Protein 7A9D (pdb70)

CATH classification: 3.90.20.10

Organism: Influenza A virus (strain A/Duck/Alberta/60/1976 H12N5) (NCBI:txid385582)

Radius of gyration: 41.81 Å; Cα contacts (8 Å, |Δi|>4): 2045; chains: 4; bounding box: 70×42×148 Å

B-factor: mean 72.95, std 21.79, range [32.18, 150.62]

Sequence (966 aa):
PDKICIGYQTNNSTETVNTLSEQNVPVTQVEELVHGGIDPILCGTELGSPLVLDDCSLEGLILGNPKCDLYLNGREWSYIVERPKEMEGVCYPGSIENQEELRSLFSSIKKYERVKMFDFTKWNVTYTGTSKACNNTSNQGSFYRSMRWLTLKSGQFPVQTDEYKNTRDSDIVFTWAIHHPPTSDEQVKLYKNPDTLSSVTTDEINRSFKPNIGPRPLVRGQQGRMDYYWAVLKPGQTVKIQTNGNLIAPEYGHLITGKSHGRILKNNLPMGQCVTECQLNEGVMNTSKPFQNTSKHYIGKCPKYIPSGSLKLAIGLRNVPQPDKICIGYQTNNSTETVNTLSEQNVPVTQVEELVHGGIDPILCGTELGSPLVLDDCSLEGLILGNPKCDLYLNGREWSYIVERPKEMEGVCYPGSIENQEELRSLFSSIKKYERVKMFDFTKWNVTYTGTSKACNNTSNQGSFYRSMRWLTLKSGQFPVQTDEYKNTRDSDIVFTWAIHHPPTSDEQVKLYKNPDTLSSVTTDEINRSFKPNIGPRPLVRGQQGRMDYYWAVLKPGQTVKIQTNGNLIAPEYGHLITGKSHGRILKNNLPMGQCVTECQLNEGVMNTSKPFQNTSKHYIGKCPKYIPSGSLKLAIGLRNVPQGLFGAIAGFIEGGWPGLVAGWYGFQHQNAEIAADRDSTQRAIDNMQNKLNNVIDKMNKQFEVVNHEFSEVESRINMINSKIDDQITDIWAYNAELLVLLENQKTLDEHDANVRNLHDRVRRVLRENAIDTGDGCFEIDNNCMDTIRNGTYNHKEYGLFGAIAGFIEGGWPGLVAGWYGFQHQNAEGTGIAADRDSTQRAIDNMQNKLNNVIDKMNKQFEVVNHEFSEVESRINMINSKIDDQITDIWAYNAELLVLLENQKTLDEHDANVRNLHDRVRRVLRENAIDTGDGCFEILHKCDNNCMDTIRNGTYNHKEYEEESK

InterPro domains:
  IPR000149 Haemagglutinin, influenzavirus A [PR00330] (21-44)
  IPR000149 Haemagglutinin, influenzavirus A [PR00330] (67-85)
  IPR000149 Haemagglutinin, influenzavirus A [PR00330] (107-122)
  IPR000149 Haemagglutinin, influenzavirus A [PR00330] (189-207)
  IPR000149 Haemagglutinin, influenzavirus A [PR00330] (227-244)
  IPR000149 Haemagglutinin, influenzavirus A [PR00330] (246-266)
  IPR000149 Haemagglutinin, influenzavirus A [PR00330] (306-322)
  IPR000149 Haemagglutinin, influenzavirus A [PR00330] (326-340)
  IPR001364 Haemagglutinin, influenzavirus A/B [MF_04072] (2-564)
  IPR001364 Haemagglutinin, influenzavirus A/B [PF00509] (20-564)
  IPR001364 Haemagglutinin, influenzavirus A/B [PR00329] (21-44)
  IPR001364 Haemagglutinin, influenzavirus A/B [PR00329] (306-322)
  IPR001364 Haemagglutinin, influenzavirus A/B [PR00329] (326-340)
  IPR001364 Haemagglutinin, influenzavirus A/B [PR00329] (377-400)
  IPR001364 Haemagglutinin, influenzavirus A/B [PR00329] (416-437)
  IPR001364 Haemagglutinin, influenzavirus A/B [PR00329] (479-497)
  IPR008980 Viral capsid/haemagglutinin protein [SSF49818] (17-342)
  IPR013828 Haemagglutinin, HA1 chain, alpha/beta domain superfamily [G3DSA:3.90.209.20] (65-285)

Nearest PDB structures (foldseek):
  7a9d-assembly1_A  TM=1.003E+00  e=1.910E-72  Influenza A virus (A/duck/Alberta/60/1976(H12N5))
  7l0l-assembly1_D  TM=9.466E-01  e=2.945E-39  Influenza A virus (A/Canada/720/2005(H2N2))
  4cqw-assembly1_A  TM=9.407E-01  e=3.118E-39  Influenza A virus (A/turkey/Turkey/1/2005(H5N1))
  4kpq-assembly1_A  TM=9.149E-01  e=7.901E-40  Influenza A virus (A/gull/Maryland/704/1977(H13N6))
  8xhg-assembly1_C  TM=9.528E-01  e=9.109E-38  Influenza A virus

Secondary structure (DSSP, 8-state):
--EEEEEEB--S---EE--SS-SSEEBS-EEE-EE---B--EEEBTTB--EEESSB-HHHHHHT-TT-GGGSS-EE-SSEEE-SS--B---SSEEETTHHHHHHHHHHSSEEEEEE---TTSSSSB----EEEEE-TTS-EE--SSEEE-B-BTTB---EEEEEE--SSS-EEEEEEEEE-SSHHHHHHHT--SS--EEEE-SS-EEEE---------SSS-S-EEEEEEEEE-TT-EEEEEESS--EEESEEEEEES-----EEE----EEEEE-SEEESS-EE--S-SEE-S-S-EEES-PEE-S-S--EEE-S-B----/--SSTBTTTB---BTT--S-SEEEEEES---EE-HHHHHHHHHHHHHHHHHHHHHT------PPPP--TT-HHHHHHHHHHHHHHHHHHHHHHHHHHHHHHHHHHHHHHHHHHHHHHHHHHHHTTSSEE-SSSEEE--HHHHHHHHTT---TT--/--EEEEEEB--S---EE--SS-SSEEBS-EEE-EE---B--EEE-SS---EEESSB-HHHHHHT-TT-GGGTT-EE-SSEEE-SS--B---SSEEETTHHHHHHHHHTSSEEEEEE---SSSSSSB----EEEEE-TTS-EE--SSEEE-B-SSS----EEEEEE--SSS-EEEEEEEEE-SSHHHHHHHHS-SS--EEEE-SS-EEEE---------SSS-S-EEEEEEEEE-TT-EEEEEESSSEEEE-EEEEEES-----EE-----EEEEE-SEEESS-EE--S-SEE-S-S-EEES-PEE-S-S--EEE-S-B----/--SSTBTTTB-S-BTT--S-SEEEEEEETTEEEEEE-HHHHHHHHHHHHHHHHHHHHTT------PPP---TT-HHHHHHHHHHHHHHHHHHHHHHHHHHHHHHHHHHHHHHHHHHHHHHHHHHHHTTSEEE-SSSEEEESS---HHHHHHHHHT---GGGGHHHH-

Foldseek 3Di:
DDDDDDDDDFDPDCAFADDPVDGTFAFDDWDWQADQDFDQAQEAEPLGAAAEDEAADPQQLQQQQQQNVVCQAWDFGQFAEYEPDDYDHDQFAEDEDPPVVVLLVQRFFGIKHKDFFDDCPPPPFDFQDFACSRAHPVSDTHGHPFWTATFGDPQFQDKDKDKGAAAPQFKWKWKKKFKAAAAQVCQCRGLNDSKKKWWKDKPPDTGIDIHDHHFPPDDRNHRIHMYMYMDMHHHGMMMMIIMSHGMRGGRMIMGTHHGHLSYYAYEPGYHDHDYAQKADSRHGDDDPRQEYADDCDITGDDHHHDPDSIHMDHPGDGNDDD/DDDDDDDDDFDPDCDFADDPVDGGFAFRDWDWQADEDFDQAAEAEPLGAAAEDAAADPQQLQQAQQQNPVCQQWDFHQAYEYAQDDHDHDQFAEDEDPVVVVLLVQRFFGIKHKDFFDDCVPPQFDQFDFDQSRAHPVSDTHGGPFWTATFHDPLAFDKDKDKGAAQDQFKWKWKKKFKAEADQVVQCHGQVDSWKKWWKDKPPDTGIDTHDYHFCPQDPNGRIHMYMYMDMAGNGMMMMIIMSDRMRGGTIIMGTHHGHLSYYQYEPGYHDYHYAQKADSRHGDDDPRQEYQDDCDIGGDDHHYDNDSIHIDHPGDRNDDD/DVLQQDCHLQNDDDPVEPPFLAWDDDDDDPTDHQCPLGVVLVVVVVVVVVVLCVVPVDDDDLDDDDDDPVRPPVNVVSVCVVVVVVVVVVCVNVVVCVVVVVVSVVVSSVSLSVLLVLLCVLLDPQWDDPRNSDTHGPPVQVVCSSVSNHHNVVD/DVLQADCHLQNDDDPPAPPFLAWDWDQAPVGIDIDHQCVLGVVLVVVVVVVVVVLVVVVPDDDDLDDDDDDPVRVPVNVVSVCVVVVVVVVVVCVNVVVCVVVVVVSVVVSSVSRSVVLVLLCVLQPLQWDCPSNSDTDGQDRQDPVNVVCSSVSVHDNVVCVVSSD

Solvent-accessible surface area: 48417 Å² total; per-residue (Å²): 157,55,73,0,10,2,0,0,16,14,51,159,31,133,69,49,3,55,9,123,102,84,127,89,2,56,0,7,73,36,64,48,1,4,46,54,38,69,39,60,18,0,4,7,17,165,66,32,74,15,14,34,0,78,58,2,11,0,25,0,8,1,1,4,4,3,54,2,61,115,20,53,121,17,72,113,5,0,0,0,0,16,36,76,133,170,38,65,10,41,4,4,8,30,87,14,74,84,57,47,111,0,14,56,57,1,6,51,27,48,89,2,64,60,10,95,10,3,65,4,114,140,11,92,2,45,68,108,23,80,10,177,11,0,44,31,98,45,112,65,39,12,10,4,72,4,0,78,17,1,21,42,99,113,42,101,9,68,93,12,80,35,110,38,113,0,98,115,129,16,48,0,1,1,6,0,0,3,5,12,0,11,62,77,111,67,1,70,153,44,0,80,35,103,92,2,94,2,14,0,43,26,101,124,63,130,71,73,27,110,13,84,72,22,97,58,105,113,88,121,64,46,78,3,50,0,54,2,32,44,13,56,0,100,70,42,23,31,0,82,1,75,1,33,0,1,1,0,0,0,13,55,0,6,15,6,59,50,171,14,35,20,13,34,15,114,10,103,29,20,81,13,168,42,134,18,107,2,0,0,39,72,0,19,9,122,31,83,65,10,2,0,47,38,17,47,46,17,2,22,137,9,23,30,52,0,88,26,53,64,15,57,5,1,29,0,0,70,20,16,114,160,134,13,72,0,14,2,0,0,14,13,56,150,37,127,70,51,3,57,3,119,101,80,120,95,1,56,0,5,69,30,78,43,2,5,47,55,32,67,82,80,44,0,0,10,14,110,36,31,74,13,12,37,0,80,55,1,13,0,24,0,8,0,1,5,2,0,61,3,55,114,15,54,125,13,77,112,4,0,0,0,0,19,37,85,114,172,35,52,10,43,3,8,8,28,84,17,74,93,55,44,112,0,16,56,54,0,4,48,25,9,90,3,72,65,15,106,11,3,83,6,110,96,10,81,3,41,61,92,26,81,13,169,9,0,36,30,99,73,118,108,31,16,12,5,76,2,0,75,19,0,20,41,103,109,40,102,15,61,99,12,84,34,104,36,125,1,115,114,65,17,48,0,0,1,6,1,0,3,5,14,0,26,60,75,103,69,1,59,129,39,0,116,28,110,88,2,101,2,17,0,37,25,106,108,58,126,77,75,24,98,15,84,62,19,107,50,110,125,85,108,64,38,80,2,51,0,50,1,31,52,12,45,0,86,64,44,25,37,0,99,1,85,1,31,0,0,0,0,0,1,17,54,0,6,19,10,57,31,124,12,28,20,11,28,17,97,10,105,26,91,100,16,176,40,119,20,120,4,0,1,46,74,0,17,12,145,45,107,74,9,2,0,46,38,14,46,44,17,2,19,136,5,20,26,46,0,86,26,50,62,14,58,3,2,30,0,0,66,18,19,113,166,76,144,81,30,0,8,53,36,64,10,149,17,0,38,69,50,4,88,71,10,18,0,0,2,80,51,112,20,93,152,100,41,18,14,130,83,18,2,94,150,4,71,71,71,9,94,98,40,15,78,94,11,56,80,150,12,79,164,75,162,66,38,49,90,105,62,57,43,170,138,62,63,181,90,58,124,92,37,54,118,92,24,88,103,91,21,93,100,86,18,143,53,1,62,50,54,4,42,63,29,0,52,117,1,18,16,60,0,2,15,32,0,103,92,5,14,41,75,0,104,146,31,2,140,157,54,17,117,67,76,43,76,0,16,3,77,83,105,56,102,20,1,67,42,2,56,99,39,90,21,80,56,164,128,145,93,143,84,30,0,9,54,37,66,8,160,14,1,40,73,44,3,124,64,8,20,0,0,2,64,23,94,15,109,112,32,98,24,76,36,17,8,134,88,11,2,69,151,5,65,51,74,6,73,85,40,19,68,92,10,56,83,149,11,78,161,56,152,62,35,50,95,108,56,52,46,173,134,69,65,184,87,60,121,91,34,52,123,92,25,88,106,89,23,89,102,90,19,146,56,0,64,52,59,3,40,60,28,0,50,109,0,17,24,62,0,4,15,35,0,102,90,4,9,34,78,0,91,151,28,1,146,151,3,16,90,63,66,51,73,0,18,3,70,7,85,14,159,2,74,55,107,8,0,67,44,0,48,110,43,96,14,81,32,118,112,42,71,142,102,13,204

Structure (mmCIF, N/CA/C/O backbone):
data_7A9D
#
_entry.id   7A9D
#
_cell.length_a   104.511
_cell.length_b   104.511
_cell.length_c   694.830
_cell.angle_alpha   90.000
_cell.angle_beta   90.000
_cell.angle_gamma   120.000
#
_symmetry.space_group_name_H-M   'H 3 2'
#
loop_
_entity.id
_entity.type
_entity.pdbx_description
1 polymer Hemagglutinin
2 polymer Hemagglutinin
3 branched 2-acetamido-2-deoxy-beta-D-glucopyranose-(1-4)-2-acetamido-2-deoxy-beta-D-glucopyranose
4 non-polymer 2-acetamido-2-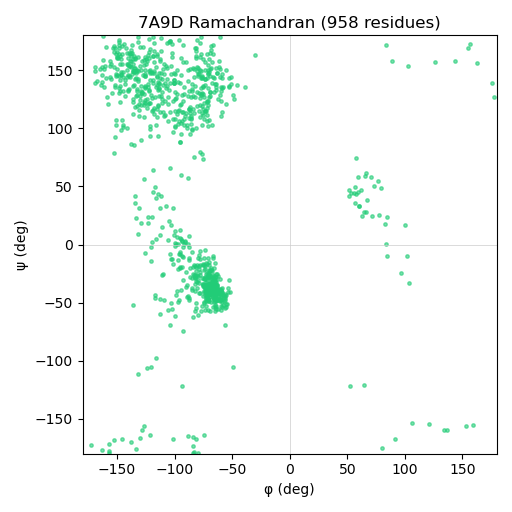deoxy-beta-D-glucopyranose
#
loop_
_atom_site.group_PDB
_atom_site.id
_atom_site.type_symbol
_atom_site.label_atom_id
_atom_site.label_alt_id
_atom_site.label_comp_id
_atom_site.label_asym_id
_atom_site.label_entity_id
_atom_site.label_seq_id
_atom_site.pdbx_PDB_ins_code
_atom_site.Cartn_x
_atom_site.Cartn_y
_atom_site.Cartn_z
_atom_site.occupancy
_atom_site.B_iso_or_equiv
_atom_site.auth_seq_id
_atom_site.auth_comp_id
_atom_site.auth_asym_id
_atom_site.auth_atom_id
_atom_site.pdbx_PDB_model_num
ATOM 1 N N . PRO A 1 2 ? 20.947 -2.621 130.017 1.00 139.98 0 PRO A N 1
ATOM 2 C CA . PRO A 1 2 ? 19.680 -3.256 129.599 1.00 139.32 0 PRO A CA 1
ATOM 3 C C . PRO A 1 2 ? 19.763 -3.895 128.202 1.00 137.84 0 PRO A C 1
ATOM 4 O O . PRO A 1 2 ? 20.236 -3.239 127.290 1.00 137.81 0 PRO A O 1
ATOM 8 N N . ASP A 1 3 ? 19.308 -5.146 128.074 1.00 136.59 1 ASP A N 1
ATOM 9 C CA . ASP A 1 3 ? 19.304 -5.918 126.801 1.00 136.76 1 ASP A CA 1
ATOM 10 C C . ASP A 1 3 ? 18.244 -5.334 125.858 1.00 137.56 1 ASP A C 1
ATOM 11 O O . ASP A 1 3 ? 17.119 -5.068 126.331 1.00 139.86 1 ASP A O 1
ATOM 16 N N . LYS A 1 4 ? 18.596 -5.149 124.581 1.00 134.53 2 LYS A N 1
ATOM 17 C CA . LYS A 1 4 ? 17.695 -4.615 123.521 1.00 130.56 2 LYS A CA 1
ATOM 18 C C . LYS A 1 4 ? 17.854 -5.441 122.239 1.00 127.34 2 LYS A C 1
ATOM 19 O O . LYS A 1 4 ? 18.921 -6.061 122.056 1.00 126.19 2 LYS A O 1
ATOM 25 N N . ILE A 1 5 ? 16.816 -5.444 121.396 1.00 125.02 3 ILE A N 1
ATOM 26 C CA . ILE A 1 5 ? 16.823 -6.022 120.017 1.00 122.94 3 ILE A CA 1
ATOM 27 C C . ILE A 1 5 ? 16.218 -4.984 119.065 1.00 122.43 3 ILE A C 1
ATOM 28 O O . ILE A 1 5 ? 15.272 -4.282 119.480 1.00 122.52 3 ILE A O 1
ATOM 33 N N . CYS A 1 6 ? 16.761 -4.881 117.848 1.00 121.03 4 CYS A N 1
ATOM 34 C CA . CYS A 1 6 ? 16.364 -3.885 116.815 1.00 118.21 4 CYS A CA 1
ATOM 35 C C . CYS A 1 6 ? 16.261 -4.558 115.441 1.00 111.65 4 CYS A C 1
ATOM 36 O O . CYS A 1 6 ? 17.001 -5.533 115.201 1.00 107.90 4 CYS A O 1
ATOM 39 N N . ILE A 1 7 ? 15.365 -4.049 114.588 1.00 107.31 5 ILE A N 1
ATOM 40 C CA . ILE A 1 7 ? 15.205 -4.450 113.157 1.00 102.39 5 ILE A CA 1
ATOM 41 C C . ILE A 1 7 ? 15.737 -3.307 112.285 1.00 97.20 5 ILE A C 1
ATOM 42 O O . ILE A 1 7 ? 15.398 -2.141 112.570 1.00 96.83 5 ILE A O 1
ATOM 47 N N . GLY A 1 8 ? 16.538 -3.640 111.267 1.00 92.14 6 GLY A N 1
ATOM 48 C CA . GLY A 1 8 ? 17.158 -2.676 110.338 1.00 89.16 6 GLY A CA 1
ATOM 49 C C . GLY A 1 8 ? 17.319 -3.265 108.949 1.00 85.92 6 GLY A C 1
ATOM 50 O O . GLY A 1 8 ? 17.046 -4.472 108.786 1.00 85.30 6 GLY A O 1
ATOM 51 N N . TYR A 1 9 ? 17.762 -2.446 107.989 1.00 82.05 7 TYR A N 1
ATOM 52 C CA . TYR A 1 9 ? 17.880 -2.806 106.550 1.00 79.66 7 TYR A CA 1
ATOM 53 C C . TYR A 1 9 ? 19.294 -2.496 106.042 1.00 80.38 7 TYR A C 1
ATOM 54 O O . TYR A 1 9 ? 20.074 -1.840 106.764 1.00 80.48 7 TYR A O 1
ATOM 63 N N . GLN A 1 10 ? 19.602 -2.966 104.827 1.00 81.27 8 GLN A N 1
ATOM 64 C CA . GLN A 1 10 ? 20.951 -2.915 104.195 1.00 80.98 8 GLN A CA 1
ATOM 65 C C . GLN A 1 10 ? 21.219 -1.520 103.617 1.00 80.28 8 GLN A C 1
ATOM 66 O O . GLN A 1 10 ? 20.251 -0.823 103.245 1.00 77.62 8 GLN A O 1
ATOM 72 N N . THR A 1 11 ? 22.499 -1.142 103.563 1.00 81.29 9 THR A N 1
ATOM 73 C CA . THR A 1 11 ? 23.044 -0.011 102.765 1.00 83.46 9 THR A CA 1
ATOM 74 C C . THR A 1 11 ? 24.456 -0.388 102.297 1.00 84.30 9 THR A C 1
ATOM 75 O O . THR A 1 11 ? 25.132 -1.143 103.023 1.00 87.29 9 THR A O 1
ATOM 79 N N . ASN A 1 12 ? 24.870 0.105 101.126 1.00 83.32 10 ASN A N 1
ATOM 80 C CA . ASN A 1 12 ? 26.211 -0.149 100.534 1.00 83.12 10 ASN A CA 1
ATOM 81 C C . ASN A 1 12 ? 26.669 1.102 99.775 1.00 84.71 10 ASN A C 1
ATOM 82 O O . ASN A 1 12 ? 25.850 2.028 99.613 1.00 83.61 10 ASN A O 1
ATOM 87 N N . ASN A 1 13 ? 27.931 1.117 99.330 1.00 88.34 11 ASN A N 1
ATOM 88 C CA . ASN A 1 13 ? 28.534 2.224 98.539 1.00 90.49 11 ASN A CA 1
ATOM 89 C C . ASN A 1 13 ? 28.274 1.959 97.050 1.00 92.37 11 ASN A C 1
ATOM 90 O O . ASN A 1 13 ? 29.250 1.865 96.279 1.00 93.10 11 ASN A O 1
ATOM 95 N N . SER A 1 14 ? 26.996 1.830 96.678 1.00 94.27 12 SER A N 1
ATOM 96 C CA . SER A 1 14 ? 26.500 1.764 95.280 1.00 95.17 12 SER A CA 1
ATOM 97 C C . SER A 1 14 ? 26.015 3.159 94.871 1.00 95.42 12 SER A C 1
ATOM 98 O O . SER A 1 14 ? 25.230 3.757 95.637 1.00 93.61 12 SER A O 1
ATOM 101 N N . THR A 1 15 ? 26.481 3.656 93.720 1.00 95.55 13 THR A N 1
ATOM 102 C CA . THR A 1 15 ? 26.163 5.004 93.175 1.00 95.43 13 THR A CA 1
ATOM 103 C C . THR A 1 15 ? 25.069 4.887 92.105 1.00 94.50 13 THR A C 1
ATOM 104 O O . THR A 1 15 ? 24.825 5.890 91.404 1.00 93.19 13 THR A O 1
ATOM 108 N N . GLU A 1 16 ? 24.429 3.716 91.997 1.00 94.23 14 GLU A N 1
ATOM 109 C CA . GLU A 1 16 ? 23.350 3.423 91.015 1.00 93.67 14 GLU A CA 1
ATOM 110 C C . GLU A 1 16 ? 22.048 4.088 91.478 1.00 92.20 14 GLU A C 1
ATOM 111 O O . GLU A 1 16 ? 21.679 3.901 92.656 1.00 92.63 14 GLU A O 1
ATOM 117 N N . THR A 1 17 ? 21.386 4.827 90.580 1.00 88.87 15 THR A N 1
ATOM 118 C CA . THR A 1 17 ? 20.082 5.507 90.814 1.00 85.63 15 THR A CA 1
ATOM 119 C C . THR A 1 17 ? 19.051 4.999 89.799 1.00 83.39 15 THR A C 1
ATOM 120 O O . THR A 1 17 ? 19.457 4.626 88.680 1.00 83.29 15 THR A O 1
ATOM 124 N N . VAL A 1 18 ? 17.773 4.990 90.192 1.00 80.56 16 VAL A N 1
ATOM 125 C CA . VAL A 1 18 ? 16.606 4.620 89.335 1.00 77.31 16 VAL A CA 1
ATOM 126 C C . VAL A 1 18 ? 15.593 5.768 89.380 1.00 76.43 16 VAL A C 1
ATOM 127 O O . VAL A 1 18 ? 15.538 6.468 90.410 1.00 76.59 16 VAL A O 1
ATOM 131 N N . ASN A 1 19 ? 14.825 5.945 88.300 1.00 74.75 17 ASN A N 1
ATOM 132 C CA . ASN A 1 19 ? 13.716 6.931 88.206 1.00 72.96 17 ASN A CA 1
ATOM 133 C C . ASN A 1 19 ? 12.399 6.231 88.564 1.00 71.69 17 ASN A C 1
ATOM 134 O O . ASN A 1 19 ? 12.266 5.026 88.265 1.00 71.28 17 ASN A O 1
ATOM 139 N N . THR A 1 20 ? 11.483 6.961 89.207 1.00 71.28 18 THR A N 1
ATOM 140 C CA . THR A 1 20 ? 10.063 6.573 89.425 1.00 71.63 18 THR A CA 1
ATOM 141 C C . THR A 1 20 ? 9.173 7.661 88.819 1.00 72.30 18 THR A C 1
ATOM 142 O O . THR A 1 20 ? 9.728 8.662 88.323 1.00 73.51 18 THR A O 1
ATOM 146 N N . LEU A 1 21 ? 7.852 7.476 88.859 1.00 74.08 19 LEU A N 1
ATOM 147 C CA . LEU A 1 21 ? 6.870 8.447 88.305 1.00 75.75 19 LEU A CA 1
ATOM 148 C C . LEU A 1 21 ? 6.815 9.697 89.198 1.00 77.77 19 LEU A C 1
ATOM 149 O O . LEU A 1 21 ? 6.525 10.785 88.660 1.00 76.92 19 LEU A O 1
ATOM 154 N N . SER A 1 22 ? 7.108 9.550 90.497 1.00 79.54 20 SER A N 1
ATOM 155 C CA . SER A 1 22 ? 6.958 10.601 91.541 1.00 81.35 20 SER A CA 1
ATOM 156 C C . SER A 1 22 ? 8.301 11.261 91.890 1.00 80.12 20 SER A C 1
ATOM 157 O O . SER A 1 22 ? 8.264 12.342 92.508 1.00 78.09 20 SER A O 1
ATOM 160 N N . GLU A 1 23 ? 9.436 10.647 91.536 1.00 81.03 21 GLU A N 1
ATOM 161 C CA . GLU A 1 23 ? 10.785 11.127 91.949 1.00 82.90 21 GLU A CA 1
ATOM 162 C C . GLU A 1 23 ? 11.839 10.763 90.896 1.00 84.04 21 GLU A C 1
ATOM 163 O O . GLU A 1 23 ? 11.725 9.682 90.286 1.00 83.08 21 GLU A O 1
ATOM 169 N N . GLN A 1 24 ? 12.836 11.639 90.728 1.00 87.72 22 GLN A N 1
ATOM 170 C CA . GLN A 1 24 ? 13.958 11.511 89.758 1.00 89.91 22 GLN A CA 1
ATOM 171 C C . GLN A 1 24 ? 15.234 11.113 90.511 1.00 88.92 22 GLN A C 1
ATOM 172 O O . GLN A 1 24 ? 15.519 11.736 91.553 1.00 89.69 22 GLN A O 1
ATOM 178 N N . ASN A 1 25 ? 15.964 10.117 89.996 1.00 86.78 23 ASN A N 1
ATOM 179 C CA . ASN A 1 25 ? 17.301 9.680 90.488 1.00 84.35 23 ASN A CA 1
ATOM 180 C C . ASN A 1 25 ? 17.209 9.296 91.971 1.00 82.88 23 ASN A C 1
ATOM 181 O O . ASN A 1 25 ? 17.685 10.080 92.819 1.00 84.27 23 ASN A O 1
ATOM 186 N N . VAL A 1 26 ? 16.623 8.129 92.257 1.00 80.58 24 VAL A N 1
ATOM 187 C CA . VAL A 1 26 ? 16.466 7.552 93.626 1.00 79.29 24 VAL A CA 1
ATOM 188 C C . VAL A 1 26 ? 17.594 6.547 93.854 1.00 79.13 24 VAL A C 1
ATOM 189 O O . VAL A 1 26 ? 17.657 5.532 93.164 1.00 79.25 24 VAL A O 1
ATOM 193 N N . PRO A 1 27 ? 18.521 6.790 94.812 1.00 78.75 25 PRO A N 1
ATOM 194 C CA . PRO A 1 27 ? 19.573 5.821 95.125 1.00 78.29 25 PRO A CA 1
ATOM 195 C C . PRO A 1 27 ? 18.999 4.471 95.584 1.00 78.00 25 PRO A C 1
ATOM 196 O O . PRO A 1 27 ? 18.079 4.475 96.387 1.00 75.54 25 PRO A O 1
ATOM 200 N N . VAL A 1 28 ? 19.549 3.366 95.066 1.00 77.15 26 VAL A N 1
ATOM 201 C CA . VAL A 1 28 ? 19.133 1.969 95.396 1.00 78.29 26 VAL A CA 1
ATOM 202 C C . VAL A 1 28 ? 20.384 1.094 95.545 1.00 79.92 26 VAL A C 1
ATOM 203 O O . VAL A 1 28 ? 21.467 1.516 95.089 1.00 79.36 26 VAL A O 1
ATOM 207 N N . THR A 1 29 ? 20.223 -0.085 96.155 1.00 82.96 27 THR A N 1
ATOM 208 C CA . THR A 1 29 ? 21.316 -1.025 96.524 1.00 85.18 27 THR A CA 1
ATOM 209 C C . THR A 1 29 ? 21.708 -1.865 95.299 1.00 86.19 27 THR A C 1
ATOM 210 O O . THR A 1 29 ? 22.898 -1.828 94.925 1.00 88.92 27 THR A O 1
ATOM 214 N N . GLN A 1 30 ? 20.747 -2.584 94.705 1.00 85.87 28 GLN A N 1
ATOM 215 C CA . GLN A 1 30 ? 20.944 -3.456 93.511 1.00 86.01 28 GLN A CA 1
ATOM 216 C C . GLN A 1 30 ? 20.077 -2.945 92.353 1.00 84.69 28 GLN A C 1
ATOM 217 O O . GLN A 1 30 ? 18.934 -2.519 92.616 1.00 84.73 28 GLN A O 1
ATOM 223 N N . VAL A 1 31 ? 20.605 -2.997 91.123 1.00 82.83 29 VAL A N 1
ATOM 224 C CA . VAL A 1 31 ? 19.906 -2.578 89.868 1.00 81.83 29 VAL A CA 1
ATOM 225 C C . VAL A 1 31 ? 20.189 -3.596 88.759 1.00 80.61 29 VAL A C 1
ATOM 226 O O . VAL A 1 31 ? 21.166 -4.364 88.884 1.00 81.23 29 VAL A O 1
ATOM 230 N N . GLU A 1 32 ? 19.357 -3.578 87.713 1.00 79.04 30 GLU A N 1
ATOM 231 C CA . GLU A 1 32 ? 19.497 -4.396 86.479 1.00 77.44 30 GLU A CA 1
ATOM 232 C C . GLU A 1 32 ? 19.344 -3.475 85.263 1.00 75.17 30 GLU A C 1
ATOM 233 O O . GLU A 1 32 ? 18.291 -2.813 85.155 1.00 73.22 30 GLU A O 1
ATOM 239 N N . GLU A 1 33 ? 20.365 -3.418 84.401 1.00 73.31 31 GLU A N 1
ATOM 240 C CA . GLU A 1 33 ? 20.322 -2.695 83.101 1.00 71.97 31 GLU A CA 1
ATOM 241 C C . GLU A 1 33 ? 19.523 -3.549 82.110 1.00 69.70 31 GLU A C 1
ATOM 242 O O . GLU A 1 33 ? 19.835 -4.752 81.983 1.00 69.48 31 GLU A O 1
ATOM 248 N N . LEU A 1 34 ? 18.524 -2.951 81.452 1.00 66.99 32 LEU A N 1
ATOM 249 C CA . LEU A 1 34 ? 17.582 -3.647 80.536 1.00 65.15 32 LEU A CA 1
ATOM 250 C C . LEU A 1 34 ? 17.945 -3.372 79.070 1.00 63.47 32 LEU A C 1
ATOM 251 O O . LEU A 1 34 ? 17.399 -4.081 78.202 1.00 63.25 32 LEU A O 1
ATOM 256 N N . VAL A 1 35 ? 18.822 -2.394 78.801 1.00 61.53 33 VAL A N 1
ATOM 257 C CA . VAL A 1 35 ? 19.196 -1.952 77.422 1.00 61.73 33 VAL A CA 1
ATOM 258 C C . VAL A 1 35 ? 20.665 -2.308 77.149 1.00 61.11 33 VAL A C 1
ATOM 259 O O . VAL A 1 35 ? 21.550 -1.722 77.806 1.00 59.67 33 VAL A O 1
ATOM 263 N N . HIS A 1 36 ? 20.900 -3.225 76.202 1.00 60.79 34 HIS A N 1
ATOM 264 C CA . HIS A 1 36 ? 22.230 -3.529 75.609 1.00 60.35 34 HIS A CA 1
ATOM 265 C C . HIS A 1 36 ? 22.591 -2.412 74.623 1.00 58.97 34 HIS A C 1
ATOM 266 O O . HIS A 1 36 ? 21.835 -2.222 73.653 1.00 57.30 34 HIS A O 1
ATOM 273 N N . GLY A 1 37 ? 23.702 -1.709 74.869 1.00 59.86 35 GLY A N 1
ATOM 274 C CA . GLY A 1 37 ? 24.080 -0.467 74.166 1.00 61.65 35 GLY A CA 1
ATOM 275 C C . GLY A 1 37 ? 25.033 -0.696 73.002 1.00 62.78 35 GLY A C 1
ATOM 276 O O . GLY A 1 37 ? 25.117 0.196 72.137 1.00 61.28 35 GLY A O 1
ATOM 277 N N . GLY A 1 38 ? 25.733 -1.835 72.974 1.00 65.77 36 GLY A N 1
ATOM 278 C CA . GLY A 1 38 ? 26.834 -2.100 72.025 1.00 69.77 36 GLY A CA 1
ATOM 279 C C . GLY A 1 38 ? 26.417 -2.998 70.872 1.00 72.53 36 GLY A C 1
ATOM 280 O O . GLY A 1 38 ? 25.343 -3.627 70.962 1.00 74.27 36 GLY A O 1
ATOM 281 N N . ILE A 1 39 ? 27.244 -3.035 69.820 1.00 74.22 37 ILE A N 1
ATOM 282 C CA . ILE A 1 39 ? 27.173 -4.006 68.685 1.00 76.20 37 ILE A CA 1
ATOM 283 C C . ILE A 1 39 ? 28.603 -4.396 68.293 1.00 77.48 37 ILE A C 1
ATOM 284 O O . ILE A 1 39 ? 29.530 -3.605 68.570 1.00 78.42 37 ILE A O 1
ATOM 289 N N . ASP A 1 40 ? 28.766 -5.577 67.690 1.00 77.53 38 ASP A N 1
ATOM 290 C CA . ASP A 1 40 ? 30.034 -6.043 67.064 1.00 77.75 38 ASP A CA 1
ATOM 291 C C . ASP A 1 40 ? 29.889 -5.858 65.554 1.00 75.67 38 ASP A C 1
ATOM 292 O O . ASP A 1 40 ? 29.135 -6.586 64.912 1.00 71.81 38 ASP A O 1
ATOM 297 N N . PRO A 1 41 ? 30.585 -4.869 64.941 1.00 74.40 39 PRO A N 1
ATOM 298 C CA . PRO A 1 41 ? 30.308 -4.474 63.558 1.00 73.50 39 PRO A CA 1
ATOM 299 C C . PRO A 1 41 ? 30.868 -5.487 62.546 1.00 73.43 39 PRO A C 1
ATOM 300 O O . PRO A 1 41 ? 31.854 -5.193 61.892 1.00 73.07 39 PRO A O 1
ATOM 304 N N . ILE A 1 42 ? 30.212 -6.647 62.440 1.00 74.30 40 ILE A N 1
ATOM 305 C CA . ILE A 1 42 ? 30.667 -7.815 61.627 1.00 74.67 40 ILE A CA 1
ATOM 306 C C . ILE A 1 42 ? 29.438 -8.520 61.036 1.00 73.10 40 ILE A C 1
ATOM 307 O O . ILE A 1 42 ? 28.369 -8.484 61.679 1.00 70.68 40 ILE A O 1
ATOM 312 N N . LEU A 1 43 ? 29.591 -9.119 59.850 1.00 74.17 41 LEU A N 1
ATOM 313 C CA . LEU A 1 43 ? 28.558 -9.956 59.177 1.00 75.24 41 LEU A CA 1
ATOM 314 C C . LEU A 1 43 ? 28.836 -11.431 59.487 1.00 76.40 41 LEU A C 1
ATOM 315 O O . LEU A 1 43 ? 29.896 -11.932 59.063 1.00 78.24 41 LEU A O 1
ATOM 320 N N . CYS A 1 44 ? 27.919 -12.090 60.200 1.00 78.96 42 CYS A N 1
ATOM 321 C CA . CYS A 1 44 ? 27.984 -13.534 60.555 1.00 81.30 42 CYS A CA 1
ATOM 322 C C . CYS A 1 44 ? 26.867 -14.293 59.827 1.00 80.35 42 CYS A C 1
ATOM 323 O O . CYS A 1 44 ? 25.897 -13.641 59.387 1.00 81.28 42 CYS A O 1
ATOM 326 N N . GLY A 1 45 ? 27.016 -15.614 59.696 1.00 78.71 43 GLY A N 1
ATOM 327 C CA . GLY A 1 45 ? 25.997 -16.517 59.129 1.00 79.85 43 GLY A CA 1
ATOM 328 C C . GLY A 1 45 ? 24.969 -16.918 60.174 1.00 81.57 43 GLY A C 1
ATOM 329 O O . GLY A 1 45 ? 25.326 -16.956 61.366 1.00 80.60 43 GLY A O 1
ATOM 330 N N . THR A 1 46 ? 23.735 -17.204 59.745 1.00 84.21 44 THR A N 1
ATOM 331 C CA . THR A 1 46 ? 22.597 -17.617 60.613 1.00 84.59 44 THR A CA 1
ATOM 332 C C . THR A 1 46 ? 22.424 -19.139 60.514 1.00 84.82 44 THR A C 1
ATOM 333 O O . THR A 1 46 ? 23.336 -19.802 59.975 1.00 83.39 44 THR A O 1
ATOM 337 N N . GLU A 1 47 ? 21.298 -19.664 61.010 1.00 84.74 45 GLU A N 1
ATOM 338 C CA . GLU A 1 47 ? 20.983 -21.120 61.041 1.00 85.47 45 GLU A CA 1
ATOM 339 C C . GLU A 1 47 ? 20.590 -21.620 59.643 1.00 85.11 45 GLU A C 1
ATOM 340 O O . GLU A 1 47 ? 20.617 -22.850 59.440 1.00 85.00 45 GLU A O 1
ATOM 346 N N . LEU A 1 48 ? 20.224 -20.718 58.724 1.00 84.40 46 LEU A N 1
ATOM 347 C CA . LEU A 1 48 ? 19.884 -21.059 57.314 1.00 84.59 46 LEU A CA 1
ATOM 348 C C . LEU A 1 48 ? 21.166 -21.206 56.482 1.00 84.63 46 LEU A C 1
ATOM 349 O O . LEU A 1 48 ? 21.089 -21.829 55.404 1.00 87.25 46 LEU A O 1
ATOM 354 N N . GLY A 1 49 ? 22.290 -20.653 56.957 1.00 82.79 47 GLY A N 1
ATOM 355 C CA . GLY A 1 49 ? 23.615 -20.759 56.313 1.00 81.55 47 GLY A CA 1
ATOM 356 C C . GLY A 1 49 ? 24.326 -19.417 56.253 1.00 81.05 47 GLY A C 1
ATOM 357 O O . GLY A 1 49 ? 23.960 -18.522 57.039 1.00 83.33 47 GLY A O 1
ATOM 358 N N . SER A 1 50 ? 25.308 -19.285 55.353 1.00 79.46 48 SER A N 1
ATOM 359 C CA . SER A 1 50 ? 26.103 -18.049 55.124 1.00 77.83 48 SER A CA 1
ATOM 360 C C . SER A 1 50 ? 25.379 -17.151 54.124 1.00 75.35 48 SER A C 1
ATOM 361 O O . SER A 1 50 ? 24.649 -17.640 53.265 1.00 72.60 48 SER A O 1
ATOM 364 N N . PRO A 1 51 ? 25.553 -15.811 54.207 1.00 73.94 49 PRO A N 1
ATOM 365 C CA . PRO A 1 51 ? 24.928 -14.892 53.258 1.00 73.57 49 PRO A CA 1
ATOM 366 C C . PRO A 1 51 ? 25.711 -14.765 51.942 1.00 73.36 49 PRO A C 1
ATOM 367 O O . PRO A 1 51 ? 26.842 -15.211 51.893 1.00 72.69 49 PRO A O 1
ATOM 371 N N . LEU A 1 52 ? 25.085 -14.166 50.923 1.00 74.34 50 LEU A N 1
ATOM 372 C CA . LEU A 1 52 ? 25.714 -13.825 49.618 1.00 75.14 50 LEU A CA 1
ATOM 373 C C . LEU A 1 52 ? 26.090 -12.337 49.629 1.00 75.46 50 LEU A C 1
ATOM 374 O O . LEU A 1 52 ? 25.186 -11.494 49.451 1.00 73.62 50 LEU A O 1
ATOM 379 N N . VAL A 1 53 ? 27.375 -12.039 49.842 1.00 76.64 51 VAL A N 1
ATOM 380 C CA . VAL A 1 53 ? 27.940 -10.658 49.860 1.00 78.03 51 VAL A CA 1
ATOM 381 C C . VAL A 1 53 ? 28.251 -10.254 48.414 1.00 79.51 51 VAL A C 1
ATOM 382 O O . VAL A 1 53 ? 28.874 -11.064 47.700 1.00 81.15 51 VAL A O 1
ATOM 386 N N . LEU A 1 54 ? 27.825 -9.053 48.008 1.00 81.80 52 LEU A N 1
ATOM 387 C CA . LEU A 1 54 ? 27.988 -8.509 46.632 1.00 84.10 52 LEU A CA 1
ATOM 388 C C . LEU A 1 54 ? 28.722 -7.165 46.703 1.00 86.86 52 LEU A C 1
ATOM 389 O O . LEU A 1 54 ? 28.175 -6.230 47.321 1.00 87.51 52 LEU A O 1
ATOM 394 N N . ASP A 1 55 ? 29.913 -7.081 46.099 1.00 90.45 53 ASP A N 1
ATOM 395 C CA . ASP A 1 55 ? 30.761 -5.856 46.073 1.00 93.80 53 ASP A CA 1
ATOM 396 C C . ASP A 1 55 ? 31.130 -5.477 44.630 1.00 93.83 53 ASP A C 1
ATOM 397 O O . ASP A 1 55 ? 31.704 -4.383 44.452 1.00 94.06 53 ASP A O 1
ATOM 402 N N . ASP A 1 56 ? 30.806 -6.325 43.644 1.00 95.09 54 ASP A N 1
ATOM 403 C CA . ASP A 1 56 ? 31.160 -6.130 42.209 1.00 95.17 54 ASP A CA 1
ATOM 404 C C . ASP A 1 56 ? 29.884 -5.989 41.366 1.00 93.05 54 ASP A C 1
ATOM 405 O O . ASP A 1 56 ? 29.842 -5.067 40.525 1.00 90.12 54 ASP A O 1
ATOM 410 N N . CYS A 1 57 ? 28.893 -6.862 41.585 1.00 93.48 55 CYS A N 1
ATOM 411 C CA . CYS A 1 57 ? 27.627 -6.956 40.804 1.00 93.78 55 CYS A CA 1
ATOM 412 C C . CYS A 1 57 ? 26.414 -6.694 41.705 1.00 90.39 55 CYS A C 1
ATOM 413 O O . CYS A 1 57 ? 26.404 -7.205 42.840 1.00 89.45 55 CYS A O 1
ATOM 416 N N . SER A 1 58 ? 25.423 -5.952 41.200 1.00 86.71 56 SER A N 1
ATOM 417 C CA . SER A 1 58 ? 24.077 -5.797 41.816 1.00 84.41 56 SER A CA 1
ATOM 418 C C . SER A 1 58 ? 23.248 -7.053 41.520 1.00 83.07 56 SER A C 1
ATOM 419 O O . SER A 1 58 ? 23.723 -7.903 40.741 1.00 85.00 56 SER A O 1
ATOM 422 N N . LEU A 1 59 ? 22.058 -7.160 42.114 1.00 81.60 57 LEU A N 1
ATOM 423 C CA . LEU A 1 59 ? 21.199 -8.375 42.044 1.00 81.00 57 LEU A CA 1
ATOM 424 C C . LEU A 1 59 ? 20.549 -8.484 40.657 1.00 81.44 57 LEU A C 1
ATOM 425 O O . LEU A 1 59 ? 20.473 -9.615 40.140 1.00 79.82 57 LEU A O 1
ATOM 430 N N . GLU A 1 60 ? 20.100 -7.362 40.082 1.00 83.20 58 GLU A N 1
ATOM 431 C CA . GLU A 1 60 ? 19.410 -7.321 38.762 1.00 83.25 58 GLU A CA 1
ATOM 432 C C . GLU A 1 60 ? 20.408 -7.629 37.634 1.00 82.60 58 GLU A C 1
ATOM 433 O O . GLU A 1 60 ? 19.949 -8.058 36.558 1.00 82.93 58 GLU A O 1
ATOM 439 N N . GLY A 1 61 ? 21.710 -7.419 37.866 1.00 81.20 59 GLY A N 1
ATOM 440 C CA . GLY A 1 61 ? 22.791 -7.773 36.923 1.00 81.19 59 GLY A CA 1
ATOM 441 C C . GLY A 1 61 ? 23.126 -9.254 36.969 1.00 79.95 59 GLY A C 1
ATOM 442 O O . GLY A 1 61 ? 23.510 -9.811 35.922 1.00 80.10 59 GLY A O 1
ATOM 443 N N . LEU A 1 62 ? 22.998 -9.863 38.151 1.00 79.23 60 LEU A N 1
ATOM 444 C CA . LEU A 1 62 ? 23.233 -11.310 38.405 1.00 78.27 60 LEU A CA 1
ATOM 445 C C . LEU A 1 62 ? 22.077 -12.131 37.813 1.00 76.05 60 LEU A C 1
ATOM 446 O O . LEU A 1 62 ? 22.323 -13.285 37.408 1.00 74.67 60 LEU A O 1
ATOM 451 N N . ILE A 1 63 ? 20.870 -11.554 37.758 1.00 75.16 61 ILE A N 1
ATOM 452 C CA . ILE A 1 63 ? 19.647 -12.179 37.166 1.00 75.01 61 ILE A CA 1
ATOM 453 C C . ILE A 1 63 ? 19.749 -12.113 35.636 1.00 74.97 61 ILE A C 1
ATOM 454 O O . ILE A 1 63 ? 19.600 -13.168 34.991 1.00 74.58 61 ILE A O 1
ATOM 459 N N . LEU A 1 64 ? 19.990 -10.916 35.088 1.00 76.55 62 LEU A N 1
ATOM 460 C CA . LEU A 1 64 ? 20.121 -10.654 33.626 1.00 78.42 62 LEU A CA 1
ATOM 461 C C . LEU A 1 64 ? 21.341 -11.390 33.056 1.00 79.62 62 LEU A C 1
ATOM 462 O O . LEU A 1 64 ? 21.340 -11.660 31.840 1.00 79.16 62 LEU A O 1
ATOM 467 N N . GLY A 1 65 ? 22.345 -11.677 33.893 1.00 81.76 63 GLY A N 1
ATOM 468 C CA . GLY A 1 65 ? 23.580 -12.384 33.500 1.00 82.71 63 GLY A CA 1
ATOM 469 C C . GLY A 1 65 ? 24.557 -11.454 32.802 1.00 83.59 63 GLY A C 1
ATOM 470 O O . GLY A 1 65 ? 25.059 -11.828 31.725 1.00 82.69 63 GLY A O 1
ATOM 471 N N . ASN A 1 66 ? 24.809 -10.281 33.395 1.00 83.76 64 ASN A N 1
ATOM 472 C CA . ASN A 1 66 ? 25.773 -9.258 32.906 1.00 83.39 64 ASN A CA 1
ATOM 473 C C . ASN A 1 66 ? 27.124 -9.935 32.683 1.00 83.16 64 ASN A C 1
ATOM 474 O O . ASN A 1 66 ? 27.569 -10.713 33.524 1.00 81.96 64 ASN A O 1
ATOM 479 N N . PRO A 1 67 ? 27.817 -9.667 31.551 1.00 84.97 65 PRO A N 1
ATOM 480 C CA . PRO A 1 67 ? 29.046 -10.389 31.206 1.00 85.79 65 PRO A CA 1
ATOM 481 C C . PRO A 1 67 ? 30.249 -10.147 32.137 1.00 86.80 65 PRO A C 1
ATOM 482 O O . PRO A 1 67 ? 31.230 -10.857 31.988 1.00 87.70 65 PRO A O 1
ATOM 486 N N . LYS A 1 68 ? 30.158 -9.175 33.053 1.00 87.07 66 LYS A N 1
ATOM 487 C CA . LYS A 1 68 ? 31.177 -8.913 34.108 1.00 87.72 66 LYS A CA 1
ATOM 488 C C . LYS A 1 68 ? 30.820 -9.682 35.389 1.00 87.82 66 LYS A C 1
ATOM 489 O O . LYS A 1 68 ? 31.584 -9.566 36.371 1.00 84.82 66 LYS A O 1
ATOM 495 N N . CYS A 1 69 ? 29.715 -10.440 35.375 1.00 89.78 67 CYS A N 1
ATOM 496 C CA . CYS A 1 69 ? 29.196 -11.240 36.520 1.00 91.32 67 CYS A CA 1
ATOM 497 C C . CYS A 1 69 ? 29.165 -12.727 36.142 1.00 89.85 67 CYS A C 1
ATOM 498 O O . CYS A 1 69 ? 28.151 -13.393 36.441 1.00 89.98 67 CYS A O 1
ATOM 501 N N . ASP A 1 70 ? 30.243 -13.229 35.528 1.00 88.91 68 ASP A N 1
ATOM 502 C CA . ASP A 1 70 ? 30.365 -14.632 35.042 1.00 87.50 68 ASP A CA 1
ATOM 503 C C . ASP A 1 70 ? 30.714 -15.569 36.207 1.00 85.94 68 ASP A C 1
ATOM 504 O O . ASP A 1 70 ? 30.622 -16.797 36.015 1.00 84.69 68 ASP A O 1
ATOM 509 N N . LEU A 1 71 ? 31.084 -15.015 37.368 1.00 85.37 69 LEU A N 1
ATOM 510 C CA . LEU A 1 71 ? 31.462 -15.782 38.587 1.00 85.11 69 LEU A CA 1
ATOM 511 C C . LEU A 1 71 ? 30.242 -16.542 39.128 1.00 82.88 69 LEU A C 1
ATOM 512 O O . LEU A 1 71 ? 30.443 -17.627 39.712 1.00 83.28 69 LEU A O 1
ATOM 517 N N . TYR A 1 72 ? 29.033 -16.000 38.932 1.00 79.22 70 TYR A N 1
ATOM 518 C CA . TYR A 1 72 ? 27.771 -16.457 39.572 1.00 78.25 70 TYR A CA 1
ATOM 519 C C . TYR A 1 72 ? 26.908 -17.273 38.597 1.00 77.96 70 TYR A C 1
ATOM 520 O O . TYR A 1 72 ? 25.712 -17.460 38.894 1.00 77.17 70 TYR A O 1
ATOM 529 N N . LEU A 1 73 ? 27.477 -17.757 37.487 1.00 79.72 71 LEU A N 1
ATOM 530 C CA . LEU A 1 73 ? 26.752 -18.587 36.482 1.00 80.51 71 LEU A CA 1
ATOM 531 C C . LEU A 1 73 ? 26.510 -19.996 37.042 1.00 80.16 71 LEU A C 1
ATOM 532 O O . LEU A 1 73 ? 25.478 -20.599 36.683 1.00 80.18 71 LEU A O 1
ATOM 537 N N . ASN A 1 74 ? 27.428 -20.494 37.880 1.00 80.09 72 ASN A N 1
ATOM 538 C CA . ASN A 1 74 ? 27.373 -21.850 38.494 1.00 80.91 72 ASN A CA 1
ATOM 539 C C . ASN A 1 74 ? 26.185 -21.945 39.462 1.00 83.15 72 ASN A C 1
ATOM 540 O O . ASN A 1 74 ? 25.692 -23.072 39.666 1.00 84.93 72 ASN A O 1
ATOM 545 N N . GLY A 1 75 ? 25.749 -20.814 40.033 1.00 85.41 73 GLY A N 1
ATOM 546 C CA . GLY A 1 75 ? 24.589 -20.722 40.943 1.00 85.41 73 GLY A CA 1
ATOM 547 C C . GLY A 1 75 ? 25.019 -20.596 42.396 1.00 85.54 73 GLY A C 1
ATOM 548 O O . GLY A 1 75 ? 26.121 -21.080 42.727 1.00 85.34 73 GLY A O 1
ATOM 549 N N . ARG A 1 76 ? 24.177 -19.974 43.231 1.00 84.80 74 ARG A N 1
ATOM 550 C CA . ARG A 1 76 ? 24.451 -19.700 44.670 1.00 84.72 74 ARG A CA 1
ATOM 551 C C . ARG A 1 76 ? 23.191 -19.954 45.505 1.00 82.66 74 ARG A C 1
ATOM 552 O O . ARG A 1 76 ? 22.077 -19.838 44.955 1.00 80.11 74 ARG A O 1
ATOM 560 N N . GLU A 1 77 ? 23.380 -20.291 46.785 1.00 81.86 75 GLU A N 1
ATOM 561 C CA . GLU A 1 77 ? 22.326 -20.294 47.836 1.00 81.29 75 GLU A CA 1
ATOM 562 C C . GLU A 1 77 ? 22.828 -19.452 49.015 1.00 77.73 75 GLU A C 1
ATOM 563 O O . GLU A 1 77 ? 24.062 -19.337 49.168 1.00 76.24 75 GLU A O 1
ATOM 569 N N . TRP A 1 78 ? 21.910 -18.884 49.804 1.00 74.29 76 TRP A N 1
ATOM 570 C CA . TRP A 1 78 ? 22.224 -17.906 50.881 1.00 72.22 76 TRP A CA 1
ATOM 571 C C . TRP A 1 78 ? 21.188 -17.978 52.008 1.00 70.58 76 TRP A C 1
ATOM 572 O O . TRP A 1 78 ? 20.100 -18.554 51.790 1.00 69.43 76 TRP A O 1
ATOM 583 N N . SER A 1 79 ? 21.536 -17.408 53.166 1.00 68.58 77 SER A N 1
ATOM 584 C CA . SER A 1 79 ? 20.622 -17.112 54.300 1.00 67.51 77 SER A CA 1
ATOM 585 C C . SER A 1 79 ? 19.988 -15.734 54.078 1.00 66.25 77 SER A C 1
ATOM 586 O O . SER A 1 79 ? 18.756 -15.614 54.227 1.00 65.93 77 SER A O 1
ATOM 589 N N . TYR A 1 80 ? 20.814 -14.739 53.736 1.00 64.18 78 TYR A N 1
ATOM 590 C CA . TYR A 1 80 ? 20.396 -13.364 53.348 1.00 63.33 78 TYR A CA 1
ATOM 591 C C . TYR A 1 80 ? 21.401 -12.803 52.335 1.00 62.49 78 TYR A C 1
ATOM 592 O O . TYR A 1 80 ? 22.460 -13.425 52.137 1.00 59.37 78 TYR A O 1
ATOM 601 N N . ILE A 1 81 ? 21.069 -11.668 51.711 1.00 63.16 79 ILE A N 1
ATOM 602 C CA . ILE A 1 81 ? 21.913 -10.991 50.681 1.00 64.30 79 ILE A CA 1
ATOM 603 C C . ILE A 1 81 ? 22.400 -9.650 51.243 1.00 63.61 79 ILE A C 1
ATOM 604 O O . ILE A 1 81 ? 21.597 -8.954 51.891 1.00 63.87 79 ILE A O 1
ATOM 609 N N . VAL A 1 82 ? 23.671 -9.316 50.994 1.00 63.18 80 VAL A N 1
ATOM 610 C CA . VAL A 1 82 ? 24.283 -7.989 51.298 1.00 63.55 80 VAL A CA 1
ATOM 611 C C . VAL A 1 82 ? 24.698 -7.342 49.970 1.00 63.65 80 VAL A C 1
ATOM 612 O O . VAL A 1 82 ? 25.262 -8.058 49.118 1.00 63.36 80 VAL A O 1
ATOM 616 N N . GLU A 1 83 ? 24.406 -6.048 49.804 1.00 64.13 81 GLU A N 1
ATOM 617 C CA . GLU A 1 83 ? 24.862 -5.200 48.668 1.00 65.27 81 GLU A CA 1
ATOM 618 C C . GLU A 1 83 ? 25.699 -4.043 49.224 1.00 65.78 81 GLU A C 1
ATOM 619 O O . GLU A 1 83 ? 25.199 -3.334 50.114 1.00 65.01 81 GLU A O 1
ATOM 625 N N . ARG A 1 84 ? 26.924 -3.865 48.721 1.00 68.37 82 ARG A N 1
ATOM 626 C CA . ARG A 1 84 ? 27.800 -2.713 49.069 1.00 71.42 82 ARG A CA 1
ATOM 627 C C . ARG A 1 84 ? 27.149 -1.434 48.549 1.00 74.45 82 ARG A C 1
ATOM 628 O O . ARG A 1 84 ? 26.724 -1.380 47.396 1.00 73.49 82 ARG A O 1
ATOM 636 N N . PRO A 1 85 ? 27.031 -0.376 49.385 1.00 78.92 83 PRO A N 1
ATOM 637 C CA . PRO A 1 85 ? 26.454 0.894 48.947 1.00 81.64 83 PRO A CA 1
ATOM 638 C C . PRO A 1 85 ? 27.473 1.701 48.126 1.00 84.66 83 PRO A C 1
ATOM 639 O O . PRO A 1 85 ? 28.105 2.591 48.670 1.00 85.76 83 PRO A O 1
ATOM 643 N N . LYS A 1 86 ? 27.623 1.347 46.846 1.00 88.16 84 LYS A N 1
ATOM 644 C CA . LYS A 1 86 ? 28.548 2.011 45.888 1.00 90.33 84 LYS A CA 1
ATOM 645 C C . LYS A 1 86 ? 28.055 1.753 44.458 1.00 90.76 84 LYS A C 1
ATOM 646 O O . LYS A 1 86 ? 26.940 1.213 44.306 1.00 88.25 84 LYS A O 1
ATOM 652 N N . GLU A 1 87 ? 28.853 2.135 43.456 1.00 94.69 85 GLU A N 1
ATOM 653 C CA . GLU A 1 87 ? 28.527 1.975 42.012 1.00 97.71 85 GLU A CA 1
ATOM 654 C C . GLU A 1 87 ? 28.683 0.496 41.632 1.00 95.28 85 GLU A C 1
ATOM 655 O O . GLU A 1 87 ? 29.834 0.021 41.563 1.00 94.86 85 GLU A O 1
ATOM 661 N N . MET A 1 88 ? 27.560 -0.196 41.404 1.00 93.60 86 MET A N 1
ATOM 662 C CA . MET A 1 88 ? 27.493 -1.660 41.138 1.00 92.15 86 MET A CA 1
ATOM 663 C C . MET A 1 88 ? 27.049 -1.895 39.690 1.00 90.54 86 MET A C 1
ATOM 664 O O . MET A 1 88 ? 26.261 -1.076 39.174 1.00 90.71 86 MET A O 1
ATOM 669 N N . GLU A 1 89 ? 27.530 -2.979 39.074 1.00 88.71 87 GLU A N 1
ATOM 670 C CA . GLU A 1 89 ? 27.274 -3.321 37.648 1.00 88.13 87 GLU A CA 1
ATOM 671 C C . GLU A 1 89 ? 26.032 -4.215 37.556 1.00 84.28 87 GLU A C 1
ATOM 672 O O . GLU A 1 89 ? 26.116 -5.393 37.964 1.00 80.44 87 GLU A O 1
ATOM 678 N N . GLY A 1 90 ? 24.929 -3.658 37.041 1.00 82.49 88 GLY A N 1
ATOM 679 C CA . GLY A 1 90 ? 23.628 -4.336 36.878 1.00 81.88 88 GLY A CA 1
ATOM 680 C C . GLY A 1 90 ? 23.240 -4.457 35.414 1.00 81.11 88 GLY A C 1
ATOM 681 O O . GLY A 1 90 ? 23.726 -5.392 34.748 1.00 80.43 88 GLY A O 1
ATOM 682 N N . VAL A 1 91 ? 22.399 -3.537 34.932 1.00 81.39 89 VAL A N 1
ATOM 683 C CA . VAL A 1 91 ? 21.924 -3.468 33.517 1.00 81.69 89 VAL A CA 1
ATOM 684 C C . VAL A 1 91 ? 22.987 -2.717 32.708 1.00 82.63 89 VAL A C 1
ATOM 685 O O . VAL A 1 91 ? 23.219 -1.531 33.013 1.00 81.42 89 VAL A O 1
ATOM 689 N N . CYS A 1 92 ? 23.618 -3.379 31.732 1.00 85.23 90 CYS A N 1
ATOM 690 C CA . CYS A 1 92 ? 24.725 -2.805 30.918 1.00 86.28 90 CYS A CA 1
ATOM 691 C C . CYS A 1 92 ? 24.153 -1.920 29.801 1.00 83.97 90 CYS A C 1
ATOM 692 O O . CYS A 1 92 ? 24.611 -0.768 29.684 1.00 82.60 90 CYS A O 1
ATOM 695 N N . TYR A 1 93 ? 23.189 -2.426 29.023 1.00 81.89 91 TYR A N 1
ATOM 696 C CA . TYR A 1 93 ? 22.547 -1.684 27.904 1.00 80.63 91 TYR A CA 1
ATOM 697 C C . TYR A 1 93 ? 21.478 -0.750 28.468 1.00 79.76 91 TYR A C 1
ATOM 698 O O . TYR A 1 93 ? 20.649 -1.181 29.266 1.00 80.59 91 TYR A O 1
ATOM 707 N N . PRO A 1 94 ? 21.460 0.548 28.078 1.00 79.15 92 PRO A N 1
ATOM 708 C CA . PRO A 1 94 ? 20.496 1.511 28.619 1.00 78.44 92 PRO A CA 1
ATOM 709 C C . PRO A 1 94 ? 19.030 1.061 28.510 1.00 77.57 92 PRO A C 1
ATOM 710 O O . PRO A 1 94 ? 18.649 0.562 27.463 1.00 74.88 92 PRO A O 1
ATOM 714 N N . GLY A 1 95 ? 18.255 1.258 29.584 1.00 76.93 93 GLY A N 1
ATOM 715 C CA . GLY A 1 95 ? 16.836 0.857 29.677 1.00 75.23 93 GLY A CA 1
ATOM 716 C C . GLY A 1 95 ? 16.392 0.630 31.113 1.00 73.77 93 GLY A C 1
ATOM 717 O O . GLY A 1 95 ? 17.265 0.574 32.003 1.00 72.20 93 GLY A O 1
ATOM 718 N N . SER A 1 96 ? 15.078 0.493 31.321 1.00 73.91 94 SER A N 1
ATOM 719 C CA . SER A 1 96 ? 14.422 0.280 32.638 1.00 74.34 94 SER A CA 1
ATOM 720 C C . SER A 1 96 ? 13.880 -1.150 32.728 1.00 72.91 94 SER A C 1
ATOM 721 O O . SER A 1 96 ? 13.448 -1.686 31.687 1.00 71.01 94 SER A O 1
ATOM 724 N N . ILE A 1 97 ? 13.901 -1.734 33.931 1.00 72.05 95 ILE A N 1
ATOM 725 C CA . ILE A 1 97 ? 13.228 -3.027 34.259 1.00 71.14 95 ILE A CA 1
ATOM 726 C C . ILE A 1 97 ? 11.847 -2.702 34.843 1.00 71.23 95 ILE A C 1
ATOM 727 O O . ILE A 1 97 ? 11.790 -1.977 35.857 1.00 71.38 95 ILE A O 1
ATOM 732 N N . GLU A 1 98 ? 10.781 -3.201 34.208 1.00 70.94 96 GLU A N 1
ATOM 733 C CA . GLU A 1 98 ? 9.379 -3.081 34.689 1.00 70.82 96 GLU A CA 1
ATOM 734 C C . GLU A 1 98 ? 9.224 -3.941 35.949 1.00 70.22 96 GLU A C 1
ATOM 735 O O . GLU A 1 98 ? 9.661 -5.105 35.912 1.00 67.93 96 GLU A O 1
ATOM 741 N N . ASN A 1 99 ? 8.636 -3.380 37.012 1.00 70.21 97 ASN A N 1
ATOM 742 C CA . ASN A 1 99 ? 8.440 -4.044 38.332 1.00 71.45 97 ASN A CA 1
ATOM 743 C C . ASN A 1 99 ? 9.798 -4.512 38.878 1.00 71.60 97 ASN A C 1
ATOM 744 O O . ASN A 1 99 ? 9.895 -5.684 39.304 1.00 71.49 97 ASN A O 1
ATOM 749 N N . GLN A 1 100 ? 10.802 -3.626 38.878 1.00 69.63 98 GLN A N 1
ATOM 750 C CA . GLN A 1 100 ? 12.190 -3.931 39.324 1.00 69.16 98 GLN A CA 1
ATOM 751 C C . GLN A 1 100 ? 12.194 -4.259 40.821 1.00 67.80 98 GLN A C 1
ATOM 752 O O . GLN A 1 100 ? 12.876 -5.229 41.207 1.00 66.80 98 GLN A O 1
ATOM 758 N N . GLU A 1 101 ? 11.465 -3.479 41.625 1.00 67.86 99 GLU A N 1
ATOM 759 C CA . GLU A 1 101 ? 11.420 -3.606 43.109 1.00 68.05 99 GLU A CA 1
ATOM 760 C C . GLU A 1 101 ? 10.831 -4.971 43.487 1.00 66.17 99 GLU A C 1
ATOM 761 O O . GLU A 1 101 ? 11.298 -5.555 44.484 1.00 64.40 99 GLU A O 1
ATOM 767 N N . GLU A 1 102 ? 9.850 -5.451 42.712 1.00 65.64 100 GLU A N 1
ATOM 768 C CA . GLU A 1 102 ? 9.174 -6.763 42.904 1.00 64.96 100 GLU A CA 1
ATOM 769 C C . GLU A 1 102 ? 10.131 -7.903 42.531 1.00 64.56 100 GLU A C 1
ATOM 770 O O . GLU A 1 102 ? 10.216 -8.870 43.314 1.00 62.67 100 GLU A O 1
ATOM 776 N N . LEU A 1 103 ? 10.813 -7.796 41.383 1.00 65.21 101 LEU A N 1
ATOM 777 C CA . LEU A 1 103 ? 11.783 -8.810 40.878 1.00 65.64 101 LEU A CA 1
ATOM 778 C C . LEU A 1 103 ? 12.856 -9.068 41.942 1.00 65.68 101 LEU A C 1
ATOM 779 O O . LEU A 1 103 ? 13.090 -10.250 42.265 1.00 65.50 101 LEU A O 1
ATOM 784 N N . ARG A 1 104 ? 13.479 -7.998 42.450 1.00 65.75 102 ARG A N 1
ATOM 785 C CA . ARG A 1 104 ? 14.533 -8.042 43.502 1.00 65.79 102 ARG A CA 1
ATOM 786 C C . ARG A 1 104 ? 13.959 -8.664 44.783 1.00 64.15 102 ARG A C 1
ATOM 787 O O . ARG A 1 104 ? 14.686 -9.443 45.431 1.00 63.95 102 ARG A O 1
ATOM 795 N N . SER A 1 105 ? 12.707 -8.335 45.126 1.00 62.36 103 SER A N 1
ATOM 796 C CA . SER A 1 105 ? 11.984 -8.846 46.323 1.00 61.17 103 SER A CA 1
ATOM 797 C C . SER A 1 105 ? 11.755 -10.357 46.186 1.00 60.09 103 SER A C 1
ATOM 798 O O . SER A 1 105 ? 12.073 -11.088 47.138 1.00 58.09 103 SER A O 1
ATOM 801 N N . LEU A 1 106 ? 11.231 -10.794 45.036 1.00 61.42 104 LEU A N 1
ATOM 802 C CA . LEU A 1 106 ? 10.952 -12.222 44.711 1.00 62.07 104 LEU A CA 1
ATOM 803 C C . LEU A 1 106 ? 12.251 -13.035 44.772 1.00 62.91 104 LEU A C 1
ATOM 804 O O . LEU A 1 106 ? 12.243 -14.109 45.405 1.00 63.40 104 LEU A O 1
ATOM 809 N N . PHE A 1 107 ? 13.322 -12.542 44.142 1.00 64.08 105 PHE A N 1
ATOM 810 C CA . PHE A 1 107 ? 14.603 -13.274 43.959 1.00 65.32 105 PHE A CA 1
ATOM 811 C C . PHE A 1 107 ? 15.338 -13.408 45.301 1.00 66.13 105 PHE A C 1
ATOM 812 O O . PHE A 1 107 ? 16.008 -14.440 45.495 1.00 67.59 105 PHE A O 1
ATOM 820 N N . SER A 1 108 ? 15.225 -12.415 46.191 1.00 65.96 106 SER A N 1
ATOM 821 C CA . SER A 1 108 ? 15.861 -12.421 47.536 1.00 66.97 106 SER A CA 1
ATOM 822 C C . SER A 1 108 ? 15.085 -13.347 48.483 1.00 68.47 106 SER A C 1
ATOM 823 O O . SER A 1 108 ? 15.715 -13.896 49.411 1.00 68.48 106 SER A O 1
ATOM 826 N N . SER A 1 109 ? 13.776 -13.514 48.255 1.00 71.06 107 SER A N 1
ATOM 827 C CA . SER A 1 109 ? 12.853 -14.344 49.078 1.00 73.18 107 SER A CA 1
ATOM 828 C C . SER A 1 109 ? 13.256 -15.821 49.016 1.00 73.50 107 SER A C 1
ATOM 829 O O . SER A 1 109 ? 13.107 -16.515 50.041 1.00 71.22 107 SER A O 1
ATOM 832 N N . ILE A 1 110 ? 13.744 -16.278 47.858 1.00 76.32 108 ILE A N 1
ATOM 833 C CA . ILE A 1 110 ? 14.093 -17.706 47.594 1.00 78.39 108 ILE A CA 1
ATOM 834 C C . ILE A 1 110 ? 15.507 -17.982 48.124 1.00 79.65 108 ILE A C 1
ATOM 835 O O . ILE A 1 110 ? 16.322 -17.037 48.159 1.00 79.50 108 ILE A O 1
ATOM 840 N N . LYS A 1 111 ? 15.777 -19.234 48.512 1.00 81.22 109 LYS A N 1
ATOM 841 C CA . LYS A 1 111 ? 17.071 -19.681 49.100 1.00 83.32 109 LYS A CA 1
ATOM 842 C C . LYS A 1 111 ? 18.104 -19.902 47.988 1.00 84.40 109 LYS A C 1
ATOM 843 O O . LYS A 1 111 ? 19.151 -19.225 48.018 1.00 85.08 109 LYS A O 1
ATOM 849 N N . LYS A 1 112 ? 17.818 -20.822 47.060 1.00 84.89 110 LYS A N 1
ATOM 850 C CA . LYS A 1 112 ? 18.775 -21.329 46.039 1.00 84.65 110 LYS A CA 1
ATOM 851 C C . LYS A 1 112 ? 18.270 -20.987 44.632 1.00 82.66 110 LYS A C 1
ATOM 852 O O . LYS A 1 112 ? 17.039 -20.919 44.444 1.00 80.92 110 LYS A O 1
ATOM 858 N N . TYR A 1 113 ? 19.199 -20.783 43.690 1.00 80.98 111 TYR A N 1
ATOM 859 C CA . TYR A 1 113 ? 18.933 -20.626 42.235 1.00 80.67 111 TYR A CA 1
ATOM 860 C C . TYR A 1 113 ? 20.029 -21.345 41.436 1.00 81.42 111 TYR A C 1
ATOM 861 O O . TYR A 1 113 ? 21.197 -21.343 41.874 1.00 81.36 111 TYR A O 1
ATOM 870 N N . GLU A 1 114 ? 19.652 -21.945 40.302 1.00 82.09 112 GLU A N 1
ATOM 871 C CA . GLU A 1 114 ? 20.580 -22.571 39.322 1.00 82.61 112 GLU A CA 1
ATOM 872 C C . GLU A 1 114 ? 20.029 -22.341 37.909 1.00 82.57 112 GLU A C 1
ATOM 873 O O . GLU A 1 114 ? 18.789 -22.358 37.747 1.00 81.29 112 GLU A O 1
ATOM 879 N N . ARG A 1 115 ? 20.917 -22.121 36.933 1.00 82.21 113 ARG A N 1
ATOM 880 C CA . ARG A 1 115 ? 20.555 -21.812 35.523 1.00 81.01 113 ARG A CA 1
ATOM 881 C C . ARG A 1 115 ? 20.044 -23.082 34.832 1.00 79.30 113 ARG A C 1
ATOM 882 O O . ARG A 1 115 ? 20.476 -24.183 35.221 1.00 79.41 113 ARG A O 1
ATOM 890 N N . VAL A 1 116 ? 19.150 -22.915 33.853 1.00 79.14 114 VAL A N 1
ATOM 891 C CA . VAL A 1 116 ? 18.561 -24.007 33.019 1.00 79.71 114 VAL A CA 1
ATOM 892 C C . VAL A 1 116 ? 18.350 -23.466 31.601 1.00 77.20 114 VAL A C 1
ATOM 893 O O . VAL A 1 116 ? 17.795 -22.359 31.471 1.00 75.64 114 VAL A O 1
ATOM 897 N N . LYS A 1 117 ? 18.786 -24.211 30.581 1.00 78.64 115 LYS A N 1
ATOM 898 C CA . LYS A 1 117 ? 18.645 -23.814 29.153 1.00 79.62 115 LYS A CA 1
ATOM 899 C C . LYS A 1 117 ? 17.202 -24.082 28.708 1.00 79.67 115 LYS A C 1
ATOM 900 O O . LYS A 1 117 ? 16.771 -25.252 28.774 1.00 81.04 115 LYS A O 1
ATOM 906 N N . MET A 1 118 ? 16.495 -23.031 28.281 1.00 78.38 116 MET A N 1
ATOM 907 C CA . MET A 1 118 ? 15.064 -23.073 27.877 1.00 78.78 116 MET A CA 1
ATOM 908 C C . MET A 1 118 ? 14.958 -23.210 26.353 1.00 78.26 116 MET A C 1
ATOM 909 O O . MET A 1 118 ? 14.210 -24.097 25.899 1.00 76.92 116 MET A O 1
ATOM 914 N N . PHE A 1 119 ? 15.676 -22.367 25.601 1.00 79.91 117 PHE A N 1
ATOM 915 C CA . PHE A 1 119 ? 15.574 -22.242 24.122 1.00 83.14 117 PHE A CA 1
ATOM 916 C C . PHE A 1 119 ? 16.926 -22.546 23.463 1.00 87.35 117 PHE A C 1
ATOM 917 O O . PHE A 1 119 ? 17.941 -21.944 23.866 1.00 89.16 117 PHE A O 1
ATOM 925 N N . ASP A 1 120 ? 16.917 -23.442 22.466 1.00 91.96 118 ASP A N 1
ATOM 926 C CA . ASP A 1 120 ? 18.095 -23.826 21.640 1.00 96.23 118 ASP A CA 1
ATOM 927 C C . ASP A 1 120 ? 18.054 -23.035 20.328 1.00 95.33 118 ASP A C 1
ATOM 928 O O . ASP A 1 120 ? 17.149 -23.297 19.514 1.00 94.64 118 ASP A O 1
ATOM 933 N N . PHE A 1 121 ? 19.005 -22.115 20.133 1.00 96.40 119 PHE A N 1
ATOM 934 C CA . PHE A 1 121 ? 19.057 -21.158 18.994 1.00 98.16 119 PHE A CA 1
ATOM 935 C C . PHE A 1 121 ? 19.852 -21.744 17.818 1.00 100.69 119 PHE A C 1
ATOM 936 O O . PHE A 1 121 ? 20.019 -21.031 16.806 1.00 100.11 119 PHE A O 1
ATOM 944 N N . THR A 1 122 ? 20.319 -22.993 17.933 1.00 103.71 120 THR A N 1
ATOM 945 C CA . THR A 1 122 ? 21.016 -23.743 16.852 1.00 104.16 120 THR A CA 1
ATOM 946 C C . THR A 1 122 ? 20.043 -23.991 15.691 1.00 103.93 120 THR A C 1
ATOM 947 O O . THR A 1 122 ? 20.474 -23.855 14.529 1.00 104.80 120 THR A O 1
ATOM 951 N N . LYS A 1 123 ? 18.786 -24.327 16.000 1.00 104.37 121 LYS A N 1
ATOM 952 C CA . LYS A 1 123 ? 17.734 -24.697 15.011 1.00 105.65 121 LYS A CA 1
ATOM 953 C C . LYS A 1 123 ? 17.092 -23.437 14.413 1.00 105.43 121 LYS A C 1
ATOM 954 O O . LYS A 1 123 ? 16.574 -23.532 13.282 1.00 106.93 121 LYS A O 1
ATOM 960 N N . TRP A 1 124 ? 17.101 -22.318 15.147 1.00 104.33 122 TRP A N 1
ATOM 961 C CA . TRP A 1 124 ? 16.545 -21.007 14.707 1.00 103.05 122 TRP A CA 1
ATOM 962 C C . TRP A 1 124 ? 17.248 -20.557 13.420 1.00 105.10 122 TRP A C 1
ATOM 963 O O . TRP A 1 124 ? 18.468 -20.794 13.298 1.00 108.09 122 TRP A O 1
ATOM 974 N N . ASN A 1 125 ? 16.503 -19.920 12.509 1.00 104.90 123 ASN A N 1
ATOM 975 C CA . ASN A 1 125 ? 16.957 -19.569 11.134 1.00 104.86 123 ASN A CA 1
ATOM 976 C C . ASN A 1 125 ? 17.348 -18.084 11.084 1.00 104.64 123 ASN A C 1
ATOM 977 O O . ASN A 1 125 ? 17.194 -17.471 10.008 1.00 105.11 123 ASN A O 1
ATOM 982 N N . VAL A 1 126 ? 17.843 -17.533 12.200 1.00 103.33 124 VAL A N 1
ATOM 983 C CA . VAL A 1 126 ? 18.322 -16.122 12.322 1.00 102.12 124 VAL A CA 1
ATOM 984 C C . VAL A 1 126 ? 19.620 -16.110 13.141 1.00 100.57 124 VAL A C 1
ATOM 985 O O . VAL A 1 126 ? 19.849 -17.075 13.898 1.00 99.43 124 VAL A O 1
ATOM 989 N N . THR A 1 127 ? 20.431 -15.057 12.990 1.00 99.23 125 THR A N 1
ATOM 990 C CA . THR A 1 127 ? 21.728 -14.869 13.697 1.00 99.22 125 THR A CA 1
ATOM 991 C C . THR A 1 127 ? 21.456 -14.414 15.137 1.00 98.08 125 THR A C 1
ATOM 992 O O . THR A 1 127 ? 20.611 -13.514 15.320 1.00 97.16 125 THR A O 1
ATOM 996 N N . TYR A 1 128 ? 22.152 -15.015 16.109 1.00 98.13 126 TYR A N 1
ATOM 997 C CA . TYR A 1 128 ? 21.936 -14.830 17.570 1.00 96.87 126 TYR A CA 1
ATOM 998 C C . TYR A 1 128 ? 23.259 -14.507 18.280 1.00 94.40 126 TYR A C 1
ATOM 999 O O . TYR A 1 128 ? 23.311 -14.638 19.517 1.00 94.52 126 TYR A O 1
ATOM 1008 N N . THR A 1 129 ? 24.280 -14.066 17.538 1.00 92.59 127 THR A N 1
ATOM 1009 C CA . THR A 1 129 ? 25.676 -13.888 18.029 1.00 91.59 127 THR A CA 1
ATOM 1010 C C . THR A 1 129 ? 25.983 -12.397 18.239 1.00 89.93 127 THR A C 1
ATOM 1011 O O . THR A 1 129 ? 27.179 -12.049 18.307 1.00 89.06 127 THR A O 1
ATOM 1015 N N . GLY A 1 130 ? 24.948 -11.558 18.370 1.00 89.30 128 GLY A N 1
ATOM 1016 C CA . GLY A 1 130 ? 25.072 -10.094 18.519 1.00 88.15 128 GLY A CA 1
ATOM 1017 C C . GLY A 1 130 ? 25.753 -9.703 19.822 1.00 86.36 128 GLY A C 1
ATOM 1018 O O . GLY A 1 130 ? 25.526 -10.391 20.838 1.00 84.80 128 GLY A O 1
ATOM 1019 N N . THR A 1 131 ? 26.563 -8.640 19.786 1.00 85.00 129 THR A N 1
ATOM 1020 C CA . THR A 1 131 ? 27.279 -8.049 20.951 1.00 84.63 129 THR A CA 1
ATOM 1021 C C . THR A 1 131 ? 27.170 -6.520 20.886 1.00 85.93 129 THR A C 1
ATOM 1022 O O . THR A 1 131 ? 26.684 -6.009 19.856 1.00 85.84 129 THR A O 1
ATOM 1026 N N . SER A 1 132 ? 27.613 -5.824 21.939 1.00 88.15 130 SER A N 1
ATOM 1027 C CA . SER A 1 132 ? 27.542 -4.344 22.072 1.00 91.22 130 SER A CA 1
ATOM 1028 C C . SER A 1 132 ? 28.693 -3.825 22.942 1.00 92.13 130 SER A C 1
ATOM 1029 O O . SER A 1 132 ? 29.090 -4.533 23.890 1.00 90.39 130 SER A O 1
ATOM 1032 N N . LYS A 1 133 ? 29.189 -2.622 22.629 1.00 94.48 131 LYS A N 1
ATOM 1033 C CA . LYS A 1 133 ? 30.261 -1.917 23.384 1.00 97.27 131 LYS A CA 1
ATOM 1034 C C . LYS A 1 133 ? 29.720 -1.455 24.744 1.00 97.91 131 LYS A C 1
ATOM 1035 O O . LYS A 1 133 ? 30.538 -1.274 25.666 1.00 98.37 131 LYS A O 1
ATOM 1041 N N . ALA A 1 134 ? 28.401 -1.257 24.855 1.00 97.72 132 ALA A N 1
ATOM 1042 C CA . ALA A 1 134 ? 27.694 -0.907 26.110 1.00 96.16 132 ALA A CA 1
ATOM 1043 C C . ALA A 1 134 ? 27.852 -2.044 27.129 1.00 96.20 132 ALA A C 1
ATOM 1044 O O . ALA A 1 134 ? 28.058 -1.738 28.321 1.00 98.04 132 ALA A O 1
ATOM 1046 N N . CYS A 1 135 ? 27.765 -3.299 26.671 1.00 95.60 133 CYS A N 1
ATOM 1047 C CA . CYS A 1 135 ? 27.867 -4.532 27.502 1.00 93.61 133 CYS A CA 1
ATOM 1048 C C . CYS A 1 135 ? 29.245 -5.181 27.313 1.00 90.75 133 CYS A C 1
ATOM 1049 O O . CYS A 1 135 ? 29.309 -6.308 26.781 1.00 88.24 133 CYS A O 1
ATOM 1052 N N . ASN A 1 136 ? 30.301 -4.487 27.748 1.00 89.14 134 ASN A N 1
ATOM 1053 C CA . ASN A 1 136 ? 31.705 -4.982 27.745 1.00 87.38 134 ASN A CA 1
ATOM 1054 C C . ASN A 1 136 ? 31.849 -6.110 28.774 1.00 85.05 134 ASN A C 1
ATOM 1055 O O . ASN A 1 136 ? 31.193 -6.029 29.830 1.00 84.95 134 ASN A O 1
ATOM 1060 N N . ASN A 1 137 ? 32.680 -7.115 28.475 1.00 83.69 135 ASN A N 1
ATOM 1061 C CA . ASN A 1 137 ? 33.109 -8.167 29.440 1.00 82.71 135 ASN A CA 1
ATOM 1062 C C . ASN A 1 137 ? 34.302 -7.624 30.242 1.00 81.53 135 ASN A C 1
ATOM 1063 O O . ASN A 1 137 ? 34.703 -6.470 29.986 1.00 80.21 135 ASN A O 1
ATOM 1068 N N . THR A 1 138 ? 34.848 -8.421 31.168 1.00 81.52 136 THR A N 1
ATOM 1069 C CA . THR A 1 138 ? 35.929 -8.021 32.114 1.00 83.43 136 THR A CA 1
ATOM 1070 C C . THR A 1 138 ? 37.194 -7.597 31.350 1.00 83.83 136 THR A C 1
ATOM 1071 O O . THR A 1 138 ? 37.937 -6.748 31.884 1.00 81.57 136 THR A O 1
ATOM 1075 N N . SER A 1 139 ? 37.424 -8.159 30.156 1.00 85.83 137 SER A N 1
ATOM 1076 C CA . SER A 1 139 ? 38.584 -7.863 29.272 1.00 86.22 137 SER A CA 1
ATOM 1077 C C . SER A 1 139 ? 38.282 -6.672 28.350 1.00 87.87 137 SER A C 1
ATOM 1078 O O . SER A 1 139 ? 39.110 -6.401 27.457 1.00 90.68 137 SER A O 1
ATOM 1081 N N . ASN A 1 140 ? 37.141 -5.999 28.551 1.00 88.30 138 ASN A N 1
ATOM 1082 C CA . ASN A 1 140 ? 36.695 -4.799 27.790 1.00 88.48 138 ASN A CA 1
ATOM 1083 C C . ASN A 1 140 ? 36.448 -5.169 26.319 1.00 86.85 138 ASN A C 1
ATOM 1084 O O . ASN A 1 140 ? 36.569 -4.276 25.458 1.00 85.08 138 ASN A O 1
ATOM 1089 N N . GLN A 1 141 ? 36.096 -6.432 26.051 1.00 87.67 139 GLN A N 1
ATOM 1090 C CA . GLN A 1 141 ? 35.662 -6.922 24.715 1.00 88.30 139 GLN A CA 1
ATOM 1091 C C . GLN A 1 141 ? 34.146 -6.731 24.600 1.00 86.34 139 GLN A C 1
ATOM 1092 O O . GLN A 1 141 ? 33.447 -6.963 25.606 1.00 85.95 139 GLN A O 1
ATOM 1098 N N . GLY A 1 142 ? 33.664 -6.322 23.422 1.00 84.36 140 GLY A N 1
ATOM 1099 C CA . GLY A 1 142 ? 32.226 -6.206 23.114 1.00 83.33 140 GLY A CA 1
ATOM 1100 C C . GLY A 1 142 ? 31.525 -7.547 23.255 1.00 82.81 140 GLY A C 1
ATOM 1101 O O . GLY A 1 142 ? 31.792 -8.438 22.425 1.00 87.36 140 GLY A O 1
ATOM 1102 N N . SER A 1 143 ? 30.671 -7.691 24.276 1.00 80.02 141 SER A N 1
ATOM 1103 C CA . SER A 1 143 ? 29.936 -8.938 24.617 1.00 77.25 141 SER A CA 1
ATOM 1104 C C . SER A 1 143 ? 28.437 -8.639 24.763 1.00 75.99 141 SER A C 1
ATOM 1105 O O . SER A 1 143 ? 27.982 -7.614 24.213 1.00 75.32 141 SER A O 1
ATOM 1108 N N . PHE A 1 144 ? 27.700 -9.508 25.463 1.00 75.38 142 PHE A N 1
ATOM 1109 C CA . PHE A 1 144 ? 26.239 -9.383 25.718 1.00 74.92 142 PHE A CA 1
ATOM 1110 C C . PHE A 1 144 ? 25.853 -10.234 26.936 1.00 74.31 142 PHE A C 1
ATOM 1111 O O . PHE A 1 144 ? 26.699 -11.016 27.415 1.00 73.73 142 PHE A O 1
ATOM 1119 N N . TYR A 1 145 ? 24.614 -10.077 27.418 1.00 74.64 143 TYR A N 1
ATOM 1120 C CA . TYR A 1 145 ? 24.000 -10.880 28.511 1.00 74.48 143 TYR A CA 1
ATOM 1121 C C . TYR A 1 145 ? 24.122 -12.374 28.186 1.00 73.43 143 TYR A C 1
ATOM 1122 O O . TYR A 1 145 ? 23.992 -12.744 27.003 1.00 73.01 143 TYR A O 1
ATOM 1131 N N . ARG A 1 146 ? 24.347 -13.203 29.210 1.00 73.48 144 ARG A N 1
ATOM 1132 C CA . ARG A 1 146 ? 24.563 -14.671 29.075 1.00 73.69 144 ARG A CA 1
ATOM 1133 C C . ARG A 1 146 ? 23.215 -15.401 29.018 1.00 75.08 144 ARG A C 1
ATOM 1134 O O . ARG A 1 146 ? 23.177 -16.508 28.446 1.00 76.64 144 ARG A O 1
ATOM 1142 N N . SER A 1 147 ? 22.158 -14.814 29.593 1.00 76.68 145 SER A N 1
ATOM 1143 C CA . SER A 1 147 ? 20.822 -15.447 29.765 1.00 77.83 145 SER A CA 1
ATOM 1144 C C . SER A 1 147 ? 19.868 -15.055 28.626 1.00 77.99 145 SER A C 1
ATOM 1145 O O . SER A 1 147 ? 18.769 -15.645 28.559 1.00 75.09 145 SER A O 1
ATOM 1148 N N . MET A 1 148 ? 20.261 -14.107 27.768 1.00 79.95 146 MET A N 1
ATOM 1149 C CA . MET A 1 148 ? 19.432 -13.617 26.631 1.00 81.49 146 MET A CA 1
ATOM 1150 C C . MET A 1 148 ? 20.304 -13.447 25.379 1.00 80.50 146 MET A C 1
ATOM 1151 O O . MET A 1 148 ? 21.516 -13.196 25.530 1.00 80.66 146 MET A O 1
ATOM 1156 N N . ARG A 1 149 ? 19.692 -13.566 24.196 1.00 79.41 147 ARG A N 1
ATOM 1157 C CA . ARG A 1 149 ? 20.367 -13.471 22.872 1.00 78.55 147 ARG A CA 1
ATOM 1158 C C . ARG A 1 149 ? 19.708 -12.368 22.033 1.00 76.37 147 ARG A C 1
ATOM 1159 O O . ARG A 1 149 ? 18.465 -12.282 22.038 1.00 75.83 147 ARG A O 1
ATOM 1167 N N . TRP A 1 150 ? 20.525 -11.567 21.341 1.00 75.64 148 TRP A N 1
ATOM 1168 C CA . TRP A 1 150 ? 20.099 -10.482 20.415 1.00 76.43 148 TRP A CA 1
ATOM 1169 C C . TRP A 1 150 ? 19.880 -11.076 19.016 1.00 78.08 148 TRP A C 1
ATOM 1170 O O . TRP A 1 150 ? 20.884 -11.436 18.367 1.00 81.01 148 TRP A O 1
ATOM 1181 N N . LEU A 1 151 ? 18.620 -11.171 18.574 1.00 77.43 149 LEU A N 1
ATOM 1182 C CA . LEU A 1 151 ? 18.225 -11.779 17.273 1.00 77.56 149 LEU A CA 1
ATOM 1183 C C . LEU A 1 151 ? 18.273 -10.715 16.167 1.00 80.52 149 LEU A C 1
ATOM 1184 O O . LEU A 1 151 ? 17.494 -9.745 16.247 1.00 79.32 149 LEU A O 1
ATOM 1189 N N . THR A 1 152 ? 19.153 -10.907 15.176 1.00 84.52 150 THR A N 1
ATOM 1190 C CA . THR A 1 152 ? 19.319 -10.044 13.973 1.00 87.78 150 THR A CA 1
ATOM 1191 C C . THR A 1 152 ? 19.032 -10.877 12.712 1.00 89.51 150 THR A C 1
ATOM 1192 O O . THR A 1 152 ? 18.746 -12.083 12.857 1.00 89.57 150 THR A O 1
ATOM 1196 N N . LEU A 1 153 ? 19.099 -10.256 11.528 1.00 91.30 151 LEU A N 1
ATOM 1197 C CA . LEU A 1 153 ? 18.759 -10.894 10.224 1.00 92.96 151 LEU A CA 1
ATOM 1198 C C . LEU A 1 153 ? 19.862 -11.881 9.811 1.00 92.77 151 LEU A C 1
ATOM 1199 O O . LEU A 1 153 ? 21.007 -11.732 10.285 1.00 90.76 151 LEU A O 1
ATOM 1204 N N . LYS A 1 154 ? 19.512 -12.850 8.958 1.00 94.30 152 LYS A N 1
ATOM 1205 C CA . LYS A 1 154 ? 20.417 -13.912 8.435 1.00 95.24 152 LYS A CA 1
ATOM 1206 C C . LYS A 1 154 ? 20.180 -14.069 6.928 1.00 94.56 152 LYS A C 1
ATOM 1207 O O . LYS A 1 154 ? 19.027 -14.346 6.540 1.00 92.95 152 LYS A O 1
ATOM 1213 N N . SER A 1 155 ? 21.237 -13.898 6.124 1.00 93.93 153 SER A N 1
ATOM 1214 C CA . SER A 1 155 ? 21.217 -13.907 4.636 1.00 93.83 153 SER A CA 1
ATOM 1215 C C . SER A 1 155 ? 20.210 -12.869 4.116 1.00 94.18 153 SER A C 1
ATOM 1216 O O . SER A 1 155 ? 19.435 -13.197 3.195 1.00 93.28 153 SER A O 1
ATOM 1219 N N . GLY A 1 156 ? 20.228 -11.666 4.702 1.00 94.12 154 GLY A N 1
ATOM 1220 C CA . GLY A 1 156 ? 19.454 -10.488 4.260 1.00 93.57 154 GLY A CA 1
ATOM 1221 C C . GLY A 1 156 ? 17.950 -10.666 4.404 1.00 93.58 154 GLY A C 1
ATOM 1222 O O . GLY A 1 156 ? 17.219 -10.025 3.626 1.00 92.14 154 GLY A O 1
ATOM 1223 N N . GLN A 1 157 ? 17.498 -11.488 5.361 1.00 94.73 155 GLN A N 1
ATOM 1224 C CA . GLN A 1 157 ? 16.056 -11.748 5.642 1.00 94.76 155 GLN A CA 1
ATOM 1225 C C . GLN A 1 157 ? 15.852 -12.013 7.141 1.00 94.88 155 GLN A C 1
ATOM 1226 O O . GLN A 1 157 ? 16.816 -12.449 7.802 1.00 93.72 155 GLN A O 1
ATOM 1232 N N . PHE A 1 158 ? 14.636 -11.757 7.642 1.00 94.44 156 PHE A N 1
ATOM 1233 C CA . PHE A 1 158 ? 14.174 -12.082 9.020 1.00 93.63 156 PHE A CA 1
ATOM 1234 C C . PHE A 1 158 ? 12.747 -12.626 8.946 1.00 91.17 156 PHE A C 1
ATOM 1235 O O . PHE A 1 158 ? 11.785 -11.870 9.064 1.00 88.73 156 PHE A O 1
ATOM 1243 N N . PRO A 1 159 ? 12.563 -13.951 8.723 1.00 91.60 157 PRO A N 1
ATOM 1244 C CA . PRO A 1 159 ? 11.234 -14.564 8.742 1.00 91.88 157 PRO A CA 1
ATOM 1245 C C . PRO A 1 159 ? 10.601 -14.581 10.144 1.00 90.93 157 PRO A C 1
ATOM 1246 O O . PRO A 1 159 ? 11.304 -14.341 11.109 1.00 90.88 157 PRO A O 1
ATOM 1250 N N . VAL A 1 160 ? 9.299 -14.875 10.216 1.00 89.79 158 VAL A N 1
ATOM 1251 C CA . VAL A 1 160 ? 8.531 -15.015 11.490 1.00 89.45 158 VAL A CA 1
ATOM 1252 C C . VAL A 1 160 ? 9.003 -16.296 12.190 1.00 88.16 158 VAL A C 1
ATOM 1253 O O . VAL A 1 160 ? 8.659 -17.391 11.706 1.00 86.90 158 VAL A O 1
ATOM 1257 N N . GLN A 1 161 ? 9.766 -16.155 13.280 1.00 88.57 159 GLN A N 1
ATOM 1258 C CA . GLN A 1 161 ? 10.289 -17.281 14.103 1.00 88.59 159 GLN A CA 1
ATOM 1259 C C . GLN A 1 161 ? 9.284 -17.607 15.213 1.00 85.54 159 GLN A C 1
ATOM 1260 O O . GLN A 1 161 ? 8.487 -16.719 15.569 1.00 87.20 159 GLN A O 1
ATOM 1266 N N . THR A 1 162 ? 9.327 -18.838 15.731 1.00 83.22 160 THR A N 1
ATOM 1267 C CA . THR A 1 162 ? 8.476 -19.324 16.851 1.00 82.50 160 THR A CA 1
ATOM 1268 C C . THR A 1 162 ? 9.089 -20.604 17.434 1.00 81.83 160 THR A C 1
ATOM 1269 O O . THR A 1 162 ? 9.580 -21.434 16.642 1.00 81.46 160 THR A O 1
ATOM 1273 N N . ASP A 1 163 ? 9.073 -20.742 18.764 1.00 80.81 161 ASP A N 1
ATOM 1274 C CA . ASP A 1 163 ? 9.541 -21.957 19.486 1.00 81.64 161 ASP A CA 1
ATOM 1275 C C . ASP A 1 163 ? 8.861 -22.023 20.860 1.00 81.42 161 ASP A C 1
ATOM 1276 O O . ASP A 1 163 ? 8.426 -20.969 21.360 1.00 79.99 161 ASP A O 1
ATOM 1281 N N . GLU A 1 164 ? 8.796 -23.227 21.436 1.00 82.69 162 GLU A N 1
ATOM 1282 C CA . GLU A 1 164 ? 8.076 -23.550 22.696 1.00 83.63 162 GLU A CA 1
ATOM 1283 C C . GLU A 1 164 ? 9.068 -24.131 23.713 1.00 83.24 162 GLU A C 1
ATOM 1284 O O . GLU A 1 164 ? 10.032 -24.793 23.282 1.00 81.92 162 GLU A O 1
ATOM 1290 N N . TYR A 1 165 ? 8.846 -23.877 25.008 1.00 83.91 163 TYR A N 1
ATOM 1291 C CA . TYR A 1 165 ? 9.525 -24.561 26.141 1.00 83.16 163 TYR A CA 1
ATOM 1292 C C . TYR A 1 165 ? 8.515 -24.827 27.263 1.00 80.91 163 TYR A C 1
ATOM 1293 O O . TYR A 1 165 ? 7.787 -23.892 27.649 1.00 78.63 163 TYR A O 1
ATOM 1302 N N . LYS A 1 166 ? 8.499 -26.062 27.776 1.00 80.64 164 LYS A N 1
ATOM 1303 C CA . LYS A 1 166 ? 7.631 -26.511 28.898 1.00 81.68 164 LYS A CA 1
ATOM 1304 C C . LYS A 1 166 ? 8.500 -26.762 30.136 1.00 82.33 164 LYS A C 1
ATOM 1305 O O . LYS A 1 166 ? 9.586 -27.355 29.985 1.00 83.02 164 LYS A O 1
ATOM 1311 N N . ASN A 1 167 ? 8.029 -26.326 31.309 1.00 83.81 165 ASN A N 1
ATOM 1312 C CA . ASN A 1 167 ? 8.703 -26.527 32.620 1.00 84.87 165 ASN A CA 1
ATOM 1313 C C . ASN A 1 167 ? 8.255 -27.874 33.201 1.00 87.24 165 ASN A C 1
ATOM 1314 O O . ASN A 1 167 ? 7.047 -28.023 33.484 1.00 87.49 165 ASN A O 1
ATOM 1319 N N . THR A 1 168 ? 9.195 -28.813 33.362 1.00 89.02 166 THR A N 1
ATOM 1320 C CA . THR A 1 168 ? 8.979 -30.164 33.953 1.00 89.79 166 THR A CA 1
ATOM 1321 C C . THR A 1 168 ? 10.107 -30.463 34.951 1.00 90.87 166 THR A C 1
ATOM 1322 O O . THR A 1 168 ? 10.592 -31.613 34.967 1.00 92.11 166 THR A O 1
ATOM 1326 N N . ARG A 1 169 ? 10.494 -29.467 35.756 1.00 92.23 167 ARG A N 1
ATOM 1327 C CA . ARG A 1 169 ? 11.605 -29.555 36.744 1.00 92.85 167 ARG A CA 1
ATOM 1328 C C . ARG A 1 169 ? 11.052 -29.684 38.172 1.00 93.49 167 ARG A C 1
ATOM 1329 O O . ARG A 1 169 ? 11.866 -29.919 39.088 1.00 95.54 167 ARG A O 1
ATOM 1337 N N . ASP A 1 170 ? 9.733 -29.539 38.352 1.00 92.88 168 ASP A N 1
ATOM 1338 C CA . ASP A 1 170 ? 9.032 -29.611 39.665 1.00 93.15 168 ASP A CA 1
ATOM 1339 C C . ASP A 1 170 ? 9.444 -28.411 40.532 1.00 91.27 168 ASP A C 1
ATOM 1340 O O . ASP A 1 170 ? 9.601 -28.593 41.757 1.00 91.04 168 ASP A O 1
ATOM 1345 N N . SER A 1 171 ? 9.602 -27.232 39.919 1.00 89.62 169 SER A N 1
ATOM 1346 C CA . SER A 1 171 ? 10.003 -25.962 40.583 1.00 85.99 169 SER A CA 1
ATOM 1347 C C . SER A 1 171 ? 9.810 -24.779 39.623 1.00 82.73 169 SER A C 1
ATOM 1348 O O . SER A 1 171 ? 9.896 -24.991 38.397 1.00 81.26 169 SER A O 1
ATOM 1351 N N . ASP A 1 172 ? 9.568 -23.581 40.168 1.00 78.94 170 ASP A N 1
ATOM 1352 C CA . ASP A 1 172 ? 9.347 -22.326 39.396 1.00 78.32 170 ASP A CA 1
ATOM 1353 C C . ASP A 1 172 ? 10.624 -21.965 38.629 1.00 76.19 170 ASP A C 1
ATOM 1354 O O . ASP A 1 172 ? 11.717 -22.334 39.101 1.00 78.28 170 ASP A O 1
ATOM 1359 N N . ILE A 1 173 ? 10.481 -21.271 37.494 1.00 73.11 171 ILE A N 1
ATOM 1360 C CA . ILE A 1 173 ? 11.606 -20.702 36.691 1.00 71.41 171 ILE A CA 1
ATOM 1361 C C . ILE A 1 173 ? 11.335 -19.208 36.470 1.00 70.41 171 ILE A C 1
ATOM 1362 O O . ILE A 1 173 ? 10.216 -18.872 36.037 1.00 70.40 171 ILE A O 1
ATOM 1367 N N . VAL A 1 174 ? 12.324 -18.357 36.761 1.00 69.36 172 VAL A N 1
ATOM 1368 C CA . VAL A 1 174 ? 12.308 -16.891 36.472 1.00 69.38 172 VAL A CA 1
ATOM 1369 C C . VAL A 1 174 ? 13.159 -16.648 35.220 1.00 69.63 172 VAL A C 1
ATOM 1370 O O . VAL A 1 174 ? 14.345 -17.035 35.235 1.00 71.47 172 VAL A O 1
ATOM 1374 N N . PHE A 1 175 ? 12.577 -16.036 34.184 1.00 68.54 173 PHE A N 1
ATOM 1375 C CA . PHE A 1 175 ? 13.260 -15.685 32.910 1.00 69.12 173 PHE A CA 1
ATOM 1376 C C . PHE A 1 175 ? 12.980 -14.218 32.566 1.00 69.28 173 PHE A C 1
ATOM 1377 O O . PHE A 1 175 ? 11.938 -13.681 32.997 1.00 70.91 173 PHE A O 1
ATOM 1385 N N . THR A 1 176 ? 13.895 -13.595 31.817 1.00 68.59 174 THR A N 1
ATOM 1386 C CA . THR A 1 176 ? 13.826 -12.177 31.370 1.00 69.26 174 THR A CA 1
ATOM 1387 C C . THR A 1 176 ? 13.963 -12.110 29.844 1.00 69.00 174 THR A C 1
ATOM 1388 O O . THR A 1 176 ? 14.700 -12.942 29.279 1.00 69.92 174 THR A O 1
ATOM 1392 N N . TRP A 1 177 ? 13.266 -11.159 29.217 1.00 67.65 175 TRP A N 1
ATOM 1393 C CA . TRP A 1 177 ? 13.440 -10.760 27.794 1.00 67.69 175 TRP A CA 1
ATOM 1394 C C . TRP A 1 177 ? 13.496 -9.229 27.720 1.00 67.08 175 TRP A C 1
ATOM 1395 O O . TRP A 1 177 ? 13.488 -8.590 28.791 1.00 66.80 175 TRP A O 1
ATOM 1406 N N . ALA A 1 178 ? 13.562 -8.665 26.512 1.00 66.42 176 ALA A N 1
ATOM 1407 C CA . ALA A 1 178 ? 13.592 -7.202 26.284 1.00 66.81 176 ALA A CA 1
ATOM 1408 C C . ALA A 1 178 ? 13.221 -6.877 24.834 1.00 65.89 176 ALA A C 1
ATOM 1409 O O . ALA A 1 178 ? 13.338 -7.768 23.970 1.00 64.96 176 ALA A O 1
ATOM 1411 N N . ILE A 1 179 ? 12.782 -5.637 24.603 1.00 66.85 177 ILE A N 1
ATOM 1412 C CA . ILE A 1 179 ? 12.456 -5.060 23.265 1.00 67.89 177 ILE A CA 1
ATOM 1413 C C . ILE A 1 179 ? 13.461 -3.938 22.984 1.00 67.88 177 ILE A C 1
ATOM 1414 O O . ILE A 1 179 ? 13.511 -2.987 23.787 1.00 66.15 177 ILE A O 1
ATOM 1419 N N . HIS A 1 180 ? 14.236 -4.056 21.900 1.00 68.45 178 HIS A N 1
ATOM 1420 C CA . HIS A 1 180 ? 15.193 -3.018 21.428 1.00 68.83 178 HIS A CA 1
ATOM 1421 C C . HIS A 1 180 ? 14.443 -1.998 20.564 1.00 70.32 178 HIS A C 1
ATOM 1422 O O . HIS A 1 180 ? 13.647 -2.426 19.703 1.00 70.79 178 HIS A O 1
ATOM 1429 N N . HIS A 1 181 ? 14.686 -0.705 20.805 1.00 72.30 179 HIS A N 1
ATOM 1430 C CA . HIS A 1 181 ? 14.102 0.443 20.059 1.00 74.75 179 HIS A CA 1
ATOM 1431 C C . HIS A 1 181 ? 15.218 1.176 19.317 1.00 77.09 179 HIS A C 1
ATOM 1432 O O . HIS A 1 181 ? 15.879 2.038 19.894 1.00 75.94 179 HIS A O 1
ATOM 1439 N N . PRO A 1 182 ? 15.480 0.846 18.029 1.00 80.08 180 PRO A N 1
ATOM 1440 C CA . PRO A 1 182 ? 16.536 1.509 17.263 1.00 81.54 180 PRO A CA 1
ATOM 1441 C C . PRO A 1 182 ? 16.386 3.028 17.214 1.00 84.42 180 PRO A C 1
ATOM 1442 O O . PRO A 1 182 ? 15.271 3.544 17.264 1.00 82.68 180 PRO A O 1
ATOM 1446 N N . PRO A 1 183 ? 17.502 3.786 17.111 1.00 88.38 181 PRO A N 1
ATOM 1447 C CA . PRO A 1 183 ? 17.436 5.246 17.031 1.00 90.02 181 PRO A CA 1
ATOM 1448 C C . PRO A 1 183 ? 16.949 5.744 15.659 1.00 93.27 181 PRO A C 1
ATOM 1449 O O . PRO A 1 183 ? 16.038 6.554 15.627 1.00 92.40 181 PRO A O 1
ATOM 1453 N N . THR A 1 184 ? 17.548 5.241 14.574 1.00 98.11 182 THR A N 1
ATOM 1454 C CA . THR A 1 184 ? 17.302 5.677 13.172 1.00 99.47 182 THR A CA 1
ATOM 1455 C C . THR A 1 184 ? 16.486 4.610 12.431 1.00 101.29 182 THR A C 1
ATOM 1456 O O . THR A 1 184 ? 16.262 3.524 13.005 1.00 101.70 182 THR A O 1
ATOM 1460 N N . SER A 1 185 ? 16.064 4.921 11.202 1.00 102.05 183 SER A N 1
ATOM 1461 C CA . SER A 1 185 ? 15.297 4.023 10.300 1.00 101.65 183 SER A CA 1
ATOM 1462 C C . SER A 1 185 ? 16.228 2.961 9.698 1.00 102.93 183 SER A C 1
ATOM 1463 O O . SER A 1 185 ? 15.764 1.823 9.501 1.00 102.32 183 SER A O 1
ATOM 1466 N N . ASP A 1 186 ? 17.485 3.326 9.415 1.00 105.00 184 ASP A N 1
ATOM 1467 C CA . ASP A 1 186 ? 18.518 2.433 8.816 1.00 106.03 184 ASP A CA 1
ATOM 1468 C C . ASP A 1 186 ? 18.805 1.260 9.761 1.00 106.27 184 ASP A C 1
ATOM 1469 O O . ASP A 1 186 ? 18.857 0.117 9.265 1.00 106.80 184 ASP A O 1
ATOM 1474 N N . GLU A 1 187 ? 18.994 1.537 11.057 1.00 106.07 185 GLU A N 1
ATOM 1475 C CA . GLU A 1 187 ? 19.312 0.523 12.105 1.00 105.23 185 GLU A CA 1
ATOM 1476 C C . GLU A 1 187 ? 18.233 -0.568 12.117 1.00 102.00 185 GLU A C 1
ATOM 1477 O O . GLU A 1 187 ? 18.603 -1.751 12.231 1.00 101.06 185 GLU A O 1
ATOM 1483 N N . GLN A 1 188 ? 16.958 -0.177 12.006 1.00 98.20 186 GLN A N 1
ATOM 1484 C CA . GLN A 1 188 ? 15.785 -1.096 11.976 1.00 96.78 186 GLN A CA 1
ATOM 1485 C C . GLN A 1 188 ? 15.879 -2.015 10.748 1.00 97.53 186 GLN A C 1
ATOM 1486 O O . GLN A 1 188 ? 15.563 -3.213 10.891 1.00 97.80 186 GLN A O 1
ATOM 1492 N N . VAL A 1 189 ? 16.306 -1.481 9.598 1.00 98.31 187 VAL A N 1
ATOM 1493 C CA . VAL A 1 189 ? 16.375 -2.207 8.292 1.00 99.43 187 VAL A CA 1
ATOM 1494 C C . VAL A 1 189 ? 17.696 -2.988 8.197 1.00 99.28 187 VAL A C 1
ATOM 1495 O O . VAL A 1 189 ? 17.714 -4.027 7.509 1.00 98.57 187 VAL A O 1
ATOM 1499 N N . LYS A 1 190 ? 18.766 -2.517 8.848 1.00 99.80 188 LYS A N 1
ATOM 1500 C CA . LYS A 1 190 ? 20.086 -3.208 8.857 1.00 101.31 188 LYS A CA 1
ATOM 1501 C C . LYS A 1 190 ? 20.001 -4.430 9.784 1.00 100.30 188 LYS A C 1
ATOM 1502 O O . LYS A 1 190 ? 20.377 -5.532 9.335 1.00 99.32 188 LYS A O 1
ATOM 1508 N N . LEU A 1 191 ? 19.511 -4.241 11.014 1.00 98.50 189 LEU A N 1
ATOM 1509 C CA . LEU A 1 191 ? 19.487 -5.279 12.084 1.00 96.87 189 LEU A CA 1
ATOM 1510 C C . LEU A 1 191 ? 18.407 -6.328 11.789 1.00 95.12 189 LEU A C 1
ATOM 1511 O O . LEU A 1 191 ? 18.753 -7.525 11.743 1.00 95.50 189 LEU A O 1
ATOM 1516 N N . TYR A 1 192 ? 17.152 -5.898 11.617 1.00 93.53 190 TYR A N 1
ATOM 1517 C CA . TYR A 1 192 ? 15.952 -6.778 11.551 1.00 93.54 190 TYR A CA 1
ATOM 1518 C C . TYR A 1 192 ? 15.349 -6.799 10.139 1.00 94.44 190 TYR A C 1
ATOM 1519 O O . TYR A 1 192 ? 14.662 -7.789 9.823 1.00 94.16 190 TYR A O 1
ATOM 1528 N N . LYS A 1 193 ? 15.551 -5.736 9.348 1.00 95.79 191 LYS A N 1
ATOM 1529 C CA . LYS A 1 193 ? 15.202 -5.649 7.899 1.00 96.15 191 LYS A CA 1
ATOM 1530 C C . LYS A 1 193 ? 13.729 -5.249 7.707 1.00 94.62 191 LYS A C 1
ATOM 1531 O O . LYS A 1 193 ? 13.364 -4.924 6.560 1.00 93.65 191 LYS A O 1
ATOM 1537 N N . ASN A 1 194 ? 12.926 -5.226 8.777 1.00 94.88 192 ASN A N 1
ATOM 1538 C CA . ASN A 1 194 ? 11.466 -4.940 8.727 1.00 95.04 192 ASN A CA 1
ATOM 1539 C C . ASN A 1 194 ? 11.182 -3.592 9.386 1.00 97.65 192 ASN A C 1
ATOM 1540 O O . ASN A 1 194 ? 11.485 -3.412 10.563 1.00 98.90 192 ASN A O 1
ATOM 1545 N N . PRO A 1 195 ? 10.579 -2.613 8.666 1.00 99.56 193 PRO A N 1
ATOM 1546 C CA . PRO A 1 195 ? 10.280 -1.297 9.241 1.00 99.41 193 PRO A CA 1
ATOM 1547 C C . PRO A 1 195 ? 9.366 -1.352 10.479 1.00 98.65 193 PRO A C 1
ATOM 1548 O O . PRO A 1 195 ? 9.580 -0.565 11.384 1.00 96.77 193 PRO A O 1
ATOM 1552 N N . ASP A 1 196 ? 8.383 -2.261 10.482 1.00 99.00 194 ASP A N 1
ATOM 1553 C CA . ASP A 1 196 ? 7.466 -2.524 11.625 1.00 99.75 194 ASP A CA 1
ATOM 1554 C C . ASP A 1 196 ? 7.454 -4.031 11.915 1.00 99.47 194 ASP A C 1
ATOM 1555 O O . ASP A 1 196 ? 7.280 -4.813 10.959 1.00 98.57 194 ASP A O 1
ATOM 1560 N N . THR A 1 197 ? 7.632 -4.413 13.186 1.00 100.11 195 THR A N 1
ATOM 1561 C CA . THR A 1 197 ? 7.729 -5.822 13.659 1.00 100.48 195 THR A CA 1
ATOM 1562 C C . THR A 1 197 ? 6.758 -6.056 14.822 1.00 99.40 195 THR A C 1
ATOM 1563 O O . THR A 1 197 ? 6.497 -5.097 15.575 1.00 100.54 195 THR A O 1
ATOM 1567 N N . LEU A 1 198 ? 6.267 -7.293 14.961 1.00 96.92 196 LEU A N 1
ATOM 1568 C CA . LEU A 1 198 ? 5.376 -7.737 16.066 1.00 94.92 196 LEU A CA 1
ATOM 1569 C C . LEU A 1 198 ? 6.077 -8.852 16.852 1.00 92.49 196 LEU A C 1
ATOM 1570 O O . LEU A 1 198 ? 6.332 -9.920 16.261 1.00 92.10 196 LEU A O 1
ATOM 1575 N N . SER A 1 199 ? 6.387 -8.591 18.126 1.00 90.90 197 SER A N 1
ATOM 1576 C CA . SER A 1 199 ? 6.971 -9.547 19.105 1.00 88.17 197 SER A CA 1
ATOM 1577 C C . SER A 1 199 ? 5.963 -9.789 20.234 1.00 86.32 197 SER A C 1
ATOM 1578 O O . SER A 1 199 ? 5.248 -8.833 20.596 1.00 86.93 197 SER A O 1
ATOM 1581 N N . SER A 1 200 ? 5.907 -11.014 20.768 1.00 84.30 198 SER A N 1
ATOM 1582 C CA . SER A 1 200 ? 4.957 -11.417 21.841 1.00 83.38 198 SER A CA 1
ATOM 1583 C C . SER A 1 200 ? 5.492 -12.617 22.634 1.00 82.57 198 SER A C 1
ATOM 1584 O O . SER A 1 200 ? 6.140 -13.498 22.030 1.00 80.91 198 SER A O 1
ATOM 1587 N N . VAL A 1 201 ? 5.222 -12.625 23.945 1.00 82.72 199 VAL A N 1
ATOM 1588 C CA . VAL A 1 201 ? 5.590 -13.698 24.919 1.00 82.21 199 VAL A CA 1
ATOM 1589 C C . VAL A 1 201 ? 4.307 -14.121 25.641 1.00 81.63 199 VAL A C 1
ATOM 1590 O O . VAL A 1 201 ? 3.688 -13.249 26.284 1.00 81.62 199 VAL A O 1
ATOM 1594 N N . THR A 1 202 ? 3.921 -15.397 25.532 1.00 80.86 200 THR A N 1
ATOM 1595 C CA . THR A 1 202 ? 2.624 -15.936 26.028 1.00 80.28 200 THR A CA 1
ATOM 1596 C C . THR A 1 202 ? 2.857 -17.215 26.841 1.00 79.05 200 THR A C 1
ATOM 1597 O O . THR A 1 202 ? 3.722 -18.021 26.443 1.00 78.86 200 THR A O 1
ATOM 1601 N N . THR A 1 203 ? 2.104 -17.381 27.935 1.00 78.71 201 THR A N 1
ATOM 1602 C CA . THR A 1 203 ? 2.043 -18.616 28.765 1.00 77.84 201 THR A CA 1
ATOM 1603 C C . THR A 1 203 ? 0.570 -19.000 28.968 1.00 77.80 201 THR A C 1
ATOM 1604 O O . THR A 1 203 ? -0.290 -18.438 28.257 1.00 76.09 201 THR A O 1
ATOM 1608 N N . ASP A 1 204 ? 0.298 -19.911 29.907 1.00 78.11 202 ASP A N 1
ATOM 1609 C CA . ASP A 1 204 ? -1.063 -20.417 30.234 1.00 79.30 202 ASP A CA 1
ATOM 1610 C C . ASP A 1 204 ? -1.851 -19.350 31.009 1.00 79.55 202 ASP A C 1
ATOM 1611 O O . ASP A 1 204 ? -3.090 -19.485 31.074 1.00 79.03 202 ASP A O 1
ATOM 1616 N N . GLU A 1 205 ? -1.170 -18.343 31.575 1.00 79.92 203 GLU A N 1
ATOM 1617 C CA . GLU A 1 205 ? -1.776 -17.292 32.441 1.00 79.80 203 GLU A CA 1
ATOM 1618 C C . GLU A 1 205 ? -1.629 -15.897 31.812 1.00 78.64 203 GLU A C 1
ATOM 1619 O O . GLU A 1 205 ? -2.620 -15.139 31.865 1.00 77.10 203 GLU A O 1
ATOM 1625 N N . ILE A 1 206 ? -0.457 -15.560 31.254 1.00 76.93 204 ILE A N 1
ATOM 1626 C CA . ILE A 1 206 ? -0.150 -14.200 30.707 1.00 76.87 204 ILE A CA 1
ATOM 1627 C C . ILE A 1 206 ? -0.232 -14.213 29.173 1.00 77.40 204 ILE A C 1
ATOM 1628 O O . ILE A 1 206 ? -0.019 -15.284 28.568 1.00 79.32 204 ILE A O 1
ATOM 1633 N N . ASN A 1 207 ? -0.524 -13.046 28.583 1.00 77.02 205 ASN A N 1
ATOM 1634 C CA . ASN A 1 207 ? -0.630 -12.815 27.116 1.00 77.07 205 ASN A CA 1
ATOM 1635 C C . ASN A 1 207 ? -0.140 -11.394 26.808 1.00 77.19 205 ASN A C 1
ATOM 1636 O O . ASN A 1 207 ? -0.934 -10.447 26.973 1.00 77.59 205 ASN A O 1
ATOM 1641 N N . ARG A 1 208 ? 1.120 -11.263 26.377 1.00 78.07 206 ARG A N 1
ATOM 1642 C CA . ARG A 1 208 ? 1.842 -9.969 26.236 1.00 78.24 206 ARG A CA 1
ATOM 1643 C C . ARG A 1 208 ? 2.385 -9.837 24.808 1.00 78.14 206 ARG A C 1
ATOM 1644 O O . ARG A 1 208 ? 2.963 -10.820 24.306 1.00 78.42 206 ARG A O 1
ATOM 1652 N N . SER A 1 209 ? 2.199 -8.663 24.192 1.00 78.67 207 SER A N 1
ATOM 1653 C CA . SER A 1 209 ? 2.677 -8.301 22.829 1.00 78.51 207 SER A CA 1
ATOM 1654 C C . SER A 1 209 ? 3.350 -6.924 22.870 1.00 78.81 207 SER A C 1
ATOM 1655 O O . SER A 1 209 ? 2.948 -6.099 23.716 1.00 77.91 207 SER A O 1
ATOM 1658 N N . PHE A 1 210 ? 4.335 -6.691 21.995 1.00 79.67 208 PHE A N 1
ATOM 1659 C CA . PHE A 1 210 ? 5.212 -5.488 22.009 1.00 81.60 208 PHE A CA 1
ATOM 1660 C C . PHE A 1 210 ? 5.531 -5.031 20.580 1.00 84.06 208 PHE A C 1
ATOM 1661 O O . PHE A 1 210 ? 5.746 -5.884 19.697 1.00 84.82 208 PHE A O 1
ATOM 1669 N N . LYS A 1 211 ? 5.571 -3.708 20.382 1.00 88.21 209 LYS A N 1
ATOM 1670 C CA . LYS A 1 211 ? 5.908 -3.028 19.102 1.00 91.17 209 LYS A CA 1
ATOM 1671 C C . LYS A 1 211 ? 7.112 -2.117 19.324 1.00 92.69 209 LYS A C 1
ATOM 1672 O O . LYS A 1 211 ? 7.221 -1.484 20.372 1.00 91.70 209 LYS A O 1
ATOM 1678 N N . PRO A 1 212 ? 8.052 -2.016 18.355 1.00 95.76 210 PRO A N 1
ATOM 1679 C CA . PRO A 1 212 ? 9.108 -1.007 18.413 1.00 97.39 210 PRO A CA 1
ATOM 1680 C C . PRO A 1 212 ? 8.592 0.352 17.919 1.00 100.35 210 PRO A C 1
ATOM 1681 O O . PRO A 1 212 ? 7.505 0.398 17.369 1.00 102.12 210 PRO A O 1
ATOM 1685 N N . ASN A 1 213 ? 9.379 1.411 18.124 1.00 103.02 211 ASN A N 1
ATOM 1686 C CA . ASN A 1 213 ? 9.073 2.791 17.657 1.00 103.81 211 ASN A CA 1
ATOM 1687 C C . ASN A 1 213 ? 10.394 3.526 17.399 1.00 102.35 211 ASN A C 1
ATOM 1688 O O . ASN A 1 213 ? 11.083 3.875 18.378 1.00 98.38 211 ASN A O 1
ATOM 1693 N N . ILE A 1 214 ? 10.721 3.740 16.121 1.00 103.51 212 ILE A N 1
ATOM 1694 C CA . ILE A 1 214 ? 12.022 4.305 15.653 1.00 105.46 212 ILE A CA 1
ATOM 1695 C C . ILE A 1 214 ? 12.063 5.789 16.034 1.00 106.35 212 ILE A C 1
ATOM 1696 O O . ILE A 1 214 ? 11.143 6.530 15.633 1.00 108.53 212 ILE A O 1
ATOM 1701 N N . GLY A 1 215 ? 13.090 6.189 16.789 1.00 105.77 213 GLY A N 1
ATOM 1702 C CA . GLY A 1 215 ? 13.293 7.568 17.276 1.00 104.20 213 GLY A CA 1
ATOM 1703 C C . GLY A 1 215 ? 14.534 7.659 18.159 1.00 102.71 213 GLY A C 1
ATOM 1704 O O . GLY A 1 215 ? 14.664 6.886 19.105 1.00 102.08 213 GLY A O 1
ATOM 1705 N N . PRO A 1 216 ? 15.485 8.585 17.889 1.00 101.22 214 PRO A N 1
ATOM 1706 C CA . PRO A 1 216 ? 16.725 8.649 18.663 1.00 99.41 214 PRO A CA 1
ATOM 1707 C C . PRO A 1 216 ? 16.474 9.109 20.109 1.00 97.17 214 PRO A C 1
ATOM 1708 O O . PRO A 1 216 ? 15.509 9.820 20.341 1.00 97.67 214 PRO A O 1
ATOM 1712 N N . ARG A 1 217 ? 17.342 8.682 21.032 1.00 93.39 215 ARG A N 1
ATOM 1713 C CA . ARG A 1 217 ? 17.305 9.038 22.477 1.00 89.10 215 ARG A CA 1
ATOM 1714 C C . ARG A 1 217 ? 18.594 9.769 22.844 1.00 86.90 215 ARG A C 1
ATOM 1715 O O . ARG A 1 217 ? 19.571 9.712 22.102 1.00 87.41 215 ARG A O 1
ATOM 1723 N N . PRO A 1 218 ? 18.634 10.492 23.987 1.00 87.04 216 PRO A N 1
ATOM 1724 C CA . PRO A 1 218 ? 19.893 11.006 24.530 1.00 87.95 216 PRO A CA 1
ATOM 1725 C C . PRO A 1 218 ? 20.874 9.871 24.868 1.00 88.33 216 PRO A C 1
ATOM 1726 O O . PRO A 1 218 ? 20.419 8.828 25.303 1.00 87.63 216 PRO A O 1
ATOM 1730 N N . LEU A 1 219 ? 22.178 10.097 24.662 1.00 90.27 217 LEU A N 1
ATOM 1731 C CA . LEU A 1 219 ? 23.256 9.106 24.943 1.00 91.77 217 LEU A CA 1
ATOM 1732 C C . LEU A 1 219 ? 23.296 8.810 26.446 1.00 91.60 217 LEU A C 1
ATOM 1733 O O . LEU A 1 219 ? 23.264 9.773 27.237 1.00 91.06 217 LEU A O 1
ATOM 1738 N N . VAL A 1 220 ? 23.365 7.525 26.813 1.00 92.03 218 VAL A N 1
ATOM 1739 C CA . VAL A 1 220 ? 23.457 7.043 28.225 1.00 94.51 218 VAL A CA 1
ATOM 1740 C C . VAL A 1 220 ? 24.841 6.413 28.432 1.00 95.41 218 VAL A C 1
ATOM 1741 O O . VAL A 1 220 ? 25.582 6.902 29.311 1.00 96.72 218 VAL A O 1
ATOM 1745 N N . ARG A 1 221 ? 25.170 5.373 27.657 1.00 93.83 219 ARG A N 1
ATOM 1746 C CA . ARG A 1 221 ? 26.508 4.716 27.645 1.00 92.82 219 ARG A CA 1
ATOM 1747 C C . ARG A 1 221 ? 27.025 4.684 26.202 1.00 92.90 219 ARG A C 1
ATOM 1748 O O . ARG A 1 221 ? 27.326 3.581 25.698 1.00 92.05 219 ARG A O 1
ATOM 1756 N N . GLY A 1 222 ? 27.110 5.862 25.571 1.00 92.89 220 GLY A N 1
ATOM 1757 C CA . GLY A 1 222 ? 27.570 6.054 24.182 1.00 91.54 220 GLY A CA 1
ATOM 1758 C C . GLY A 1 222 ? 26.671 5.358 23.173 1.00 90.45 220 GLY A C 1
ATOM 1759 O O . GLY A 1 222 ? 27.161 5.051 22.069 1.00 88.90 220 GLY A O 1
ATOM 1760 N N . GLN A 1 223 ? 25.400 5.132 23.527 1.00 91.51 221 GLN A N 1
ATOM 1761 C CA . GLN A 1 223 ? 24.410 4.395 22.697 1.00 92.62 221 GLN A CA 1
ATOM 1762 C C . GLN A 1 223 ? 23.169 5.275 22.503 1.00 92.31 221 GLN A C 1
ATOM 1763 O O . GLN A 1 223 ? 22.563 5.678 23.517 1.00 92.93 221 GLN A O 1
ATOM 1769 N N . GLN A 1 224 ? 22.820 5.560 21.244 1.00 92.88 222 GLN A N 1
ATOM 1770 C CA . GLN A 1 224 ? 21.645 6.384 20.849 1.00 92.18 222 GLN A CA 1
ATOM 1771 C C . GLN A 1 224 ? 20.363 5.562 21.042 1.00 88.73 222 GLN A C 1
ATOM 1772 O O . GLN A 1 224 ? 19.288 6.177 21.165 1.00 88.41 222 GLN A O 1
ATOM 1778 N N . GLY A 1 225 ? 20.481 4.228 21.055 1.00 85.88 223 GLY A N 1
ATOM 1779 C CA . GLY A 1 225 ? 19.359 3.283 21.229 1.00 84.61 223 GLY A CA 1
ATOM 1780 C C . GLY A 1 225 ? 18.947 3.132 22.685 1.00 82.77 223 GLY A C 1
ATOM 1781 O O . GLY A 1 225 ? 19.555 3.796 23.550 1.00 83.05 223 GLY A O 1
ATOM 1782 N N . ARG A 1 226 ? 17.947 2.283 22.944 1.00 80.65 224 ARG A N 1
ATOM 1783 C CA . ARG A 1 226 ? 17.337 2.063 24.285 1.00 78.62 224 ARG A CA 1
ATOM 1784 C C . ARG A 1 226 ? 16.533 0.757 24.266 1.00 76.63 224 ARG A C 1
ATOM 1785 O O . ARG A 1 226 ? 15.944 0.445 23.212 1.00 76.74 224 ARG A O 1
ATOM 1793 N N . MET A 1 227 ? 16.512 0.030 25.389 1.00 76.27 225 MET A N 1
ATOM 1794 C CA . MET A 1 227 ? 15.772 -1.252 25.564 1.00 75.80 225 MET A CA 1
ATOM 1795 C C . MET A 1 227 ? 14.706 -1.094 26.656 1.00 74.86 225 MET A C 1
ATOM 1796 O O . MET A 1 227 ? 14.851 -0.189 27.500 1.00 76.98 225 MET A O 1
ATOM 1801 N N . ASP A 1 228 ? 13.676 -1.946 26.621 1.00 73.86 226 ASP A N 1
ATOM 1802 C CA . ASP A 1 228 ? 12.622 -2.071 27.666 1.00 72.32 226 ASP A CA 1
ATOM 1803 C C . ASP A 1 228 ? 12.627 -3.515 28.185 1.00 69.56 226 ASP A C 1
ATOM 1804 O O . ASP A 1 228 ? 12.082 -4.391 27.489 1.00 69.90 226 ASP A O 1
ATOM 1809 N N . TYR A 1 229 ? 13.222 -3.744 29.360 1.00 67.58 227 TYR A N 1
ATOM 1810 C CA . TYR A 1 229 ? 13.410 -5.083 29.983 1.00 65.65 227 TYR A CA 1
ATOM 1811 C C . TYR A 1 229 ? 12.111 -5.527 30.666 1.00 64.98 227 TYR A C 1
ATOM 1812 O O . TYR A 1 229 ? 11.384 -4.670 31.208 1.00 65.72 227 TYR A O 1
ATOM 1821 N N . TYR A 1 230 ? 11.837 -6.836 30.634 1.00 64.59 228 TYR A N 1
ATOM 1822 C CA . TYR A 1 230 ? 10.638 -7.486 31.227 1.00 64.66 228 TYR A CA 1
ATOM 1823 C C . TYR A 1 230 ? 11.049 -8.804 31.894 1.00 63.17 228 TYR A C 1
ATOM 1824 O O . TYR A 1 230 ? 12.165 -9.290 31.626 1.00 62.90 228 TYR A O 1
ATOM 1833 N N . TRP A 1 231 ? 10.173 -9.356 32.736 1.00 63.08 229 TRP A N 1
ATOM 1834 C CA . TRP A 1 231 ? 10.364 -10.671 33.409 1.00 63.58 229 TRP A CA 1
ATOM 1835 C C . TRP A 1 231 ? 9.005 -11.333 33.666 1.00 65.81 229 TRP A C 1
ATOM 1836 O O . TRP A 1 231 ? 7.979 -10.621 33.646 1.00 66.82 229 TRP A O 1
ATOM 1847 N N . ALA A 1 232 ? 9.016 -12.652 33.884 1.00 67.30 230 ALA A N 1
ATOM 1848 C CA . ALA A 1 232 ? 7.834 -13.484 34.212 1.00 68.55 230 ALA A CA 1
ATOM 1849 C C . ALA A 1 232 ? 8.285 -14.719 35.002 1.00 69.94 230 ALA A C 1
ATOM 1850 O O . ALA A 1 232 ? 9.509 -14.958 35.077 1.00 70.89 230 ALA A O 1
ATOM 1852 N N . VAL A 1 233 ? 7.328 -15.460 35.569 1.00 70.74 231 VAL A N 1
ATOM 1853 C CA . VAL A 1 233 ? 7.564 -16.706 36.359 1.00 70.99 231 VAL A CA 1
ATOM 1854 C C . VAL A 1 233 ? 6.777 -17.843 35.700 1.00 72.64 231 VAL A C 1
ATOM 1855 O O . VAL A 1 233 ? 5.544 -17.703 35.569 1.00 72.53 231 VAL A O 1
ATOM 1859 N N . LEU A 1 234 ? 7.470 -18.916 35.299 1.00 74.86 232 LEU A N 1
ATOM 1860 C CA . LEU A 1 234 ? 6.872 -20.135 34.689 1.00 74.62 232 LEU A CA 1
ATOM 1861 C C . LEU A 1 234 ? 6.750 -21.218 35.767 1.00 75.61 232 LEU A C 1
ATOM 1862 O O . LEU A 1 234 ? 7.797 -21.673 36.270 1.00 73.98 232 LEU A O 1
ATOM 1867 N N . LYS A 1 235 ? 5.515 -21.597 36.114 1.00 78.51 233 LYS A N 1
ATOM 1868 C CA . LYS A 1 235 ? 5.199 -22.583 37.183 1.00 80.81 233 LYS A CA 1
ATOM 1869 C C . LYS A 1 235 ? 5.439 -23.996 36.654 1.00 81.62 233 LYS A C 1
ATOM 1870 O O . LYS A 1 235 ? 5.515 -24.200 35.444 1.00 80.23 233 LYS A O 1
ATOM 1876 N N . PRO A 1 236 ? 5.579 -25.014 37.538 1.00 82.64 234 PRO A N 1
ATOM 1877 C CA . PRO A 1 236 ? 5.770 -26.395 37.095 1.00 82.56 234 PRO A CA 1
ATOM 1878 C C . PRO A 1 236 ? 4.577 -26.884 36.259 1.00 83.11 234 PRO A C 1
ATOM 1879 O O . PRO A 1 236 ? 3.454 -26.731 36.709 1.00 83.54 234 PRO A O 1
ATOM 1883 N N . GLY A 1 237 ? 4.851 -27.429 35.069 1.00 83.48 235 GLY A N 1
ATOM 1884 C CA . GLY A 1 237 ? 3.839 -27.988 34.151 1.00 83.64 235 GLY A CA 1
ATOM 1885 C C . GLY A 1 237 ? 3.416 -27.000 33.074 1.00 82.98 235 GLY A C 1
ATOM 1886 O O . GLY A 1 237 ? 2.960 -27.463 32.011 1.00 85.19 235 GLY A O 1
ATOM 1887 N N . GLN A 1 238 ? 3.554 -25.693 33.331 1.00 81.73 236 GLN A N 1
ATOM 1888 C CA . GLN A 1 238 ? 3.166 -24.603 32.392 1.00 80.55 236 GLN A CA 1
ATOM 1889 C C . GLN A 1 238 ? 4.105 -24.599 31.181 1.00 79.71 236 GLN A C 1
ATOM 1890 O O . GLN A 1 238 ? 5.184 -25.223 31.257 1.00 78.64 236 GLN A O 1
ATOM 1896 N N . THR A 1 239 ? 3.701 -23.898 30.117 1.00 79.33 237 THR A N 1
ATOM 1897 C CA . THR A 1 239 ? 4.433 -23.787 28.827 1.00 80.11 237 THR A CA 1
ATOM 1898 C C . THR A 1 239 ? 4.556 -22.309 28.439 1.00 81.15 237 THR A C 1
ATOM 1899 O O . THR A 1 239 ? 3.519 -21.618 28.432 1.00 80.56 237 THR A O 1
ATOM 1903 N N . VAL A 1 240 ? 5.778 -21.856 28.139 1.00 83.53 238 VAL A N 1
ATOM 1904 C CA . VAL A 1 240 ? 6.074 -20.511 27.556 1.00 84.89 238 VAL A CA 1
ATOM 1905 C C . VAL A 1 240 ? 6.401 -20.705 26.070 1.00 86.78 238 VAL A C 1
ATOM 1906 O O . VAL A 1 240 ? 7.100 -21.685 25.740 1.00 86.42 238 VAL A O 1
ATOM 1910 N N . LYS A 1 241 ? 5.905 -19.809 25.213 1.00 87.99 239 LYS A N 1
ATOM 1911 C CA . LYS A 1 241 ? 6.125 -19.854 23.745 1.00 90.25 239 LYS A CA 1
ATOM 1912 C C . LYS A 1 241 ? 6.451 -18.444 23.241 1.00 91.42 239 LYS A C 1
ATOM 1913 O O . LYS A 1 241 ? 5.654 -17.521 23.502 1.00 91.37 239 LYS A O 1
ATOM 1919 N N . ILE A 1 242 ? 7.583 -18.301 22.545 1.00 92.75 240 ILE A N 1
ATOM 1920 C CA . ILE A 1 242 ? 8.09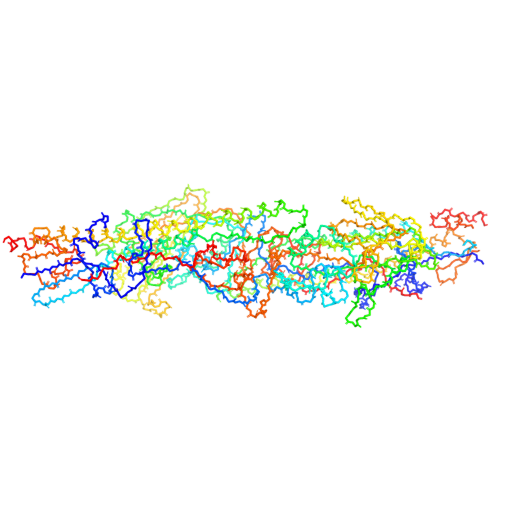5 -17.015 21.983 1.00 94.17 240 ILE A CA 1
ATOM 1921 C C . ILE A 1 242 ? 7.702 -16.940 20.501 1.00 93.27 240 ILE A C 1
ATOM 1922 O O . ILE A 1 242 ? 7.574 -18.008 19.870 1.00 92.87 240 ILE A O 1
ATOM 1927 N N . GLN A 1 243 ? 7.502 -15.725 19.975 1.00 92.70 241 GLN A N 1
ATOM 1928 C CA . GLN A 1 243 ? 7.172 -15.462 18.546 1.00 93.07 241 GLN A CA 1
ATOM 1929 C C . GLN A 1 243 ? 7.540 -14.016 18.197 1.00 90.83 241 GLN A C 1
ATOM 1930 O O . GLN A 1 243 ? 7.074 -13.107 18.913 1.00 90.26 241 GLN A O 1
ATOM 1936 N N . THR A 1 244 ? 8.335 -13.814 17.139 1.00 89.15 242 THR A N 1
ATOM 1937 C CA . THR A 1 244 ? 8.772 -12.478 16.645 1.00 88.86 242 THR A CA 1
ATOM 1938 C C . THR A 1 244 ? 9.075 -12.515 15.143 1.00 87.95 242 THR A C 1
ATOM 1939 O O . THR A 1 244 ? 9.203 -13.621 14.583 1.00 87.47 242 THR A O 1
ATOM 1943 N N . ASN A 1 245 ? 9.189 -11.330 14.536 1.00 88.70 243 ASN A N 1
ATOM 1944 C CA . ASN A 1 245 ? 9.780 -11.099 13.190 1.00 89.60 243 ASN A CA 1
ATOM 1945 C C . ASN A 1 245 ? 10.786 -9.944 13.296 1.00 89.68 243 ASN A C 1
ATOM 1946 O O . ASN A 1 245 ? 10.955 -9.207 12.300 1.00 89.39 243 ASN A O 1
ATOM 1951 N N . GLY A 1 246 ? 11.432 -9.811 14.461 1.00 88.70 244 GLY A N 1
ATOM 1952 C CA . GLY A 1 246 ? 12.415 -8.754 14.773 1.00 88.22 244 GLY A CA 1
ATOM 1953 C C . GLY A 1 246 ? 12.055 -7.991 16.039 1.00 87.69 244 GLY A C 1
ATOM 1954 O O . GLY A 1 246 ? 10.865 -7.992 16.417 1.00 87.97 244 GLY A O 1
ATOM 1955 N N . ASN A 1 247 ? 13.059 -7.375 16.671 1.00 86.93 245 ASN A N 1
ATOM 1956 C CA . ASN A 1 247 ? 12.939 -6.475 17.851 1.00 86.64 245 ASN A CA 1
ATOM 1957 C C . ASN A 1 247 ? 12.558 -7.304 19.082 1.00 86.36 245 ASN A C 1
ATOM 1958 O O . ASN A 1 247 ? 11.506 -7.021 19.688 1.00 91.73 245 ASN A O 1
ATOM 1963 N N . LEU A 1 248 ? 13.385 -8.296 19.427 1.00 83.36 246 LEU A N 1
ATOM 1964 C CA . LEU A 1 248 ? 13.320 -9.028 20.721 1.00 81.08 246 LEU A CA 1
ATOM 1965 C C . LEU A 1 248 ? 14.729 -9.443 21.150 1.00 79.52 246 LEU A C 1
ATOM 1966 O O . LEU A 1 248 ? 15.495 -9.930 20.295 1.00 78.84 246 LEU A O 1
ATOM 1971 N N . ILE A 1 249 ? 15.035 -9.261 22.435 1.00 78.39 247 ILE A N 1
ATOM 1972 C CA . ILE A 1 249 ? 16.186 -9.905 23.130 1.00 77.17 247 ILE A CA 1
ATOM 1973 C C . ILE A 1 249 ? 15.634 -11.159 23.819 1.00 76.14 247 ILE A C 1
ATOM 1974 O O . ILE A 1 249 ? 15.197 -11.061 24.983 1.00 74.03 247 ILE A O 1
ATOM 1979 N N . ALA A 1 250 ? 15.617 -12.279 23.089 1.00 76.43 248 ALA A N 1
ATOM 1980 C CA . ALA A 1 250 ? 14.926 -13.538 23.457 1.00 77.96 248 ALA A CA 1
ATOM 1981 C C . ALA A 1 250 ? 15.640 -14.211 24.626 1.00 78.51 248 ALA A C 1
ATOM 1982 O O . ALA A 1 250 ? 16.857 -14.099 24.762 1.00 77.75 248 ALA A O 1
ATOM 1984 N N . PRO A 1 251 ? 14.903 -14.936 25.500 1.00 77.87 249 PRO A N 1
ATOM 1985 C CA . PRO A 1 251 ? 15.518 -15.683 26.595 1.00 77.51 249 PRO A CA 1
ATOM 1986 C C . PRO A 1 251 ? 16.162 -16.986 26.098 1.00 77.94 249 PRO A C 1
ATOM 1987 O O . PRO A 1 251 ? 15.501 -17.721 25.387 1.00 77.98 249 PRO A O 1
ATOM 1991 N N . GLU A 1 252 ? 17.425 -17.225 26.466 1.00 79.03 250 GLU A N 1
ATOM 1992 C CA . GLU A 1 252 ? 18.138 -18.508 26.218 1.00 79.93 250 GLU A CA 1
ATOM 1993 C C . GLU A 1 252 ? 18.094 -19.362 27.489 1.00 78.28 250 GLU A C 1
ATOM 1994 O O . GLU A 1 252 ? 17.855 -20.578 27.364 1.00 80.04 250 GLU A O 1
ATOM 2000 N N . TYR A 1 253 ? 18.325 -18.746 28.654 1.00 77.37 251 TYR A N 1
ATOM 2001 C CA . TYR A 1 253 ? 18.382 -19.413 29.982 1.00 77.54 251 TYR A CA 1
ATOM 2002 C C . TYR A 1 253 ? 17.345 -18.801 30.931 1.00 75.81 251 TYR A C 1
ATOM 2003 O O . TYR A 1 253 ? 17.034 -17.601 30.806 1.00 75.63 251 TYR A O 1
ATOM 2012 N N . GLY A 1 254 ? 16.829 -19.627 31.848 1.00 75.86 252 GLY A N 1
ATOM 2013 C CA . GLY A 1 254 ? 15.977 -19.223 32.983 1.00 76.50 252 GLY A CA 1
ATOM 2014 C C . GLY A 1 254 ? 16.608 -19.634 34.302 1.00 76.71 252 GLY A C 1
ATOM 2015 O O . GLY A 1 254 ? 17.578 -20.418 34.268 1.00 75.98 252 GLY A O 1
ATOM 2016 N N . HIS A 1 255 ? 16.086 -19.126 35.422 1.00 77.28 253 HIS A N 1
ATOM 2017 C CA . HIS A 1 255 ? 16.598 -19.388 36.795 1.00 76.15 253 HIS A CA 1
ATOM 2018 C C . HIS A 1 255 ? 15.619 -20.297 37.546 1.00 74.65 253 HIS A C 1
ATOM 2019 O O . HIS A 1 255 ? 14.500 -19.838 37.843 1.00 73.25 253 HIS A O 1
ATOM 2026 N N . LEU A 1 256 ? 16.035 -21.537 37.825 1.00 74.62 254 LEU A N 1
ATOM 2027 C CA . LEU A 1 256 ? 15.272 -22.523 38.635 1.00 75.42 254 LEU A CA 1
ATOM 2028 C C . LEU A 1 256 ? 15.455 -22.175 40.117 1.00 74.89 254 LEU A C 1
ATOM 2029 O O . LEU A 1 256 ? 16.596 -22.282 40.605 1.00 73.63 254 LEU A O 1
ATOM 2034 N N . ILE A 1 257 ? 14.370 -21.780 40.791 1.00 75.13 255 ILE A N 1
ATOM 2035 C CA . ILE A 1 257 ? 14.369 -21.222 42.178 1.00 76.64 255 ILE A CA 1
ATOM 2036 C C . ILE A 1 257 ? 13.707 -22.236 43.122 1.00 77.85 255 ILE A C 1
ATOM 2037 O O . ILE A 1 257 ? 12.744 -22.893 42.688 1.00 79.47 255 ILE A O 1
ATOM 2042 N N . THR A 1 258 ? 14.213 -22.365 44.355 1.00 79.84 256 THR A N 1
ATOM 2043 C CA . THR A 1 258 ? 13.773 -23.376 45.360 1.00 81.12 256 THR A CA 1
ATOM 2044 C C . THR A 1 258 ? 13.973 -22.853 46.788 1.00 81.25 256 THR A C 1
ATOM 2045 O O . THR A 1 258 ? 14.967 -22.135 47.022 1.00 80.96 256 THR A O 1
ATOM 2049 N N . GLY A 1 259 ? 13.063 -23.218 47.702 1.00 81.07 257 GLY A N 1
ATOM 2050 C CA . GLY A 1 259 ? 13.176 -22.988 49.157 1.00 80.69 257 GLY A CA 1
ATOM 2051 C C . GLY A 1 259 ? 12.806 -21.569 49.558 1.00 80.37 257 GLY A C 1
ATOM 2052 O O . GLY A 1 259 ? 12.353 -20.806 48.683 1.00 78.01 257 GLY A O 1
ATOM 2053 N N . LYS A 1 260 ? 12.981 -21.237 50.844 1.00 81.43 258 LYS A N 1
ATOM 2054 C CA . LYS A 1 260 ? 12.779 -19.875 51.414 1.00 81.36 258 LYS A CA 1
ATOM 2055 C C . LYS A 1 260 ? 14.070 -19.401 52.089 1.00 78.83 258 LYS A C 1
ATOM 2056 O O . LYS A 1 260 ? 14.645 -20.174 52.880 1.00 78.29 258 LYS A O 1
ATOM 2062 N N . SER A 1 261 ? 14.486 -18.167 51.793 1.00 77.20 259 SER A N 1
ATOM 2063 C CA . SER A 1 261 ? 15.597 -17.439 52.462 1.00 75.66 259 SER A CA 1
ATOM 2064 C C . SER A 1 261 ? 15.039 -16.679 53.673 1.00 73.29 259 SER A C 1
ATOM 2065 O O . SER A 1 261 ? 13.908 -16.992 54.092 1.00 73.07 259 SER A O 1
ATOM 2068 N N . HIS A 1 262 ? 15.801 -15.723 54.214 1.00 71.03 260 HIS A N 1
ATOM 2069 C CA . HIS A 1 262 ? 15.317 -14.718 55.201 1.00 69.65 260 HIS A CA 1
ATOM 2070 C C . HIS A 1 262 ? 14.522 -13.629 54.467 1.00 69.43 260 HIS A C 1
ATOM 2071 O O . HIS A 1 262 ? 13.764 -12.901 55.140 1.00 69.07 260 HIS A O 1
ATOM 2078 N N . GLY A 1 263 ? 14.689 -13.528 53.143 1.00 70.09 261 GLY A N 1
ATOM 2079 C CA . GLY A 1 263 ? 13.999 -12.550 52.279 1.00 70.01 261 GLY A CA 1
ATOM 2080 C C . GLY A 1 263 ? 14.436 -11.135 52.604 1.00 70.57 261 GLY A C 1
ATOM 2081 O O . GLY A 1 263 ? 13.576 -10.329 53.019 1.00 69.86 261 GLY A O 1
ATOM 2082 N N . ARG A 1 264 ? 15.729 -10.849 52.424 1.00 70.78 262 ARG A N 1
ATOM 2083 C CA . ARG A 1 264 ? 16.383 -9.609 52.919 1.00 70.57 262 ARG A CA 1
ATOM 2084 C C . ARG A 1 264 ? 17.565 -9.237 52.016 1.00 68.70 262 ARG A C 1
ATOM 2085 O O . ARG A 1 264 ? 18.344 -10.143 51.655 1.00 67.74 262 ARG A O 1
ATOM 2093 N N . ILE A 1 265 ? 17.673 -7.949 51.668 1.00 67.87 263 ILE A N 1
ATOM 2094 C CA . ILE A 1 265 ? 18.860 -7.326 51.009 1.00 67.80 263 ILE A CA 1
ATOM 2095 C C . ILE A 1 265 ? 19.358 -6.194 51.915 1.00 67.43 263 ILE A C 1
ATOM 2096 O O . ILE A 1 265 ? 18.761 -5.098 51.876 1.00 69.23 263 ILE A O 1
ATOM 2101 N N . LEU A 1 266 ? 20.402 -6.459 52.707 1.00 65.85 264 LEU A N 1
ATOM 2102 C CA . LEU A 1 266 ? 21.046 -5.465 53.608 1.00 66.20 264 LEU A CA 1
ATOM 2103 C C . LEU A 1 266 ? 22.000 -4.588 52.785 1.00 67.04 264 LEU A C 1
ATOM 2104 O O . LEU A 1 266 ? 22.485 -5.063 51.739 1.00 66.49 264 LEU A O 1
ATOM 2109 N N . LYS A 1 267 ? 22.238 -3.351 53.238 1.00 69.11 265 LYS A N 1
ATOM 2110 C CA . LYS A 1 267 ? 23.072 -2.332 52.541 1.00 70.75 265 LYS A CA 1
ATOM 2111 C C . LYS A 1 267 ? 24.102 -1.763 53.524 1.00 70.75 265 LYS A C 1
ATOM 2112 O O . LYS A 1 267 ? 23.781 -0.763 54.196 1.00 74.85 265 LYS A O 1
ATOM 2118 N N . ASN A 1 268 ? 25.288 -2.378 53.596 1.00 69.57 266 ASN A N 1
ATOM 2119 C CA . ASN A 1 268 ? 26.360 -2.029 54.567 1.00 68.53 266 ASN A CA 1
ATOM 2120 C C . ASN A 1 268 ? 27.737 -2.341 53.968 1.00 70.28 266 ASN A C 1
ATOM 2121 O O . ASN A 1 268 ? 27.795 -3.073 52.958 1.00 69.33 266 ASN A O 1
ATOM 2126 N N . ASN A 1 269 ? 28.797 -1.806 54.588 1.00 72.16 267 ASN A N 1
ATOM 2127 C CA . ASN A 1 269 ? 30.222 -2.027 54.215 1.00 72.51 267 ASN A CA 1
ATOM 2128 C C . ASN A 1 269 ? 30.917 -2.824 55.329 1.00 73.08 267 ASN A C 1
ATOM 2129 O O . ASN A 1 269 ? 32.132 -2.631 55.528 1.00 73.20 267 ASN A O 1
ATOM 2134 N N . LEU A 1 270 ? 30.177 -3.702 56.015 1.00 74.96 268 LEU A N 1
ATOM 2135 C CA . LEU A 1 270 ? 30.679 -4.503 57.166 1.00 76.14 268 LEU A CA 1
ATOM 2136 C C . LEU A 1 270 ? 31.550 -5.646 56.648 1.00 78.88 268 LEU A C 1
ATOM 2137 O O . LEU A 1 270 ? 31.276 -6.197 55.583 1.00 77.47 268 LEU A O 1
ATOM 2142 N N . PRO A 1 271 ? 32.624 -6.035 57.378 1.00 83.11 269 PRO A N 1
ATOM 2143 C CA . PRO A 1 271 ? 33.481 -7.148 56.970 1.00 82.64 269 PRO A CA 1
ATOM 2144 C C . PRO A 1 271 ? 32.820 -8.511 57.230 1.00 82.50 269 PRO A C 1
ATOM 2145 O O . PRO A 1 271 ? 32.269 -8.696 58.296 1.00 80.30 269 PRO A O 1
ATOM 2149 N N . MET A 1 272 ? 32.904 -9.424 56.258 1.00 85.63 270 MET A N 1
ATOM 2150 C CA . MET A 1 272 ? 32.371 -10.810 56.360 1.00 87.64 270 MET A CA 1
ATOM 2151 C C . MET A 1 272 ? 33.288 -11.629 57.278 1.00 86.46 270 MET A C 1
ATOM 2152 O O . MET A 1 272 ? 34.459 -11.834 56.908 1.00 87.80 270 MET A O 1
ATOM 2157 N N . GLY A 1 273 ? 32.768 -12.071 58.427 1.00 87.11 271 GLY A N 1
ATOM 2158 C CA . GLY A 1 273 ? 33.509 -12.850 59.439 1.00 89.56 271 GLY A CA 1
ATOM 2159 C C . GLY A 1 273 ? 33.052 -14.300 59.491 1.00 91.81 271 GLY A C 1
ATOM 2160 O O . GLY A 1 273 ? 31.902 -14.571 59.095 1.00 92.67 271 GLY A O 1
ATOM 2161 N N . GLN A 1 274 ? 33.927 -15.196 59.961 1.00 94.33 272 GLN A N 1
ATOM 2162 C CA . GLN A 1 274 ? 33.639 -16.641 60.180 1.00 94.53 272 GLN A CA 1
ATOM 2163 C C . GLN A 1 274 ? 33.033 -16.814 61.578 1.00 93.78 272 GLN A C 1
ATOM 2164 O O . GLN A 1 274 ? 33.807 -16.909 62.551 1.00 95.89 272 GLN A O 1
ATOM 2170 N N . CYS A 1 275 ? 31.699 -16.846 61.666 1.00 92.21 273 CYS A N 1
ATOM 2171 C CA . CYS A 1 275 ? 30.923 -16.856 62.937 1.00 91.75 273 CYS A CA 1
ATOM 2172 C C . CYS A 1 275 ? 29.468 -17.265 62.670 1.00 89.71 273 CYS A C 1
ATOM 2173 O O . CYS A 1 275 ? 28.976 -17.009 61.553 1.00 88.30 273 CYS A O 1
ATOM 2176 N N . VAL A 1 276 ? 28.823 -17.885 63.664 1.00 88.26 274 VAL A N 1
ATOM 2177 C CA . VAL A 1 276 ? 27.360 -18.193 63.691 1.00 87.69 274 VAL A CA 1
ATOM 2178 C C . VAL A 1 276 ? 26.700 -17.232 64.686 1.00 86.32 274 VAL A C 1
ATOM 2179 O O . VAL A 1 276 ? 27.332 -16.943 65.723 1.00 87.42 274 VAL A O 1
ATOM 2183 N N . THR A 1 277 ? 25.485 -16.758 64.387 1.00 84.62 275 THR A N 1
ATOM 2184 C CA . THR A 1 277 ? 24.757 -15.748 65.205 1.00 83.59 275 THR A CA 1
ATOM 2185 C C . THR A 1 277 ? 23.261 -16.074 65.293 1.00 83.27 275 THR A C 1
ATOM 2186 O O . THR A 1 277 ? 22.734 -16.738 64.377 1.00 81.24 275 THR A O 1
ATOM 2190 N N . GLU A 1 278 ? 22.619 -15.593 66.363 1.00 84.20 276 GLU A N 1
ATOM 2191 C CA . GLU A 1 278 ? 21.157 -15.688 66.622 1.00 84.95 276 GLU A CA 1
ATOM 2192 C C . GLU A 1 278 ? 20.458 -14.476 65.995 1.00 81.70 276 GLU A C 1
ATOM 2193 O O . GLU A 1 278 ? 19.402 -14.668 65.364 1.00 82.29 276 GLU A O 1
ATOM 2199 N N . CYS A 1 279 ? 21.027 -13.278 66.179 1.00 78.52 277 CYS A N 1
ATOM 2200 C CA . CYS A 1 279 ? 20.495 -11.982 65.675 1.00 77.47 277 CYS A CA 1
ATOM 2201 C C . CYS A 1 279 ? 21.537 -11.286 64.789 1.00 73.28 277 CYS A C 1
ATOM 2202 O O . CYS A 1 279 ? 22.713 -11.239 65.192 1.00 72.84 277 CYS A O 1
ATOM 2205 N N . GLN A 1 280 ? 21.103 -10.743 63.644 1.00 69.08 278 GLN A N 1
ATOM 2206 C CA . GLN A 1 280 ? 21.951 -9.997 62.673 1.00 67.07 278 GLN A CA 1
ATOM 2207 C C . GLN A 1 280 ? 21.245 -8.693 62.284 1.00 64.36 278 GLN A C 1
ATOM 2208 O O . GLN A 1 280 ? 20.064 -8.752 61.893 1.00 60.77 278 GLN A O 1
ATOM 2214 N N . LEU A 1 281 ? 21.954 -7.564 62.394 1.00 64.70 279 LEU A N 1
ATOM 2215 C CA . LEU A 1 281 ? 21.480 -6.210 61.992 1.00 65.36 279 LEU A CA 1
ATOM 2216 C C . LEU A 1 281 ? 22.342 -5.701 60.833 1.00 65.16 279 LEU A C 1
ATOM 2217 O O . LEU A 1 281 ? 23.443 -6.250 60.621 1.00 66.31 279 LEU A O 1
ATOM 2222 N N . ASN A 1 282 ? 21.859 -4.671 60.132 1.00 64.94 280 ASN A N 1
ATOM 2223 C CA . ASN A 1 282 ? 22.613 -3.921 59.093 1.00 64.70 280 ASN A CA 1
ATOM 2224 C C . ASN A 1 282 ? 23.814 -3.229 59.753 1.00 65.25 280 ASN A C 1
ATOM 2225 O O . ASN A 1 282 ? 24.812 -2.980 59.048 1.00 67.59 280 ASN A O 1
ATOM 2230 N N . GLU A 1 283 ? 23.715 -2.946 61.058 1.00 66.11 281 GLU A N 1
ATOM 2231 C CA . GLU A 1 283 ? 24.735 -2.219 61.864 1.00 66.21 281 GLU A CA 1
ATOM 2232 C C . GLU A 1 283 ? 25.737 -3.203 62.488 1.00 65.26 281 GLU A C 1
ATOM 2233 O O . GLU A 1 283 ? 26.858 -2.756 62.801 1.00 65.78 281 GLU A O 1
ATOM 2239 N N . GLY A 1 284 ? 25.362 -4.475 62.679 1.00 64.76 282 GLY A N 1
ATOM 2240 C CA . GLY A 1 284 ? 26.275 -5.516 63.196 1.00 65.73 282 GLY A CA 1
ATOM 2241 C C . GLY A 1 284 ? 25.553 -6.711 63.802 1.00 66.49 282 GLY A C 1
ATOM 2242 O O . GLY A 1 284 ? 24.398 -6.966 63.418 1.00 66.56 282 GLY A O 1
ATOM 2243 N N . VAL A 1 285 ? 26.231 -7.423 64.710 1.00 68.61 283 VAL A N 1
ATOM 2244 C CA . VAL A 1 285 ? 25.779 -8.702 65.341 1.00 70.17 283 VAL A CA 1
ATOM 2245 C C . VAL A 1 285 ? 25.668 -8.483 66.858 1.00 69.88 283 VAL A C 1
ATOM 2246 O O . VAL A 1 285 ? 26.262 -7.504 67.356 1.00 69.67 283 VAL A O 1
ATOM 2250 N N . MET A 1 286 ? 24.940 -9.357 67.564 1.00 71.00 284 MET A N 1
ATOM 2251 C CA . MET A 1 286 ? 24.498 -9.127 68.967 1.00 71.18 284 MET A CA 1
ATOM 2252 C C . MET A 1 286 ? 24.100 -10.449 69.639 1.00 70.49 284 MET A C 1
ATOM 2253 O O . MET A 1 286 ? 23.375 -11.239 69.003 1.00 72.52 284 MET A O 1
ATOM 2258 N N . ASN A 1 287 ? 24.546 -10.663 70.884 1.00 69.12 285 ASN A N 1
ATOM 2259 C CA . ASN A 1 287 ? 24.155 -11.812 71.750 1.00 69.18 285 ASN A CA 1
ATOM 2260 C C . ASN A 1 287 ? 24.120 -11.341 73.211 1.00 69.84 285 ASN A C 1
ATOM 2261 O O . ASN A 1 287 ? 25.206 -11.122 73.787 1.00 72.40 285 ASN A O 1
ATOM 2266 N N . THR A 1 288 ? 22.919 -11.185 73.783 1.00 68.52 286 THR A N 1
ATOM 2267 C CA . THR A 1 288 ? 22.690 -10.616 75.141 1.00 67.21 286 THR A CA 1
ATOM 2268 C C . THR A 1 288 ? 21.443 -11.245 75.780 1.00 64.96 286 THR A C 1
ATOM 2269 O O . THR A 1 288 ? 20.614 -11.810 75.040 1.00 63.77 286 THR A O 1
ATOM 2273 N N . SER A 1 289 ? 21.332 -11.141 77.110 1.00 63.96 287 SER A N 1
ATOM 2274 C CA . SER A 1 289 ? 20.193 -11.627 77.938 1.00 63.55 287 SER A CA 1
ATOM 2275 C C . SER A 1 289 ? 19.175 -10.501 78.156 1.00 61.40 287 SER A C 1
ATOM 2276 O O . SER A 1 289 ? 18.081 -10.787 78.680 1.00 58.64 287 SER A O 1
ATOM 2279 N N . LYS A 1 290 ? 19.528 -9.270 77.777 1.00 62.10 288 LYS A N 1
ATOM 2280 C CA . LYS A 1 290 ? 18.741 -8.046 78.076 1.00 63.92 288 LYS A CA 1
ATOM 2281 C C . LYS A 1 290 ? 17.524 -7.985 77.157 1.00 62.49 288 LYS A C 1
ATOM 2282 O O . LYS A 1 290 ? 17.600 -8.379 75.995 1.00 61.63 288 LYS A O 1
ATOM 2288 N N . PRO A 1 291 ? 16.364 -7.502 77.660 1.00 62.07 289 PRO A N 1
ATOM 2289 C CA . PRO A 1 291 ? 15.137 -7.447 76.865 1.00 62.02 289 PRO A CA 1
ATOM 2290 C C . PRO A 1 291 ? 15.109 -6.353 75.785 1.00 62.16 289 PRO A C 1
ATOM 2291 O O . PRO A 1 291 ? 14.291 -6.471 74.891 1.00 61.97 289 PRO A O 1
ATOM 2295 N N . PHE A 1 292 ? 15.976 -5.335 75.889 1.00 62.85 290 PHE A N 1
ATOM 2296 C CA . PHE A 1 292 ? 15.977 -4.131 75.014 1.00 62.85 290 PHE A CA 1
ATOM 2297 C C . PHE A 1 292 ? 17.348 -3.911 74.360 1.00 61.98 290 PHE A C 1
ATOM 2298 O O . PHE A 1 292 ? 18.371 -4.438 74.845 1.00 61.17 290 PHE A O 1
ATOM 2306 N N . GLN A 1 293 ? 17.339 -3.113 73.289 1.00 61.16 291 GLN A N 1
ATOM 2307 C CA . GLN A 1 293 ? 18.503 -2.762 72.429 1.00 61.27 291 GLN A CA 1
ATOM 2308 C C . GLN A 1 293 ? 18.132 -1.474 71.675 1.00 61.84 291 GLN A C 1
ATOM 2309 O O . GLN A 1 293 ? 16.921 -1.240 71.503 1.00 63.37 291 GLN A O 1
ATOM 2315 N N . ASN A 1 294 ? 19.114 -0.657 71.272 1.00 62.58 292 ASN A N 1
ATOM 2316 C CA . ASN A 1 294 ? 18.881 0.738 70.797 1.00 63.80 292 ASN A CA 1
ATOM 2317 C C . ASN A 1 294 ? 19.639 1.037 69.494 1.00 62.13 292 ASN A C 1
ATOM 2318 O O . ASN A 1 294 ? 19.835 2.235 69.200 1.00 60.38 292 ASN A O 1
ATOM 2323 N N . THR A 1 295 ? 20.004 0.017 68.710 1.00 62.05 293 THR A N 1
ATOM 2324 C CA . THR A 1 295 ? 20.876 0.164 67.510 1.00 62.09 293 THR A CA 1
ATOM 2325 C C . THR A 1 295 ? 20.019 0.237 66.235 1.00 62.53 293 THR A C 1
ATOM 2326 O O . THR A 1 295 ? 20.370 1.049 65.355 1.00 63.90 293 THR A O 1
ATOM 2330 N N . SER A 1 296 ? 18.952 -0.565 66.127 1.00 61.57 294 SER A N 1
ATOM 2331 C CA . SER A 1 296 ? 18.016 -0.565 64.967 1.00 61.62 294 SER A CA 1
ATOM 2332 C C . SER A 1 296 ? 16.761 -1.398 65.258 1.00 62.11 294 SER A C 1
ATOM 2333 O O . SER A 1 296 ? 16.860 -2.397 65.997 1.00 62.39 294 SER A O 1
ATOM 2336 N N . LYS A 1 297 ? 15.633 -0.997 64.662 1.00 62.34 295 LYS A N 1
ATOM 2337 C CA . LYS A 1 297 ? 14.335 -1.726 64.688 1.00 62.66 295 LYS A CA 1
ATOM 2338 C C . LYS A 1 297 ? 14.330 -2.823 63.615 1.00 61.69 295 LYS A C 1
ATOM 2339 O O . LYS A 1 297 ? 13.613 -3.825 63.805 1.00 61.56 295 LYS A O 1
ATOM 2345 N N . HIS A 1 298 ? 15.086 -2.627 62.529 1.00 62.30 296 HIS A N 1
ATOM 2346 C CA . HIS A 1 298 ? 15.220 -3.576 61.388 1.00 62.35 296 HIS A CA 1
ATOM 2347 C C . HIS A 1 298 ? 16.317 -4.603 61.700 1.00 60.99 296 HIS A C 1
ATOM 2348 O O . HIS A 1 298 ? 17.507 -4.223 61.684 1.00 60.25 296 HIS A O 1
ATOM 2355 N N . TYR A 1 299 ? 15.927 -5.851 61.982 1.00 60.06 297 TYR A N 1
ATOM 2356 C CA . TYR A 1 299 ? 16.836 -6.977 62.331 1.00 60.62 297 TYR A CA 1
ATOM 2357 C C . TYR A 1 299 ? 16.320 -8.277 61.703 1.00 61.10 297 TYR A C 1
ATOM 2358 O O . TYR A 1 299 ? 15.177 -8.297 61.211 1.00 61.52 297 TYR A O 1
ATOM 2367 N N . ILE A 1 300 ? 17.144 -9.329 61.731 1.00 63.65 298 ILE A N 1
ATOM 2368 C CA . ILE A 1 300 ? 16.774 -10.706 61.281 1.00 67.50 298 ILE A CA 1
ATOM 2369 C C . ILE A 1 300 ? 17.145 -11.698 62.392 1.00 67.67 298 ILE A C 1
ATOM 2370 O O . ILE A 1 300 ? 18.229 -11.542 62.986 1.00 65.96 298 ILE A O 1
ATOM 2375 N N . GLY A 1 301 ? 16.253 -12.655 62.674 1.00 70.34 299 GLY A N 1
ATOM 2376 C CA . GLY A 1 301 ? 16.438 -13.711 63.690 1.00 73.27 299 GLY A CA 1
ATOM 2377 C C . GLY A 1 301 ? 15.886 -13.311 65.051 1.00 76.65 299 GLY A C 1
ATOM 2378 O O . GLY A 1 301 ? 15.142 -12.312 65.124 1.00 75.80 299 GLY A O 1
ATOM 2379 N N . LYS A 1 302 ? 16.240 -14.077 66.091 1.00 81.41 300 LYS A N 1
ATOM 2380 C CA . LYS A 1 302 ? 15.817 -13.871 67.505 1.00 84.53 300 LYS A CA 1
ATOM 2381 C C . LYS A 1 302 ? 16.649 -12.739 68.122 1.00 83.84 300 LYS A C 1
ATOM 2382 O O . LYS A 1 302 ? 17.851 -12.965 68.368 1.00 85.48 300 LYS A O 1
ATOM 2388 N N . CYS A 1 303 ? 16.028 -11.584 68.389 1.00 82.52 301 CYS A N 1
ATOM 2389 C CA . CYS A 1 303 ? 16.709 -10.346 68.860 1.00 82.05 301 CYS A CA 1
ATOM 2390 C C . CYS A 1 303 ? 15.873 -9.641 69.927 1.00 79.58 301 CYS A C 1
ATOM 2391 O O . CYS A 1 303 ? 14.655 -9.805 69.966 1.00 79.51 301 CYS A O 1
ATOM 2394 N N . PRO A 1 304 ? 16.494 -8.837 70.828 1.00 75.16 302 PRO A N 1
ATOM 2395 C CA . PRO A 1 304 ? 15.743 -8.028 71.789 1.00 72.02 302 PRO A CA 1
ATOM 2396 C C . PRO A 1 304 ? 14.927 -6.915 71.112 1.00 69.08 302 PRO A C 1
ATOM 2397 O O . PRO A 1 304 ? 15.193 -6.605 69.965 1.00 68.38 302 PRO A O 1
ATOM 2401 N N . LYS A 1 305 ? 13.965 -6.346 71.845 1.00 66.32 303 LYS A N 1
ATOM 2402 C CA . LYS A 1 305 ? 13.035 -5.292 71.355 1.00 64.90 303 LYS A CA 1
ATOM 2403 C C . LYS A 1 305 ? 13.797 -3.969 71.229 1.00 62.37 303 LYS A C 1
ATOM 2404 O O . LYS A 1 305 ? 14.660 -3.703 72.084 1.00 62.15 303 LYS A O 1
ATOM 2410 N N . TYR A 1 306 ? 13.488 -3.175 70.199 1.00 60.50 304 TYR A N 1
ATOM 2411 C CA . TYR A 1 306 ? 14.122 -1.856 69.938 1.00 59.81 304 TYR A CA 1
ATOM 2412 C C . TYR A 1 306 ? 13.353 -0.750 70.670 1.00 60.75 304 TYR A C 1
ATOM 2413 O O . TYR A 1 306 ? 12.119 -0.663 70.507 1.00 59.93 304 TYR A O 1
ATOM 2422 N N . ILE A 1 307 ? 14.076 0.067 71.441 1.00 61.55 305 ILE A N 1
ATOM 2423 C CA . ILE A 1 307 ? 13.597 1.365 72.006 1.00 62.78 305 ILE A CA 1
ATOM 2424 C C . ILE A 1 307 ? 14.703 2.400 71.810 1.00 64.04 305 ILE A C 1
ATOM 2425 O O . ILE A 1 307 ? 15.882 2.055 71.816 1.00 63.31 305 ILE A O 1
ATOM 2430 N N . PRO A 1 308 ? 14.363 3.697 71.622 1.00 66.86 306 PRO A N 1
ATOM 2431 C CA . PRO A 1 308 ? 15.372 4.726 71.367 1.00 68.47 306 PRO A CA 1
ATOM 2432 C C . PRO A 1 308 ? 16.194 5.135 72.602 1.00 68.73 306 PRO A C 1
ATOM 2433 O O . PRO A 1 308 ? 17.182 5.823 72.426 1.00 68.23 306 PRO A O 1
ATOM 2437 N N . SER A 1 309 ? 15.777 4.712 73.802 1.00 69.78 307 SER A N 1
ATOM 2438 C CA . SER A 1 309 ? 16.470 4.980 75.092 1.00 69.90 307 SER A CA 1
ATOM 2439 C C . SER A 1 309 ? 17.846 4.301 75.098 1.00 68.53 307 SER A C 1
ATOM 2440 O O . SER A 1 309 ? 17.938 3.151 74.632 1.00 67.79 307 SER A O 1
ATOM 2443 N N . GLY A 1 310 ? 18.865 4.996 75.612 1.00 67.94 308 GLY A N 1
ATOM 2444 C CA . GLY A 1 310 ? 20.246 4.492 75.741 1.00 67.59 308 GLY A CA 1
ATOM 2445 C C . GLY A 1 310 ? 20.425 3.617 76.972 1.00 69.05 308 GLY A C 1
ATOM 2446 O O . GLY A 1 310 ? 21.313 2.741 76.943 1.00 71.11 308 GLY A O 1
ATOM 2447 N N . SER A 1 311 ? 19.620 3.840 78.018 1.00 68.35 309 SER A N 1
ATOM 2448 C CA . SER A 1 311 ? 19.702 3.123 79.318 1.00 67.93 309 SER A CA 1
ATOM 2449 C C . SER A 1 311 ? 18.339 3.127 80.024 1.00 66.99 309 SER A C 1
ATOM 2450 O O . SER A 1 311 ? 17.728 4.213 80.124 1.00 66.33 309 SER A O 1
ATOM 2453 N N . LEU A 1 312 ? 17.887 1.951 80.478 1.00 64.62 310 LEU A N 1
ATOM 2454 C CA . LEU A 1 312 ? 16.705 1.764 81.366 1.00 64.14 310 LEU A CA 1
ATOM 2455 C C . LEU A 1 312 ? 17.113 0.888 82.554 1.00 63.50 310 LEU A C 1
ATOM 2456 O O . LEU A 1 312 ? 17.528 -0.267 82.326 1.00 61.88 310 LEU A O 1
ATOM 2461 N N . LYS A 1 313 ? 16.981 1.422 83.770 1.00 64.19 311 LYS A N 1
ATOM 2462 C CA . LYS A 1 313 ? 17.405 0.767 85.035 1.00 65.28 311 LYS A CA 1
ATOM 2463 C C . LYS A 1 313 ? 16.155 0.328 85.806 1.00 64.01 311 LYS A C 1
ATOM 2464 O O . LYS A 1 313 ? 15.295 1.193 86.079 1.00 62.99 311 LYS A O 1
ATOM 2470 N N . LEU A 1 314 ? 16.055 -0.966 86.128 1.00 62.61 312 LEU A N 1
ATOM 2471 C CA . LEU A 1 314 ? 14.979 -1.539 86.980 1.00 61.88 312 LEU A CA 1
ATOM 2472 C C . LEU A 1 314 ? 15.522 -1.727 88.400 1.00 60.50 312 LEU A C 1
ATOM 2473 O O . LEU A 1 314 ? 16.619 -2.298 88.541 1.00 59.45 312 LEU A O 1
ATOM 2478 N N . ALA A 1 315 ? 14.780 -1.261 89.406 1.00 60.41 313 ALA A N 1
ATOM 2479 C CA . ALA A 1 315 ? 15.099 -1.449 90.838 1.00 61.66 313 ALA A CA 1
ATOM 2480 C C . ALA A 1 315 ? 14.860 -2.915 91.207 1.00 62.69 313 ALA A C 1
ATOM 2481 O O . ALA A 1 315 ? 13.735 -3.399 90.975 1.00 65.12 313 ALA A O 1
ATOM 2483 N N . ILE A 1 316 ? 15.892 -3.597 91.715 1.00 64.11 314 ILE A N 1
ATOM 2484 C CA . ILE A 1 316 ? 15.801 -4.965 92.311 1.00 65.91 314 ILE A CA 1
ATOM 2485 C C . ILE A 1 316 ? 15.844 -4.815 93.837 1.00 66.77 314 ILE A C 1
ATOM 2486 O O . ILE A 1 316 ? 14.959 -5.382 94.510 1.00 66.05 314 ILE A O 1
ATOM 2491 N N . GLY A 1 317 ? 16.830 -4.070 94.347 1.00 68.18 315 GLY A N 1
ATOM 2492 C CA . GLY A 1 317 ? 17.026 -3.812 95.787 1.00 70.49 315 GLY A CA 1
ATOM 2493 C C . GLY A 1 317 ? 16.132 -2.695 96.299 1.00 72.42 315 GLY A C 1
ATOM 2494 O O . GLY A 1 317 ? 15.200 -2.293 95.568 1.00 72.13 315 GLY A O 1
ATOM 2495 N N . LEU A 1 318 ? 16.415 -2.205 97.510 1.00 73.04 316 LEU A N 1
ATOM 2496 C CA . LEU A 1 318 ? 15.623 -1.166 98.225 1.00 72.55 316 LEU A CA 1
ATOM 2497 C C . LEU A 1 318 ? 16.360 0.174 98.149 1.00 71.73 316 LEU A C 1
ATOM 2498 O O . LEU A 1 318 ? 17.495 0.193 97.634 1.00 69.92 316 LEU A O 1
ATOM 2503 N N . ARG A 1 319 ? 15.738 1.241 98.661 1.00 74.18 317 ARG A N 1
ATOM 2504 C CA . ARG A 1 319 ? 16.315 2.612 98.720 1.00 76.69 317 ARG A CA 1
ATOM 2505 C C . ARG A 1 319 ? 17.613 2.579 99.537 1.00 78.80 317 ARG A C 1
ATOM 2506 O O . ARG A 1 319 ? 17.605 1.992 100.640 1.00 77.63 317 ARG A O 1
ATOM 2514 N N . ASN A 1 320 ? 18.679 3.191 99.007 1.00 82.30 318 ASN A N 1
ATOM 2515 C CA . ASN A 1 320 ? 20.031 3.244 99.626 1.00 84.76 318 ASN A CA 1
ATOM 2516 C C . ASN A 1 320 ? 20.080 4.435 100.590 1.00 86.84 318 ASN A C 1
ATOM 2517 O O . ASN A 1 320 ? 20.186 5.583 100.110 1.00 84.89 318 ASN A O 1
ATOM 2522 N N . VAL A 1 321 ? 19.993 4.163 101.898 1.00 91.26 319 VAL A N 1
ATOM 2523 C CA . VAL A 1 321 ? 19.897 5.188 102.982 1.00 94.33 319 VAL A CA 1
ATOM 2524 C C . VAL A 1 321 ? 21.152 5.106 103.850 1.00 95.50 319 VAL A C 1
ATOM 2525 O O . VAL A 1 321 ? 21.337 4.134 104.581 1.00 93.23 319 VAL A O 1
ATOM 2529 N N . PRO A 1 322 ? 22.060 6.110 103.785 1.00 97.29 320 PRO A N 1
ATOM 2530 C CA .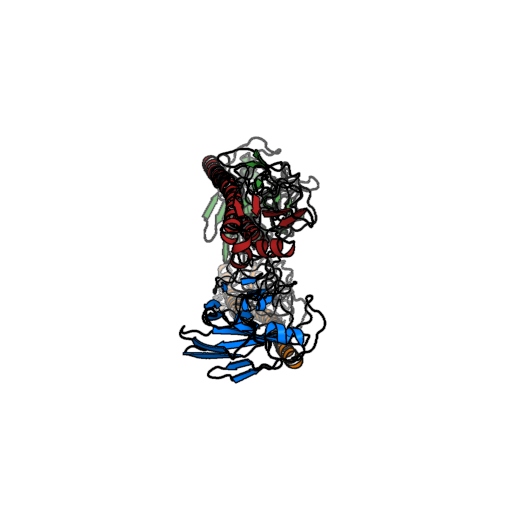 PRO A 1 322 ? 23.204 6.181 104.697 1.00 98.34 320 PRO A CA 1
ATOM 2531 C C . PRO A 1 322 ? 22.784 6.339 106.168 1.00 98.22 320 PRO A C 1
ATOM 2532 O O . PRO A 1 322 ? 21.770 6.967 106.422 1.00 96.16 320 PRO A O 1
ATOM 2536 N N . GLN A 1 323 ? 23.574 5.776 107.091 1.00 98.79 321 GLN A N 1
ATOM 2537 C CA . GLN A 1 323 ? 23.330 5.828 108.560 1.00 99.00 321 GLN A CA 1
ATOM 2538 C C . GLN A 1 323 ? 23.647 7.238 109.074 1.00 96.94 321 GLN A C 1
ATOM 2539 O O . GLN A 1 323 ? 23.213 7.625 110.159 1.00 94.29 321 GLN A O 1
ATOM 2545 N N . PRO B 1 2 ? 56.979 -9.962 -10.673 1.00 52.16 0 PRO C N 1
ATOM 2546 C CA . PRO B 1 2 ? 56.033 -10.974 -10.160 1.00 51.48 0 PRO C CA 1
ATOM 2547 C C . PRO B 1 2 ? 55.487 -10.623 -8.764 1.00 49.85 0 PRO C C 1
ATOM 2548 O O . PRO B 1 2 ? 56.273 -10.511 -7.842 1.00 48.91 0 PRO C O 1
ATOM 2552 N N . ASP B 1 3 ? 54.163 -10.457 -8.655 1.00 48.85 1 ASP C N 1
ATOM 2553 C CA . ASP B 1 3 ? 53.453 -10.048 -7.412 1.00 49.30 1 ASP C CA 1
ATOM 2554 C C . ASP B 1 3 ? 53.566 -11.175 -6.375 1.00 50.17 1 ASP C C 1
ATOM 2555 O O . ASP B 1 3 ? 53.444 -12.353 -6.768 1.00 50.95 1 ASP C O 1
ATOM 2560 N N . LYS B 1 4 ? 53.790 -10.828 -5.103 1.00 49.87 2 LYS C N 1
ATOM 2561 C CA . LYS B 1 4 ? 54.003 -11.811 -4.005 1.00 50.31 2 LYS C CA 1
ATOM 2562 C C . LYS B 1 4 ? 53.282 -11.360 -2.729 1.00 47.33 2 LYS C C 1
ATOM 2563 O O . LYS B 1 4 ? 53.070 -10.144 -2.558 1.00 46.82 2 LYS C O 1
ATOM 2569 N N . ILE B 1 5 ? 52.922 -12.323 -1.875 1.00 44.89 3 ILE C N 1
ATOM 2570 C CA . ILE B 1 5 ? 52.377 -12.095 -0.504 1.00 44.30 3 ILE C CA 1
ATOM 2571 C C . ILE B 1 5 ? 53.069 -13.068 0.459 1.00 43.78 3 ILE C C 1
ATOM 2572 O O . ILE B 1 5 ? 53.263 -14.238 0.080 1.00 41.42 3 ILE C O 1
ATOM 2577 N N . CYS B 1 6 ? 53.450 -12.580 1.643 1.00 45.93 4 CYS C N 1
ATOM 2578 C CA . CYS B 1 6 ? 54.247 -13.315 2.663 1.00 48.20 4 CYS C CA 1
ATOM 2579 C C . CYS B 1 6 ? 53.523 -13.302 4.012 1.00 45.70 4 CYS C C 1
ATOM 2580 O O . CYS B 1 6 ? 52.844 -12.300 4.306 1.00 44.51 4 CYS C O 1
ATOM 2583 N N . ILE B 1 7 ? 53.672 -14.379 4.791 1.00 42.96 5 ILE C N 1
ATOM 2584 C CA . ILE B 1 7 ? 53.222 -14.469 6.211 1.00 42.04 5 ILE C CA 1
ATOM 2585 C C . ILE B 1 7 ? 54.448 -14.261 7.105 1.00 39.98 5 ILE C C 1
ATOM 2586 O O . ILE B 1 7 ? 55.536 -14.750 6.741 1.00 39.32 5 ILE C O 1
ATOM 2591 N N . GLY B 1 8 ? 54.267 -13.543 8.218 1.00 37.65 6 GLY C N 1
ATOM 2592 C CA . GLY B 1 8 ? 55.327 -13.217 9.188 1.00 37.11 6 GLY C CA 1
ATOM 2593 C C . GLY B 1 8 ? 54.755 -12.903 10.559 1.00 37.12 6 GLY C C 1
ATOM 2594 O O . GLY B 1 8 ? 53.517 -12.953 10.716 1.00 36.25 6 GLY C O 1
ATOM 2595 N N . TYR B 1 9 ? 55.625 -12.579 11.517 1.00 36.71 7 TYR C N 1
ATOM 2596 C CA . TYR B 1 9 ? 55.270 -12.335 12.937 1.00 36.17 7 TYR C CA 1
ATOM 2597 C C . TYR B 1 9 ? 56.044 -11.126 13.470 1.00 36.08 7 TYR C C 1
ATOM 2598 O O . TYR B 1 9 ? 57.006 -10.681 12.824 1.00 36.17 7 TYR C O 1
ATOM 2607 N N . GLN B 1 10 ? 55.630 -10.630 14.637 1.00 36.81 8 GLN C N 1
ATOM 2608 C CA . GLN B 1 10 ? 56.132 -9.375 15.254 1.00 37.41 8 GLN C CA 1
ATOM 2609 C C . GLN B 1 10 ? 57.506 -9.608 15.895 1.00 36.99 8 GLN C C 1
ATOM 2610 O O . GLN B 1 10 ? 57.735 -10.703 16.446 1.00 37.52 8 GLN C O 1
ATOM 2616 N N . THR B 1 11 ? 58.379 -8.601 15.803 1.00 36.69 9 THR C N 1
ATOM 2617 C CA . THR B 1 11 ? 59.613 -8.435 16.617 1.00 37.33 9 THR C CA 1
ATOM 2618 C C . THR B 1 11 ? 59.645 -6.983 17.109 1.00 37.91 9 THR C C 1
ATOM 2619 O O . THR B 1 11 ? 59.127 -6.118 16.378 1.00 37.21 9 THR C O 1
ATOM 2623 N N . ASN B 1 12 ? 60.195 -6.731 18.302 1.00 39.90 10 ASN C N 1
ATOM 2624 C CA . ASN B 1 12 ? 60.213 -5.383 18.935 1.00 41.53 10 ASN C CA 1
ATOM 2625 C C . ASN B 1 12 ? 61.484 -5.219 19.781 1.00 43.77 10 ASN C C 1
ATOM 2626 O O . ASN B 1 12 ? 62.247 -6.196 19.899 1.00 43.53 10 ASN C O 1
ATOM 2631 N N . ASN B 1 13 ? 61.680 -4.024 20.352 1.00 48.66 11 ASN C N 1
ATOM 2632 C CA . ASN B 1 13 ? 62.911 -3.595 21.076 1.00 51.30 11 ASN C CA 1
ATOM 2633 C C . ASN B 1 13 ? 63.039 -4.311 22.428 1.00 50.94 11 ASN C C 1
ATOM 2634 O O . ASN B 1 13 ? 64.151 -4.282 22.986 1.00 51.20 11 ASN C O 1
ATOM 2639 N N . SER B 1 14 ? 61.952 -4.907 22.938 1.00 50.23 12 SER C N 1
ATOM 2640 C CA . SER B 1 14 ? 61.876 -5.597 24.256 1.00 49.25 12 SER C CA 1
ATOM 2641 C C . SER B 1 14 ? 63.166 -6.377 24.537 1.00 48.09 12 SER C C 1
ATOM 2642 O O . SER B 1 14 ? 63.649 -7.067 23.621 1.00 48.29 12 SER C O 1
ATOM 2645 N N . THR B 1 15 ? 63.687 -6.264 25.762 1.00 48.20 13 THR C N 1
ATOM 2646 C CA . THR B 1 15 ? 64.875 -7.005 26.271 1.00 48.59 13 THR C CA 1
ATOM 2647 C C . THR B 1 15 ? 64.442 -7.994 27.362 1.00 48.45 13 THR C C 1
ATOM 2648 O O . THR B 1 15 ? 65.330 -8.583 28.003 1.00 48.62 13 THR C O 1
ATOM 2652 N N . GLU B 1 16 ? 63.131 -8.165 27.559 1.00 49.97 14 GLU C N 1
ATOM 2653 C CA . GLU B 1 16 ? 62.537 -9.077 28.573 1.00 50.67 14 GLU C CA 1
ATOM 2654 C C . GLU B 1 16 ? 62.776 -10.531 28.145 1.00 48.55 14 GLU C C 1
ATOM 2655 O O . GLU B 1 16 ? 62.426 -10.872 26.997 1.00 48.53 14 GLU C O 1
ATOM 2661 N N . THR B 1 17 ? 63.349 -11.351 29.033 1.00 45.68 15 THR C N 1
ATOM 2662 C CA . THR B 1 17 ? 63.594 -12.801 28.809 1.00 43.41 15 THR C CA 1
ATOM 2663 C C . THR B 1 17 ? 62.701 -13.620 29.745 1.00 41.86 15 THR C C 1
ATOM 2664 O O . THR B 1 17 ? 62.246 -13.067 30.766 1.00 41.29 15 THR C O 1
ATOM 2668 N N . VAL B 1 18 ? 62.453 -14.884 29.386 1.00 41.11 16 VAL C N 1
ATOM 2669 C CA . VAL B 1 18 ? 61.749 -15.890 30.236 1.00 40.88 16 VAL C CA 1
ATOM 2670 C C . VAL B 1 18 ? 62.578 -17.177 30.231 1.00 41.45 16 VAL C C 1
ATOM 2671 O O . VAL B 1 18 ? 63.420 -17.339 29.327 1.00 42.40 16 VAL C O 1
ATOM 2675 N N . ASN B 1 19 ? 62.336 -18.052 31.209 1.00 41.20 17 ASN C N 1
ATOM 2676 C CA . ASN B 1 19 ? 62.942 -19.404 31.297 1.00 40.95 17 ASN C CA 1
ATOM 2677 C C . ASN B 1 19 ? 61.876 -20.446 30.941 1.00 40.89 17 ASN C C 1
ATOM 2678 O O . ASN B 1 19 ? 60.723 -20.292 31.384 1.00 40.63 17 ASN C O 1
ATOM 2683 N N . THR B 1 20 ? 62.249 -21.444 30.137 1.00 41.90 18 THR C N 1
ATOM 2684 C CA . THR B 1 20 ? 61.486 -22.701 29.922 1.00 42.55 18 THR C CA 1
ATOM 2685 C C . THR B 1 20 ? 62.298 -23.840 30.543 1.00 43.52 18 THR C C 1
ATOM 2686 O O . THR B 1 20 ? 63.396 -23.559 31.064 1.00 43.50 18 THR C O 1
ATOM 2690 N N . LEU B 1 21 ? 61.772 -25.065 30.500 1.00 45.27 19 LEU C N 1
ATOM 2691 C CA . LEU B 1 21 ? 62.427 -26.273 31.073 1.00 46.55 19 LEU C CA 1
ATOM 2692 C C . LEU B 1 21 ? 63.621 -26.664 30.192 1.00 46.98 19 LEU C C 1
ATOM 2693 O O . LEU B 1 21 ? 64.611 -27.183 30.740 1.00 47.48 19 LEU C O 1
ATOM 2698 N N . SER B 1 22 ? 63.537 -26.395 28.885 1.00 47.53 20 SER C N 1
ATOM 2699 C CA . SER B 1 22 ? 64.500 -26.855 27.848 1.00 48.59 20 SER C CA 1
ATOM 2700 C C . SER B 1 22 ? 65.532 -25.769 27.523 1.00 48.32 20 SER C C 1
ATOM 2701 O O . SER B 1 22 ? 66.590 -26.122 26.976 1.00 49.68 20 SER C O 1
ATOM 2704 N N . GLU B 1 23 ? 65.231 -24.500 27.810 1.00 48.86 21 GLU C N 1
ATOM 2705 C CA . GLU B 1 23 ? 66.088 -23.346 27.424 1.00 49.31 21 GLU C CA 1
ATOM 2706 C C . GLU B 1 23 ? 65.999 -22.255 28.496 1.00 49.19 21 GLU C C 1
ATOM 2707 O O . GLU B 1 23 ? 64.916 -22.090 29.090 1.00 47.71 21 GLU C O 1
ATOM 2713 N N . GLN B 1 24 ? 67.106 -21.541 28.715 1.00 50.14 22 GLN C N 1
ATOM 2714 C CA . GLN B 1 24 ? 67.239 -20.453 29.719 1.00 51.53 22 GLN C CA 1
ATOM 2715 C C . GLN B 1 24 ? 67.322 -19.108 28.985 1.00 50.55 22 GLN C C 1
ATOM 2716 O O . GLN B 1 24 ? 67.996 -19.048 27.933 1.00 48.88 22 GLN C O 1
ATOM 2722 N N . ASN B 1 25 ? 66.639 -18.084 29.511 1.00 48.84 23 ASN C N 1
ATOM 2723 C CA . ASN B 1 25 ? 66.720 -16.666 29.062 1.00 47.15 23 ASN C CA 1
ATOM 2724 C C . ASN B 1 25 ? 66.326 -16.564 27.583 1.00 45.97 23 ASN C C 1
ATOM 2725 O O . ASN B 1 25 ? 67.140 -16.067 26.782 1.00 46.84 23 ASN C O 1
ATOM 2730 N N . VAL B 1 26 ? 65.108 -17.002 27.252 1.00 44.11 24 VAL C N 1
ATOM 2731 C CA . VAL B 1 26 ? 64.501 -16.895 25.893 1.00 41.78 24 VAL C CA 1
ATOM 2732 C C . VAL B 1 26 ? 63.947 -15.482 25.739 1.00 40.51 24 VAL C C 1
ATOM 2733 O O . VAL B 1 26 ? 63.067 -15.090 26.500 1.00 40.50 24 VAL C O 1
ATOM 2737 N N . PRO B 1 27 ? 64.429 -14.679 24.763 1.00 40.04 25 PRO C N 1
ATOM 2738 C CA . PRO B 1 27 ? 63.851 -13.361 24.494 1.00 39.21 25 PRO C CA 1
ATOM 2739 C C . PRO B 1 27 ? 62.396 -13.486 24.021 1.00 39.04 25 PRO C C 1
ATOM 2740 O O . PRO B 1 27 ? 62.140 -14.349 23.203 1.00 39.36 25 PRO C O 1
ATOM 2744 N N . VAL B 1 28 ? 61.497 -12.646 24.543 1.00 38.60 26 VAL C N 1
ATOM 2745 C CA . VAL B 1 28 ? 60.053 -12.618 24.160 1.00 39.07 26 VAL C CA 1
ATOM 2746 C C . VAL B 1 28 ? 59.613 -11.160 23.980 1.00 39.76 26 VAL C C 1
ATOM 2747 O O . VAL B 1 28 ? 60.289 -10.265 24.517 1.00 40.43 26 VAL C O 1
ATOM 2751 N N . THR B 1 29 ? 58.515 -10.946 23.249 1.00 40.50 27 THR C N 1
ATOM 2752 C CA . THR B 1 29 ? 58.024 -9.615 22.806 1.00 41.45 27 THR C CA 1
ATOM 2753 C C . THR B 1 29 ? 57.220 -8.941 23.927 1.00 43.26 27 THR C C 1
ATOM 2754 O O . THR B 1 29 ? 57.282 -7.698 24.011 1.00 44.20 27 THR C O 1
ATOM 2758 N N . GLN B 1 30 ? 56.486 -9.716 24.737 1.00 44.95 28 GLN C N 1
ATOM 2759 C CA . GLN B 1 30 ? 55.699 -9.219 25.902 1.00 46.55 28 GLN C CA 1
ATOM 2760 C C . GLN B 1 30 ? 55.768 -10.242 27.045 1.00 46.93 28 GLN C C 1
ATOM 2761 O O . GLN B 1 30 ? 55.659 -11.451 26.754 1.00 47.55 28 GLN C O 1
ATOM 2767 N N . VAL B 1 31 ? 55.934 -9.768 28.288 1.00 46.76 29 VAL C N 1
ATOM 2768 C CA . VAL B 1 31 ? 55.972 -10.602 29.530 1.00 47.19 29 VAL C CA 1
ATOM 2769 C C . VAL B 1 31 ? 55.014 -10.015 30.571 1.00 48.11 29 VAL C C 1
ATOM 2770 O O . VAL B 1 31 ? 54.533 -8.883 30.375 1.00 49.16 29 VAL C O 1
ATOM 2774 N N . GLU B 1 32 ? 54.780 -10.767 31.648 1.00 48.47 30 GLU C N 1
ATOM 2775 C CA . GLU B 1 32 ? 54.069 -10.313 32.869 1.00 49.59 30 GLU C CA 1
ATOM 2776 C C . GLU B 1 32 ? 54.869 -10.783 34.091 1.00 48.17 30 GLU C C 1
ATOM 2777 O O . GLU B 1 32 ? 55.047 -12.005 34.238 1.00 47.66 30 GLU C O 1
ATOM 2783 N N . GLU B 1 33 ? 55.355 -9.845 34.910 1.00 46.57 31 GLU C N 1
ATOM 2784 C CA . GLU B 1 33 ? 56.019 -10.126 36.210 1.00 46.14 31 GLU C CA 1
ATOM 2785 C C . GLU B 1 33 ? 54.938 -10.520 37.226 1.00 46.03 31 GLU C C 1
ATOM 2786 O O . GLU B 1 33 ? 53.964 -9.752 37.378 1.00 45.08 31 GLU C O 1
ATOM 2792 N N . LEU B 1 34 ? 55.108 -11.670 37.887 1.00 45.40 32 LEU C N 1
ATOM 2793 C CA . LEU B 1 34 ? 54.107 -12.275 38.808 1.00 45.33 32 LEU C CA 1
ATOM 2794 C C . LEU B 1 34 ? 54.483 -12.030 40.277 1.00 45.19 32 LEU C C 1
ATOM 2795 O O . LEU B 1 34 ? 53.617 -12.273 41.136 1.00 44.48 32 LEU C O 1
ATOM 2800 N N . VAL B 1 35 ? 55.710 -11.578 40.560 1.00 45.49 33 VAL C N 1
ATOM 2801 C CA . VAL B 1 35 ? 56.232 -11.369 41.946 1.00 45.79 33 VAL C CA 1
ATOM 2802 C C . VAL B 1 35 ? 56.276 -9.868 42.256 1.00 46.28 33 VAL C C 1
ATOM 2803 O O . VAL B 1 35 ? 56.974 -9.139 41.530 1.00 46.13 33 VAL C O 1
ATOM 2807 N N . HIS B 1 36 ? 55.569 -9.438 43.305 1.00 47.60 34 HIS C N 1
ATOM 2808 C CA . HIS B 1 36 ? 55.660 -8.073 43.891 1.00 49.05 34 HIS C CA 1
ATOM 2809 C C . HIS B 1 36 ? 56.797 -8.048 44.919 1.00 49.64 34 HIS C C 1
ATOM 2810 O O . HIS B 1 36 ? 56.681 -8.756 45.941 1.00 51.72 34 HIS C O 1
ATOM 2817 N N . GLY B 1 37 ? 57.844 -7.258 44.659 1.00 49.76 35 GLY C N 1
ATOM 2818 C CA . GLY B 1 37 ? 59.121 -7.295 45.399 1.00 50.65 35 GLY C CA 1
ATOM 2819 C C . GLY B 1 37 ? 59.250 -6.207 46.457 1.00 51.14 35 GLY C C 1
ATOM 2820 O O . GLY B 1 37 ? 60.306 -6.171 47.115 1.00 51.88 35 GLY C O 1
ATOM 2821 N N . GLY B 1 38 ? 58.228 -5.361 46.635 1.00 52.05 36 GLY C N 1
ATOM 2822 C CA . GLY B 1 38 ? 58.291 -4.167 47.502 1.00 53.19 36 GLY C CA 1
ATOM 2823 C C . GLY B 1 38 ? 57.345 -4.247 48.688 1.00 53.92 36 GLY C C 1
ATOM 2824 O O . GLY B 1 38 ? 56.429 -5.089 48.660 1.00 54.11 36 GLY C O 1
ATOM 2825 N N . ILE B 1 39 ? 57.583 -3.405 49.701 1.00 55.17 37 ILE C N 1
ATOM 2826 C CA . ILE B 1 39 ? 56.667 -3.142 50.854 1.00 56.10 37 ILE C CA 1
ATOM 2827 C C . ILE B 1 39 ? 56.848 -1.688 51.300 1.00 56.12 37 ILE C C 1
ATOM 2828 O O . ILE B 1 39 ? 57.983 -1.181 51.225 1.00 57.26 37 ILE C O 1
ATOM 2833 N N . ASP B 1 40 ? 55.760 -1.055 51.748 1.00 56.89 38 ASP C N 1
ATOM 2834 C CA . ASP B 1 40 ? 55.765 0.272 52.419 1.00 58.70 38 ASP C CA 1
ATOM 2835 C C . ASP B 1 40 ? 55.896 0.027 53.921 1.00 58.91 38 ASP C C 1
ATOM 2836 O O . ASP B 1 40 ? 54.967 -0.487 54.540 1.00 60.51 38 ASP C O 1
ATOM 2841 N N . PRO B 1 41 ? 57.047 0.362 54.557 1.00 58.15 39 PRO C N 1
ATOM 2842 C CA . PRO B 1 41 ? 57.309 -0.031 55.944 1.00 57.82 39 PRO C CA 1
ATOM 2843 C C . PRO B 1 41 ? 56.521 0.820 56.953 1.00 58.46 39 PRO C C 1
ATOM 2844 O O . PRO B 1 41 ? 57.094 1.699 57.569 1.00 59.64 39 PRO C O 1
ATOM 2848 N N . ILE B 1 42 ? 55.228 0.519 57.101 1.00 58.98 40 ILE C N 1
ATOM 2849 C CA . ILE B 1 42 ? 54.240 1.326 57.878 1.00 60.14 40 ILE C CA 1
ATOM 2850 C C . ILE B 1 42 ? 53.235 0.372 58.538 1.00 61.00 40 ILE C C 1
ATOM 2851 O O . ILE B 1 42 ? 53.070 -0.752 58.026 1.00 61.37 40 ILE C O 1
ATOM 2856 N N . LEU B 1 43 ? 52.601 0.801 59.635 1.00 61.63 41 LEU C N 1
ATOM 2857 C CA . LEU B 1 43 ? 51.526 0.044 60.338 1.00 62.52 41 LEU C CA 1
ATOM 2858 C C . LEU B 1 43 ? 50.174 0.701 60.042 1.00 63.27 41 LEU C C 1
ATOM 2859 O O . LEU B 1 43 ? 50.050 1.921 60.257 1.00 65.66 41 LEU C O 1
ATOM 2864 N N . CYS B 1 44 ? 49.206 -0.091 59.575 1.00 63.83 42 CYS C N 1
ATOM 2865 C CA . CYS B 1 44 ? 47.867 0.362 59.115 1.00 65.70 42 CYS C CA 1
ATOM 2866 C C . CYS B 1 44 ? 46.769 -0.390 59.870 1.00 63.42 42 CYS C C 1
ATOM 2867 O O . CYS B 1 44 ? 47.031 -1.513 60.339 1.00 64.52 42 CYS C O 1
ATOM 2870 N N . GLY B 1 45 ? 45.583 0.214 59.969 1.00 60.46 43 GLY C N 1
ATOM 2871 C CA . GLY B 1 45 ? 44.356 -0.468 60.416 1.00 61.04 43 GLY C CA 1
ATOM 2872 C C . GLY B 1 45 ? 43.856 -1.422 59.345 1.00 60.91 43 GLY C C 1
ATOM 2873 O O . GLY B 1 45 ? 44.313 -1.304 58.192 1.00 61.10 43 GLY C O 1
ATOM 2874 N N . THR B 1 46 ? 42.957 -2.340 59.707 1.00 60.43 44 THR C N 1
ATOM 2875 C CA . THR B 1 46 ? 42.335 -3.326 58.784 1.00 60.67 44 THR C CA 1
ATOM 2876 C C . THR B 1 46 ? 40.814 -3.140 58.819 1.00 62.29 44 THR C C 1
ATOM 2877 O O . THR B 1 46 ? 40.360 -2.083 59.297 1.00 64.91 44 THR C O 1
ATOM 2881 N N . GLU B 1 47 ? 40.067 -4.133 58.329 1.00 62.87 45 GLU C N 1
ATOM 2882 C CA . GLU B 1 47 ? 38.580 -4.134 58.279 1.00 64.38 45 GLU C CA 1
ATOM 2883 C C . GLU B 1 47 ? 37.992 -4.228 59.696 1.00 63.75 45 GLU C C 1
ATOM 2884 O O . GLU B 1 47 ? 36.808 -3.874 59.853 1.00 64.74 45 GLU C O 1
ATOM 2890 N N . LEU B 1 48 ? 38.768 -4.690 60.685 1.00 61.87 46 LEU C N 1
ATOM 2891 C CA . LEU B 1 48 ? 38.302 -4.886 62.086 1.00 61.25 46 LEU C CA 1
ATOM 2892 C C . LEU B 1 48 ? 38.634 -3.661 62.951 1.00 60.98 46 LEU C C 1
ATOM 2893 O O . LEU B 1 48 ? 38.010 -3.526 64.021 1.00 61.65 46 LEU C O 1
ATOM 2898 N N . GLY B 1 49 ? 39.579 -2.815 62.527 1.00 60.66 47 GLY C N 1
ATOM 2899 C CA . GLY B 1 49 ? 39.836 -1.501 63.151 1.00 61.25 47 GLY C CA 1
ATOM 2900 C C . GLY B 1 49 ? 41.314 -1.207 63.320 1.00 62.37 47 GLY C C 1
ATOM 2901 O O . GLY B 1 49 ? 42.132 -1.824 62.610 1.00 63.36 47 GLY C O 1
ATOM 2902 N N . SER B 1 50 ? 41.638 -0.276 64.223 1.00 62.58 48 SER C N 1
ATOM 2903 C CA . SER B 1 50 ? 43.017 0.175 64.545 1.00 61.86 48 SER C CA 1
ATOM 2904 C C . SER B 1 50 ? 43.695 -0.867 65.429 1.00 60.50 48 SER C C 1
ATOM 2905 O O . SER B 1 50 ? 43.029 -1.543 66.209 1.00 60.80 48 SER C O 1
ATOM 2908 N N . PRO B 1 51 ? 45.034 -1.032 65.338 1.00 58.50 49 PRO C N 1
ATOM 2909 C CA . PRO B 1 51 ? 45.757 -1.935 66.231 1.00 58.16 49 PRO C CA 1
ATOM 2910 C C . PRO B 1 51 ? 46.055 -1.286 67.590 1.00 57.57 49 PRO C C 1
ATOM 2911 O O . PRO B 1 51 ? 45.976 -0.074 67.680 1.00 57.49 49 PRO C O 1
ATOM 2915 N N . LEU B 1 52 ? 46.381 -2.106 68.595 1.00 56.50 50 LEU C N 1
ATOM 2916 C CA . LEU B 1 52 ? 46.884 -1.662 69.924 1.00 55.52 50 LEU C CA 1
ATOM 2917 C C . LEU B 1 52 ? 48.418 -1.682 69.897 1.00 54.65 50 LEU C C 1
ATOM 2918 O O . LEU B 1 52 ? 48.992 -2.784 69.953 1.00 54.63 50 LEU C O 1
ATOM 2923 N N . VAL B 1 53 ? 49.049 -0.507 69.800 1.00 55.06 51 VAL C N 1
ATOM 2924 C CA . VAL B 1 53 ? 50.535 -0.352 69.736 1.00 56.39 51 VAL C CA 1
ATOM 2925 C C . VAL B 1 53 ? 51.062 -0.139 71.160 1.00 57.50 51 VAL C C 1
ATOM 2926 O O . VAL B 1 53 ? 50.733 0.904 71.762 1.00 58.14 51 VAL C O 1
ATOM 2930 N N . LEU B 1 54 ? 51.847 -1.096 71.669 1.00 57.82 52 LEU C N 1
ATOM 2931 C CA . LEU B 1 54 ? 52.441 -1.078 73.034 1.00 58.50 52 LEU C CA 1
ATOM 2932 C C . LEU B 1 54 ? 53.934 -0.752 72.930 1.00 60.95 52 LEU C C 1
ATOM 2933 O O . LEU B 1 54 ? 54.703 -1.632 72.500 1.00 59.99 52 LEU C O 1
ATOM 2938 N N . ASP B 1 55 ? 54.315 0.470 73.317 1.00 66.42 53 ASP C N 1
ATOM 2939 C CA . ASP B 1 55 ? 55.710 0.989 73.268 1.00 70.47 53 ASP C CA 1
ATOM 2940 C C . ASP B 1 55 ? 56.219 1.275 74.688 1.00 71.01 53 ASP C C 1
ATOM 2941 O O . ASP B 1 55 ? 57.345 1.792 74.808 1.00 71.36 53 ASP C O 1
ATOM 2946 N N . ASP B 1 56 ? 55.431 0.945 75.717 1.00 73.82 54 ASP C N 1
ATOM 2947 C CA . ASP B 1 56 ? 55.718 1.271 77.143 1.00 75.55 54 ASP C CA 1
ATOM 2948 C C . ASP B 1 56 ? 55.437 0.049 78.029 1.00 76.14 54 ASP C C 1
ATOM 2949 O O . ASP B 1 56 ? 56.338 -0.329 78.806 1.00 75.56 54 ASP C O 1
ATOM 2954 N N . CYS B 1 57 ? 54.242 -0.541 77.913 1.00 77.60 55 CYS C N 1
ATOM 2955 C CA . CYS B 1 57 ? 53.747 -1.669 78.747 1.00 78.92 55 CYS C CA 1
ATOM 2956 C C . CYS B 1 57 ? 53.501 -2.907 77.879 1.00 77.39 55 CYS C C 1
ATOM 2957 O O . CYS B 1 57 ? 52.767 -2.787 76.880 1.00 77.46 55 CYS C O 1
ATOM 2960 N N . SER B 1 58 ? 54.080 -4.051 78.263 1.00 74.68 56 SER C N 1
ATOM 2961 C CA . SER B 1 58 ? 53.842 -5.384 77.648 1.00 71.40 56 SER C CA 1
ATOM 2962 C C . SER B 1 58 ? 52.402 -5.831 77.927 1.00 69.60 56 SER C C 1
ATOM 2963 O O . SER B 1 58 ? 51.715 -5.155 78.718 1.00 70.26 56 SER C O 1
ATOM 2966 N N . LEU B 1 59 ? 51.968 -6.932 77.308 1.00 68.40 57 LEU C N 1
ATOM 2967 C CA . LEU B 1 59 ? 50.562 -7.419 77.362 1.00 67.20 57 LEU C CA 1
ATOM 2968 C C . LEU B 1 59 ? 50.257 -7.991 78.753 1.00 66.74 57 LEU C C 1
ATOM 2969 O O . LEU B 1 59 ? 49.169 -7.692 79.275 1.00 65.82 57 LEU C O 1
ATOM 2974 N N . GLU B 1 60 ? 51.171 -8.780 79.330 1.00 67.31 58 GLU C N 1
ATOM 2975 C CA . GLU B 1 60 ? 50.988 -9.400 80.674 1.00 68.23 58 GLU C CA 1
ATOM 2976 C C . GLU B 1 60 ? 50.949 -8.300 81.746 1.00 67.35 58 GLU C C 1
ATOM 2977 O O . GLU B 1 60 ? 50.222 -8.483 82.737 1.00 68.19 58 GLU C O 1
ATOM 2983 N N . GLY B 1 61 ? 51.681 -7.199 81.545 1.00 66.86 59 GLY C N 1
ATOM 2984 C CA . GLY B 1 61 ? 51.655 -6.016 82.427 1.00 67.49 59 GLY C CA 1
ATOM 2985 C C . GLY B 1 61 ? 50.296 -5.336 82.407 1.00 67.75 59 GLY C C 1
ATOM 2986 O O . GLY B 1 61 ? 49.817 -4.928 83.481 1.00 71.68 59 GLY C O 1
ATOM 2987 N N . LEU B 1 62 ? 49.700 -5.225 81.220 1.00 65.91 60 LEU C N 1
ATOM 2988 C CA . LEU B 1 62 ? 48.362 -4.620 80.985 1.00 64.79 60 LEU C CA 1
ATOM 2989 C C . LEU B 1 62 ? 47.277 -5.504 81.618 1.00 62.65 60 LEU C C 1
ATOM 2990 O O . LEU B 1 62 ? 46.282 -4.947 82.120 1.00 61.69 60 LEU C O 1
ATOM 2995 N N . ILE B 1 63 ? 47.472 -6.828 81.603 1.00 62.65 61 ILE C N 1
ATOM 2996 C CA . ILE B 1 63 ? 46.523 -7.836 82.168 1.00 62.51 61 ILE C CA 1
ATOM 2997 C C . ILE B 1 63 ? 46.580 -7.773 83.699 1.00 63.03 61 ILE C C 1
ATOM 2998 O O . ILE B 1 63 ? 45.505 -7.727 84.325 1.00 63.67 61 ILE C O 1
ATOM 3003 N N . LEU B 1 64 ? 47.789 -7.785 84.270 1.00 63.31 62 LEU C N 1
ATOM 3004 C CA . LEU B 1 64 ? 48.029 -7.783 85.742 1.00 63.58 62 LEU C CA 1
ATOM 3005 C C . LEU B 1 64 ? 47.734 -6.395 86.325 1.00 64.80 62 LEU C C 1
ATOM 3006 O O . LEU B 1 64 ? 47.509 -6.314 87.547 1.00 66.92 62 LEU C O 1
ATOM 3011 N N . GLY B 1 65 ? 47.751 -5.349 85.493 1.00 65.40 63 GLY C N 1
ATOM 3012 C CA . GLY B 1 65 ? 47.481 -3.959 85.911 1.00 65.40 63 GLY C CA 1
ATOM 3013 C C . GLY B 1 65 ? 48.670 -3.357 86.638 1.00 65.43 63 GLY C C 1
ATOM 3014 O O . GLY B 1 65 ? 48.493 -2.893 87.777 1.00 65.76 63 GLY C O 1
ATOM 3015 N N . ASN B 1 66 ? 49.844 -3.378 86.000 1.00 65.73 64 ASN C N 1
ATOM 3016 C CA . ASN B 1 66 ? 51.094 -2.734 86.486 1.00 65.56 64 ASN C CA 1
ATOM 3017 C C . ASN B 1 66 ? 50.821 -1.244 86.687 1.00 66.19 64 ASN C C 1
ATOM 3018 O O . ASN B 1 66 ? 50.191 -0.613 85.840 1.00 62.41 64 ASN C O 1
ATOM 3023 N N . PRO B 1 67 ? 51.273 -0.637 87.810 1.00 69.33 65 PRO C N 1
ATOM 3024 C CA . PRO B 1 67 ? 50.944 0.757 88.124 1.00 70.90 65 PRO C CA 1
ATOM 3025 C C . PRO B 1 67 ? 51.535 1.808 87.168 1.00 71.61 65 PRO C C 1
ATOM 3026 O O . PRO B 1 67 ? 51.115 2.948 87.247 1.00 73.40 65 PRO C O 1
ATOM 3030 N N . LYS B 1 68 ? 52.475 1.417 86.299 1.00 72.86 66 LYS C N 1
ATOM 3031 C CA . LYS B 1 68 ? 53.035 2.291 85.231 1.00 73.62 66 LYS C CA 1
ATOM 3032 C C . LYS B 1 68 ? 52.138 2.248 83.983 1.00 73.48 66 LYS C C 1
ATOM 3033 O O . LYS B 1 68 ? 52.409 3.027 83.048 1.00 73.02 66 LYS C O 1
ATOM 3039 N N . CYS B 1 69 ? 51.113 1.385 83.972 1.00 74.72 67 CYS C N 1
ATOM 3040 C CA . CYS B 1 69 ? 50.205 1.137 82.817 1.00 76.51 67 CYS C CA 1
ATOM 3041 C C . CYS B 1 69 ? 48.792 1.644 83.130 1.00 75.81 67 CYS C C 1
ATOM 3042 O O . CYS B 1 69 ? 47.821 0.949 82.767 1.00 75.73 67 CYS C O 1
ATOM 3045 N N . ASP B 1 70 ? 48.680 2.823 83.750 1.00 76.67 68 ASP C N 1
ATOM 3046 C CA . ASP B 1 70 ? 47.388 3.417 84.195 1.00 77.95 68 ASP C CA 1
ATOM 3047 C C . ASP B 1 70 ? 46.581 3.909 82.985 1.00 76.41 68 ASP C C 1
ATOM 3048 O O . ASP B 1 70 ? 45.364 4.135 83.147 1.00 75.22 68 ASP C O 1
ATOM 3053 N N . LEU B 1 71 ? 47.222 4.057 81.822 1.00 75.76 69 LEU C N 1
ATOM 3054 C CA . LEU B 1 71 ? 46.595 4.570 80.573 1.00 75.74 69 LEU C CA 1
ATOM 3055 C C . LEU B 1 71 ? 45.492 3.611 80.101 1.00 73.81 69 LEU C C 1
ATOM 3056 O O . LEU B 1 71 ? 44.480 4.108 79.573 1.00 72.41 69 LEU C O 1
ATOM 3061 N N . TYR B 1 72 ? 45.674 2.299 80.304 1.00 72.49 70 TYR C N 1
ATOM 3062 C CA . TYR B 1 72 ? 44.859 1.213 79.693 1.00 70.58 70 TYR C CA 1
ATOM 3063 C C . TYR B 1 72 ? 43.762 0.717 80.651 1.00 69.21 70 TYR C C 1
ATOM 3064 O O . TYR B 1 72 ? 43.079 -0.263 80.292 1.00 67.77 70 TYR C O 1
ATOM 3073 N N . LEU B 1 73 ? 43.573 1.369 81.807 1.00 68.08 71 LEU C N 1
ATOM 3074 C CA . LEU B 1 73 ? 42.584 0.955 82.844 1.00 67.52 71 LEU C CA 1
ATOM 3075 C C . LEU B 1 73 ? 41.151 1.112 82.318 1.00 66.61 71 LEU C C 1
ATOM 3076 O O . LEU B 1 73 ? 40.287 0.313 82.728 1.00 64.42 71 LEU C O 1
ATOM 3081 N N . ASN B 1 74 ? 40.912 2.097 81.446 1.00 67.03 72 ASN C N 1
ATOM 3082 C CA . ASN B 1 74 ? 39.572 2.411 80.875 1.00 68.81 72 ASN C CA 1
ATOM 3083 C C . ASN B 1 74 ? 39.215 1.408 79.765 1.00 69.82 72 ASN C C 1
ATOM 3084 O O . ASN B 1 74 ? 38.075 1.484 79.261 1.00 72.12 72 ASN C O 1
ATOM 3089 N N . GLY B 1 75 ? 40.143 0.519 79.387 1.00 68.85 73 GLY C N 1
ATOM 3090 C CA . GLY B 1 75 ? 39.900 -0.589 78.441 1.00 67.49 73 GLY C CA 1
ATOM 3091 C C . GLY B 1 75 ? 40.136 -0.176 76.998 1.00 65.95 73 GLY C C 1
ATOM 3092 O O . GLY B 1 75 ? 40.071 1.036 76.711 1.00 65.94 73 GLY C O 1
ATOM 3093 N N . ARG B 1 76 ? 40.397 -1.151 76.119 1.00 64.26 74 ARG C N 1
ATOM 3094 C CA . ARG B 1 76 ? 40.685 -0.939 74.675 1.00 62.74 74 ARG C CA 1
ATOM 3095 C C . ARG B 1 76 ? 40.007 -2.025 73.834 1.00 60.61 74 ARG C C 1
ATOM 3096 O O . ARG B 1 76 ? 39.646 -3.079 74.398 1.00 60.79 74 ARG C O 1
ATOM 3104 N N . GLU B 1 77 ? 39.840 -1.758 72.535 1.00 59.15 75 GLU C N 1
ATOM 3105 C CA . GLU B 1 77 ? 39.540 -2.776 71.491 1.00 58.35 75 GLU C CA 1
ATOM 3106 C C . GLU B 1 77 ? 40.492 -2.560 70.309 1.00 56.83 75 GLU C C 1
ATOM 3107 O O . GLU B 1 77 ? 40.891 -1.402 70.076 1.00 55.05 75 GLU C O 1
ATOM 3113 N N . TRP B 1 78 ? 40.840 -3.639 69.601 1.00 56.19 76 TRP C N 1
ATOM 3114 C CA . TRP B 1 78 ? 41.889 -3.651 68.548 1.00 55.36 76 TRP C CA 1
ATOM 3115 C C . TRP B 1 78 ? 41.551 -4.672 67.461 1.00 54.56 76 TRP C C 1
ATOM 3116 O O . TRP B 1 78 ? 40.709 -5.556 67.712 1.00 53.74 76 TRP C O 1
ATOM 3127 N N . SER B 1 79 ? 42.216 -4.546 66.310 1.00 53.74 77 SER C N 1
ATOM 3128 C CA . SER B 1 79 ? 42.238 -5.538 65.204 1.00 52.56 77 SER C CA 1
ATOM 3129 C C . SER B 1 79 ? 43.385 -6.525 65.444 1.00 50.42 77 SER C C 1
ATOM 3130 O O . SER B 1 79 ? 43.161 -7.740 65.283 1.00 51.45 77 SER C O 1
ATOM 3133 N N . TYR B 1 80 ? 44.564 -6.011 65.813 1.00 47.36 78 TYR C N 1
ATOM 3134 C CA . TYR B 1 80 ? 45.771 -6.799 66.182 1.00 46.05 78 TYR C CA 1
ATOM 3135 C C . TYR B 1 80 ? 46.639 -5.984 67.149 1.00 46.03 78 TYR C C 1
ATOM 3136 O O . TYR B 1 80 ? 46.348 -4.790 67.349 1.00 46.78 78 TYR C O 1
ATOM 3145 N N . ILE B 1 81 ? 47.669 -6.611 67.724 1.00 45.18 79 ILE C N 1
ATOM 3146 C CA . ILE B 1 81 ? 48.565 -5.992 68.745 1.00 45.48 79 ILE C CA 1
ATOM 3147 C C . ILE B 1 81 ? 49.982 -5.883 68.169 1.00 45.78 79 ILE C C 1
ATOM 3148 O O . ILE B 1 81 ? 50.385 -6.787 67.419 1.00 44.47 79 ILE C O 1
ATOM 3153 N N . VAL B 1 82 ? 50.691 -4.803 68.517 1.00 48.26 80 VAL C N 1
ATOM 3154 C CA . VAL B 1 82 ? 52.122 -4.554 68.169 1.00 49.46 80 VAL C CA 1
ATOM 3155 C C . VAL B 1 82 ? 52.894 -4.241 69.458 1.00 50.66 80 VAL C C 1
ATOM 3156 O O . VAL B 1 82 ? 52.656 -3.166 70.033 1.00 51.90 80 VAL C O 1
ATOM 3160 N N . GLU B 1 83 ? 53.768 -5.157 69.891 1.00 52.29 81 GLU C N 1
ATOM 3161 C CA . GLU B 1 83 ? 54.758 -4.946 70.983 1.00 54.33 81 GLU C CA 1
ATOM 3162 C C . GLU B 1 83 ? 56.116 -4.613 70.359 1.00 55.70 81 GLU C C 1
ATOM 3163 O O . GLU B 1 83 ? 56.581 -5.416 69.533 1.00 54.83 81 GLU C O 1
ATOM 3169 N N . ARG B 1 84 ? 56.738 -3.497 70.754 1.00 57.35 82 ARG C N 1
ATOM 3170 C CA . ARG B 1 84 ? 58.084 -3.095 70.260 1.00 59.16 82 ARG C CA 1
ATOM 3171 C C . ARG B 1 84 ? 59.122 -4.069 70.815 1.00 61.50 82 ARG C C 1
ATOM 3172 O O . ARG B 1 84 ? 58.927 -4.626 71.893 1.00 60.54 82 ARG C O 1
ATOM 3180 N N . PRO B 1 85 ? 60.251 -4.304 70.102 1.00 65.72 83 PRO C N 1
ATOM 3181 C CA . PRO B 1 85 ? 61.205 -5.355 70.468 1.00 67.69 83 PRO C CA 1
ATOM 3182 C C . PRO B 1 85 ? 62.037 -5.115 71.740 1.00 69.61 83 PRO C C 1
ATOM 3183 O O . PRO B 1 85 ? 62.689 -6.050 72.170 1.00 72.48 83 PRO C O 1
ATOM 3187 N N . LYS B 1 86 ? 62.019 -3.900 72.299 1.00 71.10 84 LYS C N 1
ATOM 3188 C CA . LYS B 1 86 ? 62.815 -3.540 73.506 1.00 72.14 84 LYS C CA 1
ATOM 3189 C C . LYS B 1 86 ? 62.138 -4.118 74.758 1.00 73.58 84 LYS C C 1
ATOM 3190 O O . LYS B 1 86 ? 60.953 -4.502 74.674 1.00 72.06 84 LYS C O 1
ATOM 3196 N N . GLU B 1 87 ? 62.877 -4.175 75.871 1.00 76.25 85 GLU C N 1
ATOM 3197 C CA . GLU B 1 87 ? 62.383 -4.611 77.207 1.00 77.50 85 GLU C CA 1
ATOM 3198 C C . GLU B 1 87 ? 61.331 -3.605 77.693 1.00 76.97 85 GLU C C 1
ATOM 3199 O O . GLU B 1 87 ? 61.548 -2.390 77.505 1.00 76.09 85 GLU C O 1
ATOM 3205 N N . MET B 1 88 ? 60.237 -4.093 78.288 1.00 75.94 86 MET C N 1
ATOM 3206 C CA . MET B 1 88 ? 59.048 -3.274 78.651 1.00 75.67 86 MET C CA 1
ATOM 3207 C C . MET B 1 88 ? 58.476 -3.717 80.004 1.00 74.89 86 MET C C 1
ATOM 3208 O O . MET B 1 88 ? 58.838 -4.811 80.480 1.00 74.69 86 MET C O 1
ATOM 3213 N N . GLU B 1 89 ? 57.614 -2.877 80.587 1.00 74.27 87 GLU C N 1
ATOM 3214 C CA . GLU B 1 89 ? 57.022 -3.055 81.940 1.00 74.93 87 GLU C CA 1
ATOM 3215 C C . GLU B 1 89 ? 55.930 -4.129 81.881 1.00 74.29 87 GLU C C 1
ATOM 3216 O O . GLU B 1 89 ? 54.879 -3.873 81.258 1.00 75.56 87 GLU C O 1
ATOM 3222 N N . GLY B 1 90 ? 56.180 -5.282 82.506 1.00 73.01 88 GLY C N 1
ATOM 3223 C CA . GLY B 1 90 ? 55.216 -6.390 82.644 1.00 71.39 88 GLY C CA 1
ATOM 3224 C C . GLY B 1 90 ? 55.012 -6.757 84.103 1.00 69.28 88 GLY C C 1
ATOM 3225 O O . GLY B 1 90 ? 54.348 -5.985 84.824 1.00 66.82 88 GLY C O 1
ATOM 3226 N N . VAL B 1 91 ? 55.574 -7.892 84.520 1.00 67.97 89 VAL C N 1
ATOM 3227 C CA . VAL B 1 91 ? 55.572 -8.377 85.932 1.00 68.11 89 VAL C CA 1
ATOM 3228 C C . VAL B 1 91 ? 56.558 -7.517 86.731 1.00 68.96 89 VAL C C 1
ATOM 3229 O O . VAL B 1 91 ? 57.764 -7.582 86.429 1.00 68.78 89 VAL C O 1
ATOM 3233 N N . CYS B 1 92 ? 56.063 -6.738 87.702 1.00 71.41 90 CYS C N 1
ATOM 3234 C CA . CYS B 1 92 ? 56.881 -5.821 88.545 1.00 72.14 90 CYS C CA 1
ATOM 3235 C C . CYS B 1 92 ? 57.553 -6.606 89.679 1.00 69.70 90 CYS C C 1
ATOM 3236 O O . CYS B 1 92 ? 58.793 -6.526 89.788 1.00 69.15 90 CYS C O 1
ATOM 3239 N N . TYR B 1 93 ? 56.783 -7.342 90.486 1.00 67.56 91 TYR C N 1
ATOM 3240 C CA . TYR B 1 93 ? 57.314 -8.155 91.613 1.00 67.24 91 TYR C CA 1
ATOM 3241 C C . TYR B 1 93 ? 57.831 -9.487 91.074 1.00 67.26 91 TYR C C 1
ATOM 3242 O O . TYR B 1 93 ? 57.102 -10.199 90.388 1.00 66.91 91 TYR C O 1
ATOM 3251 N N . PRO B 1 94 ? 59.095 -9.867 91.379 1.00 67.54 92 PRO C N 1
ATOM 3252 C CA . PRO B 1 94 ? 59.703 -11.083 90.831 1.00 67.86 92 PRO C CA 1
ATOM 3253 C C . PRO B 1 94 ? 58.809 -12.332 90.881 1.00 67.80 92 PRO C C 1
ATOM 3254 O O . PRO B 1 94 ? 58.170 -12.543 91.897 1.00 69.41 92 PRO C O 1
ATOM 3258 N N . GLY B 1 95 ? 58.796 -13.124 89.800 1.00 66.64 93 GLY C N 1
ATOM 3259 C CA . GLY B 1 95 ? 58.030 -14.384 89.716 1.00 65.16 93 GLY C CA 1
ATOM 3260 C C . GLY B 1 95 ? 57.713 -14.800 88.290 1.00 62.61 93 GLY C C 1
ATOM 3261 O O . GLY B 1 95 ? 57.969 -14.005 87.368 1.00 60.75 93 GLY C O 1
ATOM 3262 N N . SER B 1 96 ? 57.152 -16.004 88.132 1.00 61.64 94 SER C N 1
ATOM 3263 C CA . SER B 1 96 ? 56.768 -16.634 86.840 1.00 61.64 94 SER C CA 1
ATOM 3264 C C . SER B 1 96 ? 55.245 -16.774 86.762 1.00 60.23 94 SER C C 1
ATOM 3265 O O . SER B 1 96 ? 54.646 -17.229 87.757 1.00 60.69 94 SER C O 1
ATOM 3268 N N . ILE B 1 97 ? 54.650 -16.413 85.620 1.00 58.54 95 ILE C N 1
ATOM 3269 C CA . ILE B 1 97 ? 53.211 -16.663 85.307 1.00 56.70 95 ILE C CA 1
ATOM 3270 C C . ILE B 1 97 ? 53.092 -18.089 84.757 1.00 55.54 95 ILE C C 1
ATOM 3271 O O . ILE B 1 97 ? 53.834 -18.418 83.814 1.00 55.40 95 ILE C O 1
ATOM 3276 N N . GLU B 1 98 ? 52.198 -18.897 85.336 1.00 54.54 96 GLU C N 1
ATOM 3277 C CA . GLU B 1 98 ? 51.913 -20.291 84.902 1.00 53.93 96 GLU C CA 1
ATOM 3278 C C . GLU B 1 98 ? 51.143 -20.242 83.576 1.00 53.47 96 GLU C C 1
ATOM 3279 O O . GLU B 1 98 ? 50.085 -19.588 83.547 1.00 51.41 96 GLU C O 1
ATOM 3285 N N . ASN B 1 99 ? 51.667 -20.899 82.532 1.00 52.23 97 ASN C N 1
ATOM 3286 C CA . ASN B 1 99 ? 51.065 -20.992 81.172 1.00 51.93 97 ASN C CA 1
ATOM 3287 C C . ASN B 1 99 ? 50.955 -19.587 80.562 1.00 50.81 97 ASN C C 1
ATOM 3288 O O . ASN B 1 99 ? 49.889 -19.269 79.997 1.00 49.89 97 ASN C O 1
ATOM 3293 N N . GLN B 1 100 ? 52.030 -18.793 80.646 1.00 50.42 98 GLN C N 1
ATOM 3294 C CA . GLN B 1 100 ? 52.083 -17.377 80.180 1.00 51.25 98 GLN C CA 1
ATOM 3295 C C . GLN B 1 100 ? 51.775 -17.289 78.678 1.00 50.82 98 GLN C C 1
ATOM 3296 O O . GLN B 1 100 ? 51.088 -16.330 78.273 1.00 51.36 98 GLN C O 1
ATOM 3302 N N . GLU B 1 101 ? 52.281 -18.236 77.884 1.00 49.72 99 GLU C N 1
ATOM 3303 C CA . GLU B 1 101 ? 52.171 -18.230 76.400 1.00 49.69 99 GLU C CA 1
ATOM 3304 C C . GLU B 1 101 ? 50.705 -18.443 75.997 1.00 48.31 99 GLU C C 1
ATOM 3305 O O . GLU B 1 101 ? 50.288 -17.861 74.979 1.00 47.82 99 GLU C O 1
ATOM 3311 N N . GLU B 1 102 ? 49.960 -19.236 76.773 1.00 47.89 100 GLU C N 1
ATOM 3312 C CA . GLU B 1 102 ? 48.514 -19.511 76.551 1.00 48.60 100 GLU C CA 1
ATOM 3313 C C . GLU B 1 102 ? 47.684 -18.288 76.958 1.00 48.65 100 GLU C C 1
ATOM 3314 O O . GLU B 1 102 ? 46.669 -18.023 76.283 1.00 49.29 100 GLU C O 1
ATOM 3320 N N . LEU B 1 103 ? 48.089 -17.586 78.022 1.00 48.01 101 LEU C N 1
ATOM 3321 C CA . LEU B 1 103 ? 47.421 -16.345 78.505 1.00 47.91 101 LEU C CA 1
ATOM 3322 C C . LEU B 1 103 ? 47.575 -15.244 77.448 1.00 47.59 101 LEU C C 1
ATOM 3323 O O . LEU B 1 103 ? 46.565 -14.587 77.138 1.00 49.37 101 LEU C O 1
ATOM 3328 N N . ARG B 1 104 ? 48.789 -15.058 76.918 1.00 46.97 102 ARG C N 1
ATOM 3329 C CA . ARG B 1 104 ? 49.106 -14.041 75.878 1.00 47.57 102 ARG C CA 1
ATOM 3330 C C . ARG B 1 104 ? 48.346 -14.368 74.587 1.00 47.78 102 ARG C C 1
ATOM 3331 O O . ARG B 1 104 ? 47.904 -13.419 73.911 1.00 46.84 102 ARG C O 1
ATOM 3339 N N . SER B 1 105 ? 48.206 -15.658 74.263 1.00 48.32 103 SER C N 1
ATOM 3340 C CA . SER B 1 105 ? 47.457 -16.170 73.085 1.00 47.54 103 SER C CA 1
ATOM 3341 C C . SER B 1 105 ? 45.965 -15.866 73.259 1.00 49.27 103 SER C C 1
ATOM 3342 O O . SER B 1 105 ? 45.385 -15.236 72.355 1.00 50.24 103 SER C O 1
ATOM 3345 N N . LEU B 1 106 ? 45.385 -16.288 74.388 1.00 50.90 104 LEU C N 1
ATOM 3346 C CA . LEU B 1 106 ? 43.945 -16.112 74.726 1.00 51.74 104 LEU C CA 1
ATOM 3347 C C . LEU B 1 106 ? 43.568 -14.630 74.649 1.00 51.37 104 LEU C C 1
ATOM 3348 O O . LEU B 1 106 ? 42.599 -14.306 73.941 1.00 52.50 104 LEU C O 1
ATOM 3353 N N . PHE B 1 107 ? 44.301 -13.775 75.364 1.00 51.11 105 PHE C N 1
ATOM 3354 C CA . PHE B 1 107 ? 43.962 -12.341 75.563 1.00 51.86 105 PHE C CA 1
ATOM 3355 C C . PHE B 1 107 ? 44.096 -11.582 74.237 1.00 52.52 105 PHE C C 1
ATOM 3356 O O . PHE B 1 107 ? 43.261 -10.697 73.982 1.00 52.52 105 PHE C O 1
ATOM 3364 N N . SER B 1 108 ? 45.099 -11.922 73.419 1.00 52.92 106 SER C N 1
ATOM 3365 C CA . SER B 1 108 ? 45.350 -11.311 72.086 1.00 53.14 106 SER C CA 1
ATOM 3366 C C . SER B 1 108 ? 44.293 -11.774 71.074 1.00 54.05 106 SER C C 1
ATOM 3367 O O . SER B 1 108 ? 44.071 -11.047 70.084 1.00 55.53 106 SER C O 1
ATOM 3370 N N . SER B 1 109 ? 43.672 -12.937 71.310 1.00 54.93 107 SER C N 1
ATOM 3371 C CA . SER B 1 109 ? 42.668 -13.570 70.412 1.00 55.23 107 SER C CA 1
ATOM 3372 C C . SER B 1 109 ? 41.318 -12.851 70.513 1.00 56.53 107 SER C C 1
ATOM 3373 O O . SER B 1 109 ? 40.485 -13.058 69.614 1.00 57.52 107 SER C O 1
ATOM 3376 N N . ILE B 1 110 ? 41.106 -12.051 71.563 1.00 59.23 108 ILE C N 1
ATOM 3377 C CA . ILE B 1 110 ? 39.830 -11.311 71.806 1.00 60.68 108 ILE C CA 1
ATOM 3378 C C . ILE B 1 110 ? 39.940 -9.914 71.185 1.00 60.88 108 ILE C C 1
ATOM 3379 O O . ILE B 1 110 ? 41.077 -9.436 71.004 1.00 62.21 108 ILE C O 1
ATOM 3384 N N . LYS B 1 111 ? 38.798 -9.290 70.878 1.00 61.94 109 LYS C N 1
ATOM 3385 C CA . LYS B 1 111 ? 38.715 -7.952 70.232 1.00 63.19 109 LYS C CA 1
ATOM 3386 C C . LYS B 1 111 ? 38.751 -6.850 71.299 1.00 63.84 109 LYS C C 1
ATOM 3387 O O . LYS B 1 111 ? 39.498 -5.879 71.097 1.00 64.82 109 LYS C O 1
ATOM 3393 N N . LYS B 1 112 ? 37.976 -6.993 72.380 1.00 65.56 110 LYS C N 1
ATOM 3394 C CA . LYS B 1 112 ? 37.717 -5.912 73.372 1.00 67.88 110 LYS C CA 1
ATOM 3395 C C . LYS B 1 112 ? 37.752 -6.465 74.804 1.00 68.19 110 LYS C C 1
ATOM 3396 O O . LYS B 1 112 ? 37.291 -7.606 75.012 1.00 67.95 110 LYS C O 1
ATOM 3402 N N . TYR B 1 113 ? 38.261 -5.665 75.749 1.00 66.80 111 TYR C N 1
ATOM 3403 C CA . TYR B 1 113 ? 38.212 -5.926 77.214 1.00 66.39 111 TYR C CA 1
ATOM 3404 C C . TYR B 1 113 ? 37.809 -4.643 77.957 1.00 66.52 111 TYR C C 1
ATOM 3405 O O . TYR B 1 113 ? 38.075 -3.533 77.449 1.00 65.01 111 TYR C O 1
ATOM 3414 N N . GLU B 1 114 ? 37.172 -4.804 79.123 1.00 68.35 112 GLU C N 1
ATOM 3415 C CA . GLU B 1 114 ? 36.877 -3.717 80.099 1.00 70.66 112 GLU C CA 1
ATOM 3416 C C . GLU B 1 114 ? 36.926 -4.304 81.516 1.00 70.70 112 GLU C C 1
ATOM 3417 O O . GLU B 1 114 ? 36.480 -5.456 81.694 1.00 68.69 112 GLU C O 1
ATOM 3423 N N . ARG B 1 115 ? 37.458 -3.544 82.477 1.00 72.93 113 ARG C N 1
ATOM 3424 C CA . ARG B 1 115 ? 37.668 -3.995 83.880 1.00 74.75 113 ARG C CA 1
ATOM 3425 C C . ARG B 1 115 ? 36.328 -4.027 84.624 1.00 73.81 113 ARG C C 1
ATOM 3426 O O . ARG B 1 115 ? 35.551 -3.061 84.493 1.00 72.93 113 ARG C O 1
ATOM 3434 N N . VAL B 1 116 ? 36.096 -5.099 85.388 1.00 73.08 114 VAL C N 1
ATOM 3435 C CA . VAL B 1 116 ? 34.892 -5.313 86.246 1.00 73.62 114 VAL C CA 1
ATOM 3436 C C . VAL B 1 116 ? 35.381 -5.648 87.660 1.00 74.19 114 VAL C C 1
ATOM 3437 O O . VAL B 1 116 ? 36.442 -6.290 87.771 1.00 73.29 114 VAL C O 1
ATOM 3441 N N . LYS B 1 117 ? 34.641 -5.217 88.689 1.00 75.61 115 LYS C N 1
ATOM 3442 C CA . LYS B 1 117 ? 34.979 -5.435 90.123 1.00 75.75 115 LYS C CA 1
ATOM 3443 C C . LYS B 1 117 ? 34.407 -6.784 90.575 1.00 74.32 115 LYS C C 1
ATOM 3444 O O . LYS B 1 117 ? 33.219 -7.044 90.295 1.00 73.42 115 LYS C O 1
ATOM 3450 N N . MET B 1 118 ? 35.229 -7.601 91.246 1.00 72.92 116 MET C N 1
ATOM 3451 C CA . MET B 1 118 ? 34.910 -9.006 91.623 1.00 73.84 116 MET C CA 1
ATOM 3452 C C . MET B 1 118 ? 34.690 -9.111 93.137 1.00 75.60 116 MET C C 1
ATOM 3453 O O . MET B 1 118 ? 33.693 -9.741 93.537 1.00 76.83 116 MET C O 1
ATOM 3458 N N . PHE B 1 119 ? 35.594 -8.537 93.938 1.00 78.17 117 PHE C N 1
ATOM 3459 C CA . PHE B 1 119 ? 35.613 -8.652 95.421 1.00 80.81 117 PHE C CA 1
ATOM 3460 C C . PHE B 1 119 ? 35.747 -7.262 96.062 1.00 85.72 117 PHE C C 1
ATOM 3461 O O . PHE B 1 119 ? 36.711 -6.537 95.736 1.00 85.24 117 PHE C O 1
ATOM 3469 N N . ASP B 1 120 ? 34.801 -6.911 96.942 1.00 90.62 118 ASP C N 1
ATOM 3470 C CA . ASP B 1 120 ? 34.849 -5.709 97.822 1.00 94.02 118 ASP C CA 1
ATOM 3471 C C . ASP B 1 120 ? 35.675 -6.055 99.065 1.00 94.98 118 ASP C C 1
ATOM 3472 O O . ASP B 1 120 ? 35.211 -6.902 99.851 1.00 96.80 118 ASP C O 1
ATOM 3477 N N . PHE B 1 121 ? 36.844 -5.425 99.233 1.00 94.70 119 PHE C N 1
ATOM 3478 C CA . PHE B 1 121 ? 37.829 -5.728 100.309 1.00 94.78 119 PHE C CA 1
ATOM 3479 C C . PHE B 1 121 ? 37.603 -4.828 101.533 1.00 97.07 119 PHE C C 1
ATOM 3480 O O . PHE B 1 121 ? 38.329 -5.001 102.532 1.00 95.60 119 PHE C O 1
ATOM 3488 N N . THR B 1 122 ? 36.635 -3.907 101.466 1.00 99.52 120 THR C N 1
ATOM 3489 C CA . THR B 1 122 ? 36.225 -3.030 102.598 1.00 99.06 120 THR C CA 1
ATOM 3490 C C . THR B 1 122 ? 35.615 -3.889 103.712 1.00 98.55 120 THR C C 1
ATOM 3491 O O . THR B 1 122 ? 35.889 -3.597 104.892 1.00 99.50 120 THR C O 1
ATOM 3495 N N . LYS B 1 123 ? 34.833 -4.911 103.346 1.00 97.28 121 LYS C N 1
ATOM 3496 C CA . LYS B 1 123 ? 34.109 -5.801 104.292 1.00 96.18 121 LYS C CA 1
ATOM 3497 C C . LYS B 1 123 ? 35.086 -6.822 104.898 1.00 94.20 121 LYS C C 1
ATOM 3498 O O . LYS B 1 123 ? 34.791 -7.326 105.999 1.00 97.41 121 LYS C O 1
ATOM 3504 N N . TRP B 1 124 ? 36.202 -7.110 104.216 1.00 91.55 122 TRP C N 1
ATOM 3505 C CA . TRP B 1 124 ? 37.214 -8.126 104.627 1.00 90.35 122 TRP C CA 1
ATOM 3506 C C . TRP B 1 124 ? 37.833 -7.749 105.980 1.00 89.42 122 TRP C C 1
ATOM 3507 O O . TRP B 1 124 ? 37.807 -6.553 106.332 1.00 88.72 122 TRP C O 1
ATOM 3518 N N . ASN B 1 125 ? 38.390 -8.740 106.687 1.00 89.47 123 ASN C N 1
ATOM 3519 C CA . ASN B 1 125 ? 38.894 -8.623 108.084 1.00 89.94 123 ASN C CA 1
ATOM 3520 C C . ASN B 1 125 ? 40.429 -8.631 108.102 1.00 87.34 123 ASN C C 1
ATOM 3521 O O . ASN B 1 125 ? 41.001 -9.144 109.086 1.00 85.79 123 ASN C O 1
ATOM 3526 N N . VAL B 1 126 ? 41.069 -8.082 107.065 1.00 84.99 124 VAL C N 1
ATOM 3527 C CA . VAL B 1 126 ? 42.556 -7.979 106.957 1.00 83.53 124 VAL C CA 1
ATOM 3528 C C . VAL B 1 126 ? 42.911 -6.703 106.186 1.00 81.49 124 VAL C C 1
ATOM 3529 O O . VAL B 1 126 ? 42.022 -6.149 105.512 1.00 80.70 124 VAL C O 1
ATOM 3533 N N . THR B 1 127 ? 44.166 -6.260 106.298 1.00 81.94 125 THR C N 1
ATOM 3534 C CA . THR B 1 127 ? 44.736 -5.096 105.567 1.00 83.19 125 THR C CA 1
ATOM 3535 C C . THR B 1 127 ? 45.064 -5.530 104.131 1.00 83.33 125 THR C C 1
ATOM 3536 O O . THR B 1 127 ? 45.796 -6.527 103.968 1.00 81.14 125 THR C O 1
ATOM 3540 N N . TYR B 1 128 ? 44.540 -4.801 103.141 1.00 84.09 126 TYR C N 1
ATOM 3541 C CA . TYR B 1 128 ? 44.600 -5.131 101.692 1.00 84.19 126 TYR C CA 1
ATOM 3542 C C . TYR B 1 128 ? 45.337 -4.018 100.935 1.00 83.18 126 TYR C C 1
ATOM 3543 O O . TYR B 1 128 ? 45.141 -3.884 99.713 1.00 86.19 126 TYR C O 1
ATOM 3552 N N . THR B 1 129 ? 46.187 -3.267 101.639 1.00 79.74 127 THR C N 1
ATOM 3553 C CA . THR B 1 129 ? 46.677 -1.926 101.219 1.00 77.72 127 THR C CA 1
ATOM 3554 C C . THR B 1 129 ? 48.207 -1.915 101.062 1.00 75.37 127 THR C C 1
ATOM 3555 O O . THR B 1 129 ? 48.744 -0.841 100.727 1.00 74.01 127 THR C O 1
ATOM 3559 N N . GLY B 1 130 ? 48.879 -3.054 101.265 1.00 73.91 128 GLY C N 1
ATOM 3560 C CA . GLY B 1 130 ? 50.349 -3.176 101.190 1.00 73.47 128 GLY C CA 1
ATOM 3561 C C . GLY B 1 130 ? 50.884 -2.816 99.812 1.00 72.65 128 GLY C C 1
ATOM 3562 O O . GLY B 1 130 ? 50.149 -3.009 98.823 1.00 72.64 128 GLY C O 1
ATOM 3563 N N . THR B 1 131 ? 52.122 -2.311 99.753 1.00 72.01 129 THR C N 1
ATOM 3564 C CA . THR B 1 131 ? 52.842 -1.923 98.507 1.00 70.38 129 THR C CA 1
ATOM 3565 C C . THR B 1 131 ? 54.255 -2.520 98.521 1.00 69.83 129 THR C C 1
ATOM 3566 O O . THR B 1 131 ? 54.637 -3.114 99.550 1.00 68.49 129 THR C O 1
ATOM 3570 N N . SER B 1 132 ? 54.992 -2.361 97.416 1.00 70.52 130 SER C N 1
ATOM 3571 C CA . SER B 1 132 ? 56.374 -2.874 97.217 1.00 71.89 130 SER C CA 1
ATOM 3572 C C . SER B 1 132 ? 57.214 -1.848 96.450 1.00 72.99 130 SER C C 1
ATOM 3573 O O . SER B 1 132 ? 56.644 -1.106 95.624 1.00 71.59 130 SER C O 1
ATOM 3576 N N . LYS B 1 133 ? 58.525 -1.840 96.704 1.00 75.85 131 LYS C N 1
ATOM 3577 C CA . LYS B 1 133 ? 59.512 -0.927 96.064 1.00 77.89 131 LYS C CA 1
ATOM 3578 C C . LYS B 1 133 ? 59.835 -1.442 94.654 1.00 78.29 131 LYS C C 1
ATOM 3579 O O . LYS B 1 133 ? 60.470 -0.691 93.886 1.00 79.93 131 LYS C O 1
ATOM 3585 N N . ALA B 1 134 ? 59.422 -2.674 94.333 1.00 77.50 132 ALA C N 1
ATOM 3586 C CA . ALA B 1 134 ? 59.572 -3.313 93.005 1.00 76.93 132 ALA C CA 1
ATOM 3587 C C . ALA B 1 134 ? 58.495 -2.791 92.044 1.00 77.26 132 ALA C C 1
ATOM 3588 O O . ALA B 1 134 ? 58.834 -2.527 90.875 1.00 78.36 132 ALA C O 1
ATOM 3590 N N . CYS B 1 135 ? 57.252 -2.647 92.517 1.00 77.51 133 CYS C N 1
ATOM 3591 C CA . CYS B 1 135 ? 56.080 -2.190 91.717 1.00 78.13 133 CYS C CA 1
ATOM 3592 C C . CYS B 1 135 ? 55.894 -0.675 91.878 1.00 76.06 133 CYS C C 1
ATOM 3593 O O . CYS B 1 135 ? 54.812 -0.252 92.330 1.00 74.55 133 CYS C O 1
ATOM 3596 N N . ASN B 1 136 ? 56.912 0.109 91.506 1.00 75.78 134 ASN C N 1
ATOM 3597 C CA . ASN B 1 136 ? 56.894 1.597 91.557 1.00 76.85 134 ASN C CA 1
ATOM 3598 C C . ASN B 1 136 ? 55.870 2.127 90.545 1.00 78.18 134 ASN C C 1
ATOM 3599 O O . ASN B 1 136 ? 55.748 1.526 89.459 1.00 80.10 134 ASN C O 1
ATOM 3604 N N . ASN B 1 137 ? 55.179 3.218 90.892 1.00 78.47 135 ASN C N 1
ATOM 3605 C CA . ASN B 1 137 ? 54.213 3.928 90.009 1.00 77.78 135 ASN C CA 1
ATOM 3606 C C . ASN B 1 137 ? 54.994 4.896 89.109 1.00 78.41 135 ASN C C 1
ATOM 3607 O O . ASN B 1 137 ? 56.232 4.756 89.026 1.00 77.45 135 ASN C O 1
ATOM 3612 N N . THR B 1 138 ? 54.300 5.836 88.459 1.00 78.96 136 THR C N 1
ATOM 3613 C CA . THR B 1 138 ? 54.879 6.806 87.489 1.00 81.59 136 THR C CA 1
ATOM 3614 C C . THR B 1 138 ? 55.873 7.743 88.191 1.00 82.09 136 THR C C 1
ATOM 3615 O O . THR B 1 138 ? 56.857 8.141 87.536 1.00 81.25 136 THR C O 1
ATOM 3619 N N . SER B 1 139 ? 55.634 8.068 89.468 1.00 83.54 137 SER C N 1
ATOM 3620 C CA . SER B 1 139 ? 56.397 9.069 90.263 1.00 82.49 137 SER C CA 1
ATOM 3621 C C . SER B 1 139 ? 57.502 8.400 91.095 1.00 81.92 137 SER C C 1
ATOM 3622 O O . SER B 1 139 ? 58.063 9.087 91.972 1.00 82.28 137 SER C O 1
ATOM 3625 N N . ASN B 1 140 ? 57.808 7.124 90.829 1.00 81.56 138 ASN C N 1
ATOM 3626 C CA . ASN B 1 140 ? 58.838 6.319 91.545 1.00 81.53 138 ASN C CA 1
ATOM 3627 C C . ASN B 1 140 ? 58.489 6.242 93.039 1.00 80.22 138 ASN C C 1
ATOM 3628 O O . ASN B 1 140 ? 59.400 6.431 93.867 1.00 81.51 138 ASN C O 1
ATOM 3633 N N . GLN B 1 141 ? 57.219 5.973 93.359 1.00 79.33 139 GLN C N 1
ATOM 3634 C CA . GLN B 1 141 ? 56.717 5.722 94.739 1.00 78.38 139 GLN C CA 1
ATOM 3635 C C . GLN B 1 141 ? 56.235 4.271 94.834 1.00 75.80 139 GLN C C 1
ATOM 3636 O O . GLN B 1 141 ? 55.595 3.803 93.873 1.00 77.48 139 GLN C O 1
ATOM 3642 N N . GLY B 1 142 ? 56.518 3.598 95.954 1.00 73.31 140 GLY C N 1
ATOM 3643 C CA . GLY B 1 142 ? 56.023 2.239 96.246 1.00 71.77 140 GLY C CA 1
ATOM 3644 C C . GLY B 1 142 ? 54.529 2.131 95.988 1.00 71.25 140 GLY C C 1
ATOM 3645 O O . GLY B 1 142 ? 53.775 2.954 96.541 1.00 71.59 140 GLY C O 1
ATOM 3646 N N . SER B 1 143 ? 54.119 1.173 95.151 1.00 69.37 141 SER C N 1
ATOM 3647 C CA . SER B 1 143 ? 52.705 0.912 94.774 1.00 67.56 141 SER C CA 1
ATOM 3648 C C . SER B 1 143 ? 52.501 -0.596 94.571 1.00 66.61 141 SER C C 1
ATOM 3649 O O . SER B 1 143 ? 53.389 -1.369 94.985 1.00 65.60 141 SER C O 1
ATOM 3652 N N . PHE B 1 144 ? 51.373 -0.995 93.974 1.00 65.75 142 PHE C N 1
ATOM 3653 C CA . PHE B 1 144 ? 51.026 -2.411 93.683 1.00 64.26 142 PHE C CA 1
ATOM 3654 C C . PHE B 1 144 ? 50.106 -2.492 92.458 1.00 64.23 142 PHE C C 1
ATOM 3655 O O . PHE B 1 144 ? 49.603 -1.447 91.997 1.00 64.26 142 PHE C O 1
ATOM 3663 N N . TYR B 1 145 ? 49.903 -3.712 91.950 1.00 63.99 143 TYR C N 1
ATOM 3664 C CA . TYR B 1 145 ? 48.963 -4.042 90.847 1.00 64.25 143 TYR C CA 1
ATOM 3665 C C . TYR B 1 145 ? 47.587 -3.447 91.164 1.00 65.29 143 TYR C C 1
ATOM 3666 O O . TYR B 1 145 ? 47.203 -3.432 92.348 1.00 68.38 143 TYR C O 1
ATOM 3675 N N . ARG B 1 146 ? 46.872 -2.977 90.138 1.00 65.84 144 ARG C N 1
ATOM 3676 C CA . ARG B 1 146 ? 45.516 -2.380 90.267 1.00 66.30 144 ARG C CA 1
ATOM 3677 C C . ARG B 1 146 ? 44.471 -3.497 90.364 1.00 66.79 144 ARG C C 1
ATOM 3678 O O . ARG B 1 146 ? 43.458 -3.287 91.054 1.00 70.26 144 ARG C O 1
ATOM 3686 N N . SER B 1 147 ? 44.713 -4.632 89.698 1.00 67.25 145 SER C N 1
ATOM 3687 C CA . SER B 1 147 ? 43.743 -5.748 89.534 1.00 68.60 145 SER C CA 1
ATOM 3688 C C . SER B 1 147 ? 43.806 -6.719 90.724 1.00 69.13 145 SER C C 1
ATOM 3689 O O . SER B 1 147 ? 42.828 -7.467 90.912 1.00 70.36 145 SER C O 1
ATOM 3692 N N . MET B 1 148 ? 44.903 -6.714 91.491 1.00 69.10 146 MET C N 1
ATOM 3693 C CA . MET B 1 148 ? 45.115 -7.624 92.651 1.00 70.11 146 MET C CA 1
ATOM 3694 C C . MET B 1 148 ? 45.500 -6.810 93.893 1.00 71.73 146 MET C C 1
ATOM 3695 O O . MET B 1 148 ? 46.001 -5.680 93.730 1.00 73.12 146 MET C O 1
ATOM 3700 N N . ARG B 1 149 ? 45.279 -7.380 95.084 1.00 72.40 147 ARG C N 1
ATOM 3701 C CA . ARG B 1 149 ? 45.550 -6.738 96.400 1.00 72.68 147 ARG C CA 1
ATOM 3702 C C . ARG B 1 149 ? 46.382 -7.680 97.277 1.00 69.94 147 ARG C C 1
ATOM 3703 O O . ARG B 1 149 ? 46.014 -8.865 97.388 1.00 69.37 147 ARG C O 1
ATOM 3711 N N . TRP B 1 150 ? 47.453 -7.157 97.882 1.00 68.47 148 TRP C N 1
ATOM 3712 C CA . TRP B 1 150 ? 48.305 -7.866 98.875 1.00 68.06 148 TRP C CA 1
ATOM 3713 C C . TRP B 1 150 ? 47.566 -7.902 100.221 1.00 69.99 148 TRP C C 1
ATOM 3714 O O . TRP B 1 150 ? 47.372 -6.822 100.812 1.00 69.30 148 TRP C O 1
ATOM 3725 N N . LEU B 1 151 ? 47.159 -9.094 100.672 1.00 73.72 149 LEU C N 1
ATOM 3726 C CA . LEU B 1 151 ? 46.454 -9.307 101.966 1.00 75.64 149 LEU C CA 1
ATOM 3727 C C . LEU B 1 151 ? 47.489 -9.556 103.069 1.00 80.17 149 LEU C C 1
ATOM 3728 O O . LEU B 1 151 ? 48.170 -10.600 103.014 1.00 80.07 149 LEU C O 1
ATOM 3733 N N . THR B 1 152 ? 47.596 -8.618 104.017 1.00 85.67 150 THR C N 1
ATOM 3734 C CA . THR B 1 152 ? 48.502 -8.665 105.198 1.00 89.15 150 THR C CA 1
ATOM 3735 C C . THR B 1 152 ? 47.655 -8.662 106.478 1.00 92.44 150 THR C C 1
ATOM 3736 O O . THR B 1 152 ? 46.426 -8.489 106.370 1.00 91.97 150 THR C O 1
ATOM 3740 N N . LEU B 1 153 ? 48.292 -8.838 107.641 1.00 97.00 151 LEU C N 1
ATOM 3741 C CA . LEU B 1 153 ? 47.610 -8.950 108.962 1.00 100.22 151 LEU C CA 1
ATOM 3742 C C . LEU B 1 153 ? 47.039 -7.586 109.380 1.00 101.31 151 LEU C C 1
ATOM 3743 O O . LEU B 1 153 ? 47.644 -6.553 109.029 1.00 99.87 151 LEU C O 1
ATOM 3748 N N . LYS B 1 154 ? 45.905 -7.600 110.092 1.00 103.58 152 LYS C N 1
ATOM 3749 C CA . LYS B 1 154 ? 45.217 -6.400 110.645 1.00 105.02 152 LYS C CA 1
ATOM 3750 C C . LYS B 1 154 ? 45.057 -6.577 112.159 1.00 105.25 152 LYS C C 1
ATOM 3751 O O . LYS B 1 154 ? 44.478 -7.603 112.574 1.00 103.49 152 LYS C O 1
ATOM 3757 N N . SER B 1 155 ? 45.547 -5.607 112.940 1.00 105.82 153 SER C N 1
ATOM 3758 C CA . SER B 1 155 ? 45.534 -5.598 114.428 1.00 106.08 153 SER C CA 1
ATOM 3759 C C . SER B 1 155 ? 46.120 -6.912 114.965 1.00 105.31 153 SER C C 1
ATOM 3760 O O . SER B 1 155 ? 45.501 -7.517 115.866 1.00 102.90 153 SER C O 1
ATOM 3763 N N . GLY B 1 156 ? 47.269 -7.330 114.418 1.00 104.60 154 GLY C N 1
ATOM 3764 C CA . GLY B 1 156 ? 48.002 -8.551 114.810 1.00 103.79 154 GLY C CA 1
ATOM 3765 C C . GLY B 1 156 ? 47.145 -9.800 114.683 1.00 104.03 154 GLY C C 1
ATOM 3766 O O . GLY B 1 156 ? 47.200 -10.641 115.601 1.00 101.77 154 GLY C O 1
ATOM 3767 N N . GLN B 1 157 ? 46.393 -9.925 113.582 1.00 105.84 155 GLN C N 1
ATOM 3768 C CA . GLN B 1 157 ? 45.377 -10.995 113.381 1.00 107.18 155 GLN C CA 1
ATOM 3769 C C . GLN B 1 157 ? 45.303 -11.391 111.900 1.00 105.00 155 GLN C C 1
ATOM 3770 O O . GLN B 1 157 ? 45.503 -10.510 111.040 1.00 105.67 155 GLN C O 1
ATOM 3776 N N . PHE B 1 158 ? 45.017 -12.670 111.626 1.00 100.29 156 PHE C N 1
ATOM 3777 C CA . PHE B 1 158 ? 44.714 -13.211 110.274 1.00 98.12 156 PHE C CA 1
ATOM 3778 C C . PHE B 1 158 ? 43.814 -14.441 110.408 1.00 96.31 156 PHE C C 1
ATOM 3779 O O . PHE B 1 158 ? 44.283 -15.574 110.311 1.00 93.30 156 PHE C O 1
ATOM 3787 N N . PRO B 1 159 ? 42.493 -14.257 110.641 1.00 96.19 157 PRO C N 1
ATOM 3788 C CA . PRO B 1 159 ? 41.543 -15.370 110.638 1.00 95.75 157 PRO C CA 1
ATOM 3789 C C . PRO B 1 159 ? 41.358 -15.950 109.226 1.00 94.25 157 PRO C C 1
ATOM 3790 O O . PRO B 1 159 ? 41.835 -15.347 108.282 1.00 95.82 157 PRO C O 1
ATOM 3794 N N . VAL B 1 160 ? 40.662 -17.086 109.118 1.00 92.00 158 VAL C N 1
ATOM 3795 C CA . VAL B 1 160 ? 40.366 -17.772 107.823 1.00 90.35 158 VAL C CA 1
ATOM 3796 C C . VAL B 1 160 ? 39.318 -16.940 107.071 1.00 89.23 158 VAL C C 1
ATOM 3797 O O . VAL B 1 160 ? 38.141 -16.964 107.482 1.00 88.89 158 VAL C O 1
ATOM 3801 N N . GLN B 1 161 ? 39.742 -16.230 106.019 1.00 87.95 159 GLN C N 1
ATOM 3802 C CA . GLN B 1 161 ? 38.882 -15.353 105.177 1.00 86.05 159 GLN C CA 1
ATOM 3803 C C . GLN B 1 161 ? 38.277 -16.180 104.037 1.00 84.11 159 GLN C C 1
ATOM 3804 O O . GLN B 1 161 ? 38.922 -17.156 103.611 1.00 83.55 159 GLN C O 1
ATOM 3810 N N . THR B 1 162 ? 37.081 -15.798 103.579 1.00 82.51 160 THR C N 1
ATOM 3811 C CA . THR B 1 162 ? 36.338 -16.438 102.460 1.00 81.98 160 THR C CA 1
ATOM 3812 C C . THR B 1 162 ? 35.370 -15.421 101.836 1.00 80.99 160 THR C C 1
ATOM 3813 O O . THR B 1 162 ? 34.789 -14.621 102.594 1.00 81.74 160 THR C O 1
ATOM 3817 N N . ASP B 1 163 ? 35.206 -15.456 100.509 1.00 78.58 161 ASP C N 1
ATOM 3818 C CA . ASP B 1 163 ? 34.263 -14.582 99.758 1.00 77.76 161 ASP C CA 1
ATOM 3819 C C . ASP B 1 163 ? 33.894 -15.260 98.431 1.00 76.60 161 ASP C C 1
ATOM 3820 O O . ASP B 1 163 ? 34.702 -16.071 97.935 1.00 74.40 161 ASP C O 1
ATOM 3825 N N . GLU B 1 164 ? 32.714 -14.933 97.894 1.00 77.05 162 GLU C N 1
ATOM 3826 C CA . GLU B 1 164 ? 32.170 -15.470 96.617 1.00 77.67 162 GLU C CA 1
ATOM 3827 C C . GLU B 1 164 ? 32.026 -14.334 95.599 1.00 75.47 162 GLU C C 1
ATOM 3828 O O . GLU B 1 164 ? 31.845 -13.175 96.022 1.00 75.42 162 GLU C O 1
ATOM 3834 N N . TYR B 1 165 ? 32.109 -14.666 94.307 1.00 74.08 163 TYR C N 1
ATOM 3835 C CA . TYR B 1 165 ? 31.661 -13.812 93.175 1.00 72.49 163 TYR C CA 1
ATOM 3836 C C . TYR B 1 165 ? 31.054 -14.695 92.081 1.00 70.32 163 TYR C C 1
ATOM 3837 O O . TYR B 1 165 ? 31.720 -15.657 91.650 1.00 69.61 163 TYR C O 1
ATOM 3846 N N . LYS B 1 166 ? 29.834 -14.364 91.650 1.00 69.31 164 LYS C N 1
ATOM 3847 C CA . LYS B 1 166 ? 29.142 -15.001 90.498 1.00 69.56 164 LYS C CA 1
ATOM 3848 C C . LYS B 1 166 ? 29.278 -14.083 89.279 1.00 69.48 164 LYS C C 1
ATOM 3849 O O . LYS B 1 166 ? 29.164 -12.851 89.451 1.00 68.08 164 LYS C O 1
ATOM 3855 N N . ASN B 1 167 ? 29.531 -14.668 88.104 1.00 69.25 165 ASN C N 1
ATOM 3856 C CA . ASN B 1 167 ? 29.602 -13.956 86.801 1.00 69.66 165 ASN C CA 1
ATOM 3857 C C . ASN B 1 167 ? 28.196 -13.934 86.189 1.00 70.87 165 ASN C C 1
ATOM 3858 O O . ASN B 1 167 ? 27.789 -14.962 85.611 1.00 71.28 165 ASN C O 1
ATOM 3863 N N . THR B 1 168 ? 27.491 -12.803 86.317 1.00 72.86 166 THR C N 1
ATOM 3864 C CA . THR B 1 168 ? 26.097 -12.599 85.832 1.00 74.38 166 THR C CA 1
ATOM 3865 C C . THR B 1 168 ? 26.109 -11.948 84.442 1.00 74.08 166 THR C C 1
ATOM 3866 O O . THR B 1 168 ? 25.015 -11.628 83.940 1.00 75.88 166 THR C O 1
ATOM 3870 N N . ARG B 1 169 ? 27.293 -11.769 83.846 1.00 73.90 167 ARG C N 1
ATOM 3871 C CA . ARG B 1 169 ? 27.486 -11.107 82.527 1.00 72.60 167 ARG C CA 1
ATOM 3872 C C . ARG B 1 169 ? 27.228 -12.127 81.413 1.00 71.18 167 ARG C C 1
ATOM 3873 O O . ARG B 1 169 ? 27.127 -13.328 81.727 1.00 70.52 167 ARG C O 1
ATOM 3881 N N . ASP B 1 170 ? 27.142 -11.657 80.164 1.00 71.85 168 ASP C N 1
ATOM 3882 C CA . ASP B 1 170 ? 26.849 -12.482 78.958 1.00 72.54 168 ASP C CA 1
ATOM 3883 C C . ASP B 1 170 ? 28.157 -12.934 78.292 1.00 70.54 168 ASP C C 1
ATOM 3884 O O . ASP B 1 170 ? 28.073 -13.590 77.235 1.00 68.12 168 ASP C O 1
ATOM 3889 N N . SER B 1 171 ? 29.310 -12.607 78.887 1.00 70.75 169 SER C N 1
ATOM 3890 C CA . SER B 1 171 ? 30.663 -12.870 78.332 1.00 70.89 169 SER C CA 1
ATOM 3891 C C . SER B 1 171 ? 31.620 -13.341 79.436 1.00 70.28 169 SER C C 1
ATOM 3892 O O . SER B 1 171 ? 31.358 -13.050 80.620 1.00 68.25 169 SER C O 1
ATOM 3895 N N . ASP B 1 172 ? 32.700 -14.029 79.042 1.00 69.46 170 ASP C N 1
ATOM 3896 C CA . ASP B 1 172 ? 33.696 -14.661 79.950 1.00 68.76 170 ASP C CA 1
ATOM 3897 C C . ASP B 1 172 ? 34.528 -13.569 80.635 1.00 65.84 170 ASP C C 1
ATOM 3898 O O . ASP B 1 172 ? 34.648 -12.468 80.059 1.00 65.15 170 ASP C O 1
ATOM 3903 N N . ILE B 1 173 ? 35.079 -13.873 81.817 1.00 62.91 171 ILE C N 1
ATOM 3904 C CA . ILE B 1 173 ? 35.923 -12.945 82.631 1.00 61.29 171 ILE C CA 1
ATOM 3905 C C . ILE B 1 173 ? 37.264 -13.626 82.936 1.00 59.49 171 ILE C C 1
ATOM 3906 O O . ILE B 1 173 ? 37.248 -14.731 83.514 1.00 60.97 171 ILE C O 1
ATOM 3911 N N . VAL B 1 174 ? 38.375 -12.980 82.567 1.00 56.70 172 VAL C N 1
ATOM 3912 C CA . VAL B 1 174 ? 39.765 -13.413 82.899 1.00 54.94 172 VAL C CA 1
ATOM 3913 C C . VAL B 1 174 ? 40.187 -12.692 84.181 1.00 54.08 172 VAL C C 1
ATOM 3914 O O . VAL B 1 174 ? 40.050 -11.454 84.226 1.00 54.65 172 VAL C O 1
ATOM 3918 N N . PHE B 1 175 ? 40.685 -13.439 85.172 1.00 53.50 173 PHE C N 1
ATOM 3919 C CA . PHE B 1 175 ? 41.242 -12.903 86.443 1.00 52.66 173 PHE C CA 1
ATOM 3920 C C . PHE B 1 175 ? 42.559 -13.618 86.763 1.00 52.93 173 PHE C C 1
ATOM 3921 O O . PHE B 1 175 ? 42.801 -14.720 86.232 1.00 52.64 173 PHE C O 1
ATOM 3929 N N . THR B 1 176 ? 43.378 -12.991 87.611 1.00 53.97 174 THR C N 1
ATOM 3930 C CA . THR B 1 176 ? 44.733 -13.453 88.008 1.00 55.05 174 THR C CA 1
ATOM 3931 C C . THR B 1 176 ? 44.892 -13.327 89.526 1.00 56.64 174 THR C C 1
ATOM 3932 O O . THR B 1 176 ? 44.377 -12.338 90.087 1.00 59.53 174 THR C O 1
ATOM 3936 N N . TRP B 1 177 ? 45.577 -14.290 90.154 1.00 55.20 175 TRP C N 1
ATOM 3937 C CA . TRP B 1 177 ? 46.016 -14.236 91.575 1.00 53.74 175 TRP C CA 1
ATOM 3938 C C . TRP B 1 177 ? 47.492 -14.638 91.659 1.00 53.78 175 TRP C C 1
ATOM 3939 O O . TRP B 1 177 ? 48.078 -14.948 90.607 1.00 54.24 175 TRP C O 1
ATOM 3950 N N . ALA B 1 178 ? 48.074 -14.618 92.861 1.00 54.85 176 ALA C N 1
ATOM 3951 C CA . ALA B 1 178 ? 49.481 -15.006 93.112 1.00 55.09 176 ALA C CA 1
ATOM 3952 C C . ALA B 1 178 ? 49.662 -15.453 94.567 1.00 55.38 176 ALA C C 1
ATOM 3953 O O . ALA B 1 178 ? 48.863 -15.031 95.427 1.00 55.53 176 ALA C O 1
ATOM 3955 N N . ILE B 1 179 ? 50.677 -16.287 94.809 1.00 56.30 177 ILE C N 1
ATOM 3956 C CA . ILE B 1 179 ? 51.072 -16.813 96.150 1.00 57.44 177 ILE C CA 1
ATOM 3957 C C . ILE B 1 179 ? 52.455 -16.247 96.485 1.00 58.18 177 ILE C C 1
ATOM 3958 O O . ILE B 1 179 ? 53.396 -16.522 95.720 1.00 57.76 177 ILE C O 1
ATOM 3963 N N . HIS B 1 180 ? 52.562 -15.486 97.578 1.00 61.16 178 HIS C N 1
ATOM 3964 C CA . HIS B 1 180 ? 53.822 -14.850 98.051 1.00 63.16 178 HIS C CA 1
ATOM 3965 C C . HIS B 1 180 ? 54.595 -15.830 98.942 1.00 64.21 178 HIS C C 1
ATOM 3966 O O . HIS B 1 180 ? 54.047 -16.234 99.988 1.00 66.27 178 HIS C O 1
ATOM 3973 N N . HIS B 1 181 ? 55.813 -16.193 98.526 1.00 63.77 179 HIS C N 1
ATOM 3974 C CA . HIS B 1 181 ? 56.791 -17.007 99.297 1.00 62.88 179 HIS C CA 1
ATOM 3975 C C . HIS B 1 181 ? 57.812 -16.067 99.933 1.00 64.54 179 HIS C C 1
ATOM 3976 O O . HIS B 1 181 ? 58.710 -15.586 99.245 1.00 62.46 179 HIS C O 1
ATOM 3983 N N . PRO B 1 182 ? 57.700 -15.743 101.244 1.00 67.87 180 PRO C N 1
ATOM 3984 C CA . PRO B 1 182 ? 58.630 -14.814 101.887 1.00 69.13 180 PRO C CA 1
ATOM 3985 C C . PRO B 1 182 ? 60.033 -15.391 102.055 1.00 71.97 180 PRO C C 1
ATOM 3986 O O . PRO B 1 182 ? 60.217 -16.608 102.029 1.00 70.11 180 PRO C O 1
ATOM 3990 N N . PRO B 1 183 ? 61.061 -14.531 102.244 1.00 77.05 181 PRO C N 1
ATOM 3991 C CA . PRO B 1 183 ? 62.439 -14.998 102.405 1.00 79.98 181 PRO C CA 1
ATOM 3992 C C . PRO B 1 183 ? 62.680 -15.700 103.752 1.00 84.36 181 PRO C C 1
ATOM 3993 O O . PRO B 1 183 ? 63.096 -16.846 103.738 1.00 85.12 181 PRO C O 1
ATOM 3997 N N . THR B 1 184 ? 62.398 -15.013 104.865 1.00 88.23 182 THR C N 1
ATOM 3998 C CA . THR B 1 184 ? 62.691 -15.466 106.254 1.00 88.54 182 THR C CA 1
ATOM 3999 C C . THR B 1 184 ? 61.392 -15.867 106.964 1.00 90.21 182 THR C C 1
ATOM 4000 O O . THR B 1 184 ? 60.325 -15.325 106.609 1.00 89.34 182 THR C O 1
ATOM 4004 N N . SER B 1 185 ? 61.503 -16.765 107.949 1.00 92.58 183 SER C N 1
ATOM 4005 C CA . SER B 1 185 ? 60.387 -17.297 108.775 1.00 92.10 183 SER C CA 1
ATOM 4006 C C . SER B 1 185 ? 59.815 -16.192 109.672 1.00 93.68 183 SER C C 1
ATOM 4007 O O . SER B 1 185 ? 58.650 -16.324 110.091 1.00 92.57 183 SER C O 1
ATOM 4010 N N . ASP B 1 186 ? 60.605 -15.151 109.957 1.00 96.11 184 ASP C N 1
ATOM 4011 C CA . ASP B 1 186 ? 60.199 -13.978 110.779 1.00 98.95 184 ASP C CA 1
ATOM 4012 C C . ASP B 1 186 ? 59.208 -13.123 109.977 1.00 100.47 184 ASP C C 1
ATOM 4013 O O . ASP B 1 186 ? 58.183 -12.711 110.558 1.00 99.42 184 ASP C O 1
ATOM 4018 N N . GLU B 1 187 ? 59.509 -12.872 108.696 1.00 103.56 185 GLU C N 1
ATOM 4019 C CA . GLU B 1 187 ? 58.664 -12.064 107.769 1.00 104.12 185 GLU C CA 1
ATOM 4020 C C . GLU B 1 187 ? 57.353 -12.809 107.483 1.00 101.48 185 GLU C C 1
ATOM 4021 O O . GLU B 1 187 ? 56.313 -12.132 107.360 1.00 100.65 185 GLU C O 1
ATOM 4027 N N . GLN B 1 188 ? 57.406 -14.143 107.379 1.00 98.78 186 GLN C N 1
ATOM 4028 C CA . GLN B 1 188 ? 56.213 -15.024 107.243 1.00 99.52 186 GLN C CA 1
ATOM 4029 C C . GLN B 1 188 ? 55.292 -14.817 108.453 1.00 102.37 186 GLN C C 1
ATOM 4030 O O . GLN B 1 188 ? 54.063 -14.757 108.251 1.00 103.28 186 GLN C O 1
ATOM 4036 N N . VAL B 1 189 ? 55.876 -14.712 109.653 1.00 106.70 187 VAL C N 1
ATOM 4037 C CA . VAL B 1 189 ? 55.159 -14.552 110.954 1.00 106.43 187 VAL C CA 1
ATOM 4038 C C . VAL B 1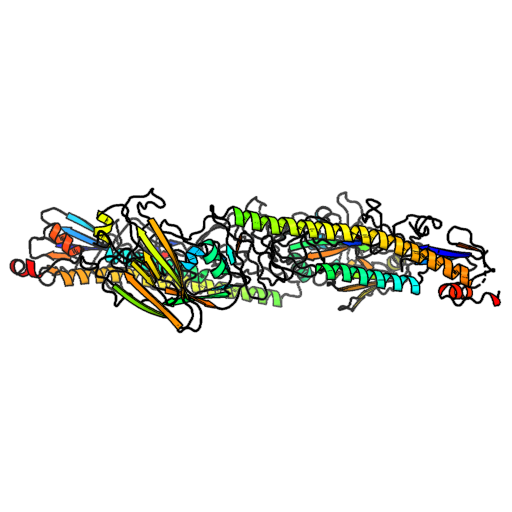 189 ? 54.787 -13.074 111.159 1.00 104.93 187 VAL C C 1
ATOM 4039 O O . VAL B 1 189 ? 53.778 -12.819 111.838 1.00 105.00 187 VAL C O 1
ATOM 4043 N N . LYS B 1 190 ? 55.566 -12.140 110.606 1.00 102.66 188 LYS C N 1
ATOM 4044 C CA . LYS B 1 190 ? 55.316 -10.676 110.721 1.00 102.17 188 LYS C CA 1
ATOM 4045 C C . LYS B 1 190 ? 54.121 -10.287 109.842 1.00 102.31 188 LYS C C 1
ATOM 4046 O O . LYS B 1 190 ? 53.196 -9.635 110.363 1.00 102.35 188 LYS C O 1
ATOM 4052 N N . LEU B 1 191 ? 54.155 -10.660 108.557 1.00 102.55 189 LEU C N 1
ATOM 4053 C CA . LEU B 1 191 ? 53.191 -10.205 107.516 1.00 101.29 189 LEU C CA 1
ATOM 4054 C C . LEU B 1 191 ? 51.823 -10.866 107.721 1.00 100.61 189 LEU C C 1
ATOM 4055 O O . LEU B 1 191 ? 50.807 -10.182 107.489 1.00 100.43 189 LEU C O 1
ATOM 4060 N N . TYR B 1 192 ? 51.798 -12.145 108.113 1.00 100.02 190 TYR C N 1
ATOM 4061 C CA . TYR B 1 192 ? 50.578 -12.998 108.123 1.00 101.63 190 TYR C CA 1
ATOM 4062 C C . TYR B 1 192 ? 50.254 -13.520 109.531 1.00 104.92 190 TYR C C 1
ATOM 4063 O O . TYR B 1 192 ? 49.124 -14.018 109.713 1.00 109.45 190 TYR C O 1
ATOM 4072 N N . LYS B 1 193 ? 51.191 -13.425 110.484 1.00 104.53 191 LYS C N 1
ATOM 4073 C CA . LYS B 1 193 ? 51.010 -13.865 111.896 1.00 103.73 191 LYS C CA 1
ATOM 4074 C C . LYS B 1 193 ? 50.622 -15.350 111.924 1.00 100.49 191 LYS C C 1
ATOM 4075 O O . LYS B 1 193 ? 49.822 -15.738 112.795 1.00 101.35 191 LYS C O 1
ATOM 4081 N N . ASN B 1 194 ? 51.180 -16.147 111.008 1.00 98.63 192 ASN C N 1
ATOM 4082 C CA . ASN B 1 194 ? 50.904 -17.601 110.866 1.00 100.26 192 ASN C CA 1
ATOM 4083 C C . ASN B 1 194 ? 52.168 -18.295 110.366 1.00 101.35 192 ASN C C 1
ATOM 4084 O O . ASN B 1 194 ? 52.789 -17.829 109.414 1.00 102.37 192 ASN C O 1
ATOM 4089 N N . PRO B 1 195 ? 52.599 -19.417 110.986 1.00 102.51 193 PRO C N 1
ATOM 4090 C CA . PRO B 1 195 ? 53.747 -20.173 110.486 1.00 102.34 193 PRO C CA 1
ATOM 4091 C C . PRO B 1 195 ? 53.414 -20.911 109.179 1.00 100.65 193 PRO C C 1
ATOM 4092 O O . PRO B 1 195 ? 54.188 -20.811 108.244 1.00 99.64 193 PRO C O 1
ATOM 4096 N N . ASP B 1 196 ? 52.276 -21.614 109.148 1.00 100.17 194 ASP C N 1
ATOM 4097 C CA . ASP B 1 196 ? 51.779 -22.389 107.978 1.00 100.52 194 ASP C CA 1
ATOM 4098 C C . ASP B 1 196 ? 50.354 -21.925 107.652 1.00 99.76 194 ASP C C 1
ATOM 4099 O O . ASP B 1 196 ? 49.554 -21.776 108.598 1.00 103.84 194 ASP C O 1
ATOM 4104 N N . THR B 1 197 ? 50.060 -21.706 106.366 1.00 95.45 195 THR C N 1
ATOM 4105 C CA . THR B 1 197 ? 48.763 -21.181 105.854 1.00 91.83 195 THR C CA 1
ATOM 4106 C C . THR B 1 197 ? 48.311 -22.010 104.646 1.00 89.14 195 THR C C 1
ATOM 4107 O O . THR B 1 197 ? 49.188 -22.524 103.928 1.00 90.80 195 THR C O 1
ATOM 4111 N N . LEU B 1 198 ? 46.994 -22.130 104.444 1.00 85.72 196 LEU C N 1
ATOM 4112 C CA . LEU B 1 198 ? 46.368 -22.808 103.276 1.00 83.70 196 LEU C CA 1
ATOM 4113 C C . LEU B 1 198 ? 45.539 -21.790 102.484 1.00 80.70 196 LEU C C 1
ATOM 4114 O O . LEU B 1 198 ? 44.523 -21.306 103.022 1.00 78.75 196 LEU C O 1
ATOM 4119 N N . SER B 1 199 ? 45.979 -21.479 101.260 1.00 77.95 197 SER C N 1
ATOM 4120 C CA . SER B 1 199 ? 45.279 -20.604 100.283 1.00 75.54 197 SER C CA 1
ATOM 4121 C C . SER B 1 199 ? 44.788 -21.457 99.108 1.00 74.27 197 SER C C 1
ATOM 4122 O O . SER B 1 199 ? 45.595 -22.254 98.586 1.00 75.85 197 SER C O 1
ATOM 4125 N N . SER B 1 200 ? 43.517 -21.303 98.717 1.00 72.25 198 SER C N 1
ATOM 4126 C CA . SER B 1 200 ? 42.861 -22.095 97.642 1.00 70.84 198 SER C CA 1
ATOM 4127 C C . SER B 1 200 ? 41.951 -21.205 96.786 1.00 69.19 198 SER C C 1
ATOM 4128 O O . SER B 1 200 ? 41.344 -20.262 97.338 1.00 68.74 198 SER C O 1
ATOM 4131 N N . VAL B 1 201 ? 41.875 -21.510 95.487 1.00 67.49 199 VAL C N 1
ATOM 4132 C CA . VAL B 1 201 ? 40.989 -20.853 94.481 1.00 65.77 199 VAL C CA 1
ATOM 4133 C C . VAL B 1 201 ? 40.187 -21.956 93.786 1.00 66.18 199 VAL C C 1
ATOM 4134 O O . VAL B 1 201 ? 40.814 -22.875 93.227 1.00 66.63 199 VAL C O 1
ATOM 4138 N N . THR B 1 202 ? 38.856 -21.867 93.830 1.00 66.78 200 THR C N 1
ATOM 4139 C CA . THR B 1 202 ? 37.922 -22.921 93.355 1.00 66.94 200 THR C CA 1
ATOM 4140 C C . THR B 1 202 ? 36.816 -22.289 92.503 1.00 65.16 200 THR C C 1
ATOM 4141 O O . THR B 1 202 ? 36.473 -21.115 92.749 1.00 65.76 200 THR C O 1
ATOM 4145 N N . THR B 1 203 ? 36.302 -23.045 91.530 1.00 63.47 201 THR C N 1
ATOM 4146 C CA . THR B 1 203 ? 35.138 -22.683 90.677 1.00 63.13 201 THR C CA 1
ATOM 4147 C C . THR B 1 203 ? 34.248 -23.919 90.514 1.00 63.04 201 THR C C 1
ATOM 4148 O O . THR B 1 203 ? 34.496 -24.918 91.217 1.00 62.16 201 THR C O 1
ATOM 4152 N N . ASP B 1 204 ? 33.262 -23.850 89.615 1.00 64.92 202 ASP C N 1
ATOM 4153 C CA . ASP B 1 204 ? 32.406 -24.999 89.216 1.00 67.88 202 ASP C CA 1
ATOM 4154 C C . ASP B 1 204 ? 33.272 -26.064 88.529 1.00 69.66 202 ASP C C 1
ATOM 4155 O O . ASP B 1 204 ? 32.929 -27.258 88.642 1.00 70.40 202 ASP C O 1
ATOM 4160 N N . GLU B 1 205 ? 34.349 -25.647 87.851 1.00 71.19 203 GLU C N 1
ATOM 4161 C CA . GLU B 1 205 ? 35.219 -26.525 87.020 1.00 71.92 203 GLU C CA 1
ATOM 4162 C C . GLU B 1 205 ? 36.510 -26.867 87.774 1.00 70.48 203 GLU C C 1
ATOM 4163 O O . GLU B 1 205 ? 36.799 -28.070 87.909 1.00 70.48 203 GLU C O 1
ATOM 4169 N N . ILE B 1 206 ? 37.260 -25.855 88.228 1.00 69.41 204 ILE C N 1
ATOM 4170 C CA . ILE B 1 206 ? 38.648 -26.023 88.762 1.00 69.96 204 ILE C CA 1
ATOM 4171 C C . ILE B 1 206 ? 38.606 -26.178 90.288 1.00 70.86 204 ILE C C 1
ATOM 4172 O O . ILE B 1 206 ? 37.585 -25.807 90.903 1.00 72.19 204 ILE C O 1
ATOM 4177 N N . ASN B 1 207 ? 39.689 -26.723 90.856 1.00 70.46 205 ASN C N 1
ATOM 4178 C CA . ASN B 1 207 ? 39.884 -26.964 92.311 1.00 69.74 205 ASN C CA 1
ATOM 4179 C C . ASN B 1 207 ? 41.389 -26.919 92.612 1.00 70.08 205 ASN C C 1
ATOM 4180 O O . ASN B 1 207 ? 42.047 -27.974 92.497 1.00 70.81 205 ASN C O 1
ATOM 4185 N N . ARG B 1 208 ? 41.901 -25.740 92.982 1.00 70.02 206 ARG C N 1
ATOM 4186 C CA . ARG B 1 208 ? 43.353 -25.432 93.088 1.00 70.36 206 ARG C CA 1
ATOM 4187 C C . ARG B 1 208 ? 43.677 -24.948 94.505 1.00 71.33 206 ARG C C 1
ATOM 4188 O O . ARG B 1 208 ? 43.097 -23.926 94.921 1.00 72.85 206 ARG C O 1
ATOM 4196 N N . SER B 1 209 ? 44.575 -25.652 95.204 1.00 71.75 207 SER C N 1
ATOM 4197 C CA . SER B 1 209 ? 45.060 -25.321 96.571 1.00 72.82 207 SER C CA 1
ATOM 4198 C C . SER B 1 209 ? 46.574 -25.089 96.540 1.00 72.09 207 SER C C 1
ATOM 4199 O O . SER B 1 209 ? 47.254 -25.742 95.720 1.00 71.05 207 SER C O 1
ATOM 4202 N N . PHE B 1 210 ? 47.074 -24.194 97.398 1.00 72.17 208 PHE C N 1
ATOM 4203 C CA . PHE B 1 210 ? 48.478 -23.700 97.387 1.00 74.46 208 PHE C CA 1
ATOM 4204 C C . PHE B 1 210 ? 49.014 -23.567 98.817 1.00 76.24 208 PHE C C 1
ATOM 4205 O O . PHE B 1 210 ? 48.311 -23.001 99.677 1.00 77.50 208 PHE C O 1
ATOM 4213 N N . LYS B 1 211 ? 50.234 -24.068 99.042 1.00 79.25 209 LYS C N 1
ATOM 4214 C CA . LYS B 1 211 ? 50.987 -23.973 100.322 1.00 82.16 209 LYS C CA 1
ATOM 4215 C C . LYS B 1 211 ? 52.229 -23.111 100.108 1.00 82.79 209 LYS C C 1
ATOM 4216 O O . LYS B 1 211 ? 52.955 -23.309 99.136 1.00 81.62 209 LYS C O 1
ATOM 4222 N N . PRO B 1 212 ? 52.521 -22.135 101.000 1.00 84.74 210 PRO C N 1
ATOM 4223 C CA . PRO B 1 212 ? 53.782 -21.398 100.941 1.00 86.64 210 PRO C CA 1
ATOM 4224 C C . PRO B 1 212 ? 54.954 -22.245 101.459 1.00 89.52 210 PRO C C 1
ATOM 4225 O O . PRO B 1 212 ? 54.713 -23.207 102.172 1.00 91.81 210 PRO C O 1
ATOM 4229 N N . ASN B 1 213 ? 56.181 -21.865 101.087 1.00 91.73 211 ASN C N 1
ATOM 4230 C CA . ASN B 1 213 ? 57.443 -22.558 101.466 1.00 91.87 211 ASN C CA 1
ATOM 4231 C C . ASN B 1 213 ? 58.542 -21.504 101.651 1.00 91.46 211 ASN C C 1
ATOM 4232 O O . ASN B 1 213 ? 59.096 -21.033 100.636 1.00 89.69 211 ASN C O 1
ATOM 4237 N N . ILE B 1 214 ? 58.839 -21.164 102.909 1.00 91.24 212 ILE C N 1
ATOM 4238 C CA . ILE B 1 214 ? 59.721 -20.026 103.307 1.00 92.68 212 ILE C CA 1
ATOM 4239 C C . ILE B 1 214 ? 61.171 -20.397 102.977 1.00 92.46 212 ILE C C 1
ATOM 4240 O O . ILE B 1 214 ? 61.526 -21.582 103.124 1.00 92.09 212 ILE C O 1
ATOM 4245 N N . GLY B 1 215 ? 61.964 -19.414 102.541 1.00 93.52 213 GLY C N 1
ATOM 4246 C CA . GLY B 1 215 ? 63.381 -19.589 102.166 1.00 93.73 213 GLY C CA 1
ATOM 4247 C C . GLY B 1 215 ? 63.888 -18.420 101.325 1.00 93.22 213 GLY C C 1
ATOM 4248 O O . GLY B 1 215 ? 63.099 -17.735 100.677 1.00 92.01 213 GLY C O 1
ATOM 4249 N N . PRO B 1 216 ? 65.215 -18.159 101.306 1.00 92.68 214 PRO C N 1
ATOM 4250 C CA . PRO B 1 216 ? 65.771 -17.034 100.556 1.00 91.20 214 PRO C CA 1
ATOM 4251 C C . PRO B 1 216 ? 65.994 -17.365 99.072 1.00 88.06 214 PRO C C 1
ATOM 4252 O O . PRO B 1 216 ? 66.350 -18.493 98.770 1.00 86.35 214 PRO C O 1
ATOM 4256 N N . ARG B 1 217 ? 65.773 -16.378 98.195 1.00 84.76 215 ARG C N 1
ATOM 4257 C CA . ARG B 1 217 ? 66.006 -16.460 96.727 1.00 81.45 215 ARG C CA 1
ATOM 4258 C C . ARG B 1 217 ? 67.010 -15.384 96.320 1.00 79.92 215 ARG C C 1
ATOM 4259 O O . ARG B 1 217 ? 67.045 -14.315 96.924 1.00 80.65 215 ARG C O 1
ATOM 4267 N N . PRO B 1 218 ? 67.842 -15.616 95.277 1.00 77.61 216 PRO C N 1
ATOM 4268 C CA . PRO B 1 218 ? 68.765 -14.590 94.790 1.00 76.01 216 PRO C CA 1
ATOM 4269 C C . PRO B 1 218 ? 68.047 -13.255 94.529 1.00 75.02 216 PRO C C 1
ATOM 4270 O O . PRO B 1 218 ? 66.948 -13.280 94.005 1.00 73.40 216 PRO C O 1
ATOM 4274 N N . LEU B 1 219 ? 68.674 -12.140 94.917 1.00 76.38 217 LEU C N 1
ATOM 4275 C CA . LEU B 1 219 ? 68.140 -10.763 94.733 1.00 77.66 217 LEU C CA 1
ATOM 4276 C C . LEU B 1 219 ? 67.900 -10.507 93.241 1.00 77.37 217 LEU C C 1
ATOM 4277 O O . LEU B 1 219 ? 68.888 -10.488 92.484 1.00 79.28 217 LEU C O 1
ATOM 4282 N N . VAL B 1 220 ? 66.635 -10.331 92.845 1.00 77.76 218 VAL C N 1
ATOM 4283 C CA . VAL B 1 220 ? 66.230 -10.030 91.440 1.00 80.21 218 VAL C CA 1
ATOM 4284 C C . VAL B 1 220 ? 66.138 -8.506 91.284 1.00 82.19 218 VAL C C 1
ATOM 4285 O O . VAL B 1 220 ? 67.051 -7.929 90.658 1.00 85.80 218 VAL C O 1
ATOM 4289 N N . ARG B 1 221 ? 65.092 -7.882 91.839 1.00 79.77 219 ARG C N 1
ATOM 4290 C CA . ARG B 1 221 ? 64.870 -6.412 91.778 1.00 78.89 219 ARG C CA 1
ATOM 4291 C C . ARG B 1 221 ? 64.859 -5.861 93.208 1.00 80.02 219 ARG C C 1
ATOM 4292 O O . ARG B 1 221 ? 63.807 -5.347 93.644 1.00 80.67 219 ARG C O 1
ATOM 4300 N N . GLY B 1 222 ? 65.998 -5.966 93.902 1.00 79.62 220 GLY C N 1
ATOM 4301 C CA . GLY B 1 222 ? 66.149 -5.602 95.325 1.00 78.53 220 GLY C CA 1
ATOM 4302 C C . GLY B 1 222 ? 65.101 -6.290 96.183 1.00 76.85 220 GLY C C 1
ATOM 4303 O O . GLY B 1 222 ? 64.508 -5.618 97.047 1.00 77.22 220 GLY C O 1
ATOM 4304 N N . GLN B 1 223 ? 64.872 -7.584 95.937 1.00 75.84 221 GLN C N 1
ATOM 4305 C CA . GLN B 1 223 ? 63.803 -8.392 96.581 1.00 73.70 221 GLN C CA 1
ATOM 4306 C C . GLN B 1 223 ? 64.294 -9.836 96.734 1.00 70.85 221 GLN C C 1
ATOM 4307 O O . GLN B 1 223 ? 64.661 -10.445 95.712 1.00 72.36 221 GLN C O 1
ATOM 4313 N N . GLN B 1 224 ? 64.309 -10.347 97.969 1.00 69.08 222 GLN C N 1
ATOM 4314 C CA . GLN B 1 224 ? 64.779 -11.716 98.316 1.00 67.99 222 GLN C CA 1
ATOM 4315 C C . GLN B 1 224 ? 63.575 -12.664 98.389 1.00 65.36 222 GLN C C 1
ATOM 4316 O O . GLN B 1 224 ? 63.792 -13.884 98.527 1.00 64.68 222 GLN C O 1
ATOM 4322 N N . GLY B 1 225 ? 62.356 -12.120 98.307 1.00 64.83 223 GLY C N 1
ATOM 4323 C CA . GLY B 1 225 ? 61.109 -12.895 98.172 1.00 65.39 223 GLY C CA 1
ATOM 4324 C C . GLY B 1 225 ? 60.854 -13.272 96.723 1.00 65.59 223 GLY C C 1
ATOM 4325 O O . GLY B 1 225 ? 61.694 -12.928 95.866 1.00 65.43 223 GLY C O 1
ATOM 4326 N N . ARG B 1 226 ? 59.736 -13.953 96.457 1.00 65.47 224 ARG C N 1
ATOM 4327 C CA . ARG B 1 226 ? 59.348 -14.434 95.104 1.00 66.01 224 ARG C CA 1
ATOM 4328 C C . ARG B 1 226 ? 57.860 -14.803 95.111 1.00 65.31 224 ARG C C 1
ATOM 4329 O O . ARG B 1 226 ? 57.415 -15.430 96.092 1.00 65.37 224 ARG C O 1
ATOM 4337 N N . MET B 1 227 ? 57.126 -14.418 94.061 1.00 65.17 225 MET C N 1
ATOM 4338 C CA . MET B 1 227 ? 55.679 -14.720 93.879 1.00 64.53 225 MET C CA 1
ATOM 4339 C C . MET B 1 227 ? 55.504 -15.731 92.740 1.00 63.20 225 MET C C 1
ATOM 4340 O O . MET B 1 227 ? 56.351 -15.747 91.831 1.00 63.49 225 MET C O 1
ATOM 4345 N N . ASP B 1 228 ? 54.444 -16.543 92.805 1.00 61.79 226 ASP C N 1
ATOM 4346 C CA . ASP B 1 228 ? 54.023 -17.478 91.727 1.00 62.54 226 ASP C CA 1
ATOM 4347 C C . ASP B 1 228 ? 52.646 -17.039 91.220 1.00 59.89 226 ASP C C 1
ATOM 4348 O O . ASP B 1 228 ? 51.651 -17.306 91.916 1.00 62.31 226 ASP C O 1
ATOM 4353 N N . TYR B 1 229 ? 52.601 -16.385 90.055 1.00 56.98 227 TYR C N 1
ATOM 4354 C CA . TYR B 1 229 ? 51.369 -15.827 89.437 1.00 54.53 227 TYR C CA 1
ATOM 4355 C C . TYR B 1 229 ? 50.568 -16.948 88.764 1.00 53.54 227 TYR C C 1
ATOM 4356 O O . TYR B 1 229 ? 51.171 -17.898 88.227 1.00 55.27 227 TYR C O 1
ATOM 4365 N N . TYR B 1 230 ? 49.240 -16.825 88.787 1.00 51.91 228 TYR C N 1
ATOM 4366 C CA . TYR B 1 230 ? 48.276 -17.775 88.174 1.00 51.75 228 TYR C CA 1
ATOM 4367 C C . TYR B 1 230 ? 47.161 -16.986 87.480 1.00 51.25 228 TYR C C 1
ATOM 4368 O O . TYR B 1 230 ? 47.032 -15.775 87.738 1.00 50.13 228 TYR C O 1
ATOM 4377 N N . TRP B 1 231 ? 46.394 -17.655 86.616 1.00 52.09 229 TRP C N 1
ATOM 4378 C CA . TRP B 1 231 ? 45.227 -17.076 85.896 1.00 52.40 229 TRP C CA 1
ATOM 4379 C C . TRP B 1 231 ? 44.189 -18.169 85.620 1.00 53.06 229 TRP C C 1
ATOM 4380 O O . TRP B 1 231 ? 44.579 -19.344 85.475 1.00 54.50 229 TRP C O 1
ATOM 4391 N N . ALA B 1 232 ? 42.913 -17.784 85.557 1.00 53.40 230 ALA C N 1
ATOM 4392 C CA . ALA B 1 232 ? 41.772 -18.664 85.221 1.00 54.26 230 ALA C CA 1
ATOM 4393 C C . ALA B 1 232 ? 40.688 -17.835 84.528 1.00 55.20 230 ALA C C 1
ATOM 4394 O O . ALA B 1 232 ? 40.719 -16.596 84.657 1.00 54.43 230 ALA C O 1
ATOM 4396 N N . VAL B 1 233 ? 39.776 -18.507 83.819 1.00 57.30 231 VAL C N 1
ATOM 4397 C CA . VAL B 1 233 ? 38.634 -17.887 83.084 1.00 58.36 231 VAL C CA 1
ATOM 4398 C C . VAL B 1 233 ? 37.336 -18.295 83.786 1.00 58.99 231 VAL C C 1
ATOM 4399 O O . VAL B 1 233 ? 37.140 -19.507 83.996 1.00 59.69 231 VAL C O 1
ATOM 4403 N N . LEU B 1 234 ? 36.492 -17.315 84.127 1.00 60.19 232 LEU C N 1
ATOM 4404 C CA . LEU B 1 234 ? 35.155 -17.520 84.745 1.00 60.64 232 LEU C CA 1
ATOM 4405 C C . LEU B 1 234 ? 34.075 -17.291 83.679 1.00 61.82 232 LEU C C 1
ATOM 4406 O O . LEU B 1 234 ? 33.942 -16.145 83.206 1.00 61.65 232 LEU C O 1
ATOM 4411 N N . LYS B 1 235 ? 33.345 -18.349 83.314 1.00 63.96 233 LYS C N 1
ATOM 4412 C CA . LYS B 1 235 ? 32.332 -18.341 82.226 1.00 66.53 233 LYS C CA 1
ATOM 4413 C C . LYS B 1 235 ? 31.017 -17.764 82.747 1.00 67.96 233 LYS C C 1
ATOM 4414 O O . LYS B 1 235 ? 30.799 -17.711 83.955 1.00 68.88 233 LYS C O 1
ATOM 4420 N N . PRO B 1 236 ? 30.106 -17.301 81.858 1.00 70.07 234 PRO C N 1
ATOM 4421 C CA . PRO B 1 236 ? 28.774 -16.855 82.271 1.00 70.11 234 PRO C CA 1
ATOM 4422 C C . PRO B 1 236 ? 28.003 -17.920 83.068 1.00 69.80 234 PRO C C 1
ATOM 4423 O O . PRO B 1 236 ? 27.789 -19.002 82.548 1.00 67.50 234 PRO C O 1
ATOM 4427 N N . GLY B 1 237 ? 27.620 -17.586 84.306 1.00 70.95 235 GLY C N 1
ATOM 4428 C CA . GLY B 1 237 ? 26.857 -18.465 85.215 1.00 72.35 235 GLY C CA 1
ATOM 4429 C C . GLY B 1 237 ? 27.732 -19.070 86.301 1.00 72.36 235 GLY C C 1
ATOM 4430 O O . GLY B 1 237 ? 27.216 -19.285 87.414 1.00 73.29 235 GLY C O 1
ATOM 4431 N N . GLN B 1 238 ? 29.005 -19.340 85.993 1.00 72.92 236 GLN C N 1
ATOM 4432 C CA . GLN B 1 238 ? 29.992 -19.952 86.924 1.00 71.26 236 GLN C CA 1
ATOM 4433 C C . GLN B 1 238 ? 30.304 -18.974 88.064 1.00 69.29 236 GLN C C 1
ATOM 4434 O O . GLN B 1 238 ? 30.109 -17.754 87.877 1.00 67.96 236 GLN C O 1
ATOM 4440 N N . THR B 1 239 ? 30.775 -19.510 89.195 1.00 67.82 237 THR C N 1
ATOM 4441 C CA . THR B 1 239 ? 31.062 -18.773 90.454 1.00 67.50 237 THR C CA 1
ATOM 4442 C C . THR B 1 239 ? 32.490 -19.096 90.909 1.00 66.15 237 THR C C 1
ATOM 4443 O O . THR B 1 239 ? 32.834 -20.292 90.946 1.00 64.22 237 THR C O 1
ATOM 4447 N N . VAL B 1 240 ? 33.286 -18.071 91.229 1.00 66.29 238 VAL C N 1
ATOM 4448 C CA . VAL B 1 240 ? 34.639 -18.215 91.848 1.00 67.81 238 VAL C CA 1
ATOM 4449 C C . VAL B 1 240 ? 34.485 -18.033 93.361 1.00 70.48 238 VAL C C 1
ATOM 4450 O O . VAL B 1 240 ? 33.706 -17.150 93.772 1.00 69.71 238 VAL C O 1
ATOM 4454 N N . LYS B 1 241 ? 35.200 -18.841 94.149 1.00 74.81 239 LYS C N 1
ATOM 4455 C CA . LYS B 1 241 ? 35.195 -18.775 95.633 1.00 78.91 239 LYS C CA 1
ATOM 4456 C C . LYS B 1 241 ? 36.640 -18.810 96.144 1.00 79.82 239 LYS C C 1
ATOM 4457 O O . LYS B 1 241 ? 37.341 -19.806 95.879 1.00 79.04 239 LYS C O 1
ATOM 4463 N N . ILE B 1 242 ? 37.051 -17.749 96.843 1.00 82.02 240 ILE C N 1
ATOM 4464 C CA . ILE B 1 242 ? 38.419 -17.571 97.414 1.00 85.97 240 ILE C CA 1
ATOM 4465 C C . ILE B 1 242 ? 38.366 -17.923 98.907 1.00 87.81 240 ILE C C 1
ATOM 4466 O O . ILE B 1 242 ? 37.310 -17.691 99.526 1.00 90.08 240 ILE C O 1
ATOM 4471 N N . GLN B 1 243 ? 39.453 -18.482 99.451 1.00 90.06 241 GLN C N 1
ATOM 4472 C CA . GLN B 1 243 ? 39.587 -18.838 100.892 1.00 92.54 241 GLN C CA 1
ATOM 4473 C C . GLN B 1 243 ? 41.073 -18.930 101.259 1.00 91.82 241 GLN C C 1
ATOM 4474 O O . GLN B 1 243 ? 41.772 -19.766 100.652 1.00 91.60 241 GLN C O 1
ATOM 4480 N N . THR B 1 244 ? 41.527 -18.115 102.221 1.00 90.94 242 THR C N 1
ATOM 4481 C CA . THR B 1 244 ? 42.949 -18.026 102.656 1.00 90.47 242 THR C CA 1
ATOM 4482 C C . THR B 1 244 ? 43.059 -17.577 104.116 1.00 91.09 242 THR C C 1
ATOM 4483 O O . THR B 1 244 ? 42.159 -16.852 104.586 1.00 90.34 242 THR C O 1
ATOM 4487 N N . ASN B 1 245 ? 44.146 -17.982 104.782 1.00 92.85 243 ASN C N 1
ATOM 4488 C CA . ASN B 1 245 ? 44.564 -17.495 106.126 1.00 92.33 243 ASN C CA 1
ATOM 4489 C C . ASN B 1 245 ? 45.989 -16.927 106.035 1.00 91.80 243 ASN C C 1
ATOM 4490 O O . ASN B 1 245 ? 46.666 -16.878 107.081 1.00 92.14 243 ASN C O 1
ATOM 4495 N N . GLY B 1 246 ? 46.417 -16.507 104.835 1.00 92.13 244 GLY C N 1
ATOM 4496 C CA . GLY B 1 246 ? 47.706 -15.825 104.599 1.00 91.00 244 GLY C CA 1
ATOM 4497 C C . GLY B 1 246 ? 48.357 -16.214 103.280 1.00 88.71 244 GLY C C 1
ATOM 4498 O O . GLY B 1 246 ? 48.013 -17.283 102.733 1.00 88.45 244 GLY C O 1
ATOM 4499 N N . ASN B 1 247 ? 49.249 -15.345 102.784 1.00 84.93 245 ASN C N 1
ATOM 4500 C CA . ASN B 1 247 ? 50.228 -15.591 101.687 1.00 82.27 245 ASN C CA 1
ATOM 4501 C C . ASN B 1 247 ? 49.586 -15.403 100.304 1.00 80.99 245 ASN C C 1
ATOM 4502 O O . ASN B 1 247 ? 50.319 -15.573 99.307 1.00 80.86 245 ASN C O 1
ATOM 4507 N N . LEU B 1 248 ? 48.299 -15.043 100.224 1.00 77.63 246 LEU C N 1
ATOM 4508 C CA . LEU B 1 248 ? 47.593 -14.831 98.930 1.00 74.47 246 LEU C CA 1
ATOM 4509 C C . LEU B 1 248 ? 47.687 -13.360 98.514 1.00 73.71 246 LEU C C 1
ATOM 4510 O O . LEU B 1 248 ? 47.481 -12.480 99.374 1.00 74.63 246 LEU C O 1
ATOM 4515 N N . ILE B 1 249 ? 47.981 -13.129 97.231 1.00 72.06 247 ILE C N 1
ATOM 4516 C CA . ILE B 1 249 ? 47.692 -11.863 96.499 1.00 69.04 247 ILE C CA 1
ATOM 4517 C C . ILE B 1 249 ? 46.350 -12.069 95.788 1.00 67.17 247 ILE C C 1
ATOM 4518 O O . ILE B 1 249 ? 46.346 -12.668 94.697 1.00 67.80 247 ILE C O 1
ATOM 4523 N N . ALA B 1 250 ? 45.254 -11.633 96.416 1.00 66.26 248 ALA C N 1
ATOM 4524 C CA . ALA B 1 250 ? 43.861 -11.940 96.013 1.00 64.96 248 ALA C CA 1
ATOM 4525 C C . ALA B 1 250 ? 43.435 -11.051 94.849 1.00 64.28 248 ALA C C 1
ATOM 4526 O O . ALA B 1 250 ? 43.848 -9.896 94.763 1.00 63.58 248 ALA C O 1
ATOM 4528 N N . PRO B 1 251 ? 42.580 -11.559 93.931 1.00 64.32 249 PRO C N 1
ATOM 4529 C CA . PRO B 1 251 ? 42.081 -10.762 92.810 1.00 64.83 249 PRO C CA 1
ATOM 4530 C C . PRO B 1 251 ? 41.037 -9.725 93.251 1.00 66.93 249 PRO C C 1
ATOM 4531 O O . PRO B 1 251 ? 40.189 -10.067 94.056 1.00 68.02 249 PRO C O 1
ATOM 4535 N N . GLU B 1 252 ? 41.125 -8.502 92.716 1.00 68.24 250 GLU C N 1
ATOM 4536 C CA . GLU B 1 252 ? 40.163 -7.394 92.965 1.00 70.16 250 GLU C CA 1
ATOM 4537 C C . GLU B 1 252 ? 39.287 -7.199 91.722 1.00 69.75 250 GLU C C 1
ATOM 4538 O O . GLU B 1 252 ? 38.051 -7.274 91.859 1.00 69.65 250 GLU C O 1
ATOM 4544 N N . TYR B 1 253 ? 39.914 -6.954 90.564 1.00 70.69 251 TYR C N 1
ATOM 4545 C CA . TYR B 1 253 ? 39.248 -6.686 89.262 1.00 70.58 251 TYR C CA 1
ATOM 4546 C C . TYR B 1 253 ? 39.534 -7.825 88.274 1.00 68.35 251 TYR C C 1
ATOM 4547 O O . TYR B 1 253 ? 40.679 -8.316 88.227 1.00 68.25 251 TYR C O 1
ATOM 4556 N N . GLY B 1 254 ? 38.511 -8.222 87.510 1.00 67.09 252 GLY C N 1
ATOM 4557 C CA . GLY B 1 254 ? 38.614 -9.159 86.374 1.00 64.53 252 GLY C CA 1
ATOM 4558 C C . GLY B 1 254 ? 38.532 -8.416 85.052 1.00 62.37 252 GLY C C 1
ATOM 4559 O O . GLY B 1 254 ? 38.306 -7.191 85.083 1.00 62.79 252 GLY C O 1
ATOM 4560 N N . HIS B 1 255 ? 38.712 -9.125 83.933 1.00 59.94 253 HIS C N 1
ATOM 4561 C CA . HIS B 1 255 ? 38.651 -8.577 82.551 1.00 57.08 253 HIS C CA 1
ATOM 4562 C C . HIS B 1 255 ? 37.508 -9.248 81.785 1.00 56.57 253 HIS C C 1
ATOM 4563 O O . HIS B 1 255 ? 37.583 -10.474 81.594 1.00 57.99 253 HIS C O 1
ATOM 4570 N N . LEU B 1 256 ? 36.503 -8.471 81.364 1.00 56.11 254 LEU C N 1
ATOM 4571 C CA . LEU B 1 256 ? 35.347 -8.956 80.560 1.00 55.66 254 LEU C CA 1
ATOM 4572 C C . LEU B 1 256 ? 35.722 -8.907 79.074 1.00 55.10 254 LEU C C 1
ATOM 4573 O O . LEU B 1 256 ? 35.865 -7.793 78.538 1.00 53.93 254 LEU C O 1
ATOM 4578 N N . ILE B 1 257 ? 35.838 -10.080 78.440 1.00 55.17 255 ILE C N 1
ATOM 4579 C CA . ILE B 1 257 ? 36.442 -10.279 77.087 1.00 54.06 255 ILE C CA 1
ATOM 4580 C C . ILE B 1 257 ? 35.344 -10.666 76.085 1.00 54.15 255 ILE C C 1
ATOM 4581 O O . ILE B 1 257 ? 34.630 -11.653 76.348 1.00 52.07 255 ILE C O 1
ATOM 4586 N N . THR B 1 258 ? 35.219 -9.917 74.982 1.00 54.45 256 THR C N 1
ATOM 4587 C CA . THR B 1 258 ? 34.193 -10.116 73.919 1.00 55.80 256 THR C CA 1
ATOM 4588 C C . THR B 1 258 ? 34.826 -9.998 72.529 1.00 55.72 256 THR C C 1
ATOM 4589 O O . THR B 1 258 ? 35.793 -9.227 72.383 1.00 54.85 256 THR C O 1
ATOM 4593 N N . GLY B 1 259 ? 34.272 -10.723 71.551 1.00 56.20 257 GLY C N 1
ATOM 4594 C CA . GLY B 1 259 ? 34.603 -10.600 70.118 1.00 57.12 257 GLY C CA 1
ATOM 4595 C C . GLY B 1 259 ? 35.836 -11.399 69.734 1.00 56.96 257 GLY C C 1
ATOM 4596 O O . GLY B 1 259 ? 36.504 -11.933 70.644 1.00 56.90 257 GLY C O 1
ATOM 4597 N N . LYS B 1 260 ? 36.116 -11.485 68.428 1.00 56.64 258 LYS C N 1
ATOM 4598 C CA . LYS B 1 260 ? 37.340 -12.106 67.857 1.00 56.53 258 LYS C CA 1
ATOM 4599 C C . LYS B 1 260 ? 38.192 -11.028 67.178 1.00 54.49 258 LYS C C 1
ATOM 4600 O O . LYS B 1 260 ? 37.655 -10.298 66.324 1.00 55.19 258 LYS C O 1
ATOM 4606 N N . SER B 1 261 ? 39.473 -10.956 67.546 1.00 53.37 259 SER C N 1
ATOM 4607 C CA . SER B 1 261 ? 40.527 -10.145 66.883 1.00 52.66 259 SER C CA 1
ATOM 4608 C C . SER B 1 261 ? 41.089 -10.939 65.694 1.00 51.23 259 SER C C 1
ATOM 4609 O O . SER B 1 261 ? 40.536 -12.017 65.387 1.00 50.56 259 SER C O 1
ATOM 4612 N N . HIS B 1 262 ? 42.141 -10.431 65.046 1.00 48.77 260 HIS C N 1
ATOM 4613 C CA . HIS B 1 262 ? 42.981 -11.201 64.090 1.00 48.17 260 HIS C CA 1
ATOM 4614 C C . HIS B 1 262 ? 43.810 -12.238 64.862 1.00 48.72 260 HIS C C 1
ATOM 4615 O O . HIS B 1 262 ? 44.348 -13.154 64.214 1.00 49.54 260 HIS C O 1
ATOM 4622 N N . GLY B 1 263 ? 43.908 -12.098 66.190 1.00 50.11 261 GLY C N 1
ATOM 4623 C CA . GLY B 1 263 ? 44.604 -13.046 67.083 1.00 51.55 261 GLY C CA 1
ATOM 4624 C C . GLY B 1 263 ? 46.091 -13.068 66.791 1.00 52.83 261 GLY C C 1
ATOM 4625 O O . GLY B 1 263 ? 46.617 -14.149 66.454 1.00 53.19 261 GLY C O 1
ATOM 4626 N N . ARG B 1 264 ? 46.738 -11.907 66.916 1.00 54.44 262 ARG C N 1
ATOM 4627 C CA . ARG B 1 264 ? 48.100 -11.646 66.385 1.00 54.64 262 ARG C CA 1
ATOM 4628 C C . ARG B 1 264 ? 48.823 -10.647 67.292 1.00 53.34 262 ARG C C 1
ATOM 4629 O O . ARG B 1 264 ? 48.199 -9.638 67.675 1.00 53.25 262 ARG C O 1
ATOM 4637 N N . ILE B 1 265 ? 50.085 -10.937 67.621 1.00 53.05 263 ILE C N 1
ATOM 4638 C CA . ILE B 1 265 ? 51.027 -10.010 68.313 1.00 52.14 263 ILE C CA 1
ATOM 4639 C C . ILE B 1 265 ? 52.247 -9.822 67.406 1.00 51.10 263 ILE C C 1
ATOM 4640 O O . ILE B 1 265 ? 53.170 -10.656 67.474 1.00 50.23 263 ILE C O 1
ATOM 4645 N N . LEU B 1 266 ? 52.231 -8.778 66.573 1.00 50.97 264 LEU C N 1
ATOM 4646 C CA . LEU B 1 266 ? 53.361 -8.403 65.680 1.00 52.18 264 LEU C CA 1
ATOM 4647 C C . LEU B 1 266 ? 54.419 -7.682 66.522 1.00 52.60 264 LEU C C 1
ATOM 4648 O O . LEU B 1 266 ? 54.037 -7.057 67.527 1.00 53.37 264 LEU C O 1
ATOM 4653 N N . LYS B 1 267 ? 55.697 -7.793 66.143 1.00 53.31 265 LYS C N 1
ATOM 4654 C CA . LYS B 1 267 ? 56.850 -7.348 66.973 1.00 54.81 265 LYS C CA 1
ATOM 4655 C C . LYS B 1 267 ? 57.851 -6.591 66.094 1.00 54.74 265 LYS C C 1
ATOM 4656 O O . LYS B 1 267 ? 58.810 -7.220 65.611 1.00 56.65 265 LYS C O 1
ATOM 4662 N N . ASN B 1 268 ? 57.632 -5.284 65.917 1.00 54.99 266 ASN C N 1
ATOM 4663 C CA . ASN B 1 268 ? 58.384 -4.417 64.970 1.00 55.45 266 ASN C CA 1
ATOM 4664 C C . ASN B 1 268 ? 58.485 -2.993 65.529 1.00 57.33 266 ASN C C 1
ATOM 4665 O O . ASN B 1 268 ? 57.813 -2.707 66.540 1.00 58.77 266 ASN C O 1
ATOM 4670 N N . ASN B 1 269 ? 59.285 -2.141 64.876 1.00 58.85 267 ASN C N 1
ATOM 4671 C CA . ASN B 1 269 ? 59.478 -0.704 65.217 1.00 60.29 267 ASN C CA 1
ATOM 4672 C C . ASN B 1 269 ? 58.976 0.163 64.055 1.00 62.16 267 ASN C C 1
ATOM 4673 O O . ASN B 1 269 ? 59.629 1.180 63.750 1.00 63.37 267 ASN C O 1
ATOM 4678 N N . LEU B 1 270 ? 57.853 -0.222 63.439 1.00 63.91 268 LEU C N 1
ATOM 4679 C CA . LEU B 1 270 ? 57.269 0.468 62.256 1.00 64.86 268 LEU C CA 1
ATOM 4680 C C . LEU B 1 270 ? 56.450 1.669 62.724 1.00 65.48 268 LEU C C 1
ATOM 4681 O O . LEU B 1 270 ? 55.702 1.565 63.693 1.00 64.67 268 LEU C O 1
ATOM 4686 N N . PRO B 1 271 ? 56.572 2.846 62.062 1.00 67.24 269 PRO C N 1
ATOM 4687 C CA . PRO B 1 271 ? 55.739 4.005 62.381 1.00 68.25 269 PRO C CA 1
ATOM 4688 C C . PRO B 1 271 ? 54.237 3.721 62.235 1.00 70.69 269 PRO C C 1
ATOM 4689 O O . PRO B 1 271 ? 53.847 3.127 61.248 1.00 71.93 269 PRO C O 1
ATOM 4693 N N . MET B 1 272 ? 53.444 4.153 63.219 1.00 74.28 270 MET C N 1
ATOM 4694 C CA . MET B 1 272 ? 51.959 4.086 63.207 1.00 76.42 270 MET C CA 1
ATOM 4695 C C . MET B 1 272 ? 51.431 5.197 62.291 1.00 77.86 270 MET C C 1
ATOM 4696 O O . MET B 1 272 ? 51.430 6.367 62.721 1.00 80.82 270 MET C O 1
ATOM 4701 N N . GLY B 1 273 ? 51.018 4.842 61.071 1.00 78.21 271 GLY C N 1
ATOM 4702 C CA . GLY B 1 273 ? 50.534 5.791 60.050 1.00 79.68 271 GLY C CA 1
ATOM 4703 C C . GLY B 1 273 ? 49.029 5.708 59.863 1.00 81.47 271 GLY C C 1
ATOM 4704 O O . GLY B 1 273 ? 48.463 4.621 60.098 1.00 80.48 271 GLY C O 1
ATOM 4705 N N . GLN B 1 274 ? 48.404 6.820 59.460 1.00 85.08 272 GLN C N 1
ATOM 4706 C CA . GLN B 1 274 ? 46.969 6.893 59.072 1.00 87.66 272 GLN C CA 1
ATOM 4707 C C . GLN B 1 274 ? 46.804 6.208 57.710 1.00 86.43 272 GLN C C 1
ATOM 4708 O O . GLN B 1 274 ? 47.365 6.724 56.723 1.00 87.40 272 GLN C O 1
ATOM 4714 N N . CYS B 1 275 ? 46.068 5.091 57.666 1.00 84.53 273 CYS C N 1
ATOM 4715 C CA . CYS B 1 275 ? 45.930 4.210 56.473 1.00 82.01 273 CYS C CA 1
ATOM 4716 C C . CYS B 1 275 ? 45.090 2.972 56.815 1.00 78.47 273 CYS C C 1
ATOM 4717 O O . CYS B 1 275 ? 45.283 2.408 57.913 1.00 77.54 273 CYS C O 1
ATOM 4720 N N . VAL B 1 276 ? 44.203 2.572 55.896 1.00 74.92 274 VAL C N 1
ATOM 4721 C CA . VAL B 1 276 ? 43.406 1.308 55.946 1.00 72.49 274 VAL C CA 1
ATOM 4722 C C . VAL B 1 276 ? 43.884 0.408 54.800 1.00 71.82 274 VAL C C 1
ATOM 4723 O O . VAL B 1 276 ? 44.028 0.923 53.674 1.00 72.41 274 VAL C O 1
ATOM 4727 N N . THR B 1 277 ? 44.120 -0.880 55.079 1.00 70.58 275 THR C N 1
ATOM 4728 C CA . THR B 1 277 ? 44.734 -1.856 54.136 1.00 69.29 275 THR C CA 1
ATOM 4729 C C . THR B 1 277 ? 43.958 -3.178 54.139 1.00 69.14 275 THR C C 1
ATOM 4730 O O . THR B 1 277 ? 43.226 -3.441 55.116 1.00 68.41 275 THR C O 1
ATOM 4734 N N . GLU B 1 278 ? 44.139 -3.972 53.079 1.00 69.68 276 GLU C N 1
ATOM 4735 C CA . GLU B 1 278 ? 43.586 -5.344 52.919 1.00 69.73 276 GLU C CA 1
ATOM 4736 C C . GLU B 1 278 ? 44.587 -6.363 53.477 1.00 66.79 276 GLU C C 1
ATOM 4737 O O . GLU B 1 278 ? 44.131 -7.371 54.047 1.00 64.97 276 GLU C O 1
ATOM 4743 N N . CYS B 1 279 ? 45.893 -6.117 53.303 1.00 63.88 277 CYS C N 1
ATOM 4744 C CA . CYS B 1 279 ? 46.997 -6.993 53.785 1.00 62.60 277 CYS C CA 1
ATOM 4745 C C . CYS B 1 279 ? 47.983 -6.201 54.655 1.00 57.90 277 CYS C C 1
ATOM 4746 O O . CYS B 1 279 ? 48.363 -5.086 54.251 1.00 58.32 277 CYS C O 1
ATOM 4749 N N . GLN B 1 280 ? 48.401 -6.788 55.785 1.00 53.24 278 GLN C N 1
ATOM 4750 C CA . GLN B 1 280 ? 49.391 -6.221 56.743 1.00 50.68 278 GLN C CA 1
ATOM 4751 C C . GLN B 1 280 ? 50.426 -7.297 57.101 1.00 48.57 278 GLN C C 1
ATOM 4752 O O . GLN B 1 280 ? 50.017 -8.438 57.391 1.00 48.31 278 GLN C O 1
ATOM 4758 N N . LEU B 1 281 ? 51.712 -6.932 57.077 1.00 47.34 279 LEU C N 1
ATOM 4759 C CA . LEU B 1 281 ? 52.865 -7.790 57.462 1.00 47.70 279 LEU C CA 1
ATOM 4760 C C . LEU B 1 281 ? 53.651 -7.105 58.586 1.00 48.13 279 LEU C C 1
ATOM 4761 O O . LEU B 1 281 ? 53.471 -5.887 58.785 1.00 47.29 279 LEU C O 1
ATOM 4766 N N . ASN B 1 282 ? 54.527 -7.862 59.254 1.00 49.71 280 ASN C N 1
ATOM 4767 C CA . ASN B 1 282 ? 55.441 -7.369 60.321 1.00 49.43 280 ASN C CA 1
ATOM 4768 C C . ASN B 1 282 ? 56.496 -6.451 59.691 1.00 49.81 280 ASN C C 1
ATOM 4769 O O . ASN B 1 282 ? 57.078 -5.630 60.428 1.00 50.91 280 ASN C O 1
ATOM 4774 N N . GLU B 1 283 ? 56.727 -6.587 58.379 1.00 50.56 281 GLU C N 1
ATOM 4775 C CA . GLU B 1 283 ? 57.735 -5.814 57.604 1.00 50.58 281 GLU C CA 1
ATOM 4776 C C . GLU B 1 283 ? 57.095 -4.566 56.976 1.00 49.54 281 GLU C C 1
ATOM 4777 O O . GLU B 1 283 ? 57.860 -3.654 56.596 1.00 50.83 281 GLU C O 1
ATOM 4783 N N . GLY B 1 284 ? 55.762 -4.525 56.848 1.00 47.76 282 GLY C N 1
ATOM 4784 C CA . GLY B 1 284 ? 55.032 -3.346 56.339 1.00 47.47 282 GLY C CA 1
ATOM 4785 C C . GLY B 1 284 ? 53.708 -3.701 55.683 1.00 47.00 282 GLY C C 1
ATOM 4786 O O . GLY B 1 284 ? 53.149 -4.762 56.012 1.00 45.30 282 GLY C O 1
ATOM 4787 N N . VAL B 1 285 ? 53.225 -2.825 54.792 1.00 47.85 283 VAL C N 1
ATOM 4788 C CA . VAL B 1 285 ? 51.909 -2.934 54.089 1.00 48.54 283 VAL C CA 1
ATOM 4789 C C . VAL B 1 285 ? 52.163 -3.049 52.581 1.00 49.39 283 VAL C C 1
ATOM 4790 O O . VAL B 1 285 ? 53.295 -2.761 52.146 1.00 49.45 283 VAL C O 1
ATOM 4794 N N . MET B 1 286 ? 51.139 -3.431 51.812 1.00 51.03 284 MET C N 1
ATOM 4795 C CA . MET B 1 286 ? 51.274 -3.844 50.389 1.00 52.47 284 MET C CA 1
ATOM 4796 C C . MET B 1 286 ? 49.888 -3.952 49.737 1.00 54.31 284 MET C C 1
ATOM 4797 O O . MET B 1 286 ? 48.968 -4.480 50.392 1.00 55.72 284 MET C O 1
ATOM 4802 N N . ASN B 1 287 ? 49.758 -3.480 48.492 1.00 56.65 285 ASN C N 1
ATOM 4803 C CA . ASN B 1 287 ? 48.484 -3.460 47.721 1.00 60.10 285 ASN C CA 1
ATOM 4804 C C . ASN B 1 287 ? 48.791 -3.705 46.238 1.00 58.62 285 ASN C C 1
ATOM 4805 O O . ASN B 1 287 ? 49.247 -2.760 45.568 1.00 60.64 285 ASN C O 1
ATOM 4810 N N . THR B 1 288 ? 48.538 -4.923 45.746 1.00 56.69 286 THR C N 1
ATOM 4811 C CA . THR B 1 288 ? 48.919 -5.378 44.381 1.00 55.40 286 THR C CA 1
ATOM 4812 C C . THR B 1 288 ? 47.877 -6.356 43.822 1.00 54.01 286 THR C C 1
ATOM 4813 O O . THR B 1 288 ? 47.128 -6.945 44.621 1.00 55.71 286 THR C O 1
ATOM 4817 N N . SER B 1 289 ? 47.852 -6.518 42.495 1.00 53.79 287 SER C N 1
ATOM 4818 C CA . SER B 1 289 ? 47.025 -7.507 41.750 1.00 53.26 287 SER C CA 1
ATOM 4819 C C . SER B 1 289 ? 47.825 -8.795 41.516 1.00 50.74 287 SER C C 1
ATOM 4820 O O . SER B 1 289 ? 47.222 -9.794 41.076 1.00 50.63 287 SER C O 1
ATOM 4823 N N . LYS B 1 290 ? 49.133 -8.762 41.784 1.00 47.61 288 LYS C N 1
ATOM 4824 C CA . LYS B 1 290 ? 50.081 -9.860 41.462 1.00 47.05 288 LYS C CA 1
ATOM 4825 C C . LYS B 1 290 ? 49.814 -11.050 42.380 1.00 44.59 288 LYS C C 1
ATOM 4826 O O . LYS B 1 290 ? 49.389 -10.881 43.520 1.00 45.30 288 LYS C O 1
ATOM 4832 N N . PRO B 1 291 ? 50.031 -12.294 41.898 1.00 41.46 289 PRO C N 1
ATOM 4833 C CA . PRO B 1 291 ? 49.750 -13.490 42.689 1.00 40.39 289 PRO C CA 1
ATOM 4834 C C . PRO B 1 291 ? 50.829 -13.873 43.716 1.00 39.15 289 PRO C C 1
ATOM 4835 O O . PRO B 1 291 ? 50.506 -14.631 44.605 1.00 39.52 289 PRO C O 1
ATOM 4839 N N . PHE B 1 292 ? 52.056 -13.356 43.578 1.00 38.58 290 PHE C N 1
ATOM 4840 C CA . PHE B 1 292 ? 53.231 -13.754 44.403 1.00 38.53 290 PHE C CA 1
ATOM 4841 C C . PHE B 1 292 ? 53.863 -12.540 45.094 1.00 39.10 290 PHE C C 1
ATOM 4842 O O . PHE B 1 292 ? 53.704 -11.397 44.619 1.00 38.30 290 PHE C O 1
ATOM 4850 N N . GLN B 1 293 ? 54.594 -12.818 46.178 1.00 40.44 291 GLN C N 1
ATOM 4851 C CA . GLN B 1 293 ? 55.213 -11.824 47.096 1.00 41.58 291 GLN C CA 1
ATOM 4852 C C . GLN B 1 293 ? 56.345 -12.530 47.857 1.00 42.66 291 GLN C C 1
ATOM 4853 O O . GLN B 1 293 ? 56.174 -13.720 48.176 1.00 45.00 291 GLN C O 1
ATOM 4859 N N . ASN B 1 294 ? 57.457 -11.835 48.128 1.00 43.43 292 ASN C N 1
ATOM 4860 C CA . ASN B 1 294 ? 58.738 -12.456 48.570 1.00 44.70 292 ASN C CA 1
ATOM 4861 C C . ASN B 1 294 ? 59.229 -11.887 49.911 1.00 44.83 292 ASN C C 1
ATOM 4862 O O . ASN B 1 294 ? 60.422 -12.087 50.217 1.00 44.18 292 ASN C O 1
ATOM 4867 N N . THR B 1 295 ? 58.367 -11.237 50.700 1.00 45.28 293 THR C N 1
ATOM 4868 C CA . THR B 1 295 ? 58.774 -10.501 51.932 1.00 46.02 293 THR C CA 1
ATOM 4869 C C . THR B 1 295 ? 58.579 -11.393 53.171 1.00 45.00 293 THR C C 1
ATOM 4870 O O . THR B 1 295 ? 59.524 -11.453 53.979 1.00 44.79 293 THR C O 1
ATOM 4874 N N . SER B 1 296 ? 57.428 -12.059 53.328 1.00 43.75 294 SER C N 1
ATOM 4875 C CA . SER B 1 296 ? 57.160 -12.985 54.463 1.00 44.16 294 SER C CA 1
ATOM 4876 C C . SER B 1 296 ? 55.968 -13.909 54.188 1.00 43.20 294 SER C C 1
ATOM 4877 O O . SER B 1 296 ? 55.058 -13.506 53.444 1.00 42.97 294 SER C O 1
ATOM 4880 N N . LYS B 1 297 ? 55.977 -15.090 54.818 1.00 44.01 295 LYS C N 1
ATOM 4881 C CA . LYS B 1 297 ? 54.863 -16.080 54.830 1.00 45.22 295 LYS C CA 1
ATOM 4882 C C . LYS B 1 297 ? 53.850 -15.725 55.928 1.00 44.73 295 LYS C C 1
ATOM 4883 O O . LYS B 1 297 ? 52.710 -16.218 55.858 1.00 44.94 295 LYS C O 1
ATOM 4889 N N . HIS B 1 298 ? 54.261 -14.921 56.915 1.00 46.11 296 HIS C N 1
ATOM 4890 C CA . HIS B 1 298 ? 53.428 -14.470 58.063 1.00 46.40 296 HIS C CA 1
ATOM 4891 C C . HIS B 1 298 ? 52.789 -13.119 57.721 1.00 46.95 296 HIS C C 1
ATOM 4892 O O . HIS B 1 298 ? 53.523 -12.112 57.700 1.00 49.21 296 HIS C O 1
ATOM 4899 N N . TYR B 1 299 ? 51.481 -13.114 57.445 1.00 47.14 297 TYR C N 1
ATOM 4900 C CA . TYR B 1 299 ? 50.686 -11.914 57.069 1.00 47.06 297 TYR C CA 1
ATOM 4901 C C . TYR B 1 299 ? 49.270 -12.039 57.639 1.00 46.92 297 TYR C C 1
ATOM 4902 O O . TYR B 1 299 ? 48.876 -13.159 58.008 1.00 46.78 297 TYR C O 1
ATOM 4911 N N . ILE B 1 300 ? 48.530 -10.926 57.689 1.00 47.31 298 ILE C N 1
ATOM 4912 C CA . ILE B 1 300 ? 47.094 -10.893 58.101 1.00 48.75 298 ILE C CA 1
ATOM 4913 C C . ILE B 1 300 ? 46.275 -10.282 56.955 1.00 49.08 298 ILE C C 1
ATOM 4914 O O . ILE B 1 300 ? 46.706 -9.254 56.399 1.00 47.83 298 ILE C O 1
ATOM 4919 N N . GLY B 1 301 ? 45.157 -10.923 56.599 1.00 50.93 299 GLY C N 1
ATOM 4920 C CA . GLY B 1 301 ? 44.183 -10.425 55.606 1.00 52.73 299 GLY C CA 1
ATOM 4921 C C . GLY B 1 301 ? 44.264 -11.179 54.289 1.00 55.27 299 GLY C C 1
ATOM 4922 O O . GLY B 1 301 ? 44.662 -12.361 54.304 1.00 55.83 299 GLY C O 1
ATOM 4923 N N . LYS B 1 302 ? 43.877 -10.517 53.194 1.00 58.14 300 LYS C N 1
ATOM 4924 C CA . LYS B 1 302 ? 43.880 -11.062 51.810 1.00 60.24 300 LYS C CA 1
ATOM 4925 C C . LYS B 1 302 ? 45.163 -10.600 51.109 1.00 60.23 300 LYS C C 1
ATOM 4926 O O . LYS B 1 302 ? 45.219 -9.426 50.694 1.00 62.23 300 LYS C O 1
ATOM 4932 N N . CYS B 1 303 ? 46.143 -11.498 50.975 1.00 59.56 301 CYS C N 1
ATOM 4933 C CA . CYS B 1 303 ? 47.531 -11.180 50.549 1.00 58.66 301 CYS C CA 1
ATOM 4934 C C . CYS B 1 303 ? 48.007 -12.172 49.489 1.00 53.97 301 CYS C C 1
ATOM 4935 O O . CYS B 1 303 ? 47.562 -13.317 49.470 1.00 52.08 301 CYS C O 1
ATOM 4938 N N . PRO B 1 304 ? 48.928 -11.770 48.580 1.00 50.09 302 PRO C N 1
ATOM 4939 C CA . PRO B 1 304 ? 49.503 -12.700 47.607 1.00 48.53 302 PRO C CA 1
ATOM 4940 C C . PRO B 1 304 ? 50.310 -13.821 48.280 1.00 46.74 302 PRO C C 1
ATOM 4941 O O . PRO B 1 304 ? 50.911 -13.571 49.306 1.00 46.07 302 PRO C O 1
ATOM 4945 N N . LYS B 1 305 ? 50.311 -15.016 47.677 1.00 46.26 303 LYS C N 1
ATOM 4946 C CA . LYS B 1 305 ? 51.047 -16.212 48.170 1.00 45.66 303 LYS C CA 1
ATOM 4947 C C . LYS B 1 305 ? 52.544 -15.887 48.252 1.00 43.82 303 LYS C C 1
ATOM 4948 O O . LYS B 1 305 ? 53.023 -15.101 47.414 1.00 43.91 303 LYS C O 1
ATOM 4954 N N . TYR B 1 306 ? 53.246 -16.468 49.230 1.00 42.76 304 TYR C N 1
ATOM 4955 C CA . TYR B 1 306 ? 54.698 -16.255 49.470 1.00 42.88 304 TYR C CA 1
ATOM 4956 C C . TYR B 1 306 ? 55.518 -17.304 48.714 1.00 43.76 304 TYR C C 1
ATOM 4957 O O . TYR B 1 306 ? 55.221 -18.508 48.842 1.00 42.39 304 TYR C O 1
ATOM 4966 N N . ILE B 1 307 ? 56.517 -16.843 47.954 1.00 45.60 305 ILE C N 1
ATOM 4967 C CA . ILE B 1 307 ? 57.641 -17.667 47.415 1.00 47.78 305 ILE C CA 1
ATOM 4968 C C . ILE B 1 307 ? 58.928 -16.868 47.599 1.00 49.33 305 ILE C C 1
ATOM 4969 O O . ILE B 1 307 ? 58.910 -15.642 47.509 1.00 49.51 305 ILE C O 1
ATOM 4974 N N . PRO B 1 308 ? 60.078 -17.533 47.859 1.00 50.71 306 PRO C N 1
ATOM 4975 C CA . PRO B 1 308 ? 61.328 -16.824 48.142 1.00 50.82 306 PRO C CA 1
ATOM 4976 C C . PRO B 1 308 ? 62.000 -16.152 46.932 1.00 50.41 306 PRO C C 1
ATOM 4977 O O . PRO B 1 308 ? 62.988 -15.478 47.146 1.00 50.92 306 PRO C O 1
ATOM 4981 N N . SER B 1 309 ? 61.463 -16.332 45.720 1.00 51.73 307 SER C N 1
ATOM 4982 C CA . SER B 1 309 ? 62.006 -15.771 44.451 1.00 52.28 307 SER C CA 1
ATOM 4983 C C . SER B 1 309 ? 61.731 -14.264 44.371 1.00 50.38 307 SER C C 1
ATOM 4984 O O . SER B 1 309 ? 60.638 -13.840 44.791 1.00 49.68 307 SER C O 1
ATOM 4987 N N . GLY B 1 310 ? 62.688 -13.499 43.833 1.00 49.08 308 GLY C N 1
ATOM 4988 C CA . GLY B 1 310 ? 62.601 -12.035 43.659 1.00 47.83 308 GLY C CA 1
ATOM 4989 C C . GLY B 1 310 ? 61.837 -11.642 42.403 1.00 47.33 308 GLY C C 1
ATOM 4990 O O . GLY B 1 310 ? 61.249 -10.541 42.398 1.00 47.23 308 GLY C O 1
ATOM 4991 N N . SER B 1 311 ? 61.844 -12.497 41.373 1.00 46.71 309 SER C N 1
ATOM 4992 C CA . SER B 1 311 ? 61.197 -12.253 40.056 1.00 46.05 309 SER C CA 1
ATOM 4993 C C . SER B 1 311 ? 60.782 -13.579 39.401 1.00 44.95 309 SER C C 1
ATOM 4994 O O . SER B 1 311 ? 61.578 -14.535 39.450 1.00 44.90 309 SER C O 1
ATOM 4997 N N . LEU B 1 312 ? 59.578 -13.618 38.817 1.00 44.26 310 LEU C N 1
ATOM 4998 C CA . LEU B 1 312 ? 59.063 -14.726 37.962 1.00 43.39 310 LEU C CA 1
ATOM 4999 C C . LEU B 1 312 ? 58.376 -14.132 36.726 1.00 43.26 310 LEU C C 1
ATOM 5000 O O . LEU B 1 312 ? 57.307 -13.499 36.893 1.00 42.14 310 LEU C O 1
ATOM 5005 N N . LYS B 1 313 ? 58.962 -14.344 35.541 1.00 42.14 311 LYS C N 1
ATOM 5006 C CA . LYS B 1 313 ? 58.455 -13.831 34.239 1.00 42.63 311 LYS C CA 1
ATOM 5007 C C . LYS B 1 313 ? 57.613 -14.912 33.552 1.00 40.59 311 LYS C C 1
ATOM 5008 O O . LYS B 1 313 ? 58.159 -15.996 33.270 1.00 40.89 311 LYS C O 1
ATOM 5014 N N . LEU B 1 314 ? 56.336 -14.615 33.292 1.00 39.45 312 LEU C N 1
ATOM 5015 C CA . LEU B 1 314 ? 55.425 -15.445 32.457 1.00 37.98 312 LEU C CA 1
ATOM 5016 C C . LEU B 1 314 ? 55.348 -14.824 31.059 1.00 36.67 312 LEU C C 1
ATOM 5017 O O . LEU B 1 314 ? 55.026 -13.624 30.969 1.00 35.39 312 LEU C O 1
ATOM 5022 N N . ALA B 1 315 ? 55.640 -15.612 30.020 1.00 36.80 313 ALA C N 1
ATOM 5023 C CA . ALA B 1 315 ? 55.566 -15.205 28.597 1.00 36.72 313 ALA C CA 1
ATOM 5024 C C . ALA B 1 315 ? 54.100 -15.016 28.194 1.00 36.07 313 ALA C C 1
ATOM 5025 O O . ALA B 1 315 ? 53.281 -15.895 28.518 1.00 36.49 313 ALA C O 1
ATOM 5027 N N . ILE B 1 316 ? 53.790 -13.889 27.547 1.00 35.75 314 ILE C N 1
ATOM 5028 C CA . ILE B 1 316 ? 52.489 -13.620 26.864 1.00 35.77 314 ILE C CA 1
ATOM 5029 C C . ILE B 1 316 ? 52.754 -13.545 25.355 1.00 35.58 314 ILE C C 1
ATOM 5030 O O . ILE B 1 316 ? 52.004 -14.182 24.594 1.00 36.09 314 ILE C O 1
ATOM 5035 N N . GLY B 1 317 ? 53.790 -12.805 24.950 1.00 35.44 315 GLY C N 1
ATOM 5036 C CA . GLY B 1 317 ? 54.199 -12.652 23.540 1.00 35.45 315 GLY C CA 1
ATOM 5037 C C . GLY B 1 317 ? 54.886 -13.898 23.005 1.00 35.19 315 GLY C C 1
ATOM 5038 O O . GLY B 1 317 ? 54.769 -14.964 23.643 1.00 35.46 315 GLY C O 1
ATOM 5039 N N . LEU B 1 318 ? 55.590 -13.761 21.877 1.00 34.65 316 LEU C N 1
ATOM 5040 C CA . LEU B 1 318 ? 56.275 -14.872 21.158 1.00 34.73 316 LEU C CA 1
ATOM 5041 C C . LEU B 1 318 ? 57.788 -14.668 21.259 1.00 35.38 316 LEU C C 1
ATOM 5042 O O . LEU B 1 318 ? 58.207 -13.562 21.652 1.00 34.96 316 LEU C O 1
ATOM 5047 N N . ARG B 1 319 ? 58.575 -15.691 20.920 1.00 36.91 317 ARG C N 1
ATOM 5048 C CA . ARG B 1 319 ? 60.054 -15.581 20.834 1.00 37.20 317 ARG C CA 1
ATOM 5049 C C . ARG B 1 319 ? 60.379 -14.339 19.998 1.00 36.51 317 ARG C C 1
ATOM 5050 O O . ARG B 1 319 ? 59.794 -14.199 18.910 1.00 35.10 317 ARG C O 1
ATOM 5058 N N . ASN B 1 320 ? 61.237 -13.457 20.520 1.00 37.93 318 ASN C N 1
ATOM 5059 C CA . ASN B 1 320 ? 61.667 -12.192 19.865 1.00 38.42 318 ASN C CA 1
ATOM 5060 C C . ASN B 1 320 ? 62.844 -12.524 18.940 1.00 39.13 318 ASN C C 1
ATOM 5061 O O . ASN B 1 320 ? 63.915 -12.893 19.457 1.00 40.16 318 ASN C O 1
ATOM 5066 N N . VAL B 1 321 ? 62.636 -12.442 17.625 1.00 40.78 319 VAL C N 1
ATOM 5067 C CA . VAL B 1 321 ? 63.649 -12.805 16.589 1.00 42.26 319 VAL C CA 1
ATOM 5068 C C . VAL B 1 321 ? 63.940 -11.571 15.737 1.00 44.46 319 VAL C C 1
ATOM 5069 O O . VAL B 1 321 ? 63.054 -11.077 15.043 1.00 43.64 319 VAL C O 1
ATOM 5073 N N . PRO B 1 322 ? 65.177 -11.021 15.779 1.00 48.77 320 PRO C N 1
ATOM 5074 C CA . PRO B 1 322 ? 65.575 -9.946 14.868 1.00 50.58 320 PRO C CA 1
ATOM 5075 C C . PRO B 1 322 ? 65.520 -10.384 13.396 1.00 53.07 320 PRO C C 1
ATOM 5076 O O . PRO B 1 322 ? 65.672 -11.563 13.131 1.00 53.49 320 PRO C O 1
ATOM 5080 N N . GLN B 1 323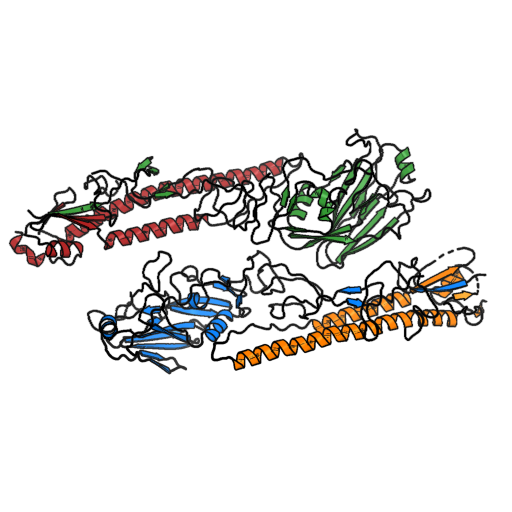 ? 65.311 -9.429 12.484 1.00 56.22 321 GLN C N 1
ATOM 5081 C CA . GLN B 1 323 ? 65.188 -9.680 11.021 1.00 58.43 321 GLN C CA 1
ATOM 5082 C C . GLN B 1 323 ? 66.573 -9.988 10.440 1.00 57.07 321 GLN C C 1
ATOM 5083 O O . GLN B 1 323 ? 66.683 -10.749 9.475 1.00 57.47 321 GLN C O 1
ATOM 5089 N N . GLY C 2 1 ? 8.512 6.908 102.083 1.00 80.39 326 GLY B N 1
ATOM 5090 C CA . GLY C 2 1 ? 7.727 5.806 101.453 1.00 79.43 326 GLY B CA 1
ATOM 5091 C C . GLY C 2 1 ? 6.338 5.676 102.058 1.00 78.79 326 GLY B C 1
ATOM 5092 O O . GLY C 2 1 ? 6.110 6.252 103.141 1.00 77.79 326 GLY B O 1
ATOM 5093 N N . LEU C 2 2 ? 5.451 4.938 101.381 1.00 78.08 327 LEU B N 1
ATOM 5094 C CA . LEU C 2 2 ? 4.027 4.726 101.767 1.00 76.87 327 LEU B CA 1
ATOM 5095 C C . LEU C 2 2 ? 3.940 4.121 103.175 1.00 76.27 327 LEU B C 1
ATOM 5096 O O . LEU C 2 2 ? 3.110 4.604 103.969 1.00 75.56 327 LEU B O 1
ATOM 5101 N N . PHE C 2 3 ? 4.760 3.107 103.465 1.00 75.82 328 PHE B N 1
ATOM 5102 C CA . PHE C 2 3 ? 4.711 2.298 104.712 1.00 76.57 328 PHE B CA 1
ATOM 5103 C C . PHE C 2 3 ? 5.559 2.958 105.810 1.00 78.15 328 PHE B C 1
ATOM 5104 O O . PHE C 2 3 ? 5.453 2.533 106.979 1.00 75.95 328 PHE B O 1
ATOM 5112 N N . GLY C 2 4 ? 6.369 3.959 105.443 1.00 81.17 329 GLY B N 1
ATOM 5113 C CA . GLY C 2 4 ? 7.056 4.884 106.368 1.00 81.89 329 GLY B CA 1
ATOM 5114 C C . GLY C 2 4 ? 8.001 4.182 107.331 1.00 82.41 329 GLY B C 1
ATOM 5115 O O . GLY C 2 4 ? 8.145 4.678 108.464 1.00 81.31 329 GLY B O 1
ATOM 5116 N N . ALA C 2 5 ? 8.634 3.085 106.899 1.00 84.17 330 ALA B N 1
ATOM 5117 C CA . ALA C 2 5 ? 9.658 2.332 107.663 1.00 85.04 330 ALA B CA 1
ATOM 5118 C C . ALA C 2 5 ? 11.055 2.727 107.165 1.00 86.11 330 ALA B C 1
ATOM 5119 O O . ALA C 2 5 ? 11.837 3.267 107.973 1.00 87.65 330 ALA B O 1
ATOM 5121 N N . ILE C 2 6 ? 11.345 2.47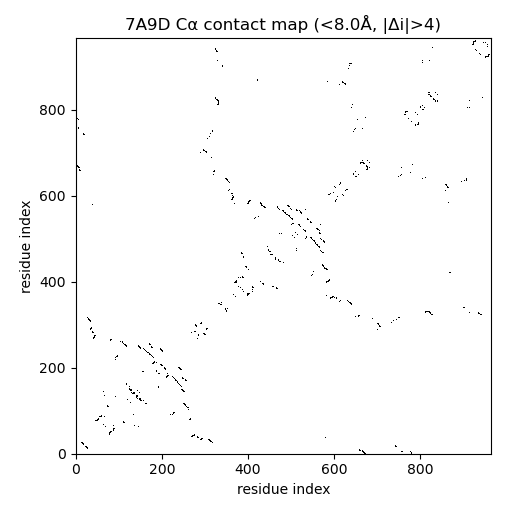6 105.883 1.00 86.61 331 ILE B N 1
ATOM 5122 C CA . ILE C 2 6 ? 12.641 2.820 105.222 1.00 87.09 331 ILE B CA 1
ATOM 5123 C C . ILE C 2 6 ? 12.713 4.343 105.059 1.00 88.17 331 ILE B C 1
ATOM 5124 O O . ILE C 2 6 ? 11.829 4.903 104.381 1.00 87.93 331 ILE B O 1
ATOM 5129 N N . ALA C 2 7 ? 13.733 4.972 105.657 1.00 90.66 332 ALA B N 1
ATOM 5130 C CA . ALA C 2 7 ? 13.957 6.438 105.694 1.00 92.22 332 ALA B CA 1
ATOM 5131 C C . ALA C 2 7 ? 12.767 7.134 106.372 1.00 94.08 332 ALA B C 1
ATOM 5132 O O . ALA C 2 7 ? 12.447 8.276 105.983 1.00 96.98 332 ALA B O 1
ATOM 5134 N N . GLY C 2 8 ? 12.153 6.468 107.358 1.00 94.96 333 GLY B N 1
ATOM 5135 C CA . GLY C 2 8 ? 11.003 6.971 108.136 1.00 95.21 333 GLY B CA 1
ATOM 5136 C C . GLY C 2 8 ? 11.331 7.036 109.618 1.00 96.43 333 GLY B C 1
ATOM 5137 O O . GLY C 2 8 ? 12.094 7.943 110.010 1.00 96.04 333 GLY B O 1
ATOM 5138 N N . PHE C 2 9 ? 10.793 6.101 110.411 1.00 96.08 334 PHE B N 1
ATOM 5139 C CA . PHE C 2 9 ? 11.028 5.998 111.876 1.00 96.52 334 PHE B CA 1
ATOM 5140 C C . PHE C 2 9 ? 12.345 5.251 112.135 1.00 95.61 334 PHE B C 1
ATOM 5141 O O . PHE C 2 9 ? 12.958 5.493 113.190 1.00 96.97 334 PHE B O 1
ATOM 5149 N N . ILE C 2 10 ? 12.764 4.382 111.207 1.00 94.90 335 ILE B N 1
ATOM 5150 C CA . ILE C 2 10 ? 14.149 3.824 111.135 1.00 95.13 335 ILE B CA 1
ATOM 5151 C C . ILE C 2 10 ? 14.944 4.693 110.152 1.00 98.29 335 ILE B C 1
ATOM 5152 O O . ILE C 2 10 ? 14.957 4.362 108.950 1.00 102.44 335 ILE B O 1
ATOM 5157 N N . GLU C 2 11 ? 15.568 5.767 110.651 1.00 99.45 336 GLU B N 1
ATOM 5158 C CA . GLU C 2 11 ? 16.189 6.851 109.838 1.00 100.51 336 GLU B CA 1
ATOM 5159 C C . GLU C 2 11 ? 17.232 6.278 108.869 1.00 98.06 336 GLU B C 1
ATOM 5160 O O . GLU C 2 11 ? 17.205 6.677 107.688 1.00 97.39 336 GLU B O 1
ATOM 5166 N N . GLY C 2 12 ? 18.112 5.393 109.351 1.00 94.71 337 GLY B N 1
ATOM 5167 C CA . GLY C 2 12 ? 19.292 4.909 108.606 1.00 93.82 337 GLY B CA 1
ATOM 5168 C C . GLY C 2 12 ? 19.344 3.394 108.498 1.00 93.12 337 GLY B C 1
ATOM 5169 O O . GLY C 2 12 ? 18.687 2.715 109.315 1.00 90.50 337 GLY B O 1
ATOM 5170 N N . GLY C 2 13 ? 20.105 2.891 107.519 1.00 93.96 338 GLY B N 1
ATOM 5171 C CA . GLY C 2 13 ? 20.384 1.457 107.307 1.00 94.88 338 GLY B CA 1
ATOM 5172 C C . GLY C 2 13 ? 21.708 1.049 107.932 1.00 95.16 338 GLY B C 1
ATOM 5173 O O . GLY C 2 13 ? 22.414 1.940 108.448 1.00 95.33 338 GLY B O 1
ATOM 5174 N N . TRP C 2 14 ? 22.038 -0.246 107.880 1.00 94.24 339 TRP B N 1
ATOM 5175 C CA . TRP C 2 14 ? 23.251 -0.844 108.502 1.00 94.58 339 TRP B CA 1
ATOM 5176 C C . TRP C 2 14 ? 24.236 -1.285 107.421 1.00 95.91 339 TRP B C 1
ATOM 5177 O O . TRP C 2 14 ? 23.943 -2.213 106.669 1.00 94.80 339 TRP B O 1
ATOM 5188 N N . PRO C 2 15 ? 25.432 -0.656 107.315 1.00 97.66 340 PRO B N 1
ATOM 5189 C CA . PRO C 2 15 ? 26.448 -1.093 106.356 1.00 98.85 340 PRO B CA 1
ATOM 5190 C C . PRO C 2 15 ? 27.083 -2.442 106.734 1.00 100.44 340 PRO B C 1
ATOM 5191 O O . PRO C 2 15 ? 27.622 -3.092 105.855 1.00 100.66 340 PRO B O 1
ATOM 5195 N N . GLY C 2 16 ? 27.003 -2.822 108.015 1.00 102.18 341 GLY B N 1
ATOM 5196 C CA . GLY C 2 16 ? 27.493 -4.112 108.543 1.00 103.12 341 GLY B CA 1
ATOM 5197 C C . GLY C 2 16 ? 26.705 -5.295 108.001 1.00 103.47 341 GLY B C 1
ATOM 5198 O O . GLY C 2 16 ? 27.284 -6.397 107.925 1.00 103.44 341 GLY B O 1
ATOM 5199 N N . LEU C 2 17 ? 25.433 -5.082 107.644 1.00 104.04 342 LEU B N 1
ATOM 5200 C CA . LEU C 2 17 ? 24.514 -6.124 107.108 1.00 104.84 342 LEU B CA 1
ATOM 5201 C C . LEU C 2 17 ? 24.780 -6.314 105.609 1.00 105.59 342 LEU B C 1
ATOM 5202 O O . LEU C 2 17 ? 24.288 -5.491 104.810 1.00 106.04 342 LEU B O 1
ATOM 5207 N N . VAL C 2 18 ? 25.534 -7.360 105.252 1.00 106.14 343 VAL B N 1
ATOM 5208 C CA . VAL C 2 18 ? 25.953 -7.680 103.852 1.00 106.16 343 VAL B CA 1
ATOM 5209 C C . VAL C 2 18 ? 25.235 -8.947 103.363 1.00 103.90 343 VAL B C 1
ATOM 5210 O O . VAL C 2 18 ? 25.080 -9.087 102.135 1.00 102.44 343 VAL B O 1
ATOM 5214 N N . ALA C 2 19 ? 24.819 -9.829 104.279 1.00 102.99 344 ALA B N 1
ATOM 5215 C CA . ALA C 2 19 ? 24.279 -11.180 103.991 1.00 102.63 344 ALA B CA 1
ATOM 5216 C C . ALA C 2 19 ? 22.922 -11.090 103.279 1.00 102.86 344 ALA B C 1
ATOM 5217 O O . ALA C 2 19 ? 22.665 -11.949 102.413 1.00 103.47 344 ALA B O 1
ATOM 5219 N N . GLY C 2 20 ? 22.084 -10.111 103.642 1.00 103.36 345 GLY B N 1
ATOM 5220 C CA . GLY C 2 20 ? 20.736 -9.918 103.069 1.00 101.12 345 GLY B CA 1
ATOM 5221 C C . GLY C 2 20 ? 20.288 -8.465 103.122 1.00 99.32 345 GLY B C 1
ATOM 5222 O O . GLY C 2 20 ? 21.137 -7.595 103.403 1.00 99.97 345 GLY B O 1
ATOM 5223 N N . TRP C 2 21 ? 19.000 -8.215 102.856 1.00 96.03 346 TRP B N 1
ATOM 5224 C CA . TRP C 2 21 ? 18.370 -6.866 102.868 1.00 93.98 346 TRP B CA 1
ATOM 5225 C C . TRP C 2 21 ? 17.959 -6.498 104.298 1.00 93.05 346 TRP B C 1
ATOM 5226 O O . TRP C 2 21 ? 18.494 -5.503 104.826 1.00 91.28 346 TRP B O 1
ATOM 5237 N N . TYR C 2 22 ? 17.044 -7.275 104.889 1.00 94.00 347 TYR B N 1
ATOM 5238 C CA . TYR C 2 22 ? 16.457 -7.051 106.239 1.00 95.59 347 TYR B CA 1
ATOM 5239 C C . TYR C 2 22 ? 17.151 -7.977 107.245 1.00 98.88 347 TYR B C 1
ATOM 5240 O O . TYR C 2 22 ? 17.438 -9.136 106.881 1.00 100.16 347 TYR B O 1
ATOM 5249 N N . GLY C 2 23 ? 17.402 -7.491 108.467 1.00 101.56 348 GLY B N 1
ATOM 5250 C CA . GLY C 2 23 ? 18.132 -8.246 109.505 1.00 104.49 348 GLY B CA 1
ATOM 5251 C C . GLY C 2 23 ? 17.923 -7.701 110.908 1.00 106.91 348 GLY B C 1
ATOM 5252 O O . GLY C 2 23 ? 17.197 -6.698 111.057 1.00 107.79 348 GLY B O 1
ATOM 5253 N N . PHE C 2 24 ? 18.549 -8.357 111.892 1.00 109.80 349 PHE B N 1
ATOM 5254 C CA . PHE C 2 24 ? 18.482 -8.045 113.345 1.00 112.00 349 PHE B CA 1
ATOM 5255 C C . PHE C 2 24 ? 19.866 -7.621 113.854 1.00 115.66 349 PHE B C 1
ATOM 5256 O O . PHE C 2 24 ? 20.860 -8.276 113.485 1.00 114.71 349 PHE B O 1
ATOM 5264 N N . GLN C 2 25 ? 19.915 -6.574 114.685 1.00 120.83 350 GLN B N 1
ATOM 5265 C CA . GLN C 2 25 ? 21.118 -6.146 115.451 1.00 125.05 350 GLN B CA 1
ATOM 5266 C C . GLN C 2 25 ? 20.711 -5.928 116.913 1.00 129.56 350 GLN B C 1
ATOM 5267 O O . GLN C 2 25 ? 19.974 -4.955 117.178 1.00 131.09 350 GLN B O 1
ATOM 5273 N N . HIS C 2 26 ? 21.171 -6.801 117.817 1.00 133.20 351 HIS B N 1
ATOM 5274 C CA . HIS C 2 26 ? 20.850 -6.767 119.270 1.00 136.24 351 HIS B CA 1
ATOM 5275 C C . HIS C 2 26 ? 22.046 -6.232 120.065 1.00 142.15 351 HIS B C 1
ATOM 5276 O O . HIS C 2 26 ? 23.113 -5.999 119.457 1.00 144.51 351 HIS B O 1
ATOM 5283 N N . GLN C 2 27 ? 21.857 -6.042 121.376 1.00 146.03 352 GLN B N 1
ATOM 5284 C CA . GLN C 2 27 ? 22.904 -5.624 122.347 1.00 147.03 352 GLN B CA 1
ATOM 5285 C C . GLN C 2 27 ? 22.546 -6.189 123.727 1.00 149.38 352 GLN B C 1
ATOM 5286 O O . GLN C 2 27 ? 21.653 -5.615 124.381 1.00 150.62 352 GLN B O 1
ATOM 5292 N N . ASN C 2 28 ? 23.218 -7.269 124.142 1.00 150.13 353 ASN B N 1
ATOM 5293 C CA . ASN C 2 28 ? 22.974 -7.986 125.423 1.00 149.43 353 ASN B CA 1
ATOM 5294 C C . ASN C 2 28 ? 24.299 -8.098 126.189 1.00 149.73 353 ASN B C 1
ATOM 5295 O O . ASN C 2 28 ? 25.186 -7.252 125.951 1.00 149.80 353 ASN B O 1
ATOM 5300 N N . ALA C 2 29 ? 24.418 -9.084 127.088 1.00 149.08 354 ALA B N 1
ATOM 5301 C CA . ALA C 2 29 ? 25.654 -9.418 127.833 1.00 146.86 354 ALA B CA 1
ATOM 5302 C C . ALA C 2 29 ? 26.787 -9.702 126.837 1.00 145.37 354 ALA B C 1
ATOM 5303 O O . ALA C 2 29 ? 27.709 -8.865 126.751 1.00 144.25 354 ALA B O 1
ATOM 5305 N N . GLU C 2 30 ? 26.695 -10.816 126.096 1.00 142.69 355 GLU B N 1
ATOM 5306 C CA . GLU C 2 30 ? 27.705 -11.278 125.102 1.00 137.75 355 GLU B CA 1
ATOM 5307 C C . GLU C 2 30 ? 28.068 -10.123 124.160 1.00 137.34 355 GLU B C 1
ATOM 5308 O O . GLU C 2 30 ? 29.208 -10.141 123.658 1.00 137.48 355 GLU B O 1
ATOM 5314 N N . ILE C 2 34 ? 25.087 -8.970 114.547 1.00 116.36 359 ILE B N 1
ATOM 5315 C CA . ILE C 2 34 ? 24.281 -8.561 113.356 1.00 116.22 359 ILE B CA 1
ATOM 5316 C C . ILE C 2 34 ? 24.112 -9.775 112.429 1.00 115.21 359 ILE B C 1
ATOM 5317 O O . ILE C 2 34 ? 25.118 -10.466 112.170 1.00 115.11 359 ILE B O 1
ATOM 5322 N N . ALA C 2 35 ? 22.882 -10.034 111.971 1.00 114.50 360 ALA B N 1
ATOM 5323 C CA . ALA C 2 35 ? 22.512 -11.194 111.122 1.00 113.35 360 ALA B CA 1
ATOM 5324 C C . ALA C 2 35 ? 21.172 -10.932 110.422 1.00 113.87 360 ALA B C 1
ATOM 5325 O O . ALA C 2 35 ? 20.337 -10.201 110.991 1.00 117.82 360 ALA B O 1
ATOM 5327 N N . ALA C 2 36 ? 20.977 -11.528 109.240 1.00 112.79 361 ALA B N 1
ATOM 5328 C CA . ALA C 2 36 ? 19.813 -11.313 108.344 1.00 110.41 361 ALA B CA 1
ATOM 5329 C C . ALA C 2 36 ? 18.742 -12.385 108.587 1.00 107.40 361 ALA B C 1
ATOM 5330 O O . ALA C 2 36 ? 19.110 -13.566 108.747 1.00 104.97 361 ALA B O 1
ATOM 5332 N N . ASP C 2 37 ? 17.465 -11.982 108.596 1.00 105.98 362 ASP B N 1
ATOM 5333 C CA . ASP C 2 37 ? 16.292 -12.892 108.690 1.00 106.96 362 ASP B CA 1
ATOM 5334 C C . ASP C 2 37 ? 16.118 -13.594 107.338 1.00 110.75 362 ASP B C 1
ATOM 5335 O O . ASP C 2 37 ? 15.943 -12.886 106.329 1.00 113.78 362 ASP B O 1
ATOM 5340 N N . ARG C 2 38 ? 16.154 -14.932 107.330 1.00 114.22 363 ARG B N 1
ATOM 5341 C CA . ARG C 2 38 ? 16.201 -15.763 106.095 1.00 116.79 363 ARG B CA 1
ATOM 5342 C C . ARG C 2 38 ? 14.786 -16.059 105.581 1.00 113.99 363 ARG B C 1
ATOM 5343 O O . ARG C 2 38 ? 14.676 -16.517 104.426 1.00 114.43 363 ARG B O 1
ATOM 5351 N N . ASP C 2 39 ? 13.749 -15.807 106.387 1.00 109.84 364 ASP B N 1
ATOM 5352 C CA . ASP C 2 39 ? 12.332 -16.062 106.009 1.00 107.47 364 ASP B CA 1
ATOM 5353 C C . ASP C 2 39 ? 11.852 -14.952 105.066 1.00 104.38 364 ASP B C 1
ATOM 5354 O O . ASP C 2 39 ? 11.415 -15.280 103.946 1.00 104.14 364 ASP B O 1
ATOM 5359 N N . SER C 2 40 ? 11.938 -13.693 105.510 1.00 102.07 365 SER B N 1
ATOM 5360 C CA . SER C 2 40 ? 11.420 -12.493 104.798 1.00 101.50 365 SER B CA 1
ATOM 5361 C C . SER C 2 40 ? 12.302 -12.159 103.587 1.00 101.23 365 SER B C 1
ATOM 5362 O O . SER C 2 40 ? 11.740 -11.751 102.550 1.00 100.55 365 SER B O 1
ATOM 5365 N N . THR C 2 41 ? 13.624 -12.323 103.716 1.00 100.26 366 THR B N 1
ATOM 5366 C CA . THR C 2 41 ? 14.639 -11.930 102.698 1.00 99.98 366 THR B CA 1
ATOM 5367 C C . THR C 2 41 ? 14.590 -12.889 101.500 1.00 99.31 366 THR B C 1
ATOM 5368 O O . THR C 2 41 ? 14.729 -12.403 100.362 1.00 99.59 366 THR B O 1
ATOM 5372 N N . GLN C 2 42 ? 14.419 -14.193 101.745 1.00 99.30 367 GLN B N 1
ATOM 5373 C CA . GLN C 2 42 ? 14.339 -15.237 100.685 1.00 99.84 367 GLN B CA 1
ATOM 5374 C C . GLN C 2 42 ? 13.030 -15.064 99.904 1.00 98.88 367 GLN B C 1
ATOM 5375 O O . GLN C 2 42 ? 13.062 -15.204 98.665 1.00 99.38 367 GLN B O 1
ATOM 5381 N N . ARG C 2 43 ? 11.932 -14.769 100.608 1.00 97.46 368 ARG B N 1
ATOM 5382 C CA . ARG C 2 43 ? 10.574 -14.565 100.034 1.00 96.73 368 ARG B CA 1
ATOM 5383 C C . ARG C 2 43 ? 10.563 -13.294 99.171 1.00 94.38 368 ARG B C 1
ATOM 5384 O O . ARG C 2 43 ? 9.788 -13.254 98.194 1.00 94.66 368 ARG B O 1
ATOM 5392 N N . ALA C 2 44 ? 11.389 -12.302 99.523 1.00 91.40 369 ALA B N 1
ATOM 5393 C CA . ALA C 2 44 ? 11.566 -11.030 98.781 1.00 89.28 369 ALA B CA 1
ATOM 5394 C C . ALA C 2 44 ? 12.358 -11.283 97.492 1.00 88.44 369 ALA B C 1
ATOM 5395 O O . ALA C 2 44 ? 11.972 -10.724 96.450 1.00 88.96 369 ALA B O 1
ATOM 5397 N N . ILE C 2 45 ? 13.422 -12.092 97.566 1.00 87.65 370 ILE B N 1
ATOM 5398 C CA . ILE C 2 45 ? 14.303 -12.454 96.413 1.00 86.92 370 ILE B CA 1
ATOM 5399 C C . ILE C 2 45 ? 13.486 -13.241 95.378 1.00 87.21 370 ILE B C 1
ATOM 5400 O O . ILE C 2 45 ? 13.706 -13.017 94.171 1.00 88.62 370 ILE B O 1
ATOM 5405 N N . ASP C 2 46 ? 12.588 -14.125 95.834 1.00 87.60 371 ASP B N 1
ATOM 5406 C CA . ASP C 2 46 ? 11.668 -14.925 94.976 1.00 87.48 371 ASP B CA 1
ATOM 5407 C C . ASP C 2 46 ? 10.795 -13.983 94.136 1.00 84.82 371 ASP B C 1
ATOM 5408 O O . ASP C 2 46 ? 10.584 -14.281 92.945 1.00 82.91 371 ASP B O 1
ATOM 5413 N N . ASN C 2 47 ? 10.312 -12.893 94.743 1.00 84.29 372 ASN B N 1
ATOM 5414 C CA . ASN C 2 47 ? 9.367 -11.922 94.127 1.00 84.37 372 ASN B CA 1
ATOM 5415 C C . ASN C 2 47 ? 10.096 -11.048 93.098 1.00 82.87 372 ASN B C 1
ATOM 5416 O O . ASN C 2 47 ? 9.435 -10.612 92.134 1.00 79.43 372 ASN B O 1
ATOM 5421 N N . MET C 2 48 ? 11.396 -10.799 93.297 1.00 83.24 373 MET B N 1
ATOM 5422 C CA . MET C 2 48 ? 12.224 -9.889 92.456 1.00 83.26 373 MET B CA 1
ATOM 5423 C C . MET C 2 48 ? 12.976 -10.678 91.375 1.00 82.59 373 MET B C 1
ATOM 5424 O O . MET C 2 48 ? 13.615 -10.028 90.525 1.00 82.05 373 MET B O 1
ATOM 5429 N N . GLN C 2 49 ? 12.912 -12.015 91.407 1.00 82.71 374 GLN B N 1
ATOM 5430 C CA . GLN C 2 49 ? 13.410 -12.899 90.315 1.00 83.81 374 GLN B CA 1
ATOM 5431 C C . GLN C 2 49 ? 12.247 -13.238 89.374 1.00 84.46 374 GLN B C 1
ATOM 5432 O O . GLN C 2 49 ? 12.476 -13.271 88.149 1.00 83.92 374 GLN B O 1
ATOM 5438 N N . ASN C 2 50 ? 11.050 -13.470 89.924 1.00 85.32 375 ASN B N 1
ATOM 5439 C CA . ASN C 2 50 ? 9.806 -13.763 89.158 1.00 85.66 375 ASN B CA 1
ATOM 5440 C C . ASN C 2 50 ? 9.327 -12.494 88.437 1.00 84.37 375 ASN B C 1
ATOM 5441 O O . ASN C 2 50 ? 8.814 -12.627 87.308 1.00 83.56 375 ASN B O 1
ATOM 5446 N N . LYS C 2 51 ? 9.472 -11.321 89.067 1.00 82.69 376 LYS B N 1
ATOM 5447 C CA . LYS C 2 51 ? 9.112 -10.002 88.476 1.00 81.69 376 LYS B CA 1
ATOM 5448 C C . LYS C 2 51 ? 10.020 -9.727 87.272 1.00 80.78 376 LYS B C 1
ATOM 5449 O O . LYS C 2 51 ? 9.482 -9.454 86.181 1.00 80.92 376 LYS B O 1
ATOM 5455 N N . LEU C 2 52 ? 11.340 -9.800 87.472 1.00 79.51 377 LEU B N 1
ATOM 5456 C CA . LEU C 2 52 ? 12.375 -9.543 86.432 1.00 78.73 377 LEU B CA 1
ATOM 5457 C C . LEU C 2 52 ? 12.128 -10.449 85.217 1.00 77.11 377 LEU B C 1
ATOM 5458 O O . LEU C 2 52 ? 12.222 -9.942 84.081 1.00 78.33 377 LEU B O 1
ATOM 5463 N N . ASN C 2 53 ? 11.824 -11.731 85.454 1.00 74.65 378 ASN B N 1
ATOM 5464 C CA . ASN C 2 53 ? 11.590 -12.759 84.400 1.00 74.22 378 ASN B CA 1
ATOM 5465 C C . ASN C 2 53 ? 10.332 -12.411 83.592 1.00 73.87 378 ASN B C 1
ATOM 5466 O O . ASN C 2 53 ? 10.376 -12.565 82.355 1.00 73.92 378 ASN B O 1
ATOM 5471 N N . ASN C 2 54 ? 9.260 -11.975 84.264 1.00 73.37 379 ASN B N 1
ATOM 5472 C CA . ASN C 2 54 ? 7.954 -11.624 83.639 1.00 73.57 379 ASN B CA 1
ATOM 5473 C C . ASN C 2 54 ? 8.121 -10.399 82.729 1.00 72.45 379 ASN B C 1
ATOM 5474 O O . ASN C 2 54 ? 7.480 -10.377 81.658 1.00 72.92 379 ASN B O 1
ATOM 5479 N N . VAL C 2 55 ? 8.933 -9.421 83.144 1.00 69.96 380 VAL B N 1
ATOM 5480 C CA . VAL C 2 55 ? 9.238 -8.184 82.361 1.00 70.73 380 VAL B CA 1
ATOM 5481 C C . VAL C 2 55 ? 9.972 -8.590 81.076 1.00 71.87 380 VAL B C 1
ATOM 5482 O O . VAL C 2 55 ? 9.615 -8.062 80.002 1.00 71.73 380 VAL B O 1
ATOM 5486 N N . ILE C 2 56 ? 10.949 -9.496 81.190 1.00 72.19 381 ILE B N 1
ATOM 5487 C CA . ILE C 2 56 ? 11.761 -10.032 80.055 1.00 73.50 381 ILE B CA 1
ATOM 5488 C C . ILE C 2 56 ? 10.860 -10.867 79.133 1.00 74.54 381 ILE B C 1
ATOM 5489 O O . ILE C 2 56 ? 11.076 -10.821 77.907 1.00 74.02 381 ILE B O 1
ATOM 5494 N N . ASP C 2 57 ? 9.889 -11.592 79.699 1.00 77.04 382 ASP B N 1
ATOM 5495 C CA . ASP C 2 57 ? 8.987 -12.519 78.962 1.00 79.95 382 ASP B CA 1
ATOM 5496 C C . ASP C 2 57 ? 7.976 -11.723 78.123 1.00 80.42 382 ASP B C 1
ATOM 5497 O O . ASP C 2 57 ? 7.720 -12.128 76.974 1.00 79.76 382 ASP B O 1
ATOM 5502 N N . LYS C 2 58 ? 7.417 -10.643 78.681 1.00 80.74 383 LYS B N 1
ATOM 5503 C CA . LYS C 2 58 ? 6.374 -9.799 78.031 1.00 81.22 383 LYS B CA 1
ATOM 5504 C C . LYS C 2 58 ? 6.941 -9.102 76.785 1.00 80.15 383 LYS B C 1
ATOM 5505 O O . LYS C 2 58 ? 6.146 -8.811 75.870 1.00 79.92 383 LYS B O 1
ATOM 5511 N N . MET C 2 59 ? 8.255 -8.848 76.754 1.00 79.47 384 MET B N 1
ATOM 5512 C CA . MET C 2 59 ? 8.964 -8.145 75.648 1.00 78.88 384 MET B CA 1
ATOM 5513 C C . MET C 2 59 ? 9.641 -9.153 74.707 1.00 77.82 384 MET B C 1
ATOM 5514 O O . MET C 2 59 ? 10.263 -8.702 73.726 1.00 77.67 384 MET B O 1
ATOM 5519 N N . ASN C 2 60 ? 9.516 -10.458 74.974 1.00 78.17 385 ASN B N 1
ATOM 5520 C CA . ASN C 2 60 ? 10.364 -11.517 74.359 1.00 79.81 385 ASN B CA 1
ATOM 5521 C C . ASN C 2 60 ? 9.890 -11.844 72.935 1.00 80.37 385 ASN B C 1
ATOM 5522 O O . ASN C 2 60 ? 10.690 -12.441 72.190 1.00 82.72 385 ASN B O 1
ATOM 5527 N N . LYS C 2 61 ? 8.652 -11.489 72.569 1.00 78.96 386 LYS B N 1
ATOM 5528 C CA . LYS C 2 61 ? 8.061 -11.845 71.249 1.00 79.20 386 LYS B CA 1
ATOM 5529 C C . LYS C 2 61 ? 8.661 -10.947 70.161 1.00 79.22 386 LYS B C 1
ATOM 5530 O O . LYS C 2 61 ? 8.642 -9.712 70.340 1.00 76.17 386 LYS B O 1
ATOM 5536 N N . GLN C 2 62 ? 9.145 -11.555 69.068 1.00 80.39 387 GLN B N 1
ATOM 5537 C CA . GLN C 2 62 ? 9.861 -10.863 67.959 1.00 81.37 387 GLN B CA 1
ATOM 5538 C C . GLN C 2 62 ? 9.029 -10.922 66.673 1.00 77.74 387 GLN B C 1
ATOM 5539 O O . GLN C 2 62 ? 8.303 -11.914 66.473 1.00 76.06 387 GLN B O 1
ATOM 5545 N N . PHE C 2 63 ? 9.139 -9.872 65.852 1.00 76.08 388 PHE B N 1
ATOM 5546 C CA . PHE C 2 63 ? 8.629 -9.787 64.459 1.00 75.44 388 PHE B CA 1
ATOM 5547 C C . PHE C 2 63 ? 9.713 -9.144 63.584 1.00 76.08 388 PHE B C 1
ATOM 5548 O O . PHE C 2 63 ? 10.324 -8.150 64.027 1.00 78.01 388 PHE B O 1
ATOM 5556 N N . GLU C 2 64 ? 9.939 -9.695 62.387 1.00 75.14 389 GLU B N 1
ATOM 5557 C CA . GLU C 2 64 ? 11.016 -9.271 61.450 1.00 75.41 389 GLU B CA 1
ATOM 5558 C C . GLU C 2 64 ? 10.491 -8.161 60.531 1.00 73.77 389 GLU B C 1
ATOM 5559 O O . GLU C 2 64 ? 9.754 -8.483 59.576 1.00 71.69 389 GLU B O 1
ATOM 5565 N N . VAL C 2 65 ? 10.873 -6.909 60.808 1.00 71.75 390 VAL B N 1
ATOM 5566 C CA . VAL C 2 65 ? 10.447 -5.697 60.044 1.00 71.21 390 VAL B CA 1
ATOM 5567 C C . VAL C 2 65 ? 11.384 -5.527 58.842 1.00 70.65 390 VAL B C 1
ATOM 5568 O O . VAL C 2 65 ? 12.497 -4.995 59.022 1.00 68.82 390 VAL B O 1
ATOM 5572 N N . VAL C 2 66 ? 10.931 -5.961 57.662 1.00 73.14 391 VAL B N 1
ATOM 5573 C CA . VAL C 2 66 ? 11.685 -5.909 56.373 1.00 73.34 391 VAL B CA 1
ATOM 5574 C C . VAL C 2 66 ? 11.776 -4.445 55.918 1.00 73.14 391 VAL B C 1
ATOM 5575 O O . VAL C 2 66 ? 10.862 -3.663 56.252 1.00 73.25 391 VAL B O 1
ATOM 5579 N N . ASN C 2 67 ? 12.851 -4.095 55.202 1.00 72.56 392 ASN B N 1
ATOM 5580 C CA . ASN C 2 67 ? 12.993 -2.816 54.453 1.00 71.98 392 ASN B CA 1
ATOM 5581 C C . ASN C 2 67 ? 12.524 -3.049 53.014 1.00 69.70 392 ASN B C 1
ATOM 5582 O O . ASN C 2 67 ? 13.065 -3.964 52.365 1.00 71.25 392 ASN B O 1
ATOM 5587 N N . HIS C 2 68 ? 11.5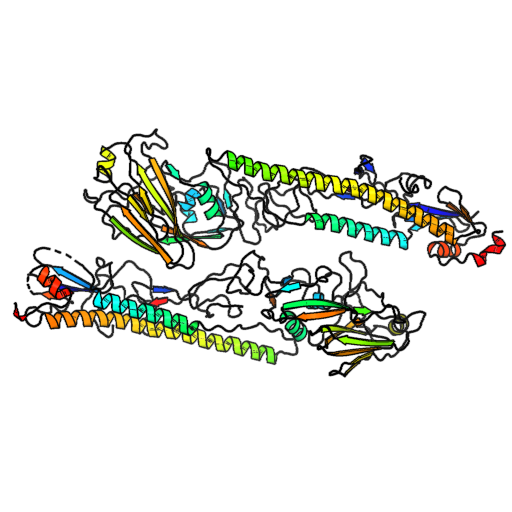51 -2.261 52.545 1.00 67.24 393 HIS B N 1
ATOM 5588 C CA . HIS C 2 68 ? 10.957 -2.356 51.184 1.00 65.97 393 HIS B CA 1
ATOM 5589 C C . HIS C 2 68 ? 11.517 -1.240 50.292 1.00 63.82 393 HIS B C 1
ATOM 5590 O O . HIS C 2 68 ? 11.805 -0.145 50.818 1.00 62.36 393 HIS B O 1
ATOM 5597 N N . GLU C 2 69 ? 11.669 -1.525 48.995 1.00 62.70 394 GLU B N 1
ATOM 5598 C CA . GLU C 2 69 ? 12.102 -0.555 47.953 1.00 63.09 394 GLU B CA 1
ATOM 5599 C C . GLU C 2 69 ? 10.863 -0.067 47.195 1.00 61.52 394 GLU B C 1
ATOM 5600 O O . GLU C 2 69 ? 9.981 -0.899 46.909 1.00 62.47 394 GLU B O 1
ATOM 5606 N N . PHE C 2 70 ? 10.801 1.233 46.896 1.00 59.86 395 PHE B N 1
ATOM 5607 C CA . PHE C 2 70 ? 9.678 1.891 46.177 1.00 59.02 395 PHE B CA 1
ATOM 5608 C C . PHE C 2 70 ? 10.240 2.807 45.088 1.00 58.93 395 PHE B C 1
ATOM 5609 O O . PHE C 2 70 ? 11.289 3.439 45.319 1.00 56.07 395 PHE B O 1
ATOM 5617 N N . SER C 2 71 ? 9.554 2.875 43.942 1.00 61.98 396 SER B N 1
ATOM 5618 C CA . SER C 2 71 ? 9.905 3.740 42.785 1.00 63.35 396 SER B CA 1
ATOM 5619 C C . SER C 2 71 ? 9.502 5.191 43.082 1.00 65.56 396 SER B C 1
ATOM 5620 O O . SER C 2 71 ? 8.927 5.444 44.162 1.00 62.99 396 SER B O 1
ATOM 5623 N N . GLU C 2 72 ? 9.780 6.101 42.143 1.00 70.61 397 GLU B N 1
ATOM 5624 C CA . GLU C 2 72 ? 9.513 7.560 42.271 1.00 73.69 397 GLU B CA 1
ATOM 5625 C C . GLU C 2 72 ? 7.999 7.813 42.235 1.00 74.13 397 GLU B C 1
ATOM 5626 O O . GLU C 2 72 ? 7.561 8.823 42.818 1.00 74.01 397 GLU B O 1
ATOM 5632 N N . VAL C 2 73 ? 7.236 6.920 41.591 1.00 74.47 398 VAL B N 1
ATOM 5633 C CA . VAL C 2 73 ? 5.758 7.029 41.392 1.00 74.10 398 VAL B CA 1
ATOM 5634 C C . VAL C 2 73 ? 5.030 6.264 42.510 1.00 72.94 398 VAL B C 1
ATOM 5635 O O . VAL C 2 73 ? 3.790 6.182 42.450 1.00 72.73 398 VAL B O 1
ATOM 5639 N N . GLU C 2 74 ? 5.764 5.737 43.499 1.00 72.03 399 GLU B N 1
ATOM 5640 C CA . GLU C 2 74 ? 5.213 4.982 44.659 1.00 71.29 399 GLU B CA 1
ATOM 5641 C C . GLU C 2 74 ? 5.533 5.743 45.955 1.00 71.29 399 GLU B C 1
ATOM 5642 O O . GLU C 2 74 ? 6.037 5.119 46.912 1.00 70.49 399 GLU B O 1
ATOM 5648 N N . SER C 2 75 ? 5.232 7.045 45.978 1.00 70.76 400 SER B N 1
ATOM 5649 C CA . SER C 2 75 ? 5.515 7.982 47.097 1.00 68.51 400 SER B CA 1
ATOM 5650 C C . SER C 2 75 ? 4.572 7.707 48.276 1.00 67.13 400 SER B C 1
ATOM 5651 O O . SER C 2 75 ? 5.041 7.766 49.429 1.00 67.10 400 SER B O 1
ATOM 5654 N N . ARG C 2 76 ? 3.296 7.423 47.992 1.00 66.71 401 ARG B N 1
ATOM 5655 C CA . ARG C 2 76 ? 2.220 7.247 49.006 1.00 65.03 401 ARG B CA 1
ATOM 5656 C C . ARG C 2 76 ? 2.459 5.962 49.808 1.00 64.81 401 ARG B C 1
ATOM 5657 O O . ARG C 2 76 ? 2.555 6.059 51.047 1.00 67.11 401 ARG B O 1
ATOM 5665 N N . ILE C 2 77 ? 2.547 4.809 49.133 1.00 63.47 402 ILE B N 1
ATOM 5666 C CA . ILE C 2 77 ? 2.717 3.471 49.782 1.00 62.76 402 ILE B CA 1
ATOM 5667 C C . ILE C 2 77 ? 4.051 3.430 50.544 1.00 61.97 402 ILE B C 1
ATOM 5668 O O . ILE C 2 77 ? 4.137 2.663 51.523 1.00 61.80 402 ILE B O 1
ATOM 5673 N N . ASN C 2 78 ? 5.043 4.224 50.123 1.00 60.58 403 ASN B N 1
ATOM 5674 C CA . ASN C 2 78 ? 6.333 4.410 50.843 1.00 59.93 403 ASN B CA 1
ATOM 5675 C C . ASN C 2 78 ? 6.076 5.177 52.149 1.00 59.41 403 ASN B C 1
ATOM 5676 O O . ASN C 2 78 ? 6.632 4.764 53.190 1.00 58.20 403 ASN B O 1
ATOM 5681 N N . MET C 2 79 ? 5.276 6.251 52.092 1.00 58.74 404 MET B N 1
ATOM 5682 C CA . MET C 2 79 ? 4.906 7.098 53.262 1.00 58.21 404 MET B CA 1
ATOM 5683 C C . MET C 2 79 ? 4.033 6.290 54.230 1.00 56.16 404 MET B C 1
ATOM 5684 O O . MET C 2 79 ? 4.250 6.410 55.451 1.00 54.06 404 MET B O 1
ATOM 5689 N N . ILE C 2 80 ? 3.085 5.507 53.698 1.00 55.47 405 ILE B N 1
ATOM 5690 C CA . ILE C 2 80 ? 2.158 4.624 54.474 1.00 55.37 405 ILE B CA 1
ATOM 5691 C C . ILE C 2 80 ? 2.977 3.591 55.263 1.00 54.61 405 ILE B C 1
ATOM 5692 O O . ILE C 2 80 ? 2.613 3.325 56.424 1.00 54.83 405 ILE B O 1
ATOM 5697 N N . ASN C 2 81 ? 4.033 3.035 54.656 1.00 53.66 406 ASN B N 1
ATOM 5698 C CA . ASN C 2 81 ? 4.905 1.989 55.259 1.00 53.22 406 ASN B CA 1
ATOM 5699 C C . ASN C 2 81 ? 5.743 2.586 56.399 1.00 53.71 406 ASN B C 1
ATOM 5700 O O . ASN C 2 81 ? 5.882 1.908 57.438 1.00 51.88 406 ASN B O 1
ATOM 5705 N N . SER C 2 82 ? 6.296 3.788 56.200 1.00 54.57 407 SER B N 1
ATOM 5706 C CA . SER C 2 82 ? 7.153 4.509 57.181 1.00 55.87 407 SER B CA 1
ATOM 5707 C C . SER C 2 82 ? 6.334 4.921 58.410 1.00 56.48 407 SER B C 1
ATOM 5708 O O . SER C 2 82 ? 6.910 4.949 59.515 1.00 55.36 407 SER B O 1
ATOM 5711 N N . LYS C 2 83 ? 5.048 5.236 58.219 1.00 58.27 408 LYS B N 1
ATOM 5712 C CA . LYS C 2 83 ? 4.099 5.607 59.305 1.00 60.12 408 LYS B CA 1
ATOM 5713 C C . LYS C 2 83 ? 3.928 4.418 60.261 1.00 60.91 408 LYS B C 1
ATOM 5714 O O . LYS C 2 83 ? 4.031 4.634 61.478 1.00 60.54 408 LYS B O 1
ATOM 5720 N N . ILE C 2 84 ? 3.692 3.216 59.720 1.00 62.02 409 ILE B N 1
ATOM 5721 C CA . ILE C 2 84 ? 3.473 1.955 60.495 1.00 63.01 409 ILE B CA 1
ATOM 5722 C C . ILE C 2 84 ? 4.658 1.741 61.445 1.00 63.59 409 ILE B C 1
ATOM 5723 O O . ILE C 2 84 ? 4.416 1.515 62.646 1.00 64.13 409 ILE B O 1
ATOM 5728 N N . ASP C 2 85 ? 5.883 1.808 60.915 1.00 64.41 410 ASP B N 1
ATOM 5729 C CA . ASP C 2 85 ? 7.148 1.519 61.645 1.00 64.92 410 ASP B CA 1
ATOM 5730 C C . ASP C 2 85 ? 7.392 2.579 62.727 1.00 64.66 410 ASP B C 1
ATOM 5731 O O . ASP C 2 85 ? 7.814 2.192 63.837 1.00 63.86 410 ASP B O 1
ATOM 5736 N N . ASP C 2 86 ? 7.142 3.856 62.415 1.00 64.79 411 ASP B N 1
ATOM 5737 C CA . ASP C 2 86 ? 7.411 5.014 63.313 1.00 65.23 411 ASP B CA 1
ATOM 5738 C C . ASP C 2 86 ? 6.386 5.061 64.456 1.00 63.97 411 ASP B C 1
ATOM 5739 O O . ASP C 2 86 ? 6.741 5.581 65.536 1.00 62.37 411 ASP B O 1
ATOM 5744 N N . GLN C 2 87 ? 5.171 4.546 64.237 1.00 62.36 412 GLN B N 1
ATOM 5745 C CA . GLN C 2 87 ? 4.017 4.697 65.168 1.00 60.63 412 GLN B CA 1
ATOM 5746 C C . GLN C 2 87 ? 3.956 3.498 66.128 1.00 59.97 412 GLN B C 1
ATOM 5747 O O . GLN C 2 87 ? 3.497 3.692 67.268 1.00 59.61 412 GLN B O 1
ATOM 5753 N N . ILE C 2 88 ? 4.395 2.313 65.688 1.00 60.31 413 ILE B N 1
ATOM 5754 C CA . ILE C 2 88 ? 4.482 1.078 66.527 1.00 60.58 413 ILE B CA 1
ATOM 5755 C C . ILE C 2 88 ? 5.651 1.229 67.512 1.00 61.54 413 ILE B C 1
ATOM 5756 O O . ILE C 2 88 ? 5.492 0.805 68.674 1.00 64.72 413 ILE B O 1
ATOM 5761 N N . THR C 2 89 ? 6.776 1.800 67.064 1.00 60.36 414 THR B N 1
ATOM 5762 C CA . THR C 2 89 ? 8.012 2.000 67.872 1.00 59.60 414 THR B CA 1
ATOM 5763 C C . THR C 2 89 ? 7.723 2.991 69.007 1.00 58.78 414 THR B C 1
ATOM 5764 O O . THR C 2 89 ? 8.270 2.791 70.109 1.00 58.82 414 THR B O 1
ATOM 5768 N N . ASP C 2 90 ? 6.890 4.006 68.745 1.00 58.73 415 ASP B N 1
ATOM 5769 C CA . ASP C 2 90 ? 6.478 5.049 69.727 1.00 58.35 415 ASP B CA 1
ATOM 5770 C C . ASP C 2 90 ? 5.681 4.397 70.861 1.00 56.26 415 ASP B C 1
ATOM 5771 O O . ASP C 2 90 ? 5.916 4.769 72.029 1.00 56.71 415 ASP B O 1
ATOM 5776 N N . ILE C 2 91 ? 4.780 3.467 70.526 1.00 53.81 416 ILE B N 1
ATOM 5777 C CA . ILE C 2 91 ? 3.897 2.744 71.494 1.00 52.46 416 ILE B CA 1
ATOM 5778 C C . ILE C 2 91 ? 4.760 1.856 72.404 1.00 51.99 416 ILE B C 1
ATOM 5779 O O . ILE C 2 91 ? 4.478 1.827 73.619 1.00 49.68 416 ILE B O 1
ATOM 5784 N N . TRP C 2 92 ? 5.764 1.165 71.847 1.00 51.72 417 TRP B N 1
ATOM 5785 C CA . TRP C 2 92 ? 6.683 0.267 72.603 1.00 52.31 417 TRP B CA 1
ATOM 5786 C C . TRP C 2 92 ? 7.643 1.098 73.465 1.00 52.97 417 TRP B C 1
ATOM 5787 O O . TRP C 2 92 ? 7.893 0.692 74.619 1.00 51.73 417 TRP B O 1
ATOM 5798 N N . ALA C 2 93 ? 8.154 2.213 72.928 1.00 54.06 418 ALA B N 1
ATOM 5799 C CA . ALA C 2 93 ? 9.026 3.181 73.638 1.00 54.00 418 ALA B CA 1
ATOM 5800 C C . ALA C 2 93 ? 8.290 3.747 74.860 1.00 54.32 418 ALA B C 1
ATOM 5801 O O . ALA C 2 93 ? 8.937 3.919 75.909 1.00 53.20 418 ALA B O 1
ATOM 5803 N N . TYR C 2 94 ? 6.990 4.029 74.713 1.00 55.75 419 TYR B N 1
ATOM 5804 C CA . TYR C 2 94 ? 6.073 4.477 75.795 1.00 55.79 419 TYR B CA 1
ATOM 5805 C C . TYR C 2 94 ? 5.934 3.356 76.832 1.00 56.30 419 TYR B C 1
ATOM 5806 O O . TYR C 2 94 ? 6.215 3.608 78.019 1.00 57.10 419 TYR B O 1
ATOM 5815 N N . ASN C 2 95 ? 5.527 2.161 76.386 1.00 56.25 420 ASN B N 1
ATOM 5816 C CA . ASN C 2 95 ? 5.242 0.977 77.243 1.00 56.92 420 ASN B CA 1
ATOM 5817 C C . ASN C 2 95 ? 6.492 0.610 78.051 1.00 57.83 420 ASN B C 1
ATOM 5818 O O . ASN C 2 95 ? 6.376 0.477 79.282 1.00 57.81 420 ASN B O 1
ATOM 5823 N N . ALA C 2 96 ? 7.633 0.452 77.374 1.00 61.04 421 ALA B N 1
ATOM 5824 C CA . ALA C 2 96 ? 8.942 0.083 77.968 1.00 62.77 421 ALA B CA 1
ATOM 5825 C C . ALA C 2 96 ? 9.325 1.087 79.063 1.00 65.39 421 ALA B C 1
ATOM 5826 O O . ALA C 2 96 ? 9.721 0.643 80.156 1.00 66.65 421 ALA B O 1
ATOM 5828 N N . GLU C 2 97 ? 9.207 2.387 78.774 1.00 69.01 422 GLU B N 1
ATOM 5829 C CA . GLU C 2 97 ? 9.582 3.496 79.694 1.00 72.07 422 GLU B CA 1
ATOM 5830 C C . GLU C 2 97 ? 8.595 3.564 80.867 1.00 71.28 422 GLU B C 1
ATOM 5831 O O . GLU C 2 97 ? 9.058 3.748 82.007 1.00 72.28 422 GLU B O 1
ATOM 5837 N N . LEU C 2 98 ? 7.295 3.424 80.594 1.00 70.11 423 LEU B N 1
ATOM 5838 C CA . LEU C 2 98 ? 6.201 3.607 81.589 1.00 68.99 423 LEU B CA 1
ATOM 5839 C C . LEU C 2 98 ? 6.203 2.438 82.583 1.00 68.27 423 LEU B C 1
ATOM 5840 O O . LEU C 2 98 ? 6.057 2.703 83.793 1.00 68.48 423 LEU B O 1
ATOM 5845 N N . LEU C 2 99 ? 6.372 1.202 82.099 1.00 66.46 424 LEU B N 1
ATOM 5846 C CA . LEU C 2 99 ? 6.363 -0.033 82.932 1.00 66.76 424 LEU B CA 1
ATOM 5847 C C . LEU C 2 99 ? 7.475 0.038 83.987 1.00 68.85 424 LEU B C 1
ATOM 5848 O O . LEU C 2 99 ? 7.235 -0.420 85.121 1.00 71.20 424 LEU B O 1
ATOM 5853 N N . VAL C 2 100 ? 8.642 0.583 83.625 1.00 68.73 425 VAL B N 1
ATOM 5854 C CA . VAL C 2 100 ? 9.844 0.657 84.510 1.00 68.28 425 VAL B CA 1
ATOM 5855 C C . VAL C 2 100 ? 9.597 1.692 85.618 1.00 67.83 425 VAL B C 1
ATOM 5856 O O . VAL C 2 100 ? 10.017 1.426 86.758 1.00 70.33 425 VAL B O 1
ATOM 5860 N N . LEU C 2 101 ? 8.941 2.816 85.307 1.00 67.01 426 LEU B N 1
ATOM 5861 C CA . LEU C 2 101 ? 8.614 3.888 86.292 1.00 67.68 426 LEU B CA 1
ATOM 5862 C C . LEU C 2 101 ? 7.555 3.387 87.283 1.00 67.79 426 LEU B C 1
ATOM 5863 O O . LEU C 2 101 ? 7.619 3.787 88.462 1.00 67.98 426 LEU B O 1
ATOM 5868 N N . LEU C 2 102 ? 6.615 2.554 86.821 1.00 68.25 427 LEU B N 1
ATOM 5869 C CA . LEU C 2 102 ? 5.481 2.031 87.633 1.00 67.79 427 LEU B CA 1
ATOM 5870 C C . LEU C 2 102 ? 5.976 0.949 88.599 1.00 67.64 427 LEU B C 1
ATOM 5871 O O . LEU C 2 102 ? 5.557 0.982 89.771 1.00 67.48 427 LEU B O 1
ATOM 5876 N N . GLU C 2 103 ? 6.823 0.028 88.126 1.00 67.97 428 GLU B N 1
ATOM 5877 C CA . GLU C 2 103 ? 7.287 -1.155 88.903 1.00 69.25 428 GLU B CA 1
ATOM 5878 C C . GLU C 2 103 ? 8.408 -0.755 89.871 1.00 66.74 428 GLU B C 1
ATOM 5879 O O . GLU C 2 103 ? 8.511 -1.403 90.929 1.00 66.53 428 GLU B O 1
ATOM 5885 N N . ASN C 2 104 ? 9.215 0.255 89.528 1.00 65.75 429 ASN B N 1
ATOM 5886 C CA . ASN C 2 104 ? 10.269 0.824 90.415 1.00 65.14 429 ASN B CA 1
ATOM 5887 C C . ASN C 2 104 ? 9.607 1.379 91.684 1.00 66.36 429 ASN B C 1
ATOM 5888 O O . ASN C 2 104 ? 10.098 1.069 92.787 1.00 63.45 429 ASN B O 1
ATOM 5893 N N . GLN C 2 105 ? 8.530 2.156 91.523 1.00 68.32 430 GLN B N 1
ATOM 5894 C CA . GLN C 2 105 ? 7.757 2.784 92.630 1.00 69.20 430 GLN B CA 1
ATOM 5895 C C . GLN C 2 105 ? 7.194 1.690 93.549 1.00 68.93 430 GLN B C 1
ATOM 5896 O O . GLN C 2 105 ? 7.262 1.869 94.779 1.00 68.82 430 GLN B O 1
ATOM 5902 N N . LYS C 2 106 ? 6.665 0.605 92.971 1.00 68.61 431 LYS B N 1
ATOM 5903 C CA . LYS C 2 106 ? 6.051 -0.536 93.709 1.00 68.66 431 LYS B CA 1
ATOM 5904 C C . LYS C 2 106 ? 7.136 -1.322 94.458 1.00 68.05 431 LYS B C 1
ATOM 5905 O O . LYS C 2 106 ? 6.880 -1.711 95.614 1.00 66.58 431 LYS B O 1
ATOM 5911 N N . THR C 2 107 ? 8.286 -1.557 93.815 1.00 67.94 432 THR B N 1
ATOM 5912 C CA . THR C 2 107 ? 9.443 -2.321 94.361 1.00 68.35 432 THR B CA 1
ATOM 5913 C C . THR C 2 107 ? 9.962 -1.632 95.630 1.00 68.77 432 THR B C 1
ATOM 5914 O O . THR C 2 107 ? 10.149 -2.335 96.641 1.00 67.54 432 THR B O 1
ATOM 5918 N N . LEU C 2 108 ? 10.182 -0.314 95.569 1.00 69.82 433 LEU B N 1
ATOM 5919 C CA . LEU C 2 108 ? 10.683 0.517 96.700 1.00 71.61 433 LEU B CA 1
ATOM 5920 C C . LEU C 2 108 ? 9.682 0.471 97.861 1.00 72.50 433 LEU B C 1
ATOM 5921 O O . LEU C 2 108 ? 10.134 0.422 99.021 1.00 71.69 433 LEU B O 1
ATOM 5926 N N . ASP C 2 109 ? 8.380 0.485 97.553 1.00 74.95 434 ASP B N 1
ATOM 5927 C CA . ASP C 2 109 ? 7.270 0.471 98.546 1.00 77.31 434 ASP B CA 1
ATOM 5928 C C . ASP C 2 109 ? 7.044 -0.957 99.065 1.00 78.46 434 ASP B C 1
ATOM 5929 O O . ASP C 2 109 ? 6.549 -1.089 100.202 1.00 81.28 434 ASP B O 1
ATOM 5934 N N . GLU C 2 110 ? 7.378 -1.980 98.270 1.00 77.95 435 GLU B N 1
ATOM 5935 C CA . GLU C 2 110 ? 7.279 -3.413 98.666 1.00 77.05 435 GLU B CA 1
ATOM 5936 C C . GLU C 2 110 ? 8.357 -3.712 99.717 1.00 74.75 435 GLU B C 1
ATOM 5937 O O . GLU C 2 110 ? 8.025 -4.366 100.725 1.00 72.89 435 GLU B O 1
ATOM 5943 N N . HIS C 2 111 ? 9.591 -3.246 99.486 1.00 73.14 436 HIS B N 1
ATOM 5944 C CA . HIS C 2 111 ? 10.739 -3.337 100.431 1.00 71.96 436 HIS B CA 1
ATOM 5945 C C . HIS C 2 111 ? 10.403 -2.588 101.728 1.00 72.50 436 HIS B C 1
ATOM 5946 O O . HIS C 2 111 ? 10.780 -3.085 102.808 1.00 72.50 436 HIS B O 1
ATOM 5953 N N . ASP C 2 112 ? 9.730 -1.437 101.611 1.00 72.96 437 ASP B N 1
ATOM 5954 C CA . ASP C 2 112 ? 9.307 -0.566 102.742 1.00 72.78 437 ASP B CA 1
ATOM 5955 C C . ASP C 2 112 ? 8.319 -1.331 103.635 1.00 72.73 437 ASP B C 1
ATOM 5956 O O . ASP C 2 112 ? 8.395 -1.170 104.868 1.00 73.28 437 ASP B O 1
ATOM 5961 N N . ALA C 2 113 ? 7.436 -2.133 103.030 1.00 71.77 438 ALA B N 1
ATOM 5962 C CA . ALA C 2 113 ? 6.379 -2.917 103.712 1.00 71.25 438 ALA B CA 1
ATOM 5963 C C . ALA C 2 113 ? 6.986 -4.142 104.409 1.00 71.62 438 ALA B C 1
ATOM 5964 O O . ALA C 2 113 ? 6.488 -4.502 105.491 1.00 71.75 438 ALA B O 1
ATOM 5966 N N . ASN C 2 114 ? 8.008 -4.760 103.804 1.00 73.08 439 ASN B N 1
ATOM 5967 C CA . ASN C 2 114 ? 8.685 -5.987 104.309 1.00 73.81 439 ASN B CA 1
ATOM 5968 C C . ASN C 2 114 ? 9.341 -5.702 105.666 1.00 75.74 439 ASN B C 1
ATOM 5969 O O . ASN C 2 114 ? 9.289 -6.590 106.541 1.00 75.52 439 ASN B O 1
ATOM 5974 N N . VAL C 2 115 ? 9.937 -4.514 105.826 1.00 78.01 440 VAL B N 1
ATOM 5975 C CA . VAL C 2 115 ? 10.587 -4.045 107.088 1.00 79.67 440 VAL B CA 1
ATOM 5976 C C . VAL C 2 115 ? 9.496 -3.810 108.141 1.00 83.03 440 VAL B C 1
ATOM 5977 O O . VAL C 2 115 ? 9.651 -4.321 109.269 1.00 83.90 440 VAL B O 1
ATOM 5981 N N . ARG C 2 116 ? 8.440 -3.071 107.777 1.00 86.80 441 ARG B N 1
ATOM 5982 C CA . ARG C 2 116 ? 7.288 -2.723 108.659 1.00 89.69 441 ARG B CA 1
ATOM 5983 C C . ARG C 2 116 ? 6.651 -4.005 109.213 1.00 89.14 441 ARG B C 1
ATOM 5984 O O . ARG C 2 116 ? 6.337 -4.028 110.419 1.00 89.03 441 ARG B O 1
ATOM 5992 N N . ASN C 2 117 ? 6.458 -5.016 108.360 1.00 89.12 442 ASN B N 1
ATOM 5993 C CA . ASN C 2 117 ? 5.854 -6.329 108.722 1.00 88.71 442 ASN B CA 1
ATOM 5994 C C . ASN C 2 117 ? 6.789 -7.079 109.679 1.00 88.36 442 ASN B C 1
ATOM 5995 O O . ASN C 2 117 ? 6.275 -7.694 110.633 1.00 88.23 442 ASN B O 1
ATOM 6000 N N . LEU C 2 118 ? 8.102 -7.032 109.425 1.00 89.27 443 LEU B N 1
ATOM 6001 C CA . LEU C 2 118 ? 9.145 -7.709 110.245 1.00 89.07 443 LEU B CA 1
ATOM 6002 C C . LEU C 2 118 ? 9.251 -7.025 111.614 1.00 90.15 443 LEU B C 1
ATOM 6003 O O . LEU C 2 118 ? 9.525 -7.733 112.599 1.00 89.88 443 LEU B O 1
ATOM 6008 N N . HIS C 2 119 ? 9.050 -5.704 111.669 1.00 91.73 444 HIS B N 1
ATOM 6009 C CA . HIS C 2 119 ? 9.017 -4.899 112.921 1.00 92.84 444 HIS B CA 1
ATOM 6010 C C . HIS C 2 119 ? 7.750 -5.232 113.721 1.00 93.95 444 HIS B C 1
ATOM 6011 O O . HIS C 2 119 ? 7.836 -5.272 114.964 1.00 95.03 444 HIS B O 1
ATOM 6018 N N . ASP C 2 120 ? 6.627 -5.461 113.031 1.00 94.97 445 ASP B N 1
ATOM 6019 C CA . ASP C 2 120 ? 5.295 -5.723 113.643 1.00 96.69 445 ASP B CA 1
ATOM 6020 C C . ASP C 2 120 ? 5.268 -7.125 114.264 1.00 96.79 445 ASP B C 1
ATOM 6021 O O . ASP C 2 120 ? 4.782 -7.242 115.403 1.00 99.12 445 ASP B O 1
ATOM 6026 N N . ARG C 2 121 ? 5.764 -8.141 113.549 1.00 96.54 446 ARG B N 1
ATOM 6027 C CA . ARG C 2 121 ? 5.666 -9.570 113.962 1.00 98.51 446 ARG B CA 1
ATOM 6028 C C . ARG C 2 121 ? 6.577 -9.821 115.176 1.00 99.81 446 ARG B C 1
ATOM 6029 O O . ARG C 2 121 ? 6.289 -10.771 115.930 1.00 101.00 446 ARG B O 1
ATOM 6037 N N . VAL C 2 122 ? 7.623 -9.004 115.361 1.00 100.50 447 VAL B N 1
ATOM 6038 C CA . VAL C 2 122 ? 8.538 -9.051 116.544 1.00 99.40 447 VAL B CA 1
ATOM 6039 C C . VAL C 2 122 ? 7.841 -8.375 117.733 1.00 98.81 447 VAL B C 1
ATOM 6040 O O . VAL C 2 122 ? 7.952 -8.900 118.853 1.00 97.83 447 VAL B O 1
ATOM 6044 N N . ARG C 2 123 ? 7.156 -7.251 117.492 1.00 99.72 448 ARG B N 1
ATOM 6045 C CA . ARG C 2 123 ? 6.363 -6.511 118.511 1.00 100.78 448 ARG B CA 1
ATOM 6046 C C . ARG C 2 123 ? 5.218 -7.404 119.014 1.00 101.66 448 ARG B C 1
ATOM 6047 O O . ARG C 2 123 ? 4.891 -7.317 120.214 1.00 102.48 448 ARG B O 1
ATOM 6055 N N . ARG C 2 124 ? 4.644 -8.229 118.130 1.00 102.81 449 ARG B N 1
ATOM 6056 C CA . ARG C 2 124 ? 3.463 -9.095 118.407 1.00 103.30 449 ARG B CA 1
ATOM 6057 C C . ARG C 2 124 ? 3.864 -10.314 119.250 1.00 103.59 449 ARG B C 1
ATOM 6058 O O . ARG C 2 124 ? 3.023 -10.760 120.051 1.00 104.58 449 ARG B O 1
ATOM 6066 N N . VAL C 2 125 ? 5.073 -10.854 119.056 1.00 102.88 450 VAL B N 1
ATOM 6067 C CA . VAL C 2 125 ? 5.569 -12.078 119.763 1.00 101.62 450 VAL B CA 1
ATOM 6068 C C . VAL C 2 125 ? 6.076 -11.695 121.163 1.00 102.53 450 VAL B C 1
ATOM 6069 O O . VAL C 2 125 ? 5.866 -12.499 122.094 1.00 100.70 450 VAL B O 1
ATOM 6073 N N . LEU C 2 126 ? 6.719 -10.529 121.308 1.00 103.15 451 LEU B N 1
ATOM 6074 C CA . LEU C 2 126 ? 7.299 -10.043 122.593 1.00 104.06 451 LEU B CA 1
ATOM 6075 C C . LEU C 2 126 ? 6.184 -9.580 123.542 1.00 105.67 451 LEU B C 1
ATOM 6076 O O . LEU C 2 126 ? 6.328 -9.802 124.760 1.00 106.27 451 LEU B O 1
ATOM 6081 N N . ARG C 2 127 ? 5.136 -8.942 123.008 1.00 107.63 452 ARG B N 1
ATOM 6082 C CA . ARG C 2 127 ? 3.920 -8.507 123.752 1.00 109.45 452 ARG B CA 1
ATOM 6083 C C . ARG C 2 127 ? 4.308 -7.447 124.797 1.00 111.81 452 ARG B C 1
ATOM 6084 O O . ARG C 2 127 ? 4.862 -6.409 124.390 1.00 114.40 452 ARG B O 1
ATOM 6092 N N . GLU C 2 128 ? 4.038 -7.701 126.083 1.00 114.03 453 GLU B N 1
ATOM 6093 C CA . GLU C 2 128 ? 4.117 -6.702 127.186 1.00 114.32 453 GLU B CA 1
ATOM 6094 C C . GLU C 2 128 ? 5.555 -6.562 127.705 1.00 113.83 453 GLU B C 1
ATOM 6095 O O . GLU C 2 128 ? 5.831 -5.546 128.373 1.00 112.72 453 GLU B O 1
ATOM 6101 N N . ASN C 2 129 ? 6.429 -7.532 127.412 1.00 114.14 454 ASN B N 1
ATOM 6102 C CA . ASN C 2 129 ? 7.776 -7.670 128.034 1.00 114.35 454 ASN B CA 1
ATOM 6103 C C . ASN C 2 129 ? 8.682 -6.505 127.612 1.00 115.40 454 ASN B C 1
ATOM 6104 O O . ASN C 2 129 ? 9.413 -5.994 128.485 1.00 119.98 454 ASN B O 1
ATOM 6109 N N . ALA C 2 130 ? 8.642 -6.108 126.335 1.00 114.68 455 ALA B N 1
ATOM 6110 C CA . ALA C 2 130 ? 9.494 -5.046 125.745 1.00 114.53 455 ALA B CA 1
ATOM 6111 C C . ALA C 2 130 ? 8.694 -3.747 125.580 1.00 115.92 455 ALA B C 1
ATOM 6112 O O . ALA C 2 130 ? 7.466 -3.770 125.800 1.00 117.00 455 ALA B O 1
ATOM 6114 N N . ILE C 2 131 ? 9.381 -2.663 125.203 1.00 118.08 456 ILE B N 1
ATOM 6115 C CA . ILE C 2 131 ? 8.796 -1.309 124.955 1.00 120.79 456 ILE B CA 1
ATOM 6116 C C . ILE C 2 131 ? 9.365 -0.769 123.634 1.00 122.40 456 ILE B C 1
ATOM 6117 O O . ILE C 2 131 ? 10.603 -0.769 123.476 1.00 121.49 456 ILE B O 1
ATOM 6122 N N . ASP C 2 132 ? 8.488 -0.343 122.717 1.00 123.89 457 ASP B N 1
ATOM 6123 C CA . ASP C 2 132 ? 8.859 0.218 121.389 1.00 124.88 457 ASP B CA 1
ATOM 6124 C C . ASP C 2 132 ? 9.463 1.613 121.591 1.00 123.11 457 ASP B C 1
ATOM 6125 O O . ASP C 2 132 ? 8.710 2.531 121.976 1.00 120.81 457 ASP B O 1
ATOM 6130 N N . THR C 2 133 ? 10.768 1.753 121.338 1.00 121.72 458 THR B N 1
ATOM 6131 C CA . THR C 2 133 ? 11.534 3.026 121.438 1.00 121.33 458 THR B CA 1
ATOM 6132 C C . THR C 2 133 ? 10.994 4.034 120.414 1.00 121.72 458 THR B C 1
ATOM 6133 O O . THR C 2 133 ? 10.928 5.234 120.753 1.00 121.86 458 THR B O 1
ATOM 6137 N N . GLY C 2 134 ? 10.625 3.557 119.219 1.00 120.61 459 GLY B N 1
ATOM 6138 C CA . GLY C 2 134 ? 10.105 4.378 118.108 1.00 118.87 459 GLY B CA 1
ATOM 6139 C C . GLY C 2 134 ? 11.169 4.669 117.061 1.00 117.38 459 GLY B C 1
ATOM 6140 O O . GLY C 2 134 ? 10.963 5.607 116.263 1.00 113.27 459 GLY B O 1
ATOM 6141 N N . ASP C 2 135 ? 12.267 3.903 117.064 1.00 119.41 460 ASP B N 1
ATOM 6142 C CA . ASP C 2 135 ? 13.351 3.967 116.046 1.00 121.85 460 ASP B CA 1
ATOM 6143 C C . ASP C 2 135 ? 13.722 2.539 115.619 1.00 123.58 460 ASP B C 1
ATOM 6144 O O . ASP C 2 135 ? 14.916 2.285 115.357 1.00 123.44 460 ASP B O 1
ATOM 6149 N N . GLY C 2 136 ? 12.724 1.649 115.543 1.00 125.83 461 GLY B N 1
ATOM 6150 C CA . GLY C 2 136 ? 12.866 0.251 115.089 1.00 126.15 461 GLY B CA 1
ATOM 6151 C C . GLY C 2 136 ? 13.597 -0.622 116.096 1.00 126.75 461 GLY B C 1
ATOM 6152 O O . GLY C 2 136 ? 14.162 -1.649 115.670 1.00 124.35 461 GLY B O 1
ATOM 6153 N N . CYS C 2 137 ? 13.575 -0.245 117.380 1.00 129.64 462 CYS B N 1
ATOM 6154 C CA . CYS C 2 137 ? 14.259 -0.959 118.494 1.00 130.13 462 CYS B CA 1
ATOM 6155 C C . CYS C 2 137 ? 13.244 -1.363 119.568 1.00 128.88 462 CYS B C 1
ATOM 6156 O O . CYS C 2 137 ? 12.145 -0.773 119.601 1.00 129.42 462 CYS B O 1
ATOM 6159 N N . PHE C 2 138 ? 13.615 -2.336 120.407 1.00 127.28 463 PHE B N 1
ATOM 6160 C CA . PHE C 2 138 ? 12.781 -2.895 121.504 1.00 128.74 463 PHE B CA 1
ATOM 6161 C C . PHE C 2 138 ? 13.657 -3.181 122.731 1.00 129.57 463 PHE B C 1
ATOM 6162 O O . PHE C 2 138 ? 14.338 -4.228 122.753 1.00 128.22 463 PHE B O 1
ATOM 6170 N N . GLU C 2 139 ? 13.635 -2.276 123.716 1.00 129.98 464 GLU B N 1
ATOM 6171 C CA . GLU C 2 139 ? 14.276 -2.460 125.048 1.00 127.53 464 GLU B CA 1
ATOM 6172 C C . GLU C 2 139 ? 13.496 -3.531 125.819 1.00 124.89 464 GLU B C 1
ATOM 6173 O O . GLU C 2 139 ? 12.262 -3.391 125.929 1.00 123.75 464 GLU B O 1
ATOM 6179 N N . ILE C 2 140 ? 14.191 -4.550 126.335 1.00 122.94 465 ILE B N 1
ATOM 6180 C CA . ILE C 2 140 ? 13.577 -5.746 126.988 1.00 122.51 465 ILE B CA 1
ATOM 6181 C C . ILE C 2 140 ? 13.500 -5.494 128.501 1.00 122.59 465 ILE B C 1
ATOM 6182 O O . ILE C 2 140 ? 14.396 -5.982 129.219 1.00 122.60 465 ILE B O 1
ATOM 6187 N N . ASP C 2 145 ? 19.107 -14.012 127.321 1.00 131.15 470 ASP B N 1
ATOM 6188 C CA . ASP C 2 145 ? 20.066 -15.045 126.840 1.00 134.23 470 ASP B CA 1
ATOM 6189 C C . ASP C 2 145 ? 20.227 -14.909 125.319 1.00 135.13 470 ASP B C 1
ATOM 6190 O O . ASP C 2 145 ? 19.376 -14.244 124.698 1.00 138.76 470 ASP B O 1
ATOM 6195 N N . ASN C 2 146 ? 21.287 -15.496 124.750 1.00 134.19 471 ASN B N 1
ATOM 6196 C CA . ASN C 2 146 ? 21.514 -15.572 123.280 1.00 131.96 471 ASN B CA 1
ATOM 6197 C C . ASN C 2 146 ? 20.471 -16.508 122.657 1.00 130.72 471 ASN B C 1
ATOM 6198 O O . ASN C 2 146 ? 20.092 -16.268 121.495 1.00 131.82 471 ASN B O 1
ATOM 6203 N N . ASN C 2 147 ? 20.035 -17.533 123.399 1.00 129.25 472 ASN B N 1
ATOM 6204 C CA . ASN C 2 147 ? 18.926 -18.444 123.006 1.00 129.87 472 ASN B CA 1
ATOM 6205 C C . ASN C 2 147 ? 17.628 -17.638 122.880 1.00 131.77 472 ASN B C 1
ATOM 6206 O O . ASN C 2 147 ? 16.945 -17.795 121.854 1.00 130.91 472 ASN B O 1
ATOM 6211 N N . CYS C 2 148 ? 17.316 -16.802 123.878 1.00 135.19 473 CYS B N 1
ATOM 6212 C CA . CYS C 2 148 ? 16.084 -15.964 123.935 1.00 135.41 473 CYS B CA 1
ATOM 6213 C C . CYS C 2 148 ? 16.077 -14.972 122.764 1.00 137.28 473 CYS B C 1
ATOM 6214 O O . CYS C 2 148 ? 15.002 -14.785 122.165 1.00 139.96 473 CYS B O 1
ATOM 6217 N N . MET C 2 149 ? 17.230 -14.368 122.453 1.00 136.11 474 MET B N 1
ATOM 6218 C CA . MET C 2 149 ? 17.421 -13.467 121.281 1.00 133.27 474 MET B CA 1
ATOM 6219 C C . MET C 2 149 ? 17.286 -14.282 119.987 1.00 130.54 474 MET B C 1
ATOM 6220 O O . MET C 2 149 ? 16.770 -13.726 118.997 1.00 132.62 474 MET B O 1
ATOM 6225 N N . ASP C 2 150 ? 17.730 -15.545 120.002 1.00 126.23 475 ASP B N 1
ATOM 6226 C CA . ASP C 2 150 ? 17.661 -16.485 118.849 1.00 124.86 475 ASP B CA 1
ATOM 6227 C C . ASP C 2 150 ? 16.221 -16.991 118.678 1.00 124.60 475 ASP B C 1
ATOM 6228 O O . ASP C 2 150 ? 15.824 -17.229 117.521 1.00 123.16 475 ASP B O 1
ATOM 6233 N N . THR C 2 151 ? 15.473 -17.161 119.776 1.00 126.39 476 THR B N 1
ATOM 6234 C CA . THR C 2 151 ? 14.049 -17.603 119.761 1.00 127.00 476 THR B CA 1
ATOM 6235 C C . THR C 2 151 ? 13.162 -16.479 119.208 1.00 126.57 476 THR B C 1
ATOM 6236 O O . THR C 2 151 ? 12.103 -16.803 118.637 1.00 125.95 476 THR B O 1
ATOM 6240 N N . ILE C 2 152 ? 13.570 -15.215 119.375 1.00 126.58 477 ILE B N 1
ATOM 6241 C CA . ILE C 2 152 ? 12.856 -14.018 118.833 1.00 126.53 477 ILE B CA 1
ATOM 6242 C C . ILE C 2 152 ? 13.066 -13.962 117.314 1.00 128.05 477 ILE B C 1
ATOM 6243 O O . ILE C 2 152 ? 12.092 -13.642 116.602 1.00 127.56 477 ILE B O 1
ATOM 6248 N N . ARG C 2 153 ? 14.285 -14.259 116.842 1.00 130.13 478 ARG B N 1
ATOM 6249 C CA . ARG C 2 153 ? 14.676 -14.211 115.405 1.00 130.98 478 ARG B CA 1
ATOM 6250 C C . ARG C 2 153 ? 13.790 -15.157 114.583 1.00 131.28 478 ARG B C 1
ATOM 6251 O O . ARG C 2 153 ? 13.196 -14.688 113.590 1.00 131.54 478 ARG B O 1
ATOM 6259 N N . ASN C 2 154 ? 13.710 -16.432 114.981 1.00 131.95 479 ASN B N 1
ATOM 6260 C CA . ASN C 2 154 ? 12.983 -17.504 114.243 1.00 132.41 479 ASN B CA 1
ATOM 6261 C C . ASN C 2 154 ? 11.505 -17.535 114.667 1.00 131.17 479 ASN B C 1
ATOM 6262 O O . ASN C 2 154 ? 10.757 -18.360 114.106 1.00 127.83 479 ASN B O 1
ATOM 6267 N N . GLY C 2 155 ? 11.104 -16.675 115.611 1.00 131.80 480 GLY B N 1
ATOM 6268 C CA . GLY C 2 155 ? 9.698 -16.459 116.010 1.00 131.71 480 GLY B CA 1
ATOM 6269 C C . GLY C 2 155 ? 9.146 -17.616 116.826 1.00 132.42 480 GLY B C 1
ATOM 6270 O O . GLY C 2 155 ? 8.050 -18.102 116.484 1.00 130.19 480 GLY B O 1
ATOM 6271 N N . THR C 2 156 ? 9.877 -18.036 117.866 1.00 134.42 481 THR B N 1
ATOM 6272 C CA . THR C 2 156 ? 9.507 -19.141 118.795 1.00 133.81 481 THR B CA 1
ATOM 6273 C C . THR C 2 156 ? 9.406 -18.631 120.241 1.00 133.45 481 THR B C 1
ATOM 6274 O O . THR C 2 156 ? 9.049 -19.447 121.115 1.00 134.62 481 THR B O 1
ATOM 6278 N N . TYR C 2 157 ? 9.695 -17.345 120.487 1.00 131.79 482 TYR B N 1
ATOM 6279 C CA . TYR C 2 157 ? 9.750 -16.726 121.839 1.00 130.07 482 TYR B CA 1
ATOM 6280 C C . TYR C 2 157 ? 8.388 -16.856 122.528 1.00 131.36 482 TYR B C 1
ATOM 6281 O O . TYR C 2 157 ? 7.380 -16.392 121.958 1.00 129.42 482 TYR B O 1
ATOM 6290 N N . ASN C 2 158 ? 8.372 -17.467 123.718 1.00 134.87 483 ASN B N 1
ATOM 6291 C CA . ASN C 2 158 ? 7.172 -17.618 124.585 1.00 136.04 483 ASN B CA 1
ATOM 6292 C C . ASN C 2 158 ? 7.220 -16.545 125.679 1.00 139.11 483 ASN B C 1
ATOM 6293 O O . ASN C 2 158 ? 8.064 -16.667 126.590 1.00 140.44 483 ASN B O 1
ATOM 6298 N N . HIS C 2 159 ? 6.342 -15.540 125.584 1.00 140.15 484 HIS B N 1
ATOM 6299 C CA . HIS C 2 159 ? 6.248 -14.382 126.517 1.00 139.10 484 HIS B CA 1
ATOM 6300 C C . HIS C 2 159 ? 5.747 -14.839 127.895 1.00 139.94 484 HIS B C 1
ATOM 6301 O O . HIS C 2 159 ? 5.991 -14.106 128.876 1.00 142.24 484 HIS B O 1
ATOM 6308 N N . LYS C 2 160 ? 5.070 -15.992 127.962 1.00 138.79 485 LYS B N 1
ATOM 6309 C CA . LYS C 2 160 ? 4.517 -16.582 129.213 1.00 136.81 485 LYS B CA 1
ATOM 6310 C C . LYS C 2 160 ? 5.659 -17.000 130.149 1.00 134.65 485 LYS B C 1
ATOM 6311 O O . LYS C 2 160 ? 5.448 -16.973 131.378 1.00 132.17 485 LYS B O 1
ATOM 6317 N N . GLU C 2 161 ? 6.815 -17.373 129.587 1.00 132.89 486 GLU B N 1
ATOM 6318 C CA . GLU C 2 161 ? 8.038 -17.771 130.339 1.00 131.41 486 GLU B CA 1
ATOM 6319 C C . GLU C 2 161 ? 8.562 -16.574 131.145 1.00 131.29 486 GLU B C 1
ATOM 6320 O O . GLU C 2 161 ? 9.009 -16.793 132.288 1.00 135.34 486 GLU B O 1
ATOM 6326 N N . TYR C 2 162 ? 8.506 -15.365 130.571 1.00 129.65 487 TYR B N 1
ATOM 6327 C CA . TYR C 2 162 ? 8.985 -14.094 131.181 1.00 127.09 487 TYR B CA 1
ATOM 6328 C C . TYR C 2 162 ? 7.798 -13.143 131.382 1.00 122.21 487 TYR B C 1
ATOM 6329 O O . TYR C 2 162 ? 7.056 -13.228 132.359 1.00 116.94 487 TYR B O 1
ATOM 6338 N N . GLY D 2 1 ? 62.166 -24.860 17.452 1.00 47.83 326 GLY D N 1
ATOM 6339 C CA . GLY D 2 1 ? 60.683 -24.709 17.499 1.00 46.57 326 GLY D CA 1
ATOM 6340 C C . GLY D 2 1 ? 59.982 -26.008 17.147 1.00 45.60 326 GLY D C 1
ATOM 6341 O O . GLY D 2 1 ? 60.432 -26.682 16.199 1.00 46.22 326 GLY D O 1
ATOM 6342 N N . LEU D 2 2 ? 58.910 -26.338 17.873 1.00 43.94 327 LEU D N 1
ATOM 6343 C CA . LEU D 2 2 ? 58.191 -27.637 17.773 1.00 43.11 327 LEU D CA 1
ATOM 6344 C C . LEU D 2 2 ? 57.425 -27.706 16.443 1.00 42.54 327 LEU D C 1
ATOM 6345 O O . LEU D 2 2 ? 57.428 -28.784 15.819 1.00 43.56 327 LEU D O 1
ATOM 6350 N N . PHE D 2 3 ? 56.803 -26.599 16.025 1.00 40.72 328 PHE D N 1
ATOM 6351 C CA . PHE D 2 3 ? 55.944 -26.510 14.813 1.00 38.92 328 PHE D CA 1
ATOM 6352 C C . PHE D 2 3 ? 56.750 -25.964 13.627 1.00 38.10 328 PHE D C 1
ATOM 6353 O O . PHE D 2 3 ? 56.265 -26.063 12.486 1.00 37.38 328 PHE D O 1
ATOM 6361 N N . GLY D 2 4 ? 57.935 -25.409 13.893 1.00 38.02 329 GLY D N 1
ATOM 6362 C CA . GLY D 2 4 ? 59.002 -25.192 12.897 1.00 38.11 329 GLY D CA 1
ATOM 6363 C C . GLY D 2 4 ? 58.747 -24.000 11.992 1.00 37.89 329 GLY D C 1
ATOM 6364 O O . GLY D 2 4 ? 59.304 -23.997 10.878 1.00 39.09 329 GLY D O 1
ATOM 6365 N N . ALA D 2 5 ? 57.970 -23.014 12.449 1.00 37.89 330 ALA D N 1
ATOM 6366 C CA . ALA D 2 5 ? 57.667 -21.767 11.705 1.00 38.60 330 ALA D CA 1
ATOM 6367 C C . ALA D 2 5 ? 58.492 -20.610 12.285 1.00 38.42 330 ALA D C 1
ATOM 6368 O O . ALA D 2 5 ? 59.414 -20.143 11.588 1.00 39.84 330 ALA D O 1
ATOM 6370 N N . ILE D 2 6 ? 58.188 -20.173 13.512 1.00 38.13 331 ILE D N 1
ATOM 6371 C CA . ILE D 2 6 ? 58.917 -19.074 14.217 1.00 38.03 331 ILE D CA 1
ATOM 6372 C C . ILE D 2 6 ? 60.374 -19.512 14.423 1.00 39.23 331 ILE D C 1
ATOM 6373 O O . ILE D 2 6 ? 60.587 -20.599 14.998 1.00 40.46 331 ILE D O 1
ATOM 6378 N N . ALA D 2 7 ? 61.329 -18.695 13.964 1.00 40.20 332 ALA D N 1
ATOM 6379 C CA . ALA D 2 7 ? 62.782 -18.995 13.924 1.00 41.52 332 ALA D CA 1
ATOM 6380 C C . ALA D 2 7 ? 63.000 -20.354 13.245 1.00 43.27 332 ALA D C 1
ATOM 6381 O O . ALA D 2 7 ? 63.841 -21.137 13.732 1.00 42.55 332 ALA D O 1
ATOM 6383 N N . GLY D 2 8 ? 62.254 -20.609 12.163 1.00 44.89 333 GLY D N 1
ATOM 6384 C CA . GLY D 2 8 ? 62.252 -21.876 11.405 1.00 45.40 333 GLY D CA 1
ATOM 6385 C C . GLY D 2 8 ? 62.378 -21.614 9.918 1.00 46.66 333 GLY D C 1
ATOM 6386 O O . GLY D 2 8 ? 63.452 -21.142 9.501 1.00 49.45 333 GLY D O 1
ATOM 6387 N N . PHE D 2 9 ? 61.321 -21.884 9.143 1.00 46.46 334 PHE D N 1
ATOM 6388 C CA . PHE D 2 9 ? 61.280 -21.625 7.679 1.00 45.79 334 PHE D CA 1
ATOM 6389 C C . PHE D 2 9 ? 60.924 -20.153 7.433 1.00 45.54 334 PHE D C 1
ATOM 6390 O O . PHE D 2 9 ? 61.190 -19.676 6.318 1.00 47.67 334 PHE D O 1
ATOM 6398 N N . ILE D 2 10 ? 60.352 -19.464 8.430 1.00 43.79 335 ILE D N 1
ATOM 6399 C CA . ILE D 2 10 ? 60.209 -17.975 8.456 1.00 42.84 335 ILE D CA 1
ATOM 6400 C C . ILE D 2 10 ? 61.312 -17.422 9.370 1.00 43.31 335 ILE D C 1
ATOM 6401 O O . ILE D 2 10 ? 61.117 -17.392 10.602 1.00 43.08 335 ILE D O 1
ATOM 6406 N N . GLU D 2 11 ? 62.417 -16.984 8.762 1.00 44.07 336 GLU D N 1
ATOM 6407 C CA . GLU D 2 11 ? 63.770 -16.893 9.379 1.00 45.18 336 GLU D CA 1
ATOM 6408 C C . GLU D 2 11 ? 63.805 -15.837 10.489 1.00 43.14 336 GLU D C 1
ATOM 6409 O O . GLU D 2 11 ? 64.509 -16.077 11.487 1.00 44.28 336 GLU D O 1
ATOM 6415 N N . GLY D 2 12 ? 63.106 -14.710 10.312 1.00 40.66 337 GLY D N 1
ATOM 6416 C CA . GLY D 2 12 ? 63.113 -13.575 11.257 1.00 38.32 337 GLY D CA 1
ATOM 6417 C C . GLY D 2 12 ? 61.761 -12.893 11.352 1.00 37.06 337 GLY D C 1
ATOM 6418 O O . GLY D 2 12 ? 60.865 -13.237 10.561 1.00 36.56 337 GLY D O 1
ATOM 6419 N N . GLY D 2 13 ? 61.624 -11.953 12.291 1.00 36.25 338 GLY D N 1
ATOM 6420 C CA . GLY D 2 13 ? 60.390 -11.178 12.527 1.00 36.26 338 GLY D CA 1
ATOM 6421 C C . GLY D 2 13 ? 60.374 -9.871 11.749 1.00 36.04 338 GLY D C 1
ATOM 6422 O O . GLY D 2 13 ? 61.415 -9.519 11.155 1.00 36.11 338 GLY D O 1
ATOM 6423 N N . TRP D 2 14 ? 59.229 -9.178 11.763 1.00 35.81 339 TRP D N 1
ATOM 6424 C CA . TRP D 2 14 ? 59.000 -7.862 11.108 1.00 35.69 339 TRP D CA 1
ATOM 6425 C C . TRP D 2 14 ? 58.860 -6.775 12.171 1.00 36.67 339 TRP D C 1
ATOM 6426 O O . TRP D 2 14 ? 57.862 -6.742 12.887 1.00 36.44 339 TRP D O 1
ATOM 6437 N N . PRO D 2 15 ? 59.836 -5.847 12.310 1.00 38.33 340 PRO D N 1
ATOM 6438 C CA . PRO D 2 15 ? 59.692 -4.731 13.244 1.00 39.25 340 PRO D CA 1
ATOM 6439 C C . PRO D 2 15 ? 58.549 -3.772 12.868 1.00 41.36 340 PRO D C 1
ATOM 6440 O O . PRO D 2 15 ? 58.137 -3.009 13.722 1.00 42.83 340 PRO D O 1
ATOM 6444 N N . GLY D 2 16 ? 58.058 -3.843 11.625 1.00 43.53 341 GLY D N 1
ATOM 6445 C CA . GLY D 2 16 ? 56.963 -2.997 11.110 1.00 44.79 341 GLY D CA 1
ATOM 6446 C C . GLY D 2 16 ? 55.590 -3.465 11.567 1.00 46.14 341 GLY D C 1
ATOM 6447 O O . GLY D 2 16 ? 54.652 -2.644 11.539 1.00 46.77 341 GLY D O 1
ATOM 6448 N N . LEU D 2 17 ? 55.461 -4.735 11.966 1.00 48.41 342 LEU D N 1
ATOM 6449 C CA . LEU D 2 17 ? 54.164 -5.360 12.347 1.00 49.12 342 LEU D CA 1
ATOM 6450 C C . LEU D 2 17 ? 53.849 -5.019 13.808 1.00 50.32 342 LEU D C 1
ATOM 6451 O O . LEU D 2 17 ? 54.001 -5.902 14.676 1.00 52.87 342 LEU D O 1
ATOM 6456 N N . VAL D 2 18 ? 53.428 -3.776 14.060 1.00 50.67 343 VAL D N 1
ATOM 6457 C CA . VAL D 2 18 ? 53.128 -3.239 15.422 1.00 51.17 343 VAL D CA 1
ATOM 6458 C C . VAL D 2 18 ? 51.674 -3.564 15.795 1.00 50.92 343 VAL D C 1
ATOM 6459 O O . VAL D 2 18 ? 51.396 -3.693 17.003 1.00 50.77 343 VAL D O 1
ATOM 6463 N N . ALA D 2 19 ? 50.790 -3.693 14.799 1.00 50.56 344 ALA D N 1
ATOM 6464 C CA . ALA D 2 19 ? 49.317 -3.785 14.962 1.00 50.54 344 ALA D CA 1
ATOM 6465 C C . ALA D 2 19 ? 48.903 -5.119 15.601 1.00 49.75 344 ALA D C 1
ATOM 6466 O O . ALA D 2 19 ? 47.835 -5.140 16.247 1.00 50.53 344 ALA D O 1
ATOM 6468 N N . GLY D 2 20 ? 49.688 -6.188 15.415 1.00 47.38 345 GLY D N 1
ATOM 6469 C CA . GLY D 2 20 ? 49.378 -7.535 15.938 1.00 44.11 345 GLY D CA 1
ATOM 6470 C C . GLY D 2 20 ? 50.590 -8.453 15.943 1.00 42.55 345 GLY D C 1
ATOM 6471 O O . GLY D 2 20 ? 51.690 -7.989 15.580 1.00 43.54 345 GLY D O 1
ATOM 6472 N N . TRP D 2 21 ? 50.391 -9.716 16.336 1.00 39.99 346 TRP D N 1
ATOM 6473 C CA . TRP D 2 21 ? 51.455 -10.745 16.495 1.00 37.80 346 TRP D CA 1
ATOM 6474 C C . TRP D 2 21 ? 51.743 -11.435 15.155 1.00 36.44 346 TRP D C 1
ATOM 6475 O O . TRP D 2 21 ? 52.917 -11.745 14.907 1.00 35.89 346 TRP D O 1
ATOM 6486 N N . TYR D 2 22 ? 50.708 -11.712 14.354 1.00 35.82 347 TYR D N 1
ATOM 6487 C CA . TYR D 2 22 ? 50.791 -12.439 13.058 1.00 35.64 347 TYR D CA 1
ATOM 6488 C C . TYR D 2 22 ? 50.136 -11.590 11.963 1.00 36.27 347 TYR D C 1
ATOM 6489 O O . TYR D 2 22 ? 49.141 -10.902 12.261 1.00 38.10 347 TYR D O 1
ATOM 6498 N N . GLY D 2 23 ? 50.665 -11.631 10.736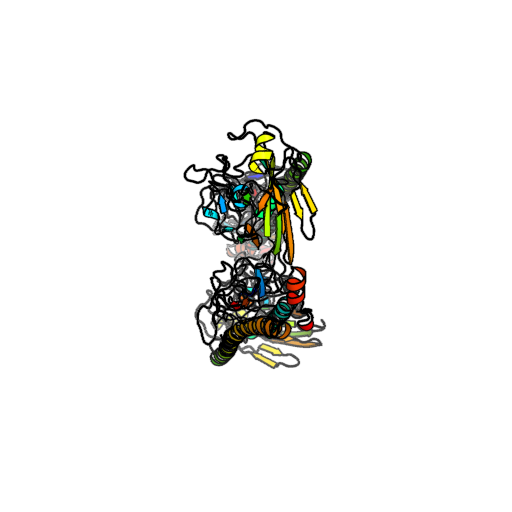 1.00 35.82 348 GLY D N 1
ATOM 6499 C CA . GLY D 2 23 ? 50.186 -10.756 9.650 1.00 35.63 348 GLY D CA 1
ATOM 6500 C C . GLY D 2 23 ? 50.788 -11.067 8.294 1.00 35.60 348 GLY D C 1
ATOM 6501 O O . GLY D 2 23 ? 51.502 -12.080 8.168 1.00 33.64 348 GLY D O 1
ATOM 6502 N N . PHE D 2 24 ? 50.490 -10.200 7.318 1.00 37.03 349 PHE D N 1
ATOM 6503 C CA . PHE D 2 24 ? 50.887 -10.302 5.891 1.00 37.14 349 PHE D CA 1
ATOM 6504 C C . PHE D 2 24 ? 51.774 -9.117 5.500 1.00 38.36 349 PHE D C 1
ATOM 6505 O O . PHE D 2 24 ? 51.568 -8.005 6.023 1.00 38.04 349 PHE D O 1
ATOM 6513 N N . GLN D 2 25 ? 52.714 -9.359 4.584 1.00 40.08 350 GLN D N 1
ATOM 6514 C CA . GLN D 2 25 ? 53.445 -8.318 3.817 1.00 41.18 350 GLN D CA 1
ATOM 6515 C C . GLN D 2 25 ? 53.325 -8.675 2.332 1.00 42.36 350 GLN D C 1
ATOM 6516 O O . GLN D 2 25 ? 53.551 -9.853 1.998 1.00 43.32 350 GLN D O 1
ATOM 6522 N N . HIS D 2 26 ? 52.947 -7.714 1.484 1.00 44.26 351 HIS D N 1
ATOM 6523 C CA . HIS D 2 26 ? 52.668 -7.928 0.038 1.00 46.85 351 HIS D CA 1
ATOM 6524 C C . HIS D 2 26 ? 53.482 -6.949 -0.817 1.00 48.04 351 HIS D C 1
ATOM 6525 O O . HIS D 2 26 ? 53.907 -5.907 -0.288 1.00 49.75 351 HIS D O 1
ATOM 6532 N N . GLN D 2 27 ? 53.680 -7.286 -2.094 1.00 49.33 352 GLN D N 1
ATOM 6533 C CA . GLN D 2 27 ? 54.314 -6.411 -3.118 1.00 50.52 352 GLN D CA 1
ATOM 6534 C C . GLN D 2 27 ? 53.569 -6.577 -4.447 1.00 48.86 352 GLN D C 1
ATOM 6535 O O . GLN D 2 27 ? 53.308 -7.730 -4.837 1.00 48.81 352 GLN D O 1
ATOM 6541 N N . ASN D 2 28 ? 53.241 -5.462 -5.107 1.00 48.05 353 ASN D N 1
ATOM 6542 C CA . ASN D 2 28 ? 52.594 -5.436 -6.448 1.00 47.78 353 ASN D CA 1
ATOM 6543 C C . ASN D 2 28 ? 52.883 -4.083 -7.115 1.00 47.89 353 ASN D C 1
ATOM 6544 O O . ASN D 2 28 ? 53.605 -3.270 -6.509 1.00 48.51 353 ASN D O 1
ATOM 6549 N N . ALA D 2 29 ? 52.334 -3.854 -8.312 1.00 49.07 354 ALA D N 1
ATOM 6550 C CA . ALA D 2 29 ? 52.510 -2.621 -9.119 1.00 49.73 354 ALA D CA 1
ATOM 6551 C C . ALA D 2 29 ? 52.166 -1.371 -8.295 1.00 50.45 354 ALA D C 1
ATOM 6552 O O . ALA D 2 29 ? 52.762 -0.312 -8.568 1.00 51.28 354 ALA D O 1
ATOM 6554 N N . GLU D 2 30 ? 51.240 -1.489 -7.336 1.00 51.18 355 GLU D N 1
ATOM 6555 C CA . GLU D 2 30 ? 50.710 -0.360 -6.522 1.00 51.51 355 GLU D CA 1
ATOM 6556 C C . GLU D 2 30 ? 51.561 -0.128 -5.263 1.00 50.85 355 GLU D C 1
ATOM 6557 O O . GLU D 2 30 ? 51.201 0.782 -4.493 1.00 51.64 355 GLU D O 1
ATOM 6563 N N . GLY D 2 31 ? 52.629 -0.908 -5.049 1.00 50.51 356 GLY D N 1
ATOM 6564 C CA . GLY D 2 31 ? 53.623 -0.674 -3.980 1.00 50.72 356 GLY D CA 1
ATOM 6565 C C . GLY D 2 31 ? 53.752 -1.843 -3.013 1.00 51.31 356 GLY D C 1
ATOM 6566 O O . GLY D 2 31 ? 53.448 -2.984 -3.416 1.00 51.10 356 GLY D O 1
ATOM 6567 N N . THR D 2 32 ? 54.190 -1.558 -1.779 1.00 51.81 357 THR D N 1
ATOM 6568 C CA . THR D 2 32 ? 54.584 -2.545 -0.734 1.00 51.54 357 THR D CA 1
ATOM 6569 C C . THR D 2 32 ? 53.890 -2.204 0.591 1.00 51.47 357 THR D C 1
ATOM 6570 O O . THR D 2 32 ? 54.201 -1.134 1.148 1.00 52.54 357 THR D O 1
ATOM 6574 N N . GLY D 2 33 ? 53.015 -3.090 1.085 1.00 50.98 358 GLY D N 1
ATOM 6575 C CA . GLY D 2 33 ? 52.198 -2.869 2.297 1.00 50.79 358 GLY D CA 1
ATOM 6576 C C . GLY D 2 33 ? 52.395 -3.943 3.359 1.00 50.16 358 GLY D C 1
ATOM 6577 O O . GLY D 2 33 ? 52.920 -5.025 3.028 1.00 50.90 358 GLY D O 1
ATOM 6578 N N . ILE D 2 34 ? 51.981 -3.648 4.597 1.00 48.63 359 ILE D N 1
ATOM 6579 C CA . ILE D 2 34 ? 52.000 -4.578 5.769 1.00 47.72 359 ILE D CA 1
ATOM 6580 C C . ILE D 2 34 ? 50.662 -4.467 6.510 1.00 46.44 359 ILE D C 1
ATOM 6581 O O . ILE D 2 34 ? 50.064 -3.374 6.489 1.00 46.20 359 ILE D O 1
ATOM 6586 N N . ALA D 2 35 ? 50.217 -5.557 7.142 1.00 45.64 360 ALA D N 1
ATOM 6587 C CA . ALA D 2 35 ? 48.922 -5.657 7.856 1.00 45.62 360 ALA D CA 1
ATOM 6588 C C . ALA D 2 35 ? 48.883 -6.927 8.715 1.00 45.87 360 ALA D C 1
ATOM 6589 O O . ALA D 2 35 ? 49.362 -7.977 8.247 1.00 44.82 360 ALA D O 1
ATOM 6591 N N . ALA D 2 36 ? 48.315 -6.827 9.920 1.00 46.49 361 ALA D N 1
ATOM 6592 C CA . ALA D 2 36 ? 48.114 -7.951 10.861 1.00 47.40 361 ALA D CA 1
ATOM 6593 C C . ALA D 2 36 ? 46.868 -8.739 10.447 1.00 48.92 361 ALA D C 1
ATOM 6594 O O . ALA D 2 36 ? 45.944 -8.124 9.882 1.00 49.62 361 ALA D O 1
ATOM 6596 N N . ASP D 2 37 ? 46.855 -10.049 10.710 1.00 50.55 362 ASP D N 1
ATOM 6597 C CA . ASP D 2 37 ? 45.674 -10.931 10.523 1.00 53.14 362 ASP D CA 1
ATOM 6598 C C . ASP D 2 37 ? 44.826 -10.853 11.795 1.00 57.07 362 ASP D C 1
ATOM 6599 O O . ASP D 2 37 ? 45.275 -11.383 12.828 1.00 59.74 362 ASP D O 1
ATOM 6604 N N . ARG D 2 38 ? 43.657 -10.211 11.721 1.00 62.53 363 ARG D N 1
ATOM 6605 C CA . ARG D 2 38 ? 42.792 -9.911 12.896 1.00 66.42 363 ARG D CA 1
ATOM 6606 C C . ARG D 2 38 ? 42.191 -11.205 13.455 1.00 63.30 363 ARG D C 1
ATOM 6607 O O . ARG D 2 38 ? 42.013 -11.280 14.683 1.00 62.75 363 ARG D O 1
ATOM 6615 N N . ASP D 2 39 ? 41.910 -12.180 12.588 1.00 61.95 364 ASP D N 1
ATOM 6616 C CA . ASP D 2 39 ? 41.216 -13.447 12.939 1.00 62.66 364 ASP D CA 1
ATOM 6617 C C . ASP D 2 39 ? 42.088 -14.261 13.906 1.00 60.77 364 ASP D C 1
ATOM 6618 O O . ASP D 2 39 ? 41.603 -14.578 15.006 1.00 61.38 364 ASP D O 1
ATOM 6623 N N . SER D 2 40 ? 43.326 -14.577 13.512 1.00 58.76 365 SER D N 1
ATOM 6624 C CA . SER D 2 40 ? 44.272 -15.439 14.272 1.00 56.69 365 SER D CA 1
ATOM 6625 C C . SER D 2 40 ? 44.831 -14.690 15.490 1.00 56.33 365 SER D C 1
ATOM 6626 O O . SER D 2 40 ? 45.049 -15.344 16.528 1.00 55.94 365 SER D O 1
ATOM 6629 N N . THR D 2 41 ? 45.071 -13.379 15.366 1.00 55.84 366 THR D N 1
ATOM 6630 C CA . THR D 2 41 ? 45.651 -12.519 16.434 1.00 55.56 366 THR D CA 1
ATOM 6631 C C . THR D 2 41 ? 44.681 -12.436 17.620 1.00 54.96 366 THR D C 1
ATOM 6632 O O . THR D 2 41 ? 45.122 -12.693 18.754 1.00 54.69 366 THR D O 1
ATOM 6636 N N . GLN D 2 42 ? 43.415 -12.091 17.366 1.00 54.05 367 GLN D N 1
ATOM 6637 C CA . GLN D 2 42 ? 42.396 -11.850 18.421 1.00 54.19 367 GLN D CA 1
ATOM 6638 C C . GLN D 2 42 ? 42.118 -13.155 19.179 1.00 54.15 367 GLN D C 1
ATOM 6639 O O . GLN D 2 42 ? 41.919 -13.093 20.406 1.00 54.73 367 GLN D O 1
ATOM 6645 N N . ARG D 2 43 ? 42.119 -14.288 18.472 1.00 53.93 368 ARG D N 1
ATOM 6646 C CA . ARG D 2 43 ? 41.869 -15.643 19.037 1.00 54.98 368 ARG D CA 1
ATOM 6647 C C . ARG D 2 43 ? 43.039 -16.060 19.943 1.00 53.28 368 ARG D C 1
ATOM 6648 O O . ARG D 2 43 ? 42.804 -16.864 20.871 1.00 53.79 368 ARG D O 1
ATOM 6656 N N . ALA D 2 44 ? 44.245 -15.541 19.685 1.00 49.88 369 ALA D N 1
ATOM 6657 C CA . ALA D 2 44 ? 45.478 -15.816 20.461 1.00 47.03 369 ALA D CA 1
ATOM 6658 C C . ALA D 2 44 ? 45.520 -14.931 21.712 1.00 45.61 369 ALA D C 1
ATOM 6659 O O . ALA D 2 44 ? 45.936 -15.434 22.771 1.00 45.15 369 ALA D O 1
ATOM 6661 N N . ILE D 2 45 ? 45.112 -13.662 21.593 1.00 45.12 370 ILE D N 1
ATOM 6662 C CA . ILE D 2 45 ? 45.091 -12.674 22.716 1.00 44.64 370 ILE D CA 1
ATOM 6663 C C . ILE D 2 45 ? 44.119 -13.165 23.798 1.00 44.91 370 ILE D C 1
ATOM 6664 O O . ILE D 2 45 ? 44.438 -12.998 24.993 1.00 44.87 370 ILE D O 1
ATOM 6669 N N . ASP D 2 46 ? 42.987 -13.750 23.393 1.00 45.43 371 ASP D N 1
ATOM 6670 C CA . ASP D 2 46 ? 41.920 -14.243 24.307 1.00 45.94 371 ASP D CA 1
ATOM 6671 C C . ASP D 2 46 ? 42.387 -15.531 25.000 1.00 45.78 371 ASP D C 1
ATOM 6672 O O . ASP D 2 46 ? 42.022 -15.728 26.169 1.00 48.03 371 ASP D O 1
ATOM 6677 N N . ASN D 2 47 ? 43.165 -16.368 24.309 1.00 45.39 372 ASN D N 1
ATOM 6678 C CA . ASN D 2 47 ? 43.753 -17.617 24.866 1.00 45.00 372 ASN D CA 1
ATOM 6679 C C . ASN D 2 47 ? 44.797 -17.281 25.940 1.00 44.40 372 ASN D C 1
ATOM 6680 O O . ASN D 2 47 ? 44.902 -18.055 26.912 1.00 43.07 372 ASN D O 1
ATOM 6685 N N . MET D 2 48 ? 45.536 -16.179 25.779 1.00 44.12 373 MET D N 1
ATOM 6686 C CA . MET D 2 48 ? 46.653 -15.792 26.683 1.00 44.39 373 MET D CA 1
ATOM 6687 C C . MET D 2 48 ? 46.120 -15.027 27.901 1.00 45.53 373 MET D C 1
ATOM 6688 O O . MET D 2 48 ? 46.669 -15.242 28.997 1.00 45.62 373 MET D O 1
ATOM 6693 N N . GLN D 2 49 ? 45.106 -14.171 27.724 1.00 46.81 374 GLN D N 1
ATOM 6694 C CA . GLN D 2 49 ? 44.423 -13.459 28.841 1.00 46.89 374 GLN D CA 1
ATOM 6695 C C . GLN D 2 49 ? 43.802 -14.492 29.791 1.00 47.28 374 GLN D C 1
ATOM 6696 O O . GLN D 2 49 ? 43.988 -14.349 31.013 1.00 47.47 374 GLN D O 1
ATOM 6702 N N . ASN D 2 50 ? 43.099 -15.488 29.240 1.00 47.72 375 ASN D N 1
ATOM 6703 C CA . ASN D 2 50 ? 42.432 -16.577 30.005 1.00 48.08 375 ASN D CA 1
ATOM 6704 C C . ASN D 2 50 ? 43.479 -17.348 30.816 1.00 47.11 375 ASN D C 1
ATOM 6705 O O . ASN D 2 50 ? 43.222 -17.599 32.010 1.00 48.39 375 ASN D O 1
ATOM 6710 N N . LYS D 2 51 ? 44.605 -17.707 30.189 1.00 45.51 376 LYS D N 1
ATOM 6711 C CA . LYS D 2 51 ? 45.717 -18.462 30.825 1.00 44.56 376 LYS D CA 1
ATOM 6712 C C . LYS D 2 51 ? 46.258 -17.659 32.012 1.00 43.64 376 LYS D C 1
ATOM 6713 O O . LYS D 2 51 ? 46.267 -18.204 33.129 1.00 46.15 376 LYS D O 1
ATOM 6719 N N . LEU D 2 52 ? 46.676 -16.413 31.773 1.00 42.13 377 LEU D N 1
ATOM 6720 C CA . LEU D 2 52 ? 47.220 -15.488 32.805 1.00 42.57 377 LEU D CA 1
ATOM 6721 C C . LEU D 2 52 ? 46.253 -15.403 33.996 1.00 43.17 377 LEU D C 1
ATOM 6722 O O . LEU D 2 52 ? 46.741 -15.381 35.144 1.00 42.97 377 LEU D O 1
ATOM 6727 N N . ASN D 2 53 ? 44.942 -15.352 33.733 1.00 43.35 378 ASN D N 1
ATOM 6728 C CA . ASN D 2 53 ? 43.882 -15.169 34.764 1.00 44.53 378 ASN D CA 1
ATOM 6729 C C . ASN D 2 53 ? 43.750 -16.438 35.614 1.00 45.64 378 ASN D C 1
ATOM 6730 O O . ASN D 2 53 ? 43.605 -16.302 36.843 1.00 47.16 378 ASN D O 1
ATOM 6735 N N . ASN D 2 54 ? 43.792 -17.617 34.987 1.00 46.29 379 ASN D N 1
ATOM 6736 C CA . ASN D 2 54 ? 43.643 -18.930 35.670 1.00 46.81 379 ASN D CA 1
ATOM 6737 C C . ASN D 2 54 ? 44.885 -19.209 36.528 1.00 47.58 379 ASN D C 1
ATOM 6738 O O . ASN D 2 54 ? 44.745 -19.921 37.540 1.00 48.59 379 ASN D O 1
ATOM 6743 N N . VAL D 2 55 ? 46.049 -18.675 36.138 1.00 47.48 380 VAL D N 1
ATOM 6744 C CA . VAL D 2 55 ? 47.336 -18.819 36.886 1.00 47.51 380 VAL D CA 1
ATOM 6745 C C . VAL D 2 55 ? 47.253 -17.992 38.177 1.00 48.13 380 VAL D C 1
ATOM 6746 O O . VAL D 2 55 ? 47.761 -18.460 39.216 1.00 49.82 380 VAL D O 1
ATOM 6750 N N . ILE D 2 56 ? 46.640 -16.809 38.107 1.00 47.67 381 ILE D N 1
ATOM 6751 C CA . ILE D 2 56 ? 46.426 -15.899 39.271 1.00 46.89 381 ILE D CA 1
ATOM 6752 C C . ILE D 2 56 ? 45.351 -16.501 40.184 1.00 48.02 381 ILE D C 1
ATOM 6753 O O . ILE D 2 56 ? 45.527 -16.431 41.415 1.00 48.56 381 ILE D O 1
ATOM 6758 N N . ASP D 2 57 ? 44.294 -17.078 39.601 1.00 49.85 382 ASP D N 1
ATOM 6759 C CA . ASP D 2 57 ? 43.109 -17.609 40.330 1.00 52.87 382 ASP D CA 1
ATOM 6760 C C . ASP D 2 57 ? 43.489 -18.877 41.108 1.00 54.28 382 ASP D C 1
ATOM 6761 O O . ASP D 2 57 ? 42.917 -19.088 42.192 1.00 55.29 382 ASP D O 1
ATOM 6766 N N . LYS D 2 58 ? 44.410 -19.687 40.573 1.00 54.69 383 LYS D N 1
ATOM 6767 C CA . LYS D 2 58 ? 44.909 -20.941 41.206 1.00 54.96 383 LYS D CA 1
ATOM 6768 C C . LYS D 2 58 ? 45.762 -20.620 42.442 1.00 54.38 383 LYS D C 1
ATOM 6769 O O . LYS D 2 58 ? 45.968 -21.540 43.255 1.00 55.12 383 LYS D O 1
ATOM 6775 N N . MET D 2 59 ? 46.240 -19.377 42.574 1.00 54.57 384 MET D N 1
ATOM 6776 C CA . MET D 2 59 ? 47.163 -18.930 43.655 1.00 55.28 384 MET D CA 1
ATOM 6777 C C . MET D 2 59 ? 46.425 -18.077 44.699 1.00 54.05 384 MET D C 1
ATOM 6778 O O . MET D 2 59 ? 47.098 -17.599 45.630 1.00 54.26 384 MET D O 1
ATOM 6783 N N . ASN D 2 60 ? 45.103 -17.914 44.580 1.00 54.48 385 ASN D N 1
ATOM 6784 C CA . ASN D 2 60 ? 44.330 -16.862 45.299 1.00 55.85 385 ASN D CA 1
ATOM 6785 C C . ASN D 2 60 ? 43.753 -17.384 46.622 1.00 54.81 385 ASN D C 1
ATOM 6786 O O . ASN D 2 60 ? 43.045 -16.597 47.280 1.00 55.74 385 ASN D O 1
ATOM 6791 N N . LYS D 2 61 ? 44.033 -18.635 47.007 1.00 54.21 386 LYS D N 1
ATOM 6792 C CA . LYS D 2 61 ? 43.490 -19.246 48.252 1.00 54.81 386 LYS D CA 1
ATOM 6793 C C . LYS D 2 61 ? 44.300 -18.737 49.451 1.00 54.38 386 LYS D C 1
ATOM 6794 O O . LYS D 2 61 ? 45.545 -18.811 49.398 1.00 53.89 386 LYS D O 1
ATOM 6800 N N . GLN D 2 62 ? 43.604 -18.260 50.491 1.00 53.81 387 GLN D N 1
ATOM 6801 C CA . GLN D 2 62 ? 44.182 -17.547 51.663 1.00 53.57 387 GLN D CA 1
ATOM 6802 C C . GLN D 2 62 ? 44.305 -18.493 52.861 1.00 53.14 387 GLN D C 1
ATOM 6803 O O . GLN D 2 62 ? 43.369 -19.284 53.096 1.00 53.75 387 GLN D O 1
ATOM 6809 N N . PHE D 2 63 ? 45.416 -18.390 53.595 1.00 51.71 388 PHE D N 1
ATOM 6810 C CA . PHE D 2 63 ? 45.594 -18.952 54.958 1.00 50.83 388 PHE D CA 1
ATOM 6811 C C . PHE D 2 63 ? 46.542 -18.045 55.755 1.00 50.32 388 PHE D C 1
ATOM 6812 O O . PHE D 2 63 ? 47.622 -17.706 55.238 1.00 51.37 388 PHE D O 1
ATOM 6820 N N . GLU D 2 64 ? 46.137 -17.666 56.972 1.00 49.73 389 GLU D N 1
ATOM 6821 C CA . GLU D 2 64 ? 46.896 -16.763 57.881 1.00 49.06 389 GLU D CA 1
ATOM 6822 C C . GLU D 2 64 ? 47.790 -17.609 58.798 1.00 48.72 389 GLU D C 1
ATOM 6823 O O . GLU D 2 64 ? 47.256 -18.203 59.756 1.00 47.55 389 GLU D O 1
ATOM 6829 N N . VAL D 2 65 ? 49.095 -17.662 58.501 1.00 48.38 390 VAL D N 1
ATOM 6830 C CA . VAL D 2 65 ? 50.106 -18.478 59.241 1.00 48.55 390 VAL D CA 1
ATOM 6831 C C . VAL D 2 65 ? 50.582 -17.666 60.450 1.00 47.82 390 VAL D C 1
ATOM 6832 O O . VAL D 2 65 ? 51.458 -16.799 60.275 1.00 47.39 390 VAL D O 1
ATOM 6836 N N . VAL D 2 66 ? 50.018 -17.953 61.625 1.00 48.20 391 VAL D N 1
ATOM 6837 C CA . VAL D 2 66 ? 50.271 -17.225 62.904 1.00 47.46 391 VAL D CA 1
ATOM 6838 C C . VAL D 2 66 ? 51.632 -17.660 63.459 1.00 47.39 391 VAL D C 1
ATOM 6839 O O . VAL D 2 66 ? 51.968 -18.846 63.305 1.00 48.10 391 VAL D O 1
ATOM 6843 N N . ASN D 2 67 ? 52.373 -16.730 64.075 1.00 49.12 392 ASN D N 1
ATOM 6844 C CA . ASN D 2 67 ? 53.604 -17.006 64.868 1.00 50.82 392 ASN D CA 1
ATOM 6845 C C . ASN D 2 67 ? 53.192 -17.354 66.303 1.00 51.08 392 ASN D C 1
ATOM 6846 O O . ASN D 2 67 ? 52.444 -16.561 66.903 1.00 54.26 392 ASN D O 1
ATOM 6851 N N . HIS D 2 68 ? 53.655 -18.493 66.825 1.00 50.15 393 HIS D N 1
ATOM 6852 C CA . HIS D 2 68 ? 53.368 -18.974 68.203 1.00 50.02 393 HIS D CA 1
ATOM 6853 C C . HIS D 2 68 ? 54.574 -18.713 69.112 1.00 50.25 393 HIS D C 1
ATOM 6854 O O . HIS D 2 68 ? 55.685 -18.498 68.588 1.00 50.05 393 HIS D O 1
ATOM 6861 N N . GLU D 2 69 ? 54.342 -18.729 70.427 1.00 50.81 394 GLU D N 1
ATOM 6862 C CA . GLU D 2 69 ? 55.379 -18.579 71.481 1.00 51.69 394 GLU D CA 1
ATOM 6863 C C . GLU D 2 69 ? 55.504 -19.911 72.227 1.00 51.45 394 GLU D C 1
ATOM 6864 O O . GLU D 2 69 ? 54.471 -20.581 72.405 1.00 50.98 394 GLU D O 1
ATOM 6870 N N . PHE D 2 70 ? 56.724 -20.281 72.625 1.00 52.53 395 PHE D N 1
ATOM 6871 C CA . PHE D 2 70 ? 57.042 -21.552 73.328 1.00 53.66 395 PHE D CA 1
ATOM 6872 C C . PHE D 2 70 ? 58.077 -21.283 74.424 1.00 55.30 395 PHE D C 1
ATOM 6873 O O . PHE D 2 70 ? 58.957 -20.427 74.214 1.00 56.45 395 PHE D O 1
ATOM 6881 N N . SER D 2 71 ? 57.976 -22.001 75.547 1.00 57.45 396 SER D N 1
ATOM 6882 C CA . SER D 2 71 ? 58.913 -21.925 76.700 1.00 58.39 396 SER D CA 1
ATOM 6883 C C . SER D 2 71 ? 60.166 -22.758 76.406 1.00 60.64 396 SER D C 1
ATOM 6884 O O . SER D 2 71 ? 60.201 -23.425 75.354 1.00 61.27 396 SER D O 1
ATOM 6887 N N . GLU D 2 72 ? 61.144 -22.726 77.318 1.00 65.11 397 GLU D N 1
ATOM 6888 C CA . GLU D 2 72 ? 62.433 -23.470 77.230 1.00 67.55 397 GLU D CA 1
ATOM 6889 C C . GLU D 2 72 ? 62.183 -24.983 77.308 1.00 66.39 397 GLU D C 1
ATOM 6890 O O . GLU D 2 72 ? 63.080 -25.745 76.890 1.00 67.48 397 GLU D O 1
ATOM 6896 N N . VAL D 2 73 ? 61.024 -25.395 77.836 1.00 63.13 398 VAL D N 1
ATOM 6897 C CA . VAL D 2 73 ? 60.627 -26.819 78.054 1.00 61.27 398 VAL D CA 1
ATOM 6898 C C . VAL D 2 73 ? 59.700 -27.282 76.917 1.00 59.14 398 VAL D C 1
ATOM 6899 O O . VAL D 2 73 ? 59.298 -28.462 76.931 1.00 56.60 398 VAL D O 1
ATOM 6903 N N . GLU D 2 74 ? 59.380 -26.403 75.961 1.00 57.51 399 GLU D N 1
ATOM 6904 C CA . GLU D 2 74 ? 58.490 -26.712 74.808 1.00 56.57 399 GLU D CA 1
ATOM 6905 C C . GLU D 2 74 ? 59.300 -26.643 73.506 1.00 54.63 399 GLU D C 1
ATOM 6906 O O . GLU D 2 74 ? 58.789 -26.096 72.511 1.00 53.90 399 GLU D O 1
ATOM 6912 N N . SER D 2 75 ? 60.510 -27.211 73.517 1.00 53.99 400 SER D N 1
ATOM 6913 C CA . SER D 2 75 ? 61.484 -27.195 72.394 1.00 53.35 400 SER D CA 1
ATOM 6914 C C . SER D 2 75 ? 60.981 -28.059 71.230 1.00 51.27 400 SER D C 1
ATOM 6915 O O . SER D 2 75 ? 61.216 -27.673 70.068 1.00 49.58 400 SER D O 1
ATOM 6918 N N . ARG D 2 76 ? 60.321 -29.181 71.538 1.00 49.91 401 ARG D N 1
ATOM 6919 C CA . ARG D 2 76 ? 59.902 -30.215 70.552 1.00 49.08 401 ARG D CA 1
ATOM 6920 C C . ARG D 2 76 ? 58.757 -29.687 69.678 1.00 48.24 401 ARG D C 1
ATOM 6921 O O . ARG D 2 76 ? 58.853 -29.840 68.449 1.00 48.69 401 ARG D O 1
ATOM 6929 N N . ILE D 2 77 ? 57.712 -29.112 70.285 1.00 47.63 402 ILE D N 1
ATOM 6930 C CA . ILE D 2 77 ? 56.504 -28.612 69.558 1.00 47.22 402 ILE D CA 1
ATOM 6931 C C . ILE D 2 77 ? 56.867 -27.332 68.794 1.00 47.37 402 ILE D C 1
ATOM 6932 O O . ILE D 2 77 ? 56.196 -27.045 67.788 1.00 48.21 402 ILE D O 1
ATOM 6937 N N . ASN D 2 78 ? 57.891 -26.602 69.246 1.00 47.17 403 ASN D N 1
ATOM 6938 C CA . ASN D 2 78 ? 58.450 -25.420 68.536 1.00 47.14 403 ASN D CA 1
ATOM 6939 C C . ASN D 2 78 ? 59.088 -25.880 67.216 1.00 47.86 403 ASN D C 1
ATOM 6940 O O . ASN D 2 78 ? 58.889 -25.188 66.197 1.00 48.12 403 ASN D O 1
ATOM 6945 N N . MET D 2 79 ? 59.823 -26.998 67.236 1.00 48.06 404 MET D N 1
ATOM 6946 C CA . MET D 2 79 ? 60.518 -27.571 66.048 1.00 49.31 404 MET D CA 1
ATOM 6947 C C . MET D 2 79 ? 59.499 -28.216 65.098 1.00 47.61 404 MET D C 1
ATOM 6948 O O . MET D 2 79 ? 59.729 -28.162 63.876 1.00 47.68 404 MET D O 1
ATOM 6953 N N . ILE D 2 80 ? 58.435 -28.820 65.639 1.00 45.89 405 ILE D N 1
ATOM 6954 C CA . ILE D 2 80 ? 57.306 -29.410 64.854 1.00 45.60 405 ILE D CA 1
ATOM 6955 C C . ILE D 2 80 ? 56.602 -28.282 64.089 1.00 45.31 405 ILE D C 1
ATOM 6956 O O . ILE D 2 80 ? 56.318 -28.473 62.896 1.00 46.90 405 ILE D O 1
ATOM 6961 N N . ASN D 2 81 ? 56.331 -27.158 64.759 1.00 44.23 406 ASN D N 1
ATOM 6962 C CA . ASN D 2 81 ? 55.645 -25.972 64.180 1.00 43.77 406 ASN D CA 1
ATOM 6963 C C . ASN D 2 81 ? 56.486 -25.391 63.038 1.00 44.27 406 ASN D C 1
ATOM 6964 O O . ASN D 2 81 ? 55.904 -25.056 61.992 1.00 44.27 406 ASN D O 1
ATOM 6969 N N . SER D 2 82 ? 57.799 -25.258 63.250 1.00 44.94 407 SER D N 1
ATOM 6970 C CA . SER D 2 82 ? 58.779 -24.753 62.251 1.00 44.91 407 SER D CA 1
ATOM 6971 C C . SER D 2 82 ? 58.865 -25.713 61.059 1.00 44.68 407 SER D C 1
ATOM 6972 O O . SER D 2 82 ? 59.075 -25.223 59.935 1.00 44.64 407 SER D O 1
ATOM 6975 N N . LYS D 2 83 ? 58.712 -27.021 61.302 1.00 44.36 408 LYS D N 1
ATOM 6976 C CA . LYS D 2 83 ? 58.789 -28.083 60.263 1.00 44.86 408 LYS D CA 1
ATOM 6977 C C . LYS D 2 83 ? 57.599 -27.961 59.302 1.00 45.09 408 LYS D C 1
ATOM 6978 O O . LYS D 2 83 ? 57.780 -28.283 58.117 1.00 43.81 408 LYS D O 1
ATOM 6984 N N . ILE D 2 84 ? 56.433 -27.525 59.787 1.00 45.41 409 ILE D N 1
ATOM 6985 C CA . ILE D 2 84 ? 55.205 -27.365 58.953 1.00 46.92 409 ILE D CA 1
ATOM 6986 C C . ILE D 2 84 ? 55.389 -26.141 58.047 1.00 47.94 409 ILE D C 1
ATOM 6987 O O . ILE D 2 84 ? 55.113 -26.260 56.842 1.00 50.85 409 ILE D O 1
ATOM 6992 N N . ASP D 2 85 ? 55.845 -25.018 58.608 1.00 48.40 410 ASP D N 1
ATOM 6993 C CA . ASP D 2 85 ? 56.013 -23.721 57.897 1.00 48.87 410 ASP D CA 1
ATOM 6994 C C . ASP D 2 85 ? 57.095 -23.849 56.814 1.00 48.83 410 ASP D C 1
ATOM 6995 O O . ASP D 2 85 ? 56.894 -23.293 55.718 1.00 47.26 410 ASP D O 1
ATOM 7000 N N . ASP D 2 86 ? 58.195 -24.549 57.111 1.00 49.34 411 ASP D N 1
ATOM 7001 C CA . ASP D 2 86 ? 59.377 -24.682 56.214 1.00 49.64 411 ASP D CA 1
ATOM 7002 C C . ASP D 2 86 ? 59.052 -25.602 55.029 1.00 48.86 411 ASP D C 1
ATOM 7003 O O . ASP D 2 86 ? 59.577 -25.348 53.927 1.00 47.86 411 ASP D O 1
ATOM 7008 N N . GLN D 2 87 ? 58.239 -26.638 55.245 1.00 47.47 412 GLN D N 1
ATOM 7009 C CA . GLN D 2 87 ? 58.026 -27.731 54.260 1.00 45.60 412 GLN D CA 1
ATOM 7010 C C . GLN D 2 87 ? 56.872 -27.361 53.319 1.00 45.49 412 GLN D C 1
ATOM 7011 O O . GLN D 2 87 ? 56.957 -27.735 52.132 1.00 46.53 412 GLN D O 1
ATOM 7017 N N . ILE D 2 88 ? 55.846 -26.657 53.814 1.00 44.13 413 ILE D N 1
ATOM 7018 C CA . ILE D 2 88 ? 54.695 -26.166 52.993 1.00 43.84 413 ILE D CA 1
ATOM 7019 C C . ILE D 2 88 ? 55.201 -25.084 52.028 1.00 43.69 413 ILE D C 1
ATOM 7020 O O . ILE D 2 88 ? 54.753 -25.083 50.863 1.00 43.52 413 ILE D O 1
ATOM 7025 N N . THR D 2 89 ? 56.090 -24.201 52.491 1.00 42.92 414 THR D N 1
ATOM 7026 C CA . THR D 2 89 ? 56.651 -23.074 51.698 1.00 44.27 414 THR D CA 1
ATOM 7027 C C . THR D 2 89 ? 57.520 -23.636 50.562 1.00 44.12 414 THR D C 1
ATOM 7028 O O . THR D 2 89 ? 57.587 -22.988 49.500 1.00 44.41 414 THR D O 1
ATOM 7032 N N . ASP D 2 90 ? 58.151 -24.798 50.775 1.00 43.66 415 ASP D N 1
ATOM 7033 C CA . ASP D 2 90 ? 59.001 -25.494 49.770 1.00 42.63 415 ASP D CA 1
ATOM 7034 C C . ASP D 2 90 ? 58.122 -26.034 48.637 1.00 41.84 415 ASP D C 1
ATOM 7035 O O . ASP D 2 90 ? 58.540 -25.920 47.472 1.00 43.22 415 ASP D O 1
ATOM 7040 N N . ILE D 2 91 ? 56.965 -26.614 48.972 1.00 40.71 416 ILE D N 1
ATOM 7041 C CA . ILE D 2 91 ? 56.046 -27.281 48.000 1.00 39.49 416 ILE D CA 1
ATOM 7042 C C . ILE D 2 91 ? 55.455 -26.218 47.065 1.00 39.54 416 ILE D C 1
ATOM 7043 O O . ILE D 2 91 ? 55.414 -26.474 45.848 1.00 39.40 416 ILE D O 1
ATOM 7048 N N . TRP D 2 92 ? 55.032 -25.071 47.609 1.00 39.53 417 TRP D N 1
ATOM 7049 C CA . TRP D 2 92 ? 54.456 -23.942 46.827 1.00 39.86 417 TRP D CA 1
ATOM 7050 C C . TRP D 2 92 ? 55.543 -23.288 45.964 1.00 39.98 417 TRP D C 1
ATOM 7051 O O . TRP D 2 92 ? 55.235 -22.943 44.807 1.00 40.53 417 TRP D O 1
ATOM 7062 N N . ALA D 2 93 ? 56.759 -23.128 46.500 1.00 39.74 418 ALA D N 1
ATOM 7063 C CA . ALA D 2 93 ? 57.943 -22.608 45.772 1.00 39.39 418 ALA D CA 1
ATOM 7064 C C . ALA D 2 93 ? 58.220 -23.493 44.550 1.00 39.53 418 ALA D C 1
ATOM 7065 O O . ALA D 2 93 ? 58.491 -22.940 43.464 1.00 39.28 418 ALA D O 1
ATOM 7067 N N . TYR D 2 94 ? 58.147 -24.816 44.726 1.00 39.48 419 TYR D N 1
ATOM 7068 C CA . TYR D 2 94 ? 58.302 -25.831 43.651 1.00 40.06 419 TYR D CA 1
ATOM 7069 C C . TYR D 2 94 ? 57.168 -25.670 42.631 1.00 40.67 419 TYR D C 1
ATOM 7070 O O . TYR D 2 94 ? 57.461 -25.550 41.431 1.00 42.10 419 TYR D O 1
ATOM 7079 N N . ASN D 2 95 ? 55.918 -25.664 43.104 1.00 40.68 420 ASN D N 1
ATOM 7080 C CA . ASN D 2 95 ? 54.694 -25.596 42.260 1.00 40.28 420 ASN D CA 1
ATOM 7081 C C . ASN D 2 95 ? 54.740 -24.340 41.381 1.00 41.12 420 ASN D C 1
ATOM 7082 O O . ASN D 2 95 ? 54.506 -24.473 40.166 1.00 43.32 420 ASN D O 1
ATOM 7087 N N . ALA D 2 96 ? 55.031 -23.178 41.975 1.00 40.96 421 ALA D N 1
ATOM 7088 C CA . ALA D 2 96 ? 55.015 -21.848 41.317 1.00 40.67 421 ALA D CA 1
ATOM 7089 C C . ALA D 2 96 ? 56.097 -21.775 40.232 1.00 41.49 421 ALA D C 1
ATOM 7090 O O . ALA D 2 96 ? 55.778 -21.332 39.119 1.00 41.95 421 ALA D O 1
ATOM 7092 N N . GLU D 2 97 ? 57.327 -22.185 40.557 1.00 43.43 422 GLU D N 1
ATOM 7093 C CA . GLU D 2 97 ? 58.503 -22.161 39.642 1.00 45.06 422 GLU D CA 1
ATOM 7094 C C . GLU D 2 97 ? 58.273 -23.116 38.464 1.00 44.18 422 GLU D C 1
ATOM 7095 O O . GLU D 2 97 ? 58.642 -22.753 37.332 1.00 43.37 422 GLU D O 1
ATOM 7101 N N . LEU D 2 98 ? 57.683 -24.286 38.724 1.00 43.32 423 LEU D N 1
ATOM 7102 C CA . LEU D 2 98 ? 57.490 -25.376 37.729 1.00 42.94 423 LEU D CA 1
ATOM 7103 C C . LEU D 2 98 ? 56.359 -24.998 36.763 1.00 42.76 423 LEU D C 1
ATOM 7104 O O . LEU D 2 98 ? 56.511 -25.256 35.556 1.00 42.51 423 LEU D O 1
ATOM 7109 N N . LEU D 2 99 ? 55.274 -24.404 37.273 1.00 42.46 424 LEU D N 1
ATOM 7110 C CA . LEU D 2 99 ? 54.087 -23.984 36.478 1.00 41.69 424 LEU D CA 1
ATOM 7111 C C . LEU D 2 99 ? 54.508 -22.966 35.411 1.00 41.78 424 LEU D C 1
ATOM 7112 O O . LEU D 2 99 ? 54.035 -23.089 34.265 1.00 42.50 424 LEU D O 1
ATOM 7117 N N . VAL D 2 100 ? 55.353 -21.997 35.777 1.00 41.22 425 VAL D N 1
ATOM 7118 C CA . VAL D 2 100 ? 55.805 -20.895 34.875 1.00 41.46 425 VAL D CA 1
ATOM 7119 C C . VAL D 2 100 ? 56.719 -21.474 33.786 1.00 41.74 425 VAL D C 1
ATOM 7120 O O . VAL D 2 100 ? 56.567 -21.050 32.625 1.00 41.39 425 VAL D O 1
ATOM 7124 N N . LEU D 2 101 ? 57.620 -22.403 34.134 1.00 42.44 426 LEU D N 1
ATOM 7125 C CA . LEU D 2 101 ? 58.555 -23.054 33.171 1.00 42.84 426 LEU D CA 1
ATOM 7126 C C . LEU D 2 101 ? 57.754 -23.861 32.142 1.00 45.36 426 LEU D C 1
ATOM 7127 O O . LEU D 2 101 ? 58.035 -23.716 30.938 1.00 48.95 426 LEU D O 1
ATOM 7132 N N . LEU D 2 102 ? 56.805 -24.681 32.604 1.00 46.07 427 LEU D N 1
ATOM 7133 C CA . LEU D 2 102 ? 55.971 -25.576 31.756 1.00 46.25 427 LEU D CA 1
ATOM 7134 C C . LEU D 2 102 ? 55.097 -24.747 30.807 1.00 47.12 427 LEU D C 1
ATOM 7135 O O . LEU D 2 102 ? 54.957 -25.158 29.636 1.00 49.42 427 LEU D O 1
ATOM 7140 N N . GLU D 2 103 ? 54.524 -23.641 31.291 1.00 46.62 428 GLU D N 1
ATOM 7141 C CA . GLU D 2 103 ? 53.547 -22.821 30.526 1.00 47.07 428 GLU D CA 1
ATOM 7142 C C . GLU D 2 103 ? 54.279 -21.884 29.558 1.00 45.85 428 GLU D C 1
ATOM 7143 O O . GLU D 2 103 ? 53.709 -21.603 28.490 1.00 48.03 428 GLU D O 1
ATOM 7149 N N . ASN D 2 104 ? 55.487 -21.429 29.903 1.00 44.47 429 ASN D N 1
ATOM 7150 C CA . ASN D 2 104 ? 56.339 -20.602 29.004 1.00 43.29 429 ASN D CA 1
ATOM 7151 C C . ASN D 2 104 ? 56.667 -21.412 27.744 1.00 43.62 429 ASN D C 1
ATOM 7152 O O . ASN D 2 104 ? 56.605 -20.832 26.645 1.00 44.32 429 ASN D O 1
ATOM 7157 N N . GLN D 2 105 ? 56.973 -22.705 27.898 1.00 42.62 430 GLN D N 1
ATOM 7158 C CA . GLN D 2 105 ? 57.232 -23.639 26.769 1.00 42.84 430 GLN D CA 1
ATOM 7159 C C . GLN D 2 105 ? 55.991 -23.710 25.869 1.00 41.46 430 GLN D C 1
ATOM 7160 O O . GLN D 2 105 ? 56.135 -23.496 24.653 1.00 42.25 430 GLN D O 1
ATOM 7166 N N . LYS D 2 106 ? 54.820 -23.987 26.449 1.00 39.29 431 LYS D N 1
ATOM 7167 C CA . LYS D 2 106 ? 53.540 -24.172 25.708 1.00 39.25 431 LYS D CA 1
ATOM 7168 C C . LYS D 2 106 ? 53.167 -22.884 24.964 1.00 38.77 431 LYS D C 1
ATOM 7169 O O . LYS D 2 106 ? 52.660 -22.994 23.833 1.00 39.49 431 LYS D O 1
ATOM 7175 N N . THR D 2 107 ? 53.410 -21.721 25.576 1.00 38.01 432 THR D N 1
ATOM 7176 C CA . THR D 2 107 ? 53.087 -20.375 25.029 1.00 37.70 432 THR D CA 1
ATOM 7177 C C . THR D 2 107 ? 53.913 -20.110 23.764 1.00 37.91 432 THR D C 1
ATOM 7178 O O . THR D 2 107 ? 53.328 -19.639 22.773 1.00 37.60 432 THR D O 1
ATOM 7182 N N . LEU D 2 108 ? 55.220 -20.386 23.803 1.00 39.34 433 LEU D N 1
ATOM 7183 C CA . LEU D 2 108 ? 56.150 -20.173 22.660 1.00 40.34 433 LEU D CA 1
ATOM 7184 C C . LEU D 2 108 ? 55.768 -21.115 21.511 1.00 40.51 433 LEU D C 1
ATOM 7185 O O . LEU D 2 108 ? 55.791 -20.665 20.353 1.00 41.24 433 LEU D O 1
ATOM 7190 N N . ASP D 2 109 ? 55.409 -22.361 21.827 1.00 41.71 434 ASP D N 1
ATOM 7191 C CA . ASP D 2 109 ? 55.033 -23.406 20.836 1.00 44.11 434 ASP D CA 1
ATOM 7192 C C . ASP D 2 109 ? 53.631 -23.124 20.270 1.00 44.17 434 ASP D C 1
ATOM 7193 O O . ASP D 2 109 ? 53.377 -23.517 19.116 1.00 43.04 434 ASP D O 1
ATOM 7198 N N . GLU D 2 110 ? 52.752 -22.475 21.041 1.00 44.24 435 GLU D N 1
ATOM 7199 C CA . GLU D 2 110 ? 51.366 -22.146 20.612 1.00 44.66 435 GLU D CA 1
ATOM 7200 C C . GLU D 2 110 ? 51.411 -21.026 19.561 1.00 42.24 435 GLU D C 1
ATOM 7201 O O . GLU D 2 110 ? 50.675 -21.126 18.560 1.00 42.49 435 GLU D O 1
ATOM 7207 N N . HIS D 2 111 ? 52.234 -19.997 19.781 1.00 38.15 436 HIS D N 1
ATOM 7208 C CA . HIS D 2 111 ? 52.490 -18.905 18.804 1.00 36.26 436 HIS D CA 1
ATOM 7209 C C . HIS D 2 111 ? 53.037 -19.517 17.513 1.00 36.19 436 HIS D C 1
ATOM 7210 O O . HIS D 2 111 ? 52.517 -19.180 16.432 1.00 36.03 436 HIS D O 1
ATOM 7217 N N . ASP D 2 112 ? 54.049 -20.382 17.641 1.00 36.37 437 ASP D N 1
ATOM 7218 C CA . ASP D 2 112 ? 54.739 -21.079 16.521 1.00 36.11 437 ASP D CA 1
ATOM 7219 C C . ASP D 2 112 ? 53.700 -21.810 15.660 1.00 35.68 437 ASP D C 1
ATOM 7220 O O . ASP D 2 112 ? 53.824 -21.764 14.426 1.00 36.74 437 ASP D O 1
ATOM 7225 N N . ALA D 2 113 ? 52.708 -22.443 16.292 1.00 34.92 438 ALA D N 1
ATOM 7226 C CA . ALA D 2 113 ? 51.605 -23.173 15.627 1.00 35.22 438 ALA D CA 1
ATOM 7227 C C . ALA D 2 113 ? 50.683 -22.187 14.893 1.00 35.94 438 ALA D C 1
ATOM 7228 O O . ALA D 2 113 ? 50.263 -22.505 13.766 1.00 36.77 438 ALA D O 1
ATOM 7230 N N . ASN D 2 114 ? 50.378 -21.041 15.511 1.00 36.20 439 ASN D N 1
ATOM 7231 C CA . ASN D 2 114 ? 49.451 -20.010 14.967 1.00 36.70 439 ASN D CA 1
ATOM 7232 C C . ASN D 2 114 ? 50.010 -19.435 13.659 1.00 37.50 439 ASN D C 1
ATOM 7233 O O . ASN D 2 114 ? 49.202 -19.128 12.762 1.00 39.03 439 ASN D O 1
ATOM 7238 N N . VAL D 2 115 ? 51.334 -19.305 13.551 1.00 38.31 440 VAL D N 1
ATOM 7239 C CA . VAL D 2 115 ? 52.037 -18.823 12.323 1.00 38.44 440 VAL D CA 1
ATOM 7240 C C . VAL D 2 115 ? 51.942 -19.907 11.241 1.00 39.08 440 VAL D C 1
ATOM 7241 O O . VAL D 2 115 ? 51.614 -19.559 10.090 1.00 38.71 440 VAL D O 1
ATOM 7245 N N . ARG D 2 116 ? 52.226 -21.163 11.604 1.00 39.50 441 ARG D N 1
ATOM 7246 C CA . ARG D 2 116 ? 52.205 -22.340 10.695 1.00 39.81 441 ARG D CA 1
ATOM 7247 C C . ARG D 2 116 ? 50.801 -22.502 10.105 1.00 38.23 441 ARG D C 1
ATOM 7248 O O . ARG D 2 116 ? 50.699 -22.747 8.890 1.00 36.63 441 ARG D O 1
ATOM 7256 N N . ASN D 2 117 ? 49.771 -22.385 10.947 1.00 37.85 442 ASN D N 1
ATOM 7257 C CA . ASN D 2 117 ? 48.342 -22.557 10.570 1.00 37.62 442 ASN D CA 1
ATOM 7258 C C . ASN D 2 117 ? 47.909 -21.396 9.664 1.00 37.86 442 ASN D C 1
ATOM 7259 O O . ASN D 2 117 ? 47.106 -21.635 8.744 1.00 37.83 442 ASN D O 1
ATOM 7264 N N . LEU D 2 118 ? 48.421 -20.186 9.909 1.00 38.57 443 LEU D N 1
ATOM 7265 C CA . LEU D 2 118 ? 48.134 -18.991 9.072 1.00 38.92 443 LEU D CA 1
ATOM 7266 C C . LEU D 2 118 ? 48.744 -19.195 7.678 1.00 39.11 443 LEU D C 1
ATOM 7267 O O . LEU D 2 118 ? 48.060 -18.883 6.690 1.00 39.47 443 LEU D O 1
ATOM 7272 N N . HIS D 2 119 ? 49.974 -19.713 7.606 1.00 39.25 444 HIS D N 1
ATOM 7273 C CA . HIS D 2 119 ? 50.684 -20.039 6.338 1.00 40.32 444 HIS D CA 1
ATOM 7274 C C . HIS D 2 119 ? 49.900 -21.102 5.560 1.00 41.66 444 HIS D C 1
ATOM 7275 O O . HIS D 2 119 ? 49.786 -20.961 4.332 1.00 42.89 444 HIS D O 1
ATOM 7282 N N . ASP D 2 120 ? 49.370 -22.112 6.257 1.00 44.03 445 ASP D N 1
ATOM 7283 C CA . ASP D 2 120 ? 48.692 -23.287 5.648 1.00 46.30 445 ASP D CA 1
ATOM 7284 C C . ASP D 2 120 ? 47.339 -22.868 5.059 1.00 47.48 445 ASP D C 1
ATOM 7285 O O . ASP D 2 120 ? 46.962 -23.429 4.009 1.00 48.92 445 ASP D O 1
ATOM 7290 N N . ARG D 2 121 ? 46.634 -21.931 5.700 1.00 47.64 446 ARG D N 1
ATOM 7291 C CA . ARG D 2 121 ? 45.280 -21.490 5.269 1.00 47.86 446 ARG D CA 1
ATOM 7292 C C . ARG D 2 121 ? 45.418 -20.530 4.078 1.00 49.08 446 ARG D C 1
ATOM 7293 O O . ARG D 2 121 ? 44.468 -20.456 3.275 1.00 50.14 446 ARG D O 1
ATOM 7301 N N . VAL D 2 122 ? 46.557 -19.836 3.960 1.00 48.69 447 VAL D N 1
ATOM 7302 C CA . VAL D 2 122 ? 46.877 -18.943 2.806 1.00 48.79 447 VAL D CA 1
ATOM 7303 C C . VAL D 2 122 ? 47.368 -19.795 1.625 1.00 49.32 447 VAL D C 1
ATOM 7304 O O . VAL D 2 122 ? 47.217 -19.340 0.478 1.00 49.52 447 VAL D O 1
ATOM 7308 N N . ARG D 2 123 ? 47.939 -20.976 1.886 1.00 49.19 448 ARG D N 1
ATOM 7309 C CA . ARG D 2 123 ? 48.315 -21.958 0.831 1.00 49.98 448 ARG D CA 1
ATOM 7310 C C . ARG D 2 123 ? 47.036 -22.552 0.227 1.00 50.78 448 ARG D C 1
ATOM 7311 O O . ARG D 2 123 ? 46.922 -22.578 -1.013 1.00 50.90 448 ARG D O 1
ATOM 7319 N N . ARG D 2 124 ? 46.111 -22.996 1.083 1.00 52.28 449 ARG D N 1
ATOM 7320 C CA . ARG D 2 124 ? 44.867 -23.715 0.697 1.00 52.96 449 ARG D CA 1
ATOM 7321 C C . ARG D 2 124 ? 43.954 -22.802 -0.136 1.00 51.92 449 ARG D C 1
ATOM 7322 O O . ARG D 2 124 ? 43.300 -23.323 -1.054 1.00 52.77 449 ARG D O 1
ATOM 7330 N N . VAL D 2 125 ? 43.905 -21.502 0.168 1.00 51.94 450 VAL D N 1
ATOM 7331 C CA . VAL D 2 125 ? 43.031 -20.515 -0.539 1.00 51.48 450 VAL D CA 1
ATOM 7332 C C . VAL D 2 125 ? 43.590 -20.250 -1.945 1.00 51.55 450 VAL D C 1
ATOM 7333 O O . VAL D 2 125 ? 42.774 -20.083 -2.870 1.00 52.26 450 VAL D O 1
ATOM 7337 N N . LEU D 2 126 ? 44.919 -20.219 -2.101 1.00 51.17 451 LEU D N 1
ATOM 7338 C CA . LEU D 2 126 ? 45.605 -19.842 -3.370 1.00 51.81 451 LEU D CA 1
ATOM 7339 C C . LEU D 2 126 ? 45.647 -21.027 -4.346 1.00 52.78 451 LEU D C 1
ATOM 7340 O O . LEU D 2 126 ? 45.793 -20.769 -5.554 1.00 53.46 451 LEU D O 1
ATOM 7345 N N . ARG D 2 127 ? 45.546 -22.267 -3.852 1.00 53.70 452 ARG D N 1
ATOM 7346 C CA . ARG D 2 127 ? 45.518 -23.511 -4.674 1.00 54.61 452 ARG D CA 1
ATOM 7347 C C . ARG D 2 127 ? 46.721 -23.528 -5.627 1.00 54.06 452 ARG D C 1
ATOM 7348 O O . ARG D 2 127 ? 47.855 -23.441 -5.125 1.00 54.30 452 ARG D O 1
ATOM 7356 N N . GLU D 2 128 ? 46.485 -23.612 -6.943 1.00 55.67 453 GLU D N 1
ATOM 7357 C CA . GLU D 2 128 ? 47.537 -23.765 -7.986 1.00 57.53 453 GLU D CA 1
ATOM 7358 C C . GLU D 2 128 ? 47.896 -22.399 -8.593 1.00 53.63 453 GLU D C 1
ATOM 7359 O O . GLU D 2 128 ? 48.780 -22.372 -9.469 1.00 52.86 453 GLU D O 1
ATOM 7365 N N . ASN D 2 129 ? 47.263 -21.313 -8.131 1.00 49.52 454 ASN D N 1
ATOM 7366 C CA . ASN D 2 129 ? 47.469 -19.933 -8.651 1.00 48.04 454 ASN D CA 1
ATOM 7367 C C . ASN D 2 129 ? 48.757 -19.325 -8.080 1.00 47.73 454 ASN D C 1
ATOM 7368 O O . ASN D 2 129 ? 49.137 -18.233 -8.539 1.00 47.06 454 ASN D O 1
ATOM 7373 N N . ALA D 2 130 ? 49.395 -19.987 -7.110 1.00 48.09 455 ALA D N 1
ATOM 7374 C CA . ALA D 2 130 ? 50.616 -19.497 -6.428 1.00 49.17 455 ALA D CA 1
ATOM 7375 C C . ALA D 2 130 ? 51.636 -20.630 -6.293 1.00 50.04 455 ALA D C 1
ATOM 7376 O O . ALA D 2 130 ? 51.240 -21.805 -6.401 1.00 50.81 455 ALA D O 1
ATOM 7378 N N . ILE D 2 131 ? 52.898 -20.270 -6.047 1.00 51.52 456 ILE D N 1
ATOM 7379 C CA . ILE D 2 131 ? 54.025 -21.219 -5.806 1.00 53.92 456 ILE D CA 1
ATOM 7380 C C . ILE D 2 131 ? 54.619 -20.912 -4.424 1.00 53.63 456 ILE D C 1
ATOM 7381 O O . ILE D 2 131 ? 55.030 -19.761 -4.197 1.00 54.47 456 ILE D O 1
ATOM 7386 N N . ASP D 2 132 ? 54.624 -21.917 -3.542 1.00 53.71 457 ASP D N 1
ATOM 7387 C CA . ASP D 2 132 ? 55.216 -21.883 -2.177 1.00 53.75 457 ASP D CA 1
ATOM 7388 C C . ASP D 2 132 ? 56.742 -21.774 -2.302 1.00 53.02 457 ASP D C 1
ATOM 7389 O O . ASP D 2 132 ? 57.388 -22.796 -2.602 1.00 54.34 457 ASP D O 1
ATOM 7394 N N . THR D 2 133 ? 57.288 -20.576 -2.076 1.00 52.56 458 THR D N 1
ATOM 7395 C CA . THR D 2 133 ? 58.739 -20.254 -2.162 1.00 53.86 458 THR D CA 1
ATOM 7396 C C . THR D 2 133 ? 59.521 -21.037 -1.097 1.00 52.59 458 THR D C 1
ATOM 7397 O O . THR D 2 133 ? 60.716 -21.297 -1.326 1.00 52.56 458 THR D O 1
ATOM 7401 N N . GLY D 2 134 ? 58.879 -21.377 0.026 1.00 52.77 459 GLY D N 1
ATOM 7402 C CA . GLY D 2 134 ? 59.481 -22.136 1.141 1.00 51.49 459 GLY D CA 1
ATOM 7403 C C . GLY D 2 134 ? 60.236 -21.239 2.111 1.00 49.91 459 GLY D C 1
ATOM 7404 O O . GLY D 2 134 ? 61.142 -21.750 2.797 1.00 49.33 459 GLY D O 1
ATOM 7405 N N . ASP D 2 135 ? 59.886 -19.949 2.163 1.00 49.05 460 ASP D N 1
ATOM 7406 C CA . ASP D 2 135 ? 60.453 -18.953 3.113 1.00 48.64 460 ASP D CA 1
ATOM 7407 C C . ASP D 2 135 ? 59.321 -18.156 3.777 1.00 47.19 460 ASP D C 1
ATOM 7408 O O . ASP D 2 135 ? 59.633 -17.167 4.472 1.00 46.04 460 ASP D O 1
ATOM 7413 N N . GLY D 2 136 ? 58.065 -18.573 3.581 1.00 46.22 461 GLY D N 1
ATOM 7414 C CA . GLY D 2 136 ? 56.865 -17.887 4.097 1.00 46.56 461 GLY D CA 1
ATOM 7415 C C . GLY D 2 136 ? 56.154 -17.065 3.034 1.00 47.50 461 GLY D C 1
ATOM 7416 O O . GLY D 2 136 ? 55.034 -16.598 3.318 1.00 46.94 461 GLY D O 1
ATOM 7417 N N . CYS D 2 137 ? 56.764 -16.883 1.856 1.00 48.70 462 CYS D N 1
ATOM 7418 C CA . CYS D 2 137 ? 56.209 -16.068 0.740 1.00 51.23 462 CYS D CA 1
ATOM 7419 C C . CYS D 2 137 ? 55.576 -16.972 -0.323 1.00 50.58 462 CYS D C 1
ATOM 7420 O O . CYS D 2 137 ? 56.058 -18.103 -0.512 1.00 50.13 462 CYS D O 1
ATOM 7423 N N . PHE D 2 138 ? 54.522 -16.471 -0.975 1.00 50.03 463 PHE D N 1
ATOM 7424 C CA . PHE D 2 138 ? 53.873 -17.065 -2.171 1.00 49.72 463 PHE D CA 1
ATOM 7425 C C . PHE D 2 138 ? 54.057 -16.114 -3.359 1.00 50.72 463 PHE D C 1
ATOM 7426 O O . PHE D 2 138 ? 53.551 -14.979 -3.285 1.00 51.48 463 PHE D O 1
ATOM 7434 N N . GLU D 2 139 ? 54.774 -16.550 -4.399 1.00 50.57 464 GLU D N 1
ATOM 7435 C CA . GLU D 2 139 ? 54.818 -15.864 -5.719 1.00 50.70 464 GLU D CA 1
ATOM 7436 C C . GLU D 2 139 ? 53.503 -16.153 -6.446 1.00 49.64 464 GLU D C 1
ATOM 7437 O O . GLU D 2 139 ? 53.241 -17.333 -6.732 1.00 51.54 464 GLU D O 1
ATOM 7443 N N . ILE D 2 140 ? 52.707 -15.118 -6.721 1.00 49.16 465 ILE D N 1
ATOM 7444 C CA . ILE D 2 140 ? 51.381 -15.236 -7.396 1.00 48.97 465 ILE D CA 1
ATOM 7445 C C . ILE D 2 140 ? 51.619 -15.248 -8.912 1.00 49.36 465 ILE D C 1
ATOM 7446 O O . ILE D 2 140 ? 52.469 -14.466 -9.380 1.00 48.18 465 ILE D O 1
ATOM 7451 N N . LEU D 2 141 ? 50.906 -16.116 -9.640 1.00 50.13 466 LEU D N 1
ATOM 7452 C CA . LEU D 2 141 ? 51.153 -16.422 -11.077 1.00 51.73 466 LEU D CA 1
ATOM 7453 C C . LEU D 2 141 ? 50.330 -15.498 -11.984 1.00 52.70 466 LEU D C 1
ATOM 7454 O O . LEU D 2 141 ? 50.409 -15.675 -13.215 1.00 53.34 466 LEU D O 1
ATOM 7459 N N . HIS D 2 142 ? 49.573 -14.559 -11.408 1.00 52.94 467 HIS D N 1
ATOM 7460 C CA . HIS D 2 142 ? 48.735 -13.573 -12.144 1.00 53.22 467 HIS D CA 1
ATOM 7461 C C . HIS D 2 142 ? 48.892 -12.190 -11.505 1.00 54.87 467 HIS D C 1
ATOM 7462 O O . HIS D 2 142 ? 49.408 -12.118 -10.376 1.00 54.30 467 HIS D O 1
ATOM 7469 N N . LYS D 2 143 ? 48.467 -11.140 -12.213 1.00 57.97 468 LYS D N 1
ATOM 7470 C CA . LYS D 2 143 ? 48.544 -9.730 -11.747 1.00 61.54 468 LYS D CA 1
ATOM 7471 C C . LYS D 2 143 ? 47.529 -9.529 -10.618 1.00 61.39 468 LYS D C 1
ATOM 7472 O O . LYS D 2 143 ? 46.324 -9.399 -10.915 1.00 62.42 468 LYS D O 1
ATOM 7478 N N . CYS D 2 144 ? 48.006 -9.519 -9.369 1.00 59.74 469 CYS D N 1
ATOM 7479 C CA . CYS D 2 144 ? 47.173 -9.405 -8.143 1.00 60.09 469 CYS D CA 1
ATOM 7480 C C . CYS D 2 144 ? 47.136 -7.938 -7.693 1.00 58.48 469 CYS D C 1
ATOM 7481 O O . CYS D 2 144 ? 48.160 -7.438 -7.187 1.00 56.85 469 CYS D O 1
ATOM 7484 N N . ASP D 2 145 ? 45.987 -7.288 -7.910 1.00 58.80 470 ASP D N 1
ATOM 7485 C CA . ASP D 2 145 ? 45.659 -5.885 -7.532 1.00 58.31 470 ASP D CA 1
ATOM 7486 C C . ASP D 2 145 ? 45.760 -5.716 -6.008 1.00 56.02 470 ASP D C 1
ATOM 7487 O O . ASP D 2 145 ? 46.039 -6.713 -5.321 1.00 55.35 470 ASP D O 1
ATOM 7492 N N . ASN D 2 146 ? 45.532 -4.502 -5.496 1.00 54.00 471 ASN D N 1
ATOM 7493 C CA . ASN D 2 146 ? 45.394 -4.226 -4.038 1.00 52.41 471 ASN D CA 1
ATOM 7494 C C . ASN D 2 146 ? 44.105 -4.877 -3.526 1.00 53.29 471 ASN D C 1
ATOM 7495 O O . ASN D 2 146 ? 44.110 -5.377 -2.384 1.00 52.49 471 ASN D O 1
ATOM 7500 N N . ASN D 2 147 ? 43.045 -4.860 -4.340 1.00 55.18 472 ASN D N 1
ATOM 7501 C CA . ASN D 2 147 ? 41.730 -5.486 -4.036 1.00 55.82 472 ASN D CA 1
ATOM 7502 C C . ASN D 2 147 ? 41.892 -7.010 -4.020 1.00 54.26 472 ASN D C 1
ATOM 7503 O O . ASN D 2 147 ? 41.314 -7.648 -3.125 1.00 53.15 472 ASN D O 1
ATOM 7508 N N . CYS D 2 148 ? 42.642 -7.556 -4.984 1.00 53.80 473 CYS D N 1
ATOM 7509 C CA . CYS D 2 148 ? 43.021 -8.993 -5.076 1.00 55.23 473 CYS D CA 1
ATOM 7510 C C . CYS D 2 148 ? 43.724 -9.409 -3.776 1.00 54.92 473 CYS D C 1
ATOM 7511 O O . CYS D 2 148 ? 43.255 -10.369 -3.134 1.00 55.78 473 CYS D O 1
ATOM 7514 N N . MET D 2 149 ? 44.786 -8.692 -3.394 1.00 53.50 474 MET D N 1
ATOM 7515 C CA . MET D 2 149 ? 45.545 -8.909 -2.130 1.00 52.50 474 MET D CA 1
ATOM 7516 C C . MET D 2 149 ? 44.581 -8.883 -0.937 1.00 53.37 474 MET D C 1
ATOM 7517 O O . MET D 2 149 ? 44.786 -9.675 0.000 1.00 54.41 474 MET D O 1
ATOM 7522 N N . ASP D 2 150 ? 43.574 -8.005 -0.977 1.00 54.65 475 ASP D N 1
ATOM 7523 C CA . ASP D 2 150 ? 42.611 -7.773 0.133 1.00 56.51 475 ASP D CA 1
ATOM 7524 C C . ASP D 2 150 ? 41.713 -9.007 0.312 1.00 55.07 475 ASP D C 1
ATOM 7525 O O . ASP D 2 150 ? 41.448 -9.365 1.476 1.00 53.99 475 ASP D O 1
ATOM 7530 N N . THR D 2 151 ? 41.262 -9.625 -0.789 1.00 53.40 476 THR D N 1
ATOM 7531 C CA . THR D 2 151 ? 40.382 -10.829 -0.781 1.00 52.09 476 THR D CA 1
ATOM 7532 C C . THR D 2 151 ? 41.156 -12.038 -0.244 1.00 51.52 476 THR D C 1
ATOM 7533 O O . THR D 2 151 ? 40.510 -12.928 0.342 1.00 52.33 476 THR D O 1
ATOM 7537 N N . ILE D 2 152 ? 42.477 -12.077 -0.449 1.00 49.53 477 ILE D N 1
ATOM 7538 C CA . ILE D 2 152 ? 43.366 -13.164 0.057 1.00 49.31 477 ILE D CA 1
ATOM 7539 C C . ILE D 2 152 ? 43.392 -13.095 1.589 1.00 49.99 477 ILE D C 1
ATOM 7540 O O . ILE D 2 152 ? 43.254 -14.155 2.222 1.00 50.23 477 ILE D O 1
ATOM 7545 N N . ARG D 2 153 ? 43.552 -11.895 2.155 1.00 52.16 478 ARG D N 1
ATOM 7546 C CA . ARG D 2 153 ? 43.590 -11.664 3.624 1.00 53.51 478 ARG D CA 1
ATOM 7547 C C . ARG D 2 153 ? 42.223 -11.996 4.230 1.00 55.03 478 ARG D C 1
ATOM 7548 O O . ARG D 2 153 ? 42.199 -12.684 5.264 1.00 55.89 478 ARG D O 1
ATOM 7556 N N . ASN D 2 154 ? 41.140 -11.523 3.604 1.00 58.65 479 ASN D N 1
ATOM 7557 C CA . ASN D 2 154 ? 39.733 -11.731 4.051 1.00 62.36 479 ASN D CA 1
ATOM 7558 C C . ASN D 2 154 ? 39.358 -13.216 3.957 1.00 60.72 479 ASN D C 1
ATOM 7559 O O . ASN D 2 154 ? 38.498 -13.648 4.744 1.00 60.52 479 ASN D O 1
ATOM 7564 N N . GLY D 2 155 ? 39.962 -13.955 3.021 1.00 59.46 480 GLY D N 1
ATOM 7565 C CA . GLY D 2 155 ? 39.624 -15.362 2.724 1.00 59.57 480 GLY D CA 1
ATOM 7566 C C . GLY D 2 155 ? 38.431 -15.475 1.787 1.00 59.84 480 GLY D C 1
ATOM 7567 O O . GLY D 2 155 ? 37.843 -16.571 1.719 1.00 60.77 480 GLY D O 1
ATOM 7568 N N . THR D 2 156 ? 38.092 -14.388 1.083 1.00 59.62 481 THR D N 1
ATOM 7569 C CA . THR D 2 156 ? 36.971 -14.301 0.106 1.00 58.67 481 THR D CA 1
ATOM 7570 C C . THR D 2 156 ? 37.512 -14.426 -1.326 1.00 57.18 481 THR D C 1
ATOM 7571 O O . THR D 2 156 ? 36.723 -14.216 -2.267 1.00 59.02 481 THR D O 1
ATOM 7575 N N . TYR D 2 157 ? 38.799 -14.755 -1.481 1.00 55.26 482 TYR D N 1
ATOM 7576 C CA . TYR D 2 157 ? 39.485 -14.946 -2.787 1.00 54.77 482 TYR D CA 1
ATOM 7577 C C . TYR D 2 157 ? 38.993 -16.246 -3.433 1.00 56.38 482 TYR D C 1
ATOM 7578 O O . TYR D 2 157 ? 39.205 -17.325 -2.848 1.00 57.48 482 TYR D O 1
ATOM 7587 N N . ASN D 2 158 ? 38.357 -16.136 -4.602 1.00 58.81 483 ASN D N 1
ATOM 7588 C CA . ASN D 2 158 ? 37.902 -17.281 -5.436 1.00 60.06 483 ASN D CA 1
ATOM 7589 C C . ASN D 2 158 ? 38.992 -17.597 -6.468 1.00 59.37 483 ASN D C 1
ATOM 7590 O O . ASN D 2 158 ? 39.226 -16.750 -7.350 1.00 59.73 483 ASN D O 1
ATOM 7595 N N . HIS D 2 159 ? 39.620 -18.771 -6.359 1.00 59.11 484 HIS D N 1
ATOM 7596 C CA . HIS D 2 159 ? 40.790 -19.196 -7.176 1.00 59.49 484 HIS D CA 1
ATOM 7597 C C . HIS D 2 159 ? 40.367 -19.478 -8.623 1.00 60.81 484 HIS D C 1
ATOM 7598 O O . HIS D 2 159 ? 41.229 -19.357 -9.513 1.00 59.05 484 HIS D O 1
ATOM 7605 N N . LYS D 2 160 ? 39.100 -19.849 -8.840 1.00 64.47 485 LYS D N 1
ATOM 7606 C CA . LYS D 2 160 ? 38.553 -20.276 -10.160 1.00 66.94 485 LYS D CA 1
ATOM 7607 C C . LYS D 2 160 ? 38.592 -19.113 -11.161 1.00 66.68 485 LYS D C 1
ATOM 7608 O O . LYS D 2 160 ? 38.755 -19.387 -12.366 1.00 66.57 485 LYS D O 1
ATOM 7614 N N . GLU D 2 161 ? 38.444 -17.876 -10.676 1.00 66.96 486 GLU D N 1
ATOM 7615 C CA . GLU D 2 161 ? 38.399 -16.628 -11.487 1.00 67.00 486 GLU D CA 1
ATOM 7616 C C . GLU D 2 161 ? 39.748 -16.383 -12.180 1.00 65.38 486 GLU D C 1
ATOM 7617 O O . GLU D 2 161 ? 39.732 -15.828 -13.296 1.00 65.74 486 GLU D O 1
ATOM 7623 N N . TYR D 2 162 ? 40.865 -16.757 -11.544 1.00 64.33 487 TYR D N 1
ATOM 7624 C CA . TYR D 2 162 ? 42.247 -16.478 -12.021 1.00 64.96 487 TYR D CA 1
ATOM 7625 C C . TYR D 2 162 ? 42.948 -17.766 -12.467 1.00 66.54 487 TYR D C 1
ATOM 7626 O O . TYR D 2 162 ? 44.184 -17.740 -12.618 1.00 66.11 487 TYR D O 1
ATOM 7635 N N . GLU D 2 163 ? 42.196 -18.850 -12.674 1.00 71.42 488 GLU D N 1
ATOM 7636 C CA . GLU D 2 163 ? 42.758 -20.194 -12.977 1.00 77.51 488 GLU D CA 1
ATOM 7637 C C . GLU D 2 163 ? 43.465 -20.158 -14.340 1.00 80.50 488 GLU D C 1
ATOM 7638 O O . GLU D 2 163 ? 44.611 -20.646 -14.419 1.00 79.70 488 GLU D O 1
ATOM 7644 N N . GLU D 2 164 ? 42.813 -19.578 -15.354 1.00 84.18 489 GLU D N 1
ATOM 7645 C CA . GLU D 2 164 ? 43.276 -19.545 -16.770 1.00 86.43 489 GLU D CA 1
ATOM 7646 C C . GLU D 2 164 ? 44.611 -18.793 -16.879 1.00 86.13 489 GLU D C 1
ATOM 7647 O O . GLU D 2 164 ? 45.573 -19.385 -17.410 1.00 85.93 489 GLU D O 1
ATOM 7653 N N . GLU D 2 165 ? 44.667 -17.547 -16.395 1.00 85.81 490 GLU D N 1
ATOM 7654 C CA . GLU D 2 165 ? 45.848 -16.644 -16.539 1.00 85.19 490 GLU D CA 1
ATOM 7655 C C . GLU D 2 165 ? 47.051 -17.202 -15.762 1.00 82.84 490 GLU D C 1
ATOM 7656 O O . GLU D 2 165 ? 48.189 -16.905 -16.173 1.00 80.81 490 GLU D O 1
ATOM 7662 N N . SER D 2 166 ? 46.818 -17.981 -14.698 1.00 83.44 491 SER D N 1
ATOM 7663 C CA . SER D 2 166 ? 47.870 -18.558 -13.817 1.00 85.46 491 SER D CA 1
ATOM 7664 C C . SER D 2 166 ? 48.636 -19.676 -14.539 1.00 87.23 491 SER D C 1
ATOM 7665 O O . SER D 2 166 ? 49.851 -19.813 -14.286 1.00 84.85 491 SER D O 1
ATOM 7668 N N . LYS D 2 167 ? 47.951 -20.448 -15.391 1.00 90.90 492 LYS D N 1
ATOM 7669 C CA . LYS D 2 167 ? 48.522 -21.605 -16.137 1.00 91.91 492 LYS D CA 1
ATOM 7670 C C . LYS D 2 167 ? 49.611 -21.117 -17.102 1.00 90.02 492 LYS D C 1
ATOM 7671 O O . LYS D 2 167 ? 49.555 -20.018 -17.654 1.00 87.87 492 LYS D O 1
#